Protein 7V5C (pdb70)

Secondary structure (DSSP, 8-state):
--HHHHHHTTSTTHHHHHHHHHHHHHHHHHHHHHHHHHHHHHHHHHHS-HHHHSHHHHHHHHHHHHHHHHHHHHHHHHHHHHHHHHHHHHHHHHHHHHSSS-HHHHTTS-HHHHHHIIIIIHHHHHHHHHHHHHHHHHHHHHHHHHHHHHHTT-SSTHHHHTTTHHHHHHHTTTTTTHHHHHHHHHHHHHSSSSSTTTTTTTTTTTSSSSSTTTTTTHHHHHHHHHHHHHHHHTHHHHHHHHHHHHHHHHHHHHHHHHHHHHHHTTTS-HHHHHHHHHHHHHHHHHHTTTTTTHHHHHHHHHHHTTTHHHHTTPPPSS--------S-----EEEEEEEE--TTSTTS-SEEEEEEEE-TT--EEEB-SSSSSSGGGTTTTTTSS--SS-EEEETTEEGGGS-HHHHTTSEEEE-SS----SSBSTTTTTSSSSS--HHHHHHTTTTTT-HHHHTTSTTGGG-B-HHHHTTS-TTTTTHHHHHHHHTT--SEEEESSSHHHH--SSHHHHHHHHTTTTTT---EEE-SSHHHHHS-SB-EEEETTEEEEE--HHHHHSS-SSSTTTGGGG--/--HHHHTTTTSTTHHHHHHHHHHHHHHHHHHHHHHHHHHHHHHHHHHS-SSSSHHHHHHHHHHHHHHHHHHHHHHHTTSSSHHHHHHHHHHHHHHHHHSSS-HHHHTTS-TTHHHHIIIIIHHHHHHHHHHHHHHTTTHHHHHHHHHTHHHHS-SSTHHHHTTTHHHHHHHHHHTTTHHHHHHHHHHHHHHTTSSTTTTTTTTTTTSSSSSTTTTTTHHHHHHHHHHHTTTHHHHHHHHHHHHHHHHHHHHHHHHHHHHHHHIIIIIS-TTHHHHHHHHHHHHHHHHTTTTTTHHHHHHHHHHHTTTHHHHTTPPPSS--------S-----EEEEEEE---SSSTTS-S-EEEEEE--TTS-EEEB-SSSSSSGGGTTTTTTSS--SS-EEEETTEEGGGS-HHHHTTSEEEE-SS----SSBSTTTTTSSSSS--HHHHHHTTTTTT-HHHHTTSSSGGG-B-HHHHTTS-TTHHHHHHHHHHHTT--SEEEE-TTSSTTS-SSHHHHHHHHHTSSS--B-EEE-S-TTTTTS-SB-EEESSS-EEEE--HHHHHSS-SSHHHHGGGG--

Structure (mmCIF, N/CA/C/O backbone):
data_7V5C
#
_entry.id   7V5C
#
_cell.length_a   1.00
_cell.length_b   1.00
_cell.length_c   1.00
_cell.angle_alpha   90.00
_cell.angle_beta   90.00
_cell.angle_gamma   90.00
#
_symmetry.space_group_name_H-M   'P 1'
#
loop_
_entity.id
_entity.type
_entity.pdbx_description
1 polymer 'ABC-type oligopeptide transporter ABCB9'
2 non-polymer "ADENOSINE-5'-DIPHOSPHATE"
3 non-polymer 'BERYLLIUM TRIFLUORIDE ION'
4 non-polymer 'MAGNESIUM ION'
#
loop_
_atom_site.group_PDB
_atom_site.id
_atom_site.type_symbol
_atom_site.label_atom_id
_atom_site.label_alt_id
_atom_site.label_comp_id
_atom_site.label_asym_id
_atom_site.label_entity_id
_atom_site.label_seq_id
_atom_site.pdbx_PDB_ins_code
_atom_site.Cartn_x
_atom_site.Cartn_y
_atom_site.Cartn_z
_atom_site.occupancy
_atom_site.B_iso_or_equiv
_atom_site.auth_seq_id
_atom_site.auth_comp_id
_atom_site.auth_asym_id
_atom_site.auth_atom_id
_atom_site.pdbx_PDB_model_num
ATOM 1 N N . ALA A 1 168 ? 94.554 91.109 117.302 1.00 90.14 168 ALA A N 1
ATOM 2 C CA . ALA A 1 168 ? 94.076 92.258 116.545 1.00 90.14 168 ALA A CA 1
ATOM 3 C C . ALA A 1 168 ? 94.253 92.032 115.052 1.00 90.14 168 ALA A C 1
ATOM 4 O O . ALA A 1 168 ? 95.374 91.980 114.555 1.00 90.14 168 ALA A O 1
ATOM 6 N N . THR A 1 169 ? 93.140 91.896 114.343 1.00 95.69 169 THR A N 1
ATOM 7 C CA . THR A 1 169 ? 93.159 91.696 112.904 1.00 95.69 169 THR A CA 1
ATOM 8 C C . THR A 1 169 ? 93.395 93.033 112.206 1.00 95.69 169 THR A C 1
ATOM 9 O O . THR A 1 169 ? 93.694 94.048 112.839 1.00 95.69 169 THR A O 1
ATOM 13 N N . LEU A 1 170 ? 93.269 93.044 110.882 1.00 95.08 170 LEU A N 1
ATOM 14 C CA . LEU A 1 170 ? 93.428 94.269 110.110 1.00 95.08 170 LEU A CA 1
ATOM 15 C C . LEU A 1 170 ? 92.140 95.079 110.055 1.00 95.08 170 LEU A C 1
ATOM 16 O O . LEU A 1 170 ? 92.183 96.316 110.070 1.00 95.08 170 LEU A O 1
ATOM 21 N N . GLN A 1 171 ? 90.993 94.401 109.992 1.00 100.39 171 GLN A N 1
ATOM 22 C CA . GLN A 1 171 ? 89.718 95.108 110.021 1.00 100.39 171 GLN A CA 1
ATOM 23 C C . GLN A 1 171 ? 89.595 95.964 111.272 1.00 100.39 171 GLN A C 1
ATOM 24 O O . GLN A 1 171 ? 89.125 97.105 111.209 1.00 100.39 171 GLN A O 1
ATOM 30 N N . LYS A 1 172 ? 90.012 95.432 112.421 1.00 94.58 172 LYS A N 1
ATOM 31 C CA . LYS A 1 172 ? 89.965 96.215 113.650 1.00 94.58 172 LYS A CA 1
ATOM 32 C C . LYS A 1 172 ? 90.831 97.462 113.539 1.00 94.58 172 LYS A C 1
ATOM 33 O O . LYS A 1 172 ? 90.365 98.575 113.803 1.00 94.58 172 LYS A O 1
ATOM 39 N N . LEU A 1 173 ? 92.095 97.296 113.145 1.00 90.60 173 LEU A N 1
ATOM 40 C CA . LEU A 1 173 ? 92.978 98.449 113.007 1.00 90.60 173 LEU A CA 1
ATOM 41 C C . LEU A 1 173 ? 92.367 99.504 112.098 1.00 90.60 173 LEU A C 1
ATOM 42 O O . LEU A 1 173 ? 92.431 100.702 112.396 1.00 90.60 173 LEU A O 1
ATOM 47 N N . LEU A 1 174 ? 91.772 99.083 110.982 1.00 93.33 174 LEU A N 1
ATOM 48 C CA . LEU A 1 174 ? 91.153 100.048 110.084 1.00 93.33 174 LEU A CA 1
ATOM 49 C C . LEU A 1 174 ? 89.882 100.656 110.660 1.00 93.33 174 LEU A C 1
ATOM 50 O O . LEU A 1 174 ? 89.511 101.763 110.261 1.00 93.33 174 LEU A O 1
ATOM 55 N N . SER A 1 175 ? 89.208 99.967 111.580 1.00 95.71 175 SER A N 1
ATOM 56 C CA . SER A 1 175 ? 87.979 100.512 112.143 1.00 95.71 175 SER A CA 1
ATOM 57 C C . SER A 1 175 ? 88.210 101.850 112.833 1.00 95.71 175 SER A C 1
ATOM 58 O O . SER A 1 175 ? 87.340 102.726 112.783 1.00 95.71 175 SER A O 1
ATOM 61 N N . TYR A 1 176 ? 89.361 102.033 113.477 1.00 92.86 176 TYR A N 1
ATOM 62 C CA . TYR A 1 176 ? 89.609 103.273 114.204 1.00 92.86 176 TYR A CA 1
ATOM 63 C C . TYR A 1 176 ? 89.759 104.478 113.294 1.00 92.86 176 TYR A C 1
ATOM 64 O O . TYR A 1 176 ? 89.930 105.591 113.803 1.00 92.86 176 TYR A O 1
ATOM 73 N N . THR A 1 177 ? 89.701 104.299 111.977 1.00 95.16 177 THR A N 1
ATOM 74 C CA . THR A 1 177 ? 89.719 105.412 111.039 1.00 95.16 177 THR A CA 1
ATOM 75 C C . THR A 1 177 ? 88.395 105.534 110.294 1.00 95.16 177 THR A C 1
ATOM 76 O O . THR A 1 177 ? 88.368 105.901 109.118 1.00 95.16 177 THR A O 1
ATOM 80 N N . LYS A 1 178 ? 87.294 105.223 110.967 1.00 95.88 178 LYS A N 1
ATOM 81 C CA . LYS A 1 178 ? 85.965 105.345 110.386 1.00 95.88 178 LYS A CA 1
ATOM 82 C C . LYS A 1 178 ? 85.503 106.797 110.389 1.00 95.88 178 LYS A C 1
ATOM 83 O O . LYS A 1 178 ? 84.913 107.259 109.405 1.00 95.88 178 LYS A O 1
ATOM 89 N N . PRO A 1 179 ? 85.741 107.548 111.464 1.00 94.36 179 PRO A N 1
ATOM 90 C CA . PRO A 1 179 ? 85.289 108.946 111.495 1.00 94.36 179 PRO A CA 1
ATOM 91 C C . PRO A 1 179 ? 86.081 109.856 110.569 1.00 94.36 179 PRO A C 1
ATOM 92 O O . PRO A 1 179 ? 85.928 111.081 110.614 1.00 94.36 179 PRO A O 1
ATOM 96 N N . ASP A 1 180 ? 86.933 109.273 109.726 1.00 98.54 180 ASP A N 1
ATOM 97 C CA . ASP A 1 180 ? 87.709 110.023 108.748 1.00 98.54 180 ASP A CA 1
ATOM 98 C C . ASP A 1 180 ? 87.313 109.684 107.315 1.00 98.54 180 ASP A C 1
ATOM 99 O O . ASP A 1 180 ? 88.089 109.927 106.384 1.00 98.54 180 ASP A O 1
ATOM 104 N N . VAL A 1 181 ? 86.115 109.133 107.118 1.00 99.80 181 VAL A N 1
ATOM 105 C CA . VAL A 1 181 ? 85.676 108.786 105.772 1.00 99.80 181 VAL A CA 1
ATOM 106 C C . VAL A 1 181 ? 85.491 110.039 104.929 1.00 99.80 181 VAL A C 1
ATOM 107 O O . VAL A 1 181 ? 85.796 110.046 103.732 1.00 99.80 181 VAL A O 1
ATOM 111 N N . ALA A 1 182 ? 84.981 111.115 105.528 1.00 96.73 182 ALA A N 1
ATOM 112 C CA . ALA A 1 182 ? 84.849 112.367 104.792 1.00 96.73 182 ALA A CA 1
ATOM 113 C C . ALA A 1 182 ? 86.202 112.835 104.273 1.00 96.73 182 ALA A C 1
ATOM 114 O O . ALA A 1 182 ? 86.362 113.130 103.081 1.00 96.73 182 ALA A O 1
ATOM 116 N N . PHE A 1 183 ? 87.189 112.916 105.165 1.00 95.41 183 PHE A N 1
ATOM 117 C CA . PHE A 1 183 ? 88.517 113.353 104.758 1.00 95.41 183 PHE A CA 1
ATOM 118 C C . PHE A 1 183 ? 89.093 112.432 103.693 1.00 95.41 183 PHE A C 1
ATOM 119 O O . PHE A 1 183 ? 89.717 112.896 102.732 1.00 95.41 183 PHE A O 1
ATOM 127 N N . LEU A 1 184 ? 88.881 111.123 103.836 1.00 99.31 184 LEU A N 1
ATOM 128 C CA . LEU A 1 184 ? 89.466 110.191 102.881 1.00 99.31 184 LEU A CA 1
ATOM 129 C C . LEU A 1 184 ? 88.813 110.314 101.510 1.00 99.31 184 LEU A C 1
ATOM 130 O O . LEU A 1 184 ? 89.499 110.235 100.485 1.00 99.31 184 LEU A O 1
ATOM 135 N N . VAL A 1 185 ? 87.496 110.521 101.462 1.00 99.64 185 VAL A N 1
ATOM 136 C CA . VAL A 1 185 ? 86.835 110.689 100.171 1.00 99.64 185 VAL A CA 1
ATOM 137 C C . VAL A 1 185 ? 87.278 111.988 99.514 1.00 99.64 185 VAL A C 1
ATOM 138 O O . VAL A 1 185 ? 87.498 112.039 98.298 1.00 99.64 185 VAL A O 1
ATOM 142 N N . ALA A 1 186 ? 87.419 113.059 100.299 1.00 99.80 186 ALA A N 1
ATOM 143 C CA . ALA A 1 186 ? 87.919 114.308 99.735 1.00 99.80 186 ALA A CA 1
ATOM 144 C C . ALA A 1 186 ? 89.317 114.122 99.157 1.00 99.80 186 ALA A C 1
ATOM 145 O O . ALA A 1 186 ? 89.614 114.576 98.041 1.00 99.80 186 ALA A O 1
ATOM 147 N N . ALA A 1 187 ? 90.194 113.452 99.907 1.00 101.76 187 ALA A N 1
ATOM 148 C CA . ALA A 1 187 ? 91.548 113.212 99.424 1.00 101.76 187 ALA A CA 1
ATOM 149 C C . ALA A 1 187 ? 91.537 112.377 98.152 1.00 101.76 187 ALA A C 1
ATOM 150 O O . ALA A 1 187 ? 92.280 112.664 97.208 1.00 101.76 187 ALA A O 1
ATOM 152 N N . SER A 1 188 ? 90.701 111.339 98.107 1.00 104.20 188 SER A N 1
ATOM 153 C CA . SER A 1 188 ? 90.628 110.500 96.916 1.00 104.20 188 SER A CA 1
ATOM 154 C C . SER A 1 188 ? 90.141 111.289 95.708 1.00 104.20 188 SER A C 1
ATOM 155 O O . SER A 1 188 ? 90.648 111.107 94.595 1.00 104.20 188 SER A O 1
ATOM 158 N N . PHE A 1 189 ? 89.152 112.161 95.901 1.00 104.06 189 PHE A N 1
ATOM 159 C CA . PHE A 1 189 ? 88.648 112.961 94.790 1.00 104.06 189 PHE A CA 1
ATOM 160 C C . PHE A 1 189 ? 89.727 113.895 94.256 1.00 104.06 189 PHE A C 1
ATOM 161 O O . PHE A 1 189 ? 89.944 113.990 93.039 1.00 104.06 189 PHE A O 1
ATOM 169 N N . PHE A 1 190 ? 90.414 114.600 95.155 1.00 101.95 190 PHE A N 1
ATOM 170 C CA . PHE A 1 190 ? 91.482 115.481 94.694 1.00 101.95 190 PHE A CA 1
ATOM 171 C C . PHE A 1 190 ? 92.615 114.692 94.050 1.00 101.95 190 PHE A C 1
ATOM 172 O O . PHE A 1 190 ? 93.270 115.187 93.124 1.00 101.95 190 PHE A O 1
ATOM 180 N N . LEU A 1 191 ? 92.838 113.455 94.493 1.00 103.05 191 LEU A N 1
ATOM 181 C CA . LEU A 1 191 ? 93.837 112.610 93.849 1.00 103.05 191 LEU A CA 1
ATOM 182 C C . LEU A 1 191 ? 93.419 112.251 92.430 1.00 103.05 191 LEU A C 1
ATOM 183 O O . LEU A 1 191 ? 94.241 112.277 91.506 1.00 103.05 191 LEU A O 1
ATOM 188 N N . ILE A 1 192 ? 92.150 111.886 92.247 1.00 104.31 192 ILE A N 1
ATOM 189 C CA . ILE A 1 192 ? 91.629 111.638 90.906 1.00 104.31 192 ILE A CA 1
ATOM 190 C C . ILE A 1 192 ? 91.866 112.847 90.015 1.00 104.31 192 ILE A C 1
ATOM 191 O O . ILE A 1 192 ? 92.302 112.717 88.864 1.00 104.31 192 ILE A O 1
ATOM 196 N N . VAL A 1 193 ? 91.566 114.043 90.527 1.00 102.63 193 VAL A N 1
ATOM 197 C CA . VAL A 1 193 ? 91.733 115.250 89.721 1.00 102.63 193 VAL A CA 1
ATOM 198 C C . VAL A 1 193 ? 93.196 115.449 89.345 1.00 102.63 193 VAL A C 1
ATOM 199 O O . VAL A 1 193 ? 93.524 115.753 88.188 1.00 102.63 193 VAL A O 1
ATOM 203 N N . ALA A 1 194 ? 94.097 115.302 90.318 1.00 107.18 194 ALA A N 1
ATOM 204 C CA . ALA A 1 194 ? 95.519 115.460 90.034 1.00 107.18 194 ALA A CA 1
ATOM 205 C C . ALA A 1 194 ? 95.983 114.469 88.976 1.00 107.18 194 ALA A C 1
ATOM 206 O O . ALA A 1 194 ? 96.760 114.822 88.080 1.00 107.18 194 ALA A O 1
ATOM 208 N N . ALA A 1 195 ? 95.524 113.220 89.067 1.00 112.46 195 ALA A N 1
ATOM 209 C CA . ALA A 1 195 ? 95.929 112.218 88.086 1.00 112.46 195 ALA A CA 1
ATOM 210 C C . ALA A 1 195 ? 95.412 112.569 86.698 1.00 112.46 195 ALA A C 1
ATOM 211 O O . ALA A 1 195 ? 96.146 112.461 85.709 1.00 112.46 195 ALA A O 1
ATOM 213 N N . LEU A 1 196 ? 94.143 112.972 86.603 1.00 115.71 196 LEU A N 1
ATOM 214 C CA . LEU A 1 196 ? 93.598 113.400 85.319 1.00 115.71 196 LEU A CA 1
ATOM 215 C C . LEU A 1 196 ? 94.455 114.497 84.705 1.00 115.71 196 LEU A C 1
ATOM 216 O O . LEU A 1 196 ? 94.824 114.433 83.525 1.00 115.71 196 LEU A O 1
ATOM 221 N N . GLY A 1 197 ? 94.763 115.528 85.490 1.00 119.60 197 GLY A N 1
ATOM 222 C CA . GLY A 1 197 ? 95.574 116.614 84.966 1.00 119.60 197 GLY A CA 1
ATOM 223 C C . GLY A 1 197 ? 96.937 116.143 84.500 1.00 119.60 197 GLY A C 1
ATOM 224 O O . GLY A 1 197 ? 97.381 116.467 83.392 1.00 119.60 197 GLY A O 1
ATOM 225 N N . GLU A 1 198 ? 97.628 115.376 85.347 1.00 124.57 198 GLU A N 1
ATOM 226 C CA . GLU A 1 198 ? 98.973 114.928 85.009 1.00 124.57 198 GLU A CA 1
ATOM 227 C C . GLU A 1 198 ? 98.978 114.045 83.770 1.00 124.57 198 GLU A C 1
ATOM 228 O O . GLU A 1 198 ? 99.955 114.051 83.013 1.00 124.57 198 GLU A O 1
ATOM 234 N N . THR A 1 199 ? 97.912 113.280 83.544 1.00 125.74 199 THR A N 1
ATOM 235 C CA . THR A 1 199 ? 97.866 112.405 82.382 1.00 125.74 199 THR A CA 1
ATOM 236 C C . THR A 1 199 ? 97.469 113.129 81.104 1.00 125.74 199 THR A C 1
ATOM 237 O O . THR A 1 199 ? 97.960 112.768 80.029 1.00 125.74 199 THR A O 1
ATOM 241 N N . PHE A 1 200 ? 96.602 114.136 81.188 1.00 129.84 200 PHE A N 1
ATOM 242 C CA . PHE A 1 200 ? 96.164 114.842 79.992 1.00 129.84 200 PHE A CA 1
ATOM 243 C C . PHE A 1 200 ? 97.057 116.015 79.613 1.00 129.84 200 PHE A C 1
ATOM 244 O O . PHE A 1 200 ? 96.905 116.548 78.509 1.00 129.84 200 PHE A O 1
ATOM 252 N N . LEU A 1 201 ? 97.971 116.437 80.486 1.00 136.43 201 LEU A N 1
ATOM 253 C CA . LEU A 1 201 ? 98.827 117.572 80.145 1.00 136.43 201 LEU A CA 1
ATOM 254 C C . LEU A 1 201 ? 99.561 117.402 78.821 1.00 136.43 201 LEU A C 1
ATOM 255 O O . LEU A 1 201 ? 99.496 118.317 77.982 1.00 136.43 201 LEU A O 1
ATOM 260 N N . PRO A 1 202 ? 100.269 116.298 78.564 1.00 138.25 202 PRO A N 1
ATOM 261 C CA . PRO A 1 202 ? 101.092 116.230 77.344 1.00 138.25 202 PRO A CA 1
ATOM 262 C C . PRO A 1 202 ? 100.291 116.322 76.058 1.00 138.25 202 PRO A C 1
ATOM 263 O O . PRO A 1 202 ? 100.759 116.936 75.091 1.00 138.25 202 PRO A O 1
ATOM 267 N N . TYR A 1 203 ? 99.108 115.711 76.006 1.00 146.21 203 TYR A N 1
ATOM 268 C CA . TYR A 1 203 ? 98.312 115.746 74.785 1.00 146.21 203 TYR A CA 1
ATOM 269 C C . TYR A 1 203 ? 97.933 117.176 74.423 1.00 146.21 203 TYR A C 1
ATOM 270 O O . TYR A 1 203 ? 98.124 117.616 73.282 1.00 146.21 203 TYR A O 1
ATOM 279 N N . TYR A 1 204 ? 97.403 117.925 75.390 1.00 145.42 204 TYR A N 1
ATOM 280 C CA . TYR A 1 204 ? 97.066 119.317 75.125 1.00 145.42 204 TYR A CA 1
ATOM 281 C C . TYR A 1 204 ? 98.309 120.158 74.877 1.00 145.42 204 TYR A C 1
ATOM 282 O O . TYR A 1 204 ? 98.250 121.129 74.117 1.00 145.42 204 TYR A O 1
ATOM 291 N N . THR A 1 205 ? 99.440 119.804 75.488 1.00 145.63 205 THR A N 1
ATOM 292 C CA . THR A 1 205 ? 100.680 120.516 75.196 1.00 145.63 205 THR A CA 1
ATOM 293 C C . THR A 1 205 ? 101.050 120.377 73.726 1.00 145.63 205 THR A C 1
ATOM 294 O O . THR A 1 205 ? 101.372 121.364 73.055 1.00 145.63 205 THR A O 1
ATOM 298 N N . GLY A 1 206 ? 101.020 119.148 73.214 1.00 151.34 206 GLY A N 1
ATOM 299 C CA . GLY A 1 206 ? 101.290 118.941 71.801 1.00 151.34 206 GLY A CA 1
ATOM 300 C C . GLY A 1 206 ? 100.286 119.646 70.911 1.00 151.34 206 GLY A C 1
ATOM 301 O O . GLY A 1 206 ? 100.650 120.241 69.892 1.00 151.34 206 GLY A O 1
ATOM 302 N N . ARG A 1 207 ? 99.005 119.582 71.278 1.00 154.27 207 ARG A N 1
ATOM 303 C CA . ARG A 1 207 ? 97.990 120.288 70.505 1.00 154.27 207 ARG A CA 1
ATOM 304 C C . ARG A 1 207 ? 98.298 121.778 70.427 1.00 154.27 207 ARG A C 1
ATOM 305 O O . ARG A 1 207 ? 98.227 122.381 69.349 1.00 154.27 207 ARG A O 1
ATOM 313 N N . ALA A 1 208 ? 98.646 122.387 71.561 1.00 157.21 208 ALA A N 1
ATOM 314 C CA . ALA A 1 208 ? 98.932 123.816 71.578 1.00 157.21 208 ALA A CA 1
ATOM 315 C C . ALA A 1 208 ? 100.188 124.138 70.781 1.00 157.21 208 ALA A C 1
ATOM 316 O O . ALA A 1 208 ? 100.235 125.148 70.071 1.00 157.21 208 ALA A O 1
ATOM 318 N N . ILE A 1 209 ? 101.217 123.295 70.883 1.00 159.45 209 ILE A N 1
ATOM 319 C CA . ILE A 1 209 ? 102.437 123.550 70.125 1.00 159.45 209 ILE A CA 1
ATOM 320 C C . ILE A 1 209 ? 102.153 123.501 68.630 1.00 159.45 209 ILE A C 1
ATOM 321 O O . ILE A 1 209 ? 102.635 124.344 67.865 1.00 159.45 209 ILE A O 1
ATOM 326 N N . ASP A 1 210 ? 101.354 122.527 68.188 1.00 163.19 210 ASP A N 1
ATOM 327 C CA . ASP A 1 210 ? 100.998 122.464 66.774 1.00 163.19 210 ASP A CA 1
ATOM 328 C C . ASP A 1 210 ? 100.188 123.684 66.355 1.00 163.19 210 ASP A C 1
ATOM 329 O O . ASP A 1 210 ? 100.468 124.299 65.318 1.00 163.19 210 ASP A O 1
ATOM 334 N N . SER A 1 211 ? 99.176 124.049 67.148 1.00 165.43 211 SER A N 1
ATOM 335 C CA . SER A 1 211 ? 98.334 125.184 66.789 1.00 165.43 211 SER A CA 1
ATOM 336 C C . SER A 1 211 ? 99.129 126.482 66.747 1.00 165.43 211 SER A C 1
ATOM 337 O O . SER A 1 211 ? 98.796 127.388 65.976 1.00 165.43 211 SER A O 1
ATOM 340 N N . ILE A 1 212 ? 100.177 126.595 67.568 1.00 166.20 212 ILE A N 1
ATOM 341 C CA . ILE A 1 212 ? 100.996 127.802 67.577 1.00 166.20 212 ILE A CA 1
ATOM 342 C C . ILE A 1 212 ? 102.086 127.779 66.518 1.00 166.20 212 ILE A C 1
ATOM 343 O O . ILE A 1 212 ? 102.571 128.850 66.121 1.00 166.20 212 ILE A O 1
ATOM 348 N N . VAL A 1 213 ? 102.492 126.601 66.051 1.00 169.22 213 VAL A N 1
ATOM 349 C CA . VAL A 1 213 ? 103.493 126.529 64.996 1.00 169.22 213 VAL A CA 1
ATOM 350 C C . VAL A 1 213 ? 102.867 126.673 63.612 1.00 169.22 213 VAL A C 1
ATOM 351 O O . VAL A 1 213 ? 103.521 127.171 62.690 1.00 169.22 213 VAL A O 1
ATOM 355 N N . ILE A 1 214 ? 101.616 126.240 63.443 1.00 170.48 214 ILE A N 1
ATOM 356 C CA . ILE A 1 214 ? 100.963 126.354 62.141 1.00 170.48 214 ILE A CA 1
ATOM 357 C C . ILE A 1 214 ? 101.016 127.793 61.643 1.00 170.48 214 ILE A C 1
ATOM 358 O O . ILE A 1 214 ? 101.399 128.060 60.498 1.00 170.48 214 ILE A O 1
ATOM 363 N N . GLN A 1 215 ? 100.636 128.741 62.494 1.00 171.36 215 GLN A N 1
ATOM 364 C CA . GLN A 1 215 ? 100.647 130.157 62.161 1.00 171.36 215 GLN A CA 1
ATOM 365 C C . GLN A 1 215 ? 101.490 130.920 63.175 1.00 171.36 215 GLN A C 1
ATOM 366 O O . GLN A 1 215 ? 102.175 130.335 64.018 1.00 171.36 215 GLN A O 1
ATOM 372 N N . LYS A 1 216 ? 101.438 132.246 63.078 1.00 172.97 216 LYS A N 1
ATOM 373 C CA . LYS A 1 216 ? 102.155 133.096 64.020 1.00 172.97 216 LYS A CA 1
ATOM 374 C C . LYS A 1 216 ? 101.672 132.835 65.440 1.00 172.97 216 LYS A C 1
ATOM 375 O O . LYS A 1 216 ? 100.468 132.794 65.705 1.00 172.97 216 LYS A O 1
ATOM 381 N N . SER A 1 217 ? 102.626 132.657 66.356 1.00 170.57 217 SER A N 1
ATOM 382 C CA . SER A 1 217 ? 102.275 132.286 67.723 1.00 170.57 217 SER A CA 1
ATOM 383 C C . SER A 1 217 ? 102.068 133.513 68.603 1.00 170.57 217 SER A C 1
ATOM 384 O O . SER A 1 217 ? 101.527 133.402 69.709 1.00 170.57 217 SER A O 1
ATOM 387 N N . MET A 1 218 ? 102.499 134.687 68.135 1.00 171.20 218 MET A N 1
ATOM 388 C CA . MET A 1 218 ? 102.442 135.897 68.951 1.00 171.20 218 MET A CA 1
ATOM 389 C C . MET A 1 218 ? 101.085 136.081 69.622 1.00 171.20 218 MET A C 1
ATOM 390 O O . MET A 1 218 ? 101.004 136.333 70.828 1.00 171.20 218 MET A O 1
ATOM 395 N N . ASP A 1 219 ? 100.004 135.959 68.852 1.00 171.98 219 ASP A N 1
ATOM 396 C CA . ASP A 1 219 ? 98.657 136.131 69.382 1.00 171.98 219 ASP A CA 1
ATOM 397 C C . ASP A 1 219 ? 97.840 134.850 69.414 1.00 171.98 219 ASP A C 1
ATOM 398 O O . ASP A 1 219 ? 96.903 134.753 70.209 1.00 171.98 219 ASP A O 1
ATOM 403 N N . GLN A 1 220 ? 98.166 133.870 68.573 1.00 170.63 220 GLN A N 1
ATOM 404 C CA . GLN A 1 220 ? 97.420 132.620 68.532 1.00 170.63 220 GLN A CA 1
ATOM 405 C C . GLN A 1 220 ? 97.902 131.604 69.561 1.00 170.63 220 GLN A C 1
ATOM 406 O O . GLN A 1 220 ? 97.250 130.570 69.739 1.00 170.63 220 GLN A O 1
ATOM 412 N N . PHE A 1 221 ? 99.019 131.869 70.242 1.00 162.77 221 PHE A N 1
ATOM 413 C CA . PHE A 1 221 ? 99.531 130.908 71.213 1.00 162.77 221 PHE A CA 1
ATOM 414 C C . PHE A 1 221 ? 98.639 130.833 72.447 1.00 162.77 221 PHE A C 1
ATOM 415 O O . PHE A 1 221 ? 98.374 129.742 72.964 1.00 162.77 221 PHE A O 1
ATOM 417 N N . THR A 1 222 ? 98.163 131.983 72.927 1.00 158.51 222 THR A N 1
ATOM 418 C CA . THR A 1 222 ? 97.426 132.020 74.185 1.00 158.51 222 THR A CA 1
ATOM 419 C C . THR A 1 222 ? 96.186 131.136 74.131 1.00 158.51 222 THR A C 1
ATOM 420 O O . THR A 1 222 ? 95.900 130.386 75.074 1.00 158.51 222 THR A O 1
ATOM 424 N N . THR A 1 223 ? 95.432 131.210 73.032 1.00 161.43 223 THR A N 1
ATOM 425 C CA . THR A 1 223 ? 94.185 130.461 72.931 1.00 161.43 223 THR A CA 1
ATOM 426 C C . THR A 1 223 ? 94.375 128.967 73.151 1.00 161.43 223 THR A C 1
ATOM 427 O O . THR A 1 223 ? 93.385 128.263 73.380 1.00 161.43 223 THR A O 1
ATOM 431 N N . ALA A 1 224 ? 95.608 128.469 73.088 1.00 153.61 224 ALA A N 1
ATOM 432 C CA . ALA A 1 224 ? 95.903 127.076 73.390 1.00 153.61 224 ALA A CA 1
ATOM 433 C C . ALA A 1 224 ? 96.691 126.890 74.675 1.00 153.61 224 ALA A C 1
ATOM 434 O O . ALA A 1 224 ? 96.470 125.905 75.381 1.00 153.61 224 ALA A O 1
ATOM 436 N N . VAL A 1 225 ? 97.605 127.810 74.996 1.00 147.23 225 VAL A N 1
ATOM 437 C CA . VAL A 1 225 ? 98.372 127.708 76.236 1.00 147.23 225 VAL A CA 1
ATOM 438 C C . VAL A 1 225 ? 97.518 127.934 77.470 1.00 147.23 225 VAL A C 1
ATOM 439 O O . VAL A 1 225 ? 97.936 127.570 78.579 1.00 147.23 225 VAL A O 1
ATOM 443 N N . VAL A 1 226 ? 96.337 128.534 77.314 1.00 141.45 226 VAL A N 1
ATOM 444 C CA . VAL A 1 226 ? 95.454 128.719 78.461 1.00 141.45 226 VAL A CA 1
ATOM 445 C C . VAL A 1 226 ? 95.073 127.373 79.063 1.00 141.45 226 VAL A C 1
ATOM 446 O O . VAL A 1 226 ? 95.000 127.220 80.288 1.00 141.45 226 VAL A O 1
ATOM 450 N N . VAL A 1 227 ? 94.832 126.373 78.214 1.00 135.48 227 VAL A N 1
ATOM 451 C CA . VAL A 1 227 ? 94.465 125.060 78.726 1.00 135.48 227 VAL A CA 1
ATOM 452 C C . VAL A 1 227 ? 95.624 124.431 79.484 1.00 135.48 227 VAL A C 1
ATOM 453 O O . VAL A 1 227 ? 95.423 123.818 80.540 1.00 135.48 227 VAL A O 1
ATOM 457 N N . VAL A 1 228 ? 96.847 124.565 78.973 1.00 134.90 228 VAL A N 1
ATOM 458 C CA . VAL A 1 228 ? 98.004 124.026 79.680 1.00 134.90 228 VAL A CA 1
ATOM 459 C C . VAL A 1 228 ? 98.148 124.692 81.041 1.00 134.90 228 VAL A C 1
ATOM 460 O O . VAL A 1 228 ? 98.392 124.029 82.057 1.00 134.90 228 VAL A O 1
ATOM 464 N N . CYS A 1 229 ? 98.001 126.018 81.080 1.00 130.43 229 CYS A N 1
ATOM 465 C CA . CYS A 1 229 ? 98.084 126.726 82.352 1.00 130.43 229 CYS A CA 1
ATOM 466 C C . CYS A 1 229 ? 97.026 126.228 83.328 1.00 130.43 229 CYS A C 1
ATOM 467 O O . CYS A 1 229 ? 97.319 125.984 84.507 1.00 130.43 229 CYS A O 1
ATOM 470 N N . LEU A 1 230 ? 95.786 126.079 82.859 1.00 125.96 230 LEU A N 1
ATOM 471 C CA . LEU A 1 230 ? 94.716 125.638 83.745 1.00 125.96 230 LEU A CA 1
ATOM 472 C C . LEU A 1 230 ? 94.976 124.233 84.270 1.00 125.96 230 LEU A C 1
ATOM 473 O O . LEU A 1 230 ? 94.758 123.957 85.455 1.00 125.96 230 LEU A O 1
ATOM 478 N N . LEU A 1 231 ? 95.439 123.327 83.407 1.00 123.86 231 LEU A N 1
ATOM 479 C CA . LEU A 1 231 ? 95.730 121.973 83.866 1.00 123.86 231 LEU A CA 1
ATOM 480 C C . LEU A 1 231 ? 96.850 121.967 84.896 1.00 123.86 231 LEU A C 1
ATOM 481 O O . LEU A 1 231 ? 96.778 121.244 85.896 1.00 123.86 231 LEU A O 1
ATOM 486 N N . ALA A 1 232 ? 97.896 122.764 84.673 1.00 116.93 232 ALA A N 1
ATOM 487 C CA . ALA A 1 232 ? 98.979 122.815 85.649 1.00 116.93 232 ALA A CA 1
ATOM 488 C C . ALA A 1 232 ? 98.485 123.340 86.991 1.00 116.93 232 ALA A C 1
ATOM 489 O O . ALA A 1 232 ? 98.812 122.778 88.046 1.00 116.93 232 ALA A O 1
ATOM 491 N N . ILE A 1 233 ? 97.696 124.417 86.970 1.00 112.27 233 ILE A N 1
ATOM 492 C CA . ILE A 1 233 ? 97.170 124.969 88.215 1.00 112.27 233 ILE A CA 1
ATOM 493 C C . ILE A 1 233 ? 96.303 123.943 88.931 1.00 112.27 233 ILE A C 1
ATOM 494 O O . ILE A 1 233 ? 96.391 123.777 90.155 1.00 112.27 233 ILE A O 1
ATOM 499 N N . GLY A 1 234 ? 95.445 123.246 88.185 1.00 108.63 234 GLY A N 1
ATOM 500 C CA . GLY A 1 234 ? 94.604 122.236 88.800 1.00 108.63 234 GLY A CA 1
ATOM 501 C C . GLY A 1 234 ? 95.408 121.121 89.437 1.00 108.63 234 GLY A C 1
ATOM 502 O O . GLY A 1 234 ? 95.126 120.703 90.563 1.00 108.63 234 GLY A O 1
ATOM 503 N N . SER A 1 235 ? 96.415 120.618 88.723 1.00 105.96 235 SER A N 1
ATOM 504 C CA . SER A 1 235 ? 97.255 119.566 89.281 1.00 105.96 235 SER A CA 1
ATOM 505 C C . SER A 1 235 ? 97.934 120.026 90.564 1.00 105.96 235 SER A C 1
ATOM 506 O O . SER A 1 235 ? 97.971 119.287 91.558 1.00 105.96 235 SER A O 1
ATOM 509 N N . SER A 1 236 ? 98.482 121.242 90.564 1.00 101.16 236 SER A N 1
ATOM 510 C CA . SER A 1 236 ? 99.162 121.731 91.759 1.00 101.16 236 SER A CA 1
ATOM 511 C C . SER A 1 236 ? 98.196 121.845 92.931 1.00 101.16 236 SER A C 1
ATOM 512 O O . SER A 1 236 ? 98.499 121.405 94.048 1.00 101.16 236 SER A O 1
ATOM 515 N N . LEU A 1 237 ? 97.027 122.450 92.700 1.00 98.62 237 LEU A N 1
ATOM 516 C CA . LEU A 1 237 ? 96.038 122.560 93.768 1.00 98.62 237 LEU A CA 1
ATOM 517 C C . LEU A 1 237 ? 95.675 121.191 94.322 1.00 98.62 237 LEU A C 1
ATOM 518 O O . LEU A 1 237 ? 95.612 121.001 95.544 1.00 98.62 237 LEU A O 1
ATOM 523 N N . ALA A 1 238 ? 95.424 120.225 93.438 1.00 98.07 238 ALA A N 1
ATOM 524 C CA . ALA A 1 238 ? 95.026 118.898 93.891 1.00 98.07 238 ALA A CA 1
ATOM 525 C C . ALA A 1 238 ? 96.113 118.264 94.747 1.00 98.07 238 ALA A C 1
ATOM 526 O O . ALA A 1 238 ? 95.836 117.740 95.832 1.00 98.07 238 ALA A O 1
ATOM 528 N N . ALA A 1 239 ? 97.358 118.289 94.270 1.00 94.45 239 ALA A N 1
ATOM 529 C CA . ALA A 1 239 ? 98.436 117.672 95.035 1.00 94.45 239 ALA A CA 1
ATOM 530 C C . ALA A 1 239 ? 98.590 118.331 96.399 1.00 94.45 239 ALA A C 1
ATOM 531 O O . ALA A 1 239 ? 98.743 117.645 97.421 1.00 94.45 239 ALA A O 1
ATOM 533 N N 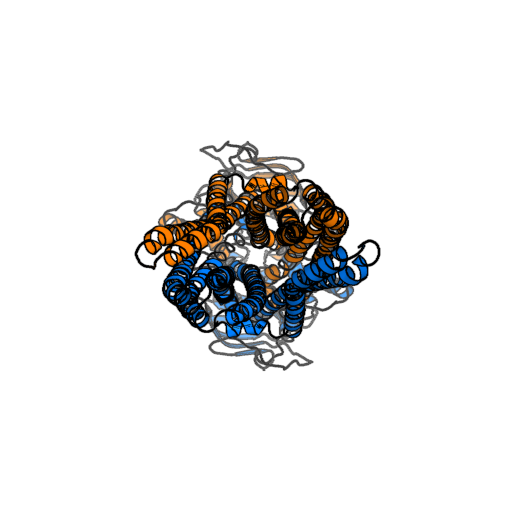. GLY A 1 240 ? 98.551 119.664 96.439 1.00 91.24 240 GLY A N 1
ATOM 534 C CA . GLY A 1 240 ? 98.688 120.349 97.712 1.00 91.24 240 GLY A CA 1
ATOM 535 C C . GLY A 1 240 ? 97.592 119.973 98.688 1.00 91.24 240 GLY A C 1
ATOM 536 O O . GLY A 1 240 ? 97.857 119.650 99.851 1.00 91.24 240 GLY A O 1
ATOM 537 N N . ILE A 1 241 ? 96.340 120.013 98.229 1.00 91.82 241 ILE A N 1
ATOM 538 C CA . ILE A 1 241 ? 95.236 119.710 99.130 1.00 91.82 241 ILE A CA 1
ATOM 539 C C . ILE A 1 241 ? 95.299 118.264 99.594 1.00 91.82 241 ILE A C 1
ATOM 540 O O . ILE A 1 241 ? 94.961 117.960 100.744 1.00 91.82 241 ILE A O 1
ATOM 545 N N . ARG A 1 242 ? 95.743 117.349 98.731 1.00 96.17 242 ARG A N 1
ATOM 546 C CA . ARG A 1 242 ? 95.851 115.955 99.143 1.00 96.17 242 ARG A CA 1
ATOM 547 C C . ARG A 1 242 ? 96.887 115.792 100.246 1.00 96.17 242 ARG A C 1
ATOM 548 O O . ARG A 1 242 ? 96.628 115.144 101.269 1.00 96.17 242 ARG A O 1
ATOM 556 N N . GLY A 1 243 ? 98.078 116.359 100.048 1.00 88.85 243 GLY A N 1
ATOM 557 C CA . GLY A 1 243 ? 99.082 116.299 101.100 1.00 88.85 243 GLY A CA 1
ATOM 558 C C . GLY A 1 243 ? 98.576 116.874 102.409 1.00 88.85 243 GLY A C 1
ATOM 559 O O . GLY A 1 243 ? 98.751 116.275 103.480 1.00 88.85 243 GLY A O 1
ATOM 560 N N . GLY A 1 244 ? 97.933 118.040 102.342 1.00 86.43 244 GLY A N 1
ATOM 561 C CA . GLY A 1 244 ? 97.408 118.649 103.552 1.00 86.43 244 GLY A CA 1
ATOM 562 C C . GLY A 1 244 ? 96.421 117.751 104.270 1.00 86.43 244 GLY A C 1
ATOM 563 O O . GLY A 1 244 ? 96.521 117.535 105.482 1.00 86.43 244 GLY A O 1
ATOM 564 N N . ILE A 1 245 ? 95.449 117.214 103.532 1.00 86.51 245 ILE A N 1
ATOM 565 C CA . ILE A 1 245 ? 94.413 116.425 104.183 1.00 86.51 245 ILE A CA 1
ATOM 566 C C . ILE A 1 245 ? 94.977 115.126 104.737 1.00 86.51 245 ILE A C 1
ATOM 567 O O . ILE A 1 245 ? 94.513 114.642 105.774 1.00 86.51 245 ILE A O 1
ATOM 572 N N . PHE A 1 246 ? 95.994 114.546 104.098 1.00 88.63 246 PHE A N 1
ATOM 573 C CA . PHE A 1 246 ? 96.569 113.336 104.680 1.00 88.63 246 PHE A CA 1
ATOM 574 C C . PHE A 1 246 ? 97.345 113.638 105.955 1.00 88.63 246 PHE A C 1
ATOM 575 O O . PHE A 1 246 ? 97.267 112.873 106.926 1.00 88.63 246 PHE A O 1
ATOM 583 N N . THR A 1 247 ? 98.096 114.740 105.990 1.00 80.88 247 THR A N 1
ATOM 584 C CA . THR A 1 247 ? 98.750 115.071 107.254 1.00 80.88 247 THR A CA 1
ATOM 585 C C . THR A 1 247 ? 97.723 115.337 108.351 1.00 80.88 247 THR A C 1
ATOM 586 O O . THR A 1 247 ? 97.914 114.917 109.503 1.00 80.88 247 THR A O 1
ATOM 590 N N . LEU A 1 248 ? 96.613 115.994 108.007 1.00 76.68 248 LEU A N 1
ATOM 591 C CA . LEU A 1 248 ? 95.575 116.246 108.999 1.00 76.68 248 LEU A CA 1
ATOM 592 C C . LEU A 1 248 ? 94.961 114.947 109.501 1.00 76.68 248 LEU A C 1
ATOM 593 O O . LEU A 1 248 ? 94.700 114.799 110.701 1.00 76.68 248 LEU A O 1
ATOM 598 N N . VAL A 1 249 ? 94.719 113.993 108.601 1.00 79.81 249 VAL A N 1
ATOM 599 C CA . VAL A 1 249 ? 94.126 112.726 109.014 1.00 79.81 249 VAL A CA 1
ATOM 600 C C . VAL A 1 249 ? 95.082 111.952 109.909 1.00 79.81 249 VAL A C 1
ATOM 601 O O . VAL A 1 249 ? 94.661 111.324 110.887 1.00 79.81 249 VAL A O 1
ATOM 605 N N . PHE A 1 250 ? 96.376 111.970 109.592 1.00 79.08 250 PHE A N 1
ATOM 606 C CA . PHE A 1 250 ? 97.341 111.308 110.464 1.00 79.08 250 PHE A CA 1
ATOM 607 C C . PHE A 1 250 ? 97.318 111.918 111.858 1.00 79.08 250 PHE A C 1
ATOM 608 O O . PHE A 1 250 ? 97.290 111.200 112.866 1.00 79.08 250 PHE A O 1
ATOM 616 N N . ALA A 1 251 ? 97.328 113.251 111.937 1.00 73.77 251 ALA A N 1
ATOM 617 C CA . ALA A 1 251 ? 97.287 113.903 113.243 1.00 73.77 251 ALA A CA 1
ATOM 618 C C . ALA A 1 251 ? 96.033 113.514 114.014 1.00 73.77 251 ALA A C 1
ATOM 619 O O . ALA A 1 251 ? 96.098 113.185 115.205 1.00 73.77 251 ALA A O 1
ATOM 621 N N . ARG A 1 252 ? 94.875 113.557 113.354 1.00 75.35 252 ARG A N 1
ATOM 622 C CA . ARG A 1 252 ? 93.628 113.250 114.046 1.00 75.35 252 ARG A CA 1
ATOM 623 C C . ARG A 1 252 ? 93.606 111.811 114.536 1.00 75.35 252 ARG A C 1
ATOM 624 O O . ARG A 1 252 ? 93.179 111.541 115.664 1.00 75.35 252 ARG A O 1
ATOM 632 N N . LEU A 1 253 ? 94.041 110.867 113.700 1.00 73.37 253 LEU A N 1
ATOM 633 C CA . LEU A 1 253 ? 94.062 109.473 114.125 1.00 73.37 253 LEU A CA 1
ATOM 634 C C . LEU A 1 253 ? 94.983 109.282 115.319 1.00 73.37 253 LEU A C 1
ATOM 635 O O . LEU A 1 253 ? 94.637 108.576 116.274 1.00 73.37 253 LEU A O 1
ATOM 640 N N . ASN A 1 254 ? 96.164 109.900 115.282 1.00 74.03 254 ASN A N 1
ATOM 641 C CA . ASN A 1 254 ? 97.085 109.780 116.406 1.00 74.03 254 ASN A CA 1
ATOM 642 C C . ASN A 1 254 ? 96.453 110.307 117.686 1.00 74.03 254 ASN A C 1
ATOM 643 O O . ASN A 1 254 ? 96.506 109.653 118.734 1.00 74.03 254 ASN A O 1
ATOM 648 N N . ILE A 1 255 ? 95.858 111.499 117.624 1.00 70.05 255 ILE A N 1
ATOM 649 C CA . ILE A 1 255 ? 95.242 112.078 118.815 1.00 70.05 255 ILE A CA 1
ATOM 650 C C . ILE A 1 255 ? 94.139 111.175 119.343 1.00 70.05 255 ILE A C 1
ATOM 651 O O . ILE A 1 255 ? 94.043 110.929 120.551 1.00 70.05 255 ILE A O 1
ATOM 656 N N . ARG A 1 256 ? 93.274 110.683 118.456 1.00 75.96 256 ARG A N 1
ATOM 657 C CA . ARG A 1 256 ? 92.165 109.854 118.913 1.00 75.96 256 ARG A CA 1
ATOM 658 C C . ARG A 1 256 ? 92.666 108.577 119.566 1.00 75.96 256 ARG A C 1
ATOM 659 O O . ARG A 1 256 ? 92.160 108.171 120.615 1.00 75.96 256 ARG A O 1
ATOM 667 N N . LEU A 1 257 ? 93.662 107.928 118.964 1.00 68.57 257 LEU A N 1
ATOM 668 C CA . LEU A 1 257 ? 94.174 106.688 119.535 1.00 68.57 257 LEU A CA 1
ATOM 669 C C . LEU A 1 257 ? 94.806 106.943 120.898 1.00 68.57 257 LEU A C 1
ATOM 670 O O . LEU A 1 257 ? 94.524 106.237 121.875 1.00 68.57 257 LEU A O 1
ATOM 675 N N . ARG A 1 258 ? 95.664 107.961 120.980 1.00 66.51 258 ARG A N 1
ATOM 676 C CA . ARG A 1 258 ? 96.252 108.345 122.256 1.00 66.51 258 ARG A CA 1
ATOM 677 C C . ARG A 1 258 ? 95.179 108.528 123.317 1.00 66.51 258 ARG A C 1
ATOM 678 O O . ARG A 1 258 ? 95.203 107.874 124.363 1.00 66.51 258 ARG A O 1
ATOM 686 N N . ASN A 1 259 ? 94.221 109.419 123.059 1.00 69.91 259 ASN A N 1
ATOM 687 C CA . ASN A 1 259 ? 93.201 109.715 124.058 1.00 69.91 259 ASN A CA 1
ATOM 688 C C . ASN A 1 259 ? 92.410 108.472 124.436 1.00 69.91 259 ASN A C 1
ATOM 689 O O . ASN A 1 259 ? 92.096 108.267 125.612 1.00 69.91 259 ASN A O 1
ATOM 694 N N . CYS A 1 260 ? 92.069 107.630 123.461 1.00 73.60 260 CYS A N 1
ATOM 695 C CA . CYS A 1 260 ? 91.249 106.469 123.769 1.00 73.60 260 CYS A CA 1
ATOM 696 C C . CYS A 1 260 ? 92.026 105.403 124.521 1.00 73.60 260 CYS A C 1
ATOM 697 O O . CYS A 1 260 ? 91.410 104.518 125.121 1.00 73.60 260 CYS A O 1
ATOM 700 N N . LEU A 1 261 ? 93.358 105.458 124.500 1.00 67.00 261 LEU A N 1
ATOM 701 C CA . LEU A 1 261 ? 94.126 104.542 125.338 1.00 67.00 261 LEU A CA 1
ATOM 702 C C . LEU A 1 261 ? 94.088 104.967 126.801 1.00 67.00 261 LEU A C 1
ATOM 703 O O . LEU A 1 261 ? 93.631 104.210 127.661 1.00 67.00 261 LEU A O 1
ATOM 708 N N . PHE A 1 262 ? 94.566 106.177 127.096 1.00 66.31 262 PHE A N 1
ATOM 709 C CA . PHE A 1 262 ? 94.574 106.673 128.469 1.00 66.31 262 PHE A CA 1
ATOM 710 C C . PHE A 1 262 ? 93.223 106.475 129.139 1.00 66.31 262 PHE A C 1
ATOM 711 O O . PHE A 1 262 ? 93.116 105.779 130.153 1.00 66.31 262 PHE A O 1
ATOM 719 N N . ARG A 1 263 ? 92.171 107.065 128.574 1.00 70.51 263 ARG A N 1
ATOM 720 C CA . ARG A 1 263 ? 90.861 107.033 129.211 1.00 70.51 263 ARG A CA 1
ATOM 721 C C . ARG A 1 263 ? 90.405 105.623 129.549 1.00 70.51 263 ARG A C 1
ATOM 722 O O . ARG A 1 263 ? 89.469 105.462 130.336 1.00 70.51 263 ARG A O 1
ATOM 730 N N . SER A 1 264 ? 91.032 104.602 128.972 1.00 68.97 264 SER A N 1
ATOM 731 C CA . SER A 1 264 ? 90.761 103.219 129.334 1.00 68.97 264 SER A CA 1
ATOM 732 C C . SER A 1 264 ? 91.922 102.568 130.061 1.00 68.97 264 SER A C 1
ATOM 733 O O . SER A 1 264 ? 91.850 101.378 130.378 1.00 68.97 264 SER A O 1
ATOM 736 N N . LEU A 1 265 ? 92.993 103.310 130.316 1.00 66.48 265 LEU A N 1
ATOM 737 C CA . LEU A 1 265 ? 94.122 102.832 131.095 1.00 66.48 265 LEU A CA 1
ATOM 738 C C . LEU A 1 265 ? 94.133 103.404 132.500 1.00 66.48 265 LEU A C 1
ATOM 739 O O . LEU A 1 265 ? 94.997 103.037 133.298 1.00 66.48 265 LEU A O 1
ATOM 744 N N . VAL A 1 266 ? 93.198 104.297 132.812 1.00 70.42 266 VAL A N 1
ATOM 745 C CA . VAL A 1 266 ? 93.089 104.910 134.126 1.00 70.42 266 VAL A CA 1
ATOM 746 C C . VAL A 1 266 ? 91.788 104.555 134.813 1.00 70.42 266 VAL A C 1
ATOM 747 O O . VAL A 1 266 ? 91.359 105.281 135.718 1.00 70.42 266 VAL A O 1
ATOM 751 N N . SER A 1 267 ? 91.131 103.475 134.401 1.00 76.18 267 SER A N 1
ATOM 752 C CA . SER A 1 267 ? 89.914 103.004 135.046 1.00 76.18 267 SER A CA 1
ATOM 753 C C . SER A 1 267 ? 90.002 101.517 135.362 1.00 76.18 267 SER A C 1
ATOM 754 O O . SER A 1 267 ? 88.983 100.847 135.526 1.00 76.18 267 SER A O 1
ATOM 757 N N . GLN A 1 268 ? 91.217 100.992 135.447 1.00 77.15 268 GLN A N 1
ATOM 758 C CA . GLN A 1 268 ? 91.434 99.597 135.781 1.00 77.15 268 GLN A CA 1
ATOM 759 C C . GLN A 1 268 ? 91.641 99.437 137.282 1.00 77.15 268 GLN A C 1
ATOM 760 O O . GLN A 1 268 ? 92.080 100.356 137.974 1.00 77.15 268 GLN A O 1
ATOM 766 N N . GLU A 1 269 ? 91.313 98.249 137.780 1.00 82.76 269 GLU A N 1
ATOM 767 C CA . GLU A 1 269 ? 91.490 97.966 139.195 1.00 82.76 269 GLU A CA 1
ATOM 768 C C . GLU A 1 269 ? 92.932 98.232 139.610 1.00 82.76 269 GLU A C 1
ATOM 769 O O . GLU A 1 269 ? 93.862 98.166 138.804 1.00 82.76 269 GLU A O 1
ATOM 775 N N . THR A 1 270 ? 93.113 98.539 140.896 1.00 80.16 270 THR A N 1
ATOM 776 C CA . THR A 1 270 ? 94.433 98.934 141.374 1.00 80.16 270 THR A CA 1
ATOM 777 C C . THR A 1 270 ? 95.447 97.814 141.197 1.00 80.16 270 THR A C 1
ATOM 778 O O . THR A 1 270 ? 96.607 98.071 140.857 1.00 80.16 270 THR A O 1
ATOM 782 N N . SER A 1 271 ? 95.033 96.566 141.420 1.00 79.62 271 SER A N 1
ATOM 783 C CA . SER A 1 271 ? 95.949 95.446 141.245 1.00 79.62 271 SER A CA 1
ATOM 784 C C . SER A 1 271 ? 96.645 95.504 139.896 1.00 79.62 271 SER A C 1
ATOM 785 O O . SER A 1 271 ? 97.819 95.136 139.784 1.00 79.62 271 SER A O 1
ATOM 788 N N . PHE A 1 272 ? 95.945 95.980 138.866 1.00 76.89 272 PHE A N 1
ATOM 789 C CA . PHE A 1 272 ? 96.544 96.083 137.541 1.00 76.89 272 PHE A CA 1
ATOM 790 C C . PHE A 1 272 ? 97.850 96.858 137.590 1.00 76.89 272 PHE A C 1
ATOM 791 O O . PHE A 1 272 ? 98.881 96.385 137.099 1.00 76.89 272 PHE A O 1
ATOM 799 N N . PHE A 1 273 ? 97.837 98.038 138.210 1.00 72.70 273 PHE A N 1
ATOM 800 C CA . PHE A 1 273 ? 99.029 98.874 138.237 1.00 72.70 273 PHE A CA 1
ATOM 801 C C . PHE A 1 273 ? 100.139 98.294 139.096 1.00 72.70 273 PHE A C 1
ATOM 802 O O . PHE A 1 273 ? 101.236 98.860 139.119 1.00 72.70 273 PHE A O 1
ATOM 810 N N . ASP A 1 274 ? 99.890 97.194 139.797 1.00 80.65 274 ASP A N 1
ATOM 811 C CA . ASP A 1 274 ? 100.938 96.507 140.536 1.00 80.65 274 ASP A CA 1
ATOM 812 C C . ASP A 1 274 ? 101.620 95.425 139.715 1.00 80.65 274 ASP A C 1
ATOM 813 O O . ASP A 1 274 ? 102.586 94.823 140.192 1.00 80.65 274 ASP A O 1
ATOM 818 N N . GLU A 1 275 ? 101.143 95.159 138.501 1.00 86.00 275 GLU A N 1
ATOM 819 C CA . GLU A 1 275 ? 101.745 94.148 137.649 1.00 86.00 275 GLU A CA 1
ATOM 820 C C . GLU A 1 275 ? 102.379 94.718 136.389 1.00 86.00 275 GLU A C 1
ATOM 821 O O . GLU A 1 275 ? 103.058 93.976 135.673 1.00 86.00 275 GLU A O 1
ATOM 827 N N . ASN A 1 276 ? 102.183 96.002 136.101 1.00 84.09 276 ASN A N 1
ATOM 828 C CA . ASN A 1 276 ? 102.769 96.642 134.930 1.00 84.09 276 ASN A CA 1
ATOM 829 C C . ASN A 1 276 ? 103.481 97.914 135.359 1.00 84.09 276 ASN A C 1
ATOM 830 O O . ASN A 1 276 ? 102.848 98.838 135.876 1.00 84.09 276 ASN A O 1
ATOM 835 N N . ARG A 1 277 ? 104.790 97.960 135.135 1.00 80.15 277 ARG A N 1
ATOM 836 C CA . ARG A 1 277 ? 105.614 99.057 135.615 1.00 80.15 277 ARG A CA 1
ATOM 837 C C . ARG A 1 277 ? 105.363 100.321 134.805 1.00 80.15 277 ARG A C 1
ATOM 838 O O . ARG A 1 277 ? 105.221 100.275 133.581 1.00 80.15 277 ARG A O 1
ATOM 846 N N . THR A 1 278 ? 105.321 101.459 135.500 1.00 75.91 278 THR A N 1
ATOM 847 C CA . THR A 1 278 ? 104.869 102.706 134.895 1.00 75.91 278 THR A CA 1
ATOM 848 C C . THR A 1 278 ? 105.756 103.192 133.761 1.00 75.91 278 THR A C 1
ATOM 849 O O . THR A 1 278 ? 105.435 104.217 133.152 1.00 75.91 278 THR A O 1
ATOM 853 N N . GLY A 1 279 ? 106.857 102.513 133.470 1.00 74.47 279 GLY A N 1
ATOM 854 C CA . GLY A 1 279 ? 107.636 102.862 132.300 1.00 74.47 279 GLY A CA 1
ATOM 855 C C . GLY A 1 279 ? 107.086 102.156 131.082 1.00 74.47 279 GLY A C 1
ATOM 856 O O . GLY A 1 279 ? 106.994 102.731 129.992 1.00 74.47 279 GLY A O 1
ATOM 857 N N . ASP A 1 280 ? 106.707 100.893 131.273 1.00 76.33 280 ASP A N 1
ATOM 858 C CA . ASP A 1 280 ? 106.107 100.120 130.194 1.00 76.33 280 ASP A CA 1
ATOM 859 C C . ASP A 1 280 ? 104.873 100.821 129.645 1.00 76.33 280 ASP A C 1
ATOM 860 O O . ASP A 1 280 ? 104.726 100.976 128.430 1.00 76.33 280 ASP A O 1
ATOM 865 N N . LEU A 1 281 ? 103.966 101.243 130.527 1.00 71.53 281 LEU A N 1
ATOM 866 C CA . LEU A 1 281 ? 102.716 101.840 130.068 1.00 71.53 281 LEU A CA 1
ATOM 867 C C . LEU A 1 281 ? 102.965 103.102 129.252 1.00 71.53 281 LEU A C 1
ATOM 868 O O . LEU A 1 281 ? 102.330 103.312 128.212 1.00 71.53 281 LEU A O 1
ATOM 873 N N . ILE A 1 282 ? 103.893 103.949 129.695 1.00 69.65 282 ILE A N 1
ATOM 874 C CA . ILE A 1 282 ? 104.117 105.213 129.003 1.00 69.65 282 ILE A CA 1
ATOM 875 C C . ILE A 1 282 ? 104.827 104.984 127.678 1.00 69.65 282 ILE A C 1
ATOM 876 O O . ILE A 1 282 ? 104.467 105.580 126.653 1.00 69.65 282 ILE A O 1
ATOM 881 N N . SER A 1 283 ? 105.865 104.145 127.675 1.00 70.75 283 SER A N 1
ATOM 882 C CA . SER A 1 283 ? 106.488 103.786 126.408 1.00 70.75 283 SER A CA 1
ATOM 883 C C . SER A 1 283 ? 105.452 103.255 125.435 1.00 70.75 283 SER A C 1
ATOM 884 O O . SER A 1 283 ? 105.400 103.679 124.275 1.00 70.75 283 SER A O 1
ATOM 887 N N . ARG A 1 284 ? 104.598 102.342 125.898 1.00 70.65 284 ARG A N 1
ATOM 888 C CA . ARG A 1 284 ? 103.548 101.805 125.048 1.00 70.65 284 ARG A CA 1
ATOM 889 C C . ARG A 1 284 ? 102.721 102.931 124.460 1.00 70.65 284 ARG A C 1
ATOM 890 O O . ARG A 1 284 ? 102.744 103.170 123.250 1.00 70.65 284 ARG A O 1
ATOM 898 N N . LEU A 1 285 ? 102.029 103.673 125.318 1.00 66.28 285 LEU A N 1
ATOM 899 C CA . LEU A 1 285 ? 101.182 104.761 124.857 1.00 66.28 285 LEU A CA 1
ATOM 900 C C . LEU A 1 285 ? 101.897 105.573 123.787 1.00 66.28 285 LEU A C 1
ATOM 901 O O . LEU A 1 285 ? 101.534 105.509 122.603 1.00 66.28 285 LEU A O 1
ATOM 906 N N . THR A 1 286 ? 102.982 106.244 124.170 1.00 72.23 286 THR A N 1
ATOM 907 C CA . THR A 1 286 ? 103.630 107.193 123.273 1.00 72.23 286 THR A CA 1
ATOM 908 C C . THR A 1 286 ? 104.128 106.546 121.984 1.00 72.23 286 THR A C 1
ATOM 909 O O . THR A 1 286 ? 103.634 106.854 120.887 1.00 72.23 286 THR A O 1
ATOM 913 N N . SER A 1 287 ? 105.099 105.639 122.110 1.00 72.22 287 SER A N 1
ATOM 914 C CA . SER A 1 287 ? 105.766 105.113 120.928 1.00 72.22 287 SER A CA 1
ATOM 915 C C . SER A 1 287 ? 104.801 104.331 120.051 1.00 72.22 287 SER A C 1
ATOM 916 O O . SER A 1 287 ? 104.785 104.503 118.827 1.00 72.22 287 SER A O 1
ATOM 919 N N . ASP A 1 288 ? 104.015 103.433 120.647 1.00 74.19 288 ASP A N 1
ATOM 920 C CA . ASP A 1 288 ? 103.135 102.605 119.841 1.00 74.19 288 ASP A CA 1
ATOM 921 C C . ASP A 1 288 ? 102.093 103.442 119.117 1.00 74.19 288 ASP A C 1
ATOM 922 O O . ASP A 1 288 ? 101.816 103.196 117.938 1.00 74.19 288 ASP A O 1
ATOM 927 N N . THR A 1 289 ? 101.495 104.436 119.784 1.00 72.21 289 THR A N 1
ATOM 928 C CA . THR A 1 289 ? 100.510 105.244 119.081 1.00 72.21 289 THR A CA 1
ATOM 929 C C . THR A 1 289 ? 101.153 106.002 117.927 1.00 72.21 289 THR A C 1
ATOM 930 O O . THR A 1 289 ? 100.614 106.023 116.808 1.00 72.21 289 THR A O 1
ATOM 934 N N . THR A 1 290 ? 102.319 106.611 118.165 1.00 77.13 290 THR A N 1
ATOM 935 C CA . THR A 1 290 ? 103.007 107.304 117.080 1.00 77.13 290 THR A CA 1
ATOM 936 C C . THR A 1 290 ? 103.248 106.371 115.899 1.00 77.13 290 THR A C 1
ATOM 937 O O . THR A 1 290 ? 102.900 106.691 114.753 1.00 77.13 290 THR A O 1
ATOM 941 N N . MET A 1 291 ? 103.852 105.212 116.162 1.00 78.92 291 MET A N 1
ATOM 942 C CA . MET A 1 291 ? 104.205 104.289 115.090 1.00 78.92 291 MET A CA 1
ATOM 943 C C . MET A 1 291 ? 102.973 103.844 114.316 1.00 78.92 291 MET A C 1
ATOM 944 O O . MET A 1 291 ? 102.972 103.837 113.079 1.00 78.92 291 MET A O 1
ATOM 949 N N . VAL A 1 292 ? 101.920 103.440 115.027 1.00 76.25 292 VAL A N 1
ATOM 950 C CA . VAL A 1 292 ? 100.734 102.918 114.356 1.00 76.25 292 VAL A CA 1
ATOM 951 C C . VAL A 1 292 ? 100.126 103.980 113.452 1.00 76.25 292 VAL A C 1
ATOM 952 O O . VAL A 1 292 ? 99.811 103.722 112.281 1.00 76.25 292 VAL A O 1
ATOM 956 N N . SER A 1 293 ? 99.935 105.189 113.984 1.00 80.96 293 SER A N 1
ATOM 957 C CA . SER A 1 293 ? 99.347 106.244 113.166 1.00 80.96 293 SER A CA 1
ATOM 958 C C . SER A 1 293 ? 100.199 106.526 111.935 1.00 80.96 293 SER A C 1
ATOM 959 O O . SER A 1 293 ? 99.676 106.630 110.815 1.00 80.96 293 SER A O 1
ATOM 962 N N . ASP A 1 294 ? 101.515 106.663 112.122 1.00 85.51 294 ASP A N 1
ATOM 963 C CA . ASP A 1 294 ? 102.401 106.926 110.992 1.00 85.51 294 ASP A CA 1
ATOM 964 C C . ASP A 1 294 ? 102.250 105.864 109.910 1.00 85.51 294 ASP A C 1
ATOM 965 O O . ASP A 1 294 ? 102.062 106.181 108.724 1.00 85.51 294 ASP A O 1
ATOM 970 N N . LEU A 1 295 ? 102.360 104.593 110.299 1.00 82.17 295 LEU A N 1
ATOM 971 C CA . LEU A 1 295 ? 102.265 103.514 109.324 1.00 82.17 295 LEU A CA 1
ATOM 972 C C . LEU A 1 295 ? 100.948 103.579 108.566 1.00 82.17 295 LEU A C 1
ATOM 973 O O . LEU A 1 295 ? 100.925 103.506 107.330 1.00 82.17 295 LEU A O 1
ATOM 978 N N . VAL A 1 296 ? 99.833 103.705 109.291 1.00 83.09 296 VAL A N 1
ATOM 979 C CA . VAL A 1 296 ? 98.537 103.662 108.623 1.00 83.09 296 VAL A CA 1
ATOM 980 C C . VAL A 1 296 ? 98.411 104.803 107.624 1.00 83.09 296 VAL A C 1
ATOM 981 O O . VAL A 1 296 ? 97.942 104.610 106.493 1.00 83.09 296 VAL A O 1
ATOM 985 N N . SER A 1 297 ? 98.838 106.007 108.011 1.00 84.94 297 SER A N 1
ATOM 986 C CA . SER A 1 297 ? 98.729 107.139 107.096 1.00 84.94 297 SER A CA 1
ATOM 987 C C . SER A 1 297 ? 99.540 106.893 105.828 1.00 84.94 297 SER A C 1
ATOM 988 O O . SER A 1 297 ? 99.016 106.977 104.705 1.00 84.94 297 SER A O 1
ATOM 991 N N . GLN A 1 298 ? 100.838 106.610 105.991 1.00 88.65 298 GLN A N 1
ATOM 992 C CA . GLN A 1 298 ? 101.693 106.410 104.824 1.00 88.65 298 GLN A CA 1
ATOM 993 C C . GLN A 1 298 ? 101.107 105.357 103.896 1.00 88.65 298 GLN A C 1
ATOM 994 O O . GLN A 1 298 ? 101.051 105.545 102.671 1.00 88.65 298 GLN A O 1
ATOM 1000 N N . ASN A 1 299 ? 100.653 104.241 104.465 1.00 90.75 299 ASN A N 1
ATOM 1001 C CA . ASN A 1 299 ? 100.227 103.125 103.633 1.00 90.75 299 ASN A CA 1
ATOM 1002 C C . ASN A 1 299 ? 98.931 103.435 102.898 1.00 90.75 299 ASN A C 1
ATOM 1003 O O . ASN A 1 299 ? 98.792 103.093 101.718 1.00 90.75 299 ASN A O 1
ATOM 1008 N N . ILE A 1 300 ? 97.967 104.077 103.562 1.00 91.94 300 ILE A N 1
ATOM 1009 C CA . ILE A 1 300 ? 96.742 104.435 102.852 1.00 91.94 300 ILE A CA 1
ATOM 1010 C C . ILE A 1 300 ? 97.055 105.379 101.699 1.00 91.94 300 ILE A C 1
ATOM 1011 O O . ILE A 1 300 ? 96.528 105.225 100.584 1.00 91.94 300 ILE A O 1
ATOM 1016 N N . ASN A 1 301 ? 97.923 106.364 101.941 1.00 94.58 301 ASN A N 1
ATOM 1017 C CA . ASN A 1 301 ? 98.284 107.294 100.874 1.00 94.58 301 ASN A CA 1
ATOM 1018 C C . ASN A 1 301 ? 98.868 106.553 99.673 1.00 94.58 301 ASN A C 1
ATOM 1019 O O . ASN A 1 301 ? 98.428 106.741 98.525 1.00 94.58 301 ASN A O 1
ATOM 1024 N N . ILE A 1 302 ? 99.871 105.708 99.923 1.00 94.43 302 ILE A N 1
ATOM 1025 C CA . ILE A 1 302 ? 100.526 105.000 98.828 1.00 94.43 302 ILE A CA 1
ATOM 1026 C C . ILE A 1 302 ? 99.535 104.117 98.086 1.00 94.43 302 ILE A C 1
ATOM 1027 O O . ILE A 1 302 ? 99.556 104.039 96.851 1.00 94.43 302 ILE A O 1
ATOM 1032 N N . PHE A 1 303 ? 98.657 103.429 98.819 1.00 99.86 303 PHE A N 1
ATOM 1033 C CA . PHE A 1 303 ? 97.710 102.540 98.158 1.00 99.86 303 PHE A CA 1
ATOM 1034 C C . PHE A 1 303 ? 96.792 103.309 97.223 1.00 99.86 303 PHE A C 1
ATOM 1035 O O . PHE A 1 303 ? 96.539 102.870 96.095 1.00 99.86 303 PHE A O 1
ATOM 1043 N N . LEU A 1 304 ? 96.265 104.448 97.674 1.00 101.95 304 LEU A N 1
ATOM 1044 C CA . LEU A 1 304 ? 95.383 105.220 96.802 1.00 101.95 304 LEU A CA 1
ATOM 1045 C C . LEU A 1 304 ? 96.116 105.671 95.541 1.00 101.95 304 LEU A C 1
ATOM 1046 O O . LEU A 1 304 ? 95.622 105.494 94.412 1.00 101.95 304 LEU A O 1
ATOM 1051 N N . ARG A 1 305 ? 97.303 106.261 95.714 1.00 103.28 305 ARG A N 1
ATOM 1052 C CA . ARG A 1 305 ? 98.056 106.720 94.549 1.00 103.28 305 ARG A CA 1
ATOM 1053 C C . ARG A 1 305 ? 98.282 105.582 93.559 1.00 103.28 305 ARG A C 1
ATOM 1054 O O . ARG A 1 305 ? 98.061 105.733 92.346 1.00 103.28 305 ARG A O 1
ATOM 1062 N N . ASN A 1 306 ? 98.718 104.426 94.063 1.00 107.04 306 ASN A N 1
ATOM 1063 C CA . ASN A 1 306 ? 99.063 103.330 93.171 1.00 107.04 306 ASN A CA 1
ATOM 1064 C C . ASN A 1 306 ? 97.835 102.737 92.502 1.00 107.04 306 ASN A C 1
ATOM 1065 O O . ASN A 1 306 ? 97.916 102.317 91.347 1.00 107.04 306 ASN A O 1
ATOM 1070 N N . THR A 1 307 ? 96.690 102.695 93.185 1.00 111.12 307 THR A N 1
ATOM 1071 C CA . THR A 1 307 ? 95.492 102.202 92.514 1.00 111.12 307 THR A CA 1
ATOM 1072 C C . THR A 1 307 ? 95.112 103.109 91.351 1.00 111.12 307 THR A C 1
ATOM 1073 O O . THR A 1 307 ? 94.762 102.624 90.265 1.00 111.12 307 THR A O 1
ATOM 1077 N N . VAL A 1 308 ? 95.199 104.428 91.544 1.00 112.74 308 VAL A N 1
ATOM 1078 C CA . VAL A 1 308 ? 94.883 105.328 90.436 1.00 112.74 308 VAL A CA 1
ATOM 1079 C C . VAL A 1 308 ? 95.830 105.091 89.260 1.00 112.74 308 VAL A C 1
ATOM 1080 O O . VAL A 1 308 ? 95.394 104.920 88.105 1.00 112.74 308 VAL A O 1
ATOM 1084 N N . LYS A 1 309 ? 97.138 105.084 89.530 1.00 113.57 309 LYS A N 1
ATOM 1085 C CA . LYS A 1 309 ? 98.099 104.905 88.444 1.00 113.57 309 LYS A CA 1
ATOM 1086 C C . LYS A 1 309 ? 97.906 103.564 87.746 1.00 113.57 309 LYS A C 1
ATOM 1087 O O . LYS A 1 309 ? 98.044 103.467 86.520 1.00 113.57 309 LYS A O 1
ATOM 1093 N N . VAL A 1 310 ? 97.589 102.516 88.509 1.00 115.14 310 VAL A N 1
ATOM 1094 C CA . VAL A 1 310 ? 97.418 101.194 87.919 1.00 115.14 310 VAL A CA 1
ATOM 1095 C C . VAL A 1 310 ? 96.197 101.166 87.018 1.00 115.14 310 VAL A C 1
ATOM 1096 O O . VAL A 1 310 ? 96.223 100.557 85.946 1.00 115.14 310 VAL A O 1
ATOM 1100 N N . THR A 1 311 ? 95.106 101.814 87.430 1.00 121.60 311 THR A N 1
ATOM 1101 C CA . THR A 1 311 ? 93.945 101.885 86.548 1.00 121.60 311 THR A CA 1
ATOM 1102 C C . THR A 1 311 ? 94.310 102.555 85.230 1.00 121.60 311 THR A C 1
ATOM 1103 O O . THR A 1 311 ? 94.006 102.038 84.143 1.00 121.60 311 THR A O 1
ATOM 1107 N N . GLY A 1 312 ? 94.968 103.713 85.307 1.00 126.34 312 GLY A N 1
ATOM 1108 C CA . GLY A 1 312 ? 95.363 104.395 84.081 1.00 126.34 312 GLY A CA 1
ATOM 1109 C C . GLY A 1 312 ? 96.205 103.519 83.169 1.00 126.34 312 GLY A C 1
ATOM 1110 O O . GLY A 1 312 ? 95.904 103.352 81.978 1.00 126.34 312 GLY A O 1
ATOM 1111 N N . VAL A 1 313 ? 97.275 102.941 83.720 1.00 129.45 313 VAL A N 1
ATOM 1112 C CA . VAL A 1 313 ? 98.193 102.166 82.895 1.00 129.45 313 VAL A CA 1
ATOM 1113 C C . VAL A 1 313 ? 97.533 100.898 82.374 1.00 129.45 313 VAL A C 1
ATOM 1114 O O . VAL A 1 313 ? 97.841 100.445 81.268 1.00 129.45 313 VAL A O 1
ATOM 1118 N N . VAL A 1 314 ? 96.617 100.304 83.138 1.00 132.30 314 VAL A N 1
ATOM 1119 C CA . VAL A 1 314 ? 95.960 99.089 82.673 1.00 132.30 314 VAL A CA 1
ATOM 1120 C C . VAL A 1 314 ? 95.037 99.400 81.508 1.00 132.30 314 VAL A C 1
ATOM 1121 O O . VAL A 1 314 ? 94.930 98.615 80.557 1.00 132.30 314 VAL A O 1
ATOM 1125 N N . VAL A 1 315 ? 94.352 100.545 81.553 1.00 136.88 315 VAL A N 1
ATOM 1126 C CA . VAL A 1 315 ? 93.561 100.946 80.391 1.00 136.88 315 VAL A CA 1
ATOM 1127 C C . VAL A 1 315 ? 94.468 101.125 79.179 1.00 136.88 315 VAL A C 1
ATOM 1128 O O . VAL A 1 315 ? 94.214 100.572 78.099 1.00 136.88 315 VAL A O 1
ATOM 1132 N N . PHE A 1 316 ? 95.552 101.889 79.346 1.00 140.10 316 PHE A N 1
ATOM 1133 C CA . PHE A 1 316 ? 96.465 102.098 78.223 1.00 140.10 316 PHE A CA 1
ATOM 1134 C C . PHE A 1 316 ? 97.028 100.785 77.689 1.00 140.10 316 PHE A C 1
ATOM 1135 O O . PHE A 1 316 ? 97.330 100.683 76.496 1.00 140.10 316 PHE A O 1
ATOM 1143 N N . MET A 1 317 ? 97.188 99.778 78.550 1.00 143.13 317 MET A N 1
ATOM 1144 C CA . MET A 1 317 ? 97.745 98.508 78.097 1.00 143.13 317 MET A CA 1
ATOM 1145 C C . MET A 1 317 ? 96.709 97.675 77.355 1.00 143.13 317 MET A C 1
ATOM 1146 O O . MET A 1 317 ? 97.009 97.113 76.296 1.00 143.13 317 MET A O 1
ATOM 1151 N N . PHE A 1 318 ? 95.490 97.574 77.890 1.00 143.96 318 PHE A N 1
ATOM 1152 C CA . PHE A 1 318 ? 94.433 96.904 77.139 1.00 143.96 318 PHE A CA 1
ATOM 1153 C C . PHE A 1 318 ? 94.223 97.546 75.777 1.00 143.96 318 PHE A C 1
ATOM 1154 O O . PHE A 1 318 ? 93.897 96.850 74.808 1.00 143.96 318 PHE A O 1
ATOM 1162 N N . SER A 1 319 ? 94.410 98.864 75.674 1.00 148.28 319 SER A N 1
ATOM 1163 C CA . SER A 1 319 ? 94.197 99.521 74.388 1.00 148.28 319 SER A CA 1
ATOM 1164 C C . SER A 1 319 ? 95.120 98.966 73.308 1.00 148.28 319 SER A C 1
ATOM 1165 O O . SER A 1 319 ? 94.793 99.041 72.118 1.00 148.28 319 SER A O 1
ATOM 1168 N N . LEU A 1 320 ? 96.266 98.406 73.694 1.00 146.37 320 LEU A N 1
ATOM 1169 C CA . LEU A 1 320 ? 97.218 97.875 72.725 1.00 146.37 320 LEU A CA 1
ATOM 1170 C C . LEU A 1 320 ? 96.990 96.395 72.441 1.00 146.37 320 LEU A C 1
ATOM 1171 O O . LEU A 1 320 ? 96.772 96.008 71.290 1.00 146.37 320 LEU A O 1
ATOM 1176 N N . SER A 1 321 ? 97.044 95.558 73.473 1.00 149.52 321 SER A N 1
ATOM 1177 C CA . SER A 1 321 ? 96.906 94.118 73.316 1.00 149.52 321 SER A CA 1
ATOM 1178 C C . SER A 1 321 ? 95.741 93.619 74.154 1.00 149.52 321 SER A C 1
ATOM 1179 O O . SER A 1 321 ? 95.572 94.040 75.302 1.00 149.52 321 SER A O 1
ATOM 1182 N N . TRP A 1 322 ? 94.939 92.727 73.574 1.00 153.80 322 TRP A N 1
ATOM 1183 C CA . TRP A 1 322 ? 93.903 92.046 74.339 1.00 153.80 322 TRP A CA 1
ATOM 1184 C C . TRP A 1 322 ? 94.391 90.707 74.874 1.00 153.80 322 TRP A C 1
ATOM 1185 O O . TRP A 1 322 ? 93.884 90.228 75.893 1.00 153.80 322 TRP A O 1
ATOM 1196 N N . GLN A 1 323 ? 95.369 90.097 74.206 1.00 151.91 323 GLN A N 1
ATOM 1197 C CA . GLN A 1 323 ? 95.893 88.797 74.604 1.00 151.91 323 GLN A CA 1
ATOM 1198 C C . GLN A 1 323 ? 96.985 88.922 75.659 1.00 151.91 323 GLN A C 1
ATOM 1199 O O . GLN A 1 323 ? 96.898 88.303 76.723 1.00 151.91 323 GLN A O 1
ATOM 1205 N N . LEU A 1 324 ? 98.016 89.722 75.376 1.00 149.39 324 LEU A N 1
ATOM 1206 C CA . LEU A 1 324 ? 99.181 89.771 76.251 1.00 149.39 324 LEU A CA 1
ATOM 1207 C C . LEU A 1 324 ? 98.827 90.251 77.653 1.00 149.39 324 LEU A C 1
ATOM 1208 O O . LEU A 1 324 ? 99.355 89.719 78.637 1.00 149.39 324 LEU A O 1
ATOM 1213 N N . SER A 1 325 ? 97.950 91.250 77.769 1.00 146.35 325 SER A N 1
ATOM 1214 C CA . SER A 1 325 ? 97.596 91.763 79.088 1.00 146.35 325 SER A CA 1
ATOM 1215 C C . SER A 1 325 ? 97.149 90.649 80.023 1.00 146.35 325 SER A C 1
ATOM 1216 O O . SER A 1 325 ? 97.510 90.649 81.204 1.00 146.35 325 SER A O 1
ATOM 1219 N N . LEU A 1 326 ? 96.379 89.686 79.515 1.00 145.25 326 LEU A N 1
ATOM 1220 C CA . LEU A 1 326 ? 95.913 88.580 80.343 1.00 145.25 326 LEU A CA 1
ATOM 1221 C C . LEU A 1 326 ? 97.045 87.695 80.845 1.00 145.25 326 LEU A C 1
ATOM 1222 O O . LEU A 1 326 ? 96.780 86.752 81.597 1.00 145.25 326 LEU A O 1
ATOM 1227 N N . VAL A 1 327 ? 98.287 87.965 80.448 1.00 143.38 327 VAL A N 1
ATOM 1228 C CA . VAL A 1 327 ? 99.436 87.233 80.966 1.00 143.38 327 VAL A CA 1
ATOM 1229 C C . VAL A 1 327 ? 100.112 88.091 82.025 1.00 143.38 327 VAL A C 1
ATOM 1230 O O . VAL A 1 327 ? 100.691 87.573 82.986 1.00 143.38 327 VAL A O 1
ATOM 1234 N N . THR A 1 328 ? 100.045 89.412 81.852 1.00 140.39 328 THR A N 1
ATOM 1235 C CA . THR A 1 328 ? 100.598 90.314 82.856 1.00 140.39 328 THR A CA 1
ATOM 1236 C C . THR A 1 328 ? 99.933 90.102 84.208 1.00 140.39 328 THR A C 1
ATOM 1237 O O . THR A 1 328 ? 100.600 90.126 85.249 1.00 140.39 328 THR A O 1
ATOM 1241 N N . PHE A 1 329 ? 98.619 89.890 84.215 1.00 138.59 329 PHE A N 1
ATOM 1242 C CA . PHE A 1 329 ? 97.887 89.707 85.460 1.00 138.59 329 PHE A CA 1
ATOM 1243 C C . PHE A 1 329 ? 98.052 88.316 86.050 1.00 138.59 329 PHE A C 1
ATOM 1244 O O . PHE A 1 329 ? 97.600 88.083 87.176 1.00 138.59 329 PHE A O 1
ATOM 1252 N N . MET A 1 330 ? 98.680 87.387 85.329 1.00 139.67 330 MET A N 1
ATOM 1253 C CA . MET A 1 330 ? 98.914 86.064 85.892 1.00 139.67 330 MET A CA 1
ATOM 1254 C C . MET A 1 330 ? 100.004 86.086 86.952 1.00 139.67 330 MET A C 1
ATOM 1255 O O . MET A 1 330 ? 100.136 85.119 87.709 1.00 139.67 330 MET A O 1
ATOM 1260 N N . GLY A 1 331 ? 100.786 87.166 87.022 1.00 130.80 331 GLY A N 1
ATOM 1261 C CA . GLY A 1 331 ? 101.793 87.294 88.059 1.00 130.80 331 GLY A CA 1
ATOM 1262 C C . GLY A 1 331 ? 101.318 88.002 89.306 1.00 130.80 331 GLY A C 1
ATOM 1263 O O . GLY A 1 331 ? 101.847 87.740 90.391 1.00 130.80 331 GLY A O 1
ATOM 1264 N N . PHE A 1 332 ? 100.334 88.893 89.178 1.00 125.40 332 PHE A N 1
ATOM 1265 C CA . PHE A 1 332 ? 99.825 89.612 90.343 1.00 125.40 332 PHE A CA 1
ATOM 1266 C C . PHE A 1 332 ? 99.500 88.680 91.499 1.00 125.40 332 PHE A C 1
ATOM 1267 O O . PHE A 1 332 ? 100.018 88.901 92.607 1.00 125.40 332 PHE A O 1
ATOM 1275 N N . PRO A 1 333 ? 98.671 87.648 91.333 1.00 124.42 333 PRO A N 1
ATOM 1276 C CA . PRO A 1 333 ? 98.458 86.704 92.440 1.00 124.42 333 PRO A CA 1
ATOM 1277 C C . PRO A 1 333 ? 99.745 86.121 92.990 1.00 124.42 333 PRO A C 1
ATOM 1278 O O . PRO A 1 333 ? 99.781 85.719 94.159 1.00 124.42 333 PRO A O 1
ATOM 1282 N N . ILE A 1 334 ? 100.806 86.059 92.187 1.00 123.87 334 ILE A N 1
ATOM 1283 C CA . ILE A 1 334 ? 102.085 85.572 92.692 1.00 123.87 334 ILE A CA 1
ATOM 1284 C C . ILE A 1 334 ? 102.741 86.624 93.575 1.00 123.87 334 ILE A C 1
ATOM 1285 O O . ILE A 1 334 ? 103.145 86.342 94.708 1.00 123.87 334 ILE A O 1
ATOM 1290 N N . ILE A 1 335 ? 102.852 87.857 93.073 1.00 117.28 335 ILE A N 1
ATOM 1291 C CA . ILE A 1 335 ? 103.434 88.936 93.862 1.00 117.28 335 ILE A CA 1
ATOM 1292 C C . ILE A 1 335 ? 102.587 89.298 95.069 1.00 117.28 335 ILE A C 1
ATOM 1293 O O . ILE A 1 335 ? 102.986 90.159 95.859 1.00 117.28 335 ILE A O 1
ATOM 1298 N N . MET A 1 336 ? 101.422 88.674 95.225 1.00 114.86 336 MET A N 1
ATOM 1299 C CA . MET A 1 336 ? 100.604 88.864 96.414 1.00 114.86 336 MET A CA 1
ATOM 1300 C C . MET A 1 336 ? 100.799 87.739 97.420 1.00 114.86 336 MET A C 1
ATOM 1301 O O . MET A 1 336 ? 100.952 87.999 98.617 1.00 114.86 336 MET A O 1
ATOM 1306 N N . MET A 1 337 ? 100.800 86.488 96.958 1.00 114.51 337 MET A N 1
ATOM 1307 C CA . MET A 1 337 ? 101.090 85.376 97.855 1.00 114.51 337 MET A CA 1
ATOM 1308 C C . MET A 1 337 ? 102.468 85.526 98.488 1.00 114.51 337 MET A C 1
ATOM 1309 O O . MET A 1 337 ? 102.736 84.953 99.549 1.00 114.51 337 MET A O 1
ATOM 1314 N N . VAL A 1 338 ? 103.360 86.282 97.845 1.00 107.17 338 VAL A N 1
ATOM 1315 C CA . VAL A 1 338 ? 104.660 86.552 98.450 1.00 107.17 338 VAL A CA 1
ATOM 1316 C C . VAL A 1 338 ? 104.576 87.750 99.382 1.00 107.17 338 VAL A C 1
ATOM 1317 O O . VAL A 1 338 ? 105.160 87.739 100.471 1.00 107.17 338 VAL A O 1
ATOM 1321 N N . SER A 1 339 ? 103.859 88.797 98.982 1.00 104.03 339 SER A N 1
ATOM 1322 C CA . SER A 1 339 ? 103.642 89.942 99.855 1.00 104.03 339 SER A CA 1
ATOM 1323 C C . SER A 1 339 ? 102.691 89.630 100.999 1.00 104.03 339 SER A C 1
ATOM 1324 O O . SER A 1 339 ? 102.342 90.537 101.759 1.00 104.03 339 SER A O 1
ATOM 1327 N N . ASN A 1 340 ? 102.259 88.377 101.128 1.00 102.25 340 ASN A N 1
ATOM 1328 C CA . ASN A 1 340 ? 101.486 87.925 102.273 1.00 102.25 340 ASN A CA 1
ATOM 1329 C C . ASN A 1 340 ? 102.303 87.062 103.224 1.00 102.25 340 ASN A C 1
ATOM 1330 O O . ASN A 1 340 ? 101.864 86.825 104.353 1.00 102.25 340 ASN A O 1
ATOM 1335 N N . ILE A 1 341 ? 103.477 86.598 102.805 1.00 100.06 341 ILE A N 1
ATOM 1336 C CA . ILE A 1 341 ? 104.337 85.847 103.709 1.00 100.06 341 ILE A CA 1
ATOM 1337 C C . ILE A 1 341 ? 105.295 86.767 104.454 1.00 100.06 341 ILE A C 1
ATOM 1338 O O . ILE A 1 341 ? 105.769 86.416 105.538 1.00 100.06 341 ILE A O 1
ATOM 1343 N N . TYR A 1 342 ? 105.593 87.942 103.900 1.00 100.07 342 TYR A N 1
ATOM 1344 C CA . TYR A 1 342 ? 106.299 88.988 104.627 1.00 100.07 342 TYR A CA 1
ATOM 1345 C C . TYR A 1 342 ? 105.334 90.005 105.219 1.00 100.07 342 TYR A C 1
ATOM 1346 O O . TYR A 1 342 ? 105.673 91.184 105.358 1.00 100.07 342 TYR A O 1
ATOM 1355 N N . GLY A 1 343 ? 104.126 89.564 105.551 1.00 96.38 343 GLY A N 1
ATOM 1356 C CA . GLY A 1 343 ? 103.161 90.377 106.258 1.00 96.38 343 GLY A CA 1
ATOM 1357 C C . GLY A 1 343 ? 102.636 89.614 107.452 1.00 96.38 343 GLY A C 1
ATOM 1358 O O . GLY A 1 343 ? 101.992 90.181 108.338 1.00 96.38 343 GLY A O 1
ATOM 1359 N N . LYS A 1 344 ? 102.908 88.310 107.475 1.00 93.70 344 LYS A N 1
ATOM 1360 C CA . LYS A 1 344 ? 102.645 87.484 108.643 1.00 93.70 344 LYS A CA 1
ATOM 1361 C C . LYS A 1 344 ? 103.902 87.186 109.439 1.00 93.70 344 LYS A C 1
ATOM 1362 O O . LYS A 1 344 ? 103.800 86.807 110.609 1.00 93.70 344 LYS A O 1
ATOM 1368 N N . TYR A 1 345 ? 105.075 87.337 108.834 1.00 87.32 345 TYR A N 1
ATOM 1369 C CA . TYR A 1 345 ? 106.320 87.290 109.584 1.00 87.32 345 TYR A CA 1
ATOM 1370 C C . TYR A 1 345 ? 106.790 88.670 109.993 1.00 87.32 345 TYR A C 1
ATOM 1371 O O . TYR A 1 345 ? 107.526 88.803 110.976 1.00 87.32 345 TYR A O 1
ATOM 1380 N N . TYR A 1 346 ? 106.378 89.699 109.266 1.00 86.56 346 TYR A N 1
ATOM 1381 C CA . TYR A 1 346 ? 106.769 91.049 109.623 1.00 86.56 346 TYR A CA 1
ATOM 1382 C C . TYR A 1 346 ? 105.877 91.634 110.706 1.00 86.56 346 TYR A C 1
ATOM 1383 O O . TYR A 1 346 ? 106.199 92.695 111.247 1.00 86.56 346 TYR A O 1
ATOM 1392 N N . LYS A 1 347 ? 104.762 90.973 111.018 1.00 84.20 347 LYS A N 1
ATOM 1393 C CA . LYS A 1 347 ? 103.949 91.341 112.170 1.00 84.20 347 LYS A CA 1
ATOM 1394 C C . LYS A 1 347 ? 104.503 90.718 113.444 1.00 84.20 347 LYS A C 1
ATOM 1395 O O . LYS A 1 347 ? 104.750 91.417 114.431 1.00 84.20 347 LYS A O 1
ATOM 1401 N N . ARG A 1 348 ? 104.712 89.401 113.435 1.00 86.02 348 ARG A N 1
ATOM 1402 C CA . ARG A 1 348 ? 105.312 88.734 114.585 1.00 86.02 348 ARG A CA 1
ATOM 1403 C C . ARG A 1 348 ? 106.616 89.391 115.006 1.00 86.02 348 ARG A C 1
ATOM 1404 O O . ARG A 1 348 ? 107.062 89.212 116.144 1.00 86.02 348 ARG A O 1
ATOM 1412 N N . LEU A 1 349 ? 107.245 90.146 114.109 1.00 80.53 349 LEU A N 1
ATOM 1413 C CA . LEU A 1 349 ? 108.495 90.822 114.430 1.00 80.53 349 LEU A CA 1
ATOM 1414 C C . LEU A 1 349 ? 108.265 92.224 114.976 1.00 80.53 349 LEU A C 1
ATOM 1415 O O . LEU A 1 349 ? 108.778 92.567 116.043 1.00 80.53 349 LEU A O 1
ATOM 1420 N N . SER A 1 350 ? 107.496 93.046 114.267 1.00 81.60 350 SER A N 1
ATOM 1421 C CA . SER A 1 350 ? 107.300 94.414 114.727 1.00 81.60 350 SER A CA 1
ATOM 1422 C C . SER A 1 350 ? 106.522 94.494 116.025 1.00 81.60 350 SER A C 1
ATOM 1423 O O . SER A 1 350 ? 106.257 95.604 116.492 1.00 81.60 350 SER A O 1
ATOM 1426 N N . LYS A 1 351 ? 106.132 93.364 116.606 1.00 79.34 351 LYS A N 1
ATOM 1427 C CA . LYS A 1 351 ? 105.592 93.360 117.957 1.00 79.34 351 LYS A CA 1
ATOM 1428 C C . LYS A 1 351 ? 106.668 93.050 118.984 1.00 79.34 351 LYS A C 1
ATOM 1429 O O . LYS A 1 351 ? 106.579 93.502 120.128 1.00 79.34 351 LYS A O 1
ATOM 1435 N N . GLU A 1 352 ? 107.684 92.285 118.598 1.00 77.58 352 GLU A N 1
ATOM 1436 C CA . GLU A 1 352 ? 108.817 92.011 119.466 1.00 77.58 352 GLU A CA 1
ATOM 1437 C C . GLU A 1 352 ? 109.884 93.090 119.392 1.00 77.58 352 GLU A C 1
ATOM 1438 O O . GLU A 1 352 ? 110.974 92.900 119.937 1.00 77.58 352 GLU A O 1
ATOM 1444 N N . VAL A 1 353 ? 109.603 94.202 118.723 1.00 73.54 353 VAL A N 1
ATOM 1445 C CA . VAL A 1 353 ? 110.455 95.382 118.768 1.00 73.54 353 VAL A CA 1
ATOM 1446 C C . VAL A 1 353 ? 109.847 96.461 119.645 1.00 73.54 353 VAL A C 1
ATOM 1447 O O . VAL A 1 353 ? 110.552 97.129 120.399 1.00 73.54 353 VAL A O 1
ATOM 1451 N N . GLN A 1 354 ? 108.530 96.647 119.559 1.00 73.42 354 GLN A N 1
ATOM 1452 C CA . GLN A 1 354 ? 107.861 97.550 120.485 1.00 73.42 354 GLN A CA 1
ATOM 1453 C C . GLN A 1 354 ? 107.824 96.969 121.889 1.00 73.42 354 GLN A C 1
ATOM 1454 O O . GLN A 1 354 ? 107.794 97.718 122.869 1.00 73.42 354 GLN A O 1
ATOM 1460 N N . SER A 1 355 ? 107.830 95.645 122.007 1.00 70.41 355 SER A N 1
ATOM 1461 C CA . SER A 1 355 ? 107.833 94.978 123.300 1.00 70.41 355 SER A CA 1
ATOM 1462 C C . SER A 1 355 ? 109.234 94.698 123.814 1.00 70.41 355 SER A C 1
ATOM 1463 O O . SER A 1 355 ? 109.377 94.127 124.898 1.00 70.41 355 SER A O 1
ATOM 1466 N N . ALA A 1 356 ? 110.262 95.070 123.061 1.00 65.42 356 ALA A N 1
ATOM 1467 C CA . ALA A 1 356 ? 111.638 95.027 123.527 1.00 65.42 356 ALA A CA 1
ATOM 1468 C C . ALA A 1 356 ? 112.277 96.401 123.513 1.00 65.42 356 ALA A C 1
ATOM 1469 O O . ALA A 1 356 ? 113.435 96.541 123.914 1.00 65.42 356 ALA A O 1
ATOM 1471 N N . LEU A 1 357 ? 111.553 97.412 123.042 1.00 65.58 357 LEU A N 1
ATOM 1472 C CA . LEU A 1 357 ? 111.968 98.800 123.142 1.00 65.58 357 LEU A CA 1
ATOM 1473 C C . LEU A 1 357 ? 111.257 99.532 124.266 1.00 65.58 357 LEU A C 1
ATOM 1474 O O . LEU A 1 357 ? 111.708 100.608 124.668 1.00 65.58 357 LEU A O 1
ATOM 1479 N N . ALA A 1 358 ? 110.156 98.974 124.770 1.00 68.23 358 ALA A N 1
ATOM 1480 C CA . ALA A 1 358 ? 109.528 99.474 125.982 1.00 68.23 358 ALA A CA 1
ATOM 1481 C C . ALA A 1 358 ? 110.046 98.771 127.224 1.00 68.23 358 ALA A C 1
ATOM 1482 O O . ALA A 1 358 ? 109.791 99.237 128.336 1.00 68.23 358 ALA A O 1
ATOM 1484 N N . ARG A 1 359 ? 110.753 97.654 127.061 1.00 69.90 359 ARG A N 1
ATOM 1485 C CA . ARG A 1 359 ? 111.465 97.051 128.176 1.00 69.90 359 ARG A CA 1
ATOM 1486 C C . ARG A 1 359 ? 112.793 97.738 128.444 1.00 69.90 359 ARG A C 1
ATOM 1487 O O . ARG A 1 359 ? 113.440 97.431 129.449 1.00 69.90 359 ARG A O 1
ATOM 1495 N N . ALA A 1 360 ? 113.214 98.643 127.567 1.00 69.75 360 ALA A N 1
ATOM 1496 C CA . ALA A 1 360 ? 114.388 99.468 127.788 1.00 69.75 360 ALA A CA 1
ATOM 1497 C C . ALA A 1 360 ? 114.024 100.918 128.042 1.00 69.75 360 ALA A C 1
ATOM 1498 O O . ALA A 1 360 ? 114.913 101.771 128.077 1.00 69.75 360 ALA A O 1
ATOM 1500 N N . SER A 1 361 ? 112.737 101.219 128.197 1.00 71.32 361 SER A N 1
ATOM 1501 C CA . SER A 1 361 ? 112.277 102.518 128.661 1.00 71.32 361 SER A CA 1
ATOM 1502 C C . SER A 1 361 ? 111.656 102.427 130.046 1.00 71.32 361 SER A C 1
ATOM 1503 O O . SER A 1 361 ? 111.011 103.376 130.497 1.00 71.32 361 SER A O 1
ATOM 1506 N N . THR A 1 362 ? 111.820 101.288 130.716 1.00 70.47 362 THR A N 1
ATOM 1507 C CA . THR A 1 362 ? 111.546 101.173 132.138 1.00 70.47 362 THR A CA 1
ATOM 1508 C C . THR A 1 362 ? 112.819 101.165 132.965 1.00 70.47 362 THR A C 1
ATOM 1509 O O . THR A 1 362 ? 112.743 101.287 134.189 1.00 70.47 362 THR A O 1
ATOM 1513 N N . THR A 1 363 ? 113.977 101.009 132.329 1.00 70.39 363 THR A N 1
ATOM 1514 C CA . THR A 1 363 ? 115.259 101.206 132.984 1.00 70.39 363 THR A CA 1
ATOM 1515 C C . THR A 1 363 ? 115.773 102.626 132.829 1.00 70.39 363 THR A C 1
ATOM 1516 O O . THR A 1 363 ? 116.742 102.996 133.497 1.00 70.39 363 THR A O 1
ATOM 1520 N N . ALA A 1 364 ? 115.145 103.426 131.973 1.00 69.39 364 ALA A N 1
ATOM 1521 C CA . ALA A 1 364 ? 115.467 104.836 131.842 1.00 69.39 364 ALA A CA 1
ATOM 1522 C C . ALA A 1 364 ? 114.509 105.726 132.610 1.00 69.39 364 ALA A C 1
ATOM 1523 O O . ALA A 1 364 ? 114.795 106.914 132.781 1.00 69.39 364 ALA A O 1
ATOM 1525 N N . GLU A 1 365 ? 113.382 105.189 133.064 1.00 75.48 365 GLU A N 1
ATOM 1526 C CA . GLU A 1 365 ? 112.465 105.932 133.915 1.00 75.48 365 GLU A CA 1
ATOM 1527 C C . GLU A 1 365 ? 112.633 105.555 135.377 1.00 75.48 365 GLU A C 1
ATOM 1528 O O . GLU A 1 365 ? 112.422 106.388 136.263 1.00 75.48 365 GLU A O 1
ATOM 1534 N N . GLU A 1 366 ? 113.004 104.305 135.643 1.00 74.85 366 GLU A N 1
ATOM 1535 C CA . GLU A 1 366 ? 113.273 103.887 137.012 1.00 74.85 366 GLU A CA 1
ATOM 1536 C C . GLU A 1 366 ? 114.580 104.475 137.520 1.00 74.85 366 GLU A C 1
ATOM 1537 O O . GLU A 1 366 ? 114.789 104.580 138.732 1.00 74.85 366 GLU A O 1
ATOM 1543 N N . THR A 1 367 ? 115.476 104.857 136.610 1.00 72.09 367 THR A N 1
ATOM 1544 C CA . THR A 1 367 ? 116.760 105.411 137.019 1.00 72.09 367 THR A CA 1
ATOM 1545 C C . THR A 1 367 ? 116.725 106.930 137.094 1.00 72.09 367 THR A C 1
ATOM 1546 O O . THR A 1 367 ? 117.553 107.536 137.780 1.00 72.09 367 THR A O 1
ATOM 1550 N N . ILE A 1 368 ? 115.792 107.566 136.388 1.00 70.03 368 ILE A N 1
ATOM 1551 C CA . ILE A 1 368 ? 115.716 109.021 136.429 1.00 70.03 368 ILE A CA 1
ATOM 1552 C C . ILE A 1 368 ? 114.830 109.482 137.577 1.00 70.03 368 ILE A C 1
ATOM 1553 O O . ILE A 1 368 ? 115.122 110.483 138.239 1.00 70.03 368 ILE A O 1
ATOM 1558 N N . SER A 1 369 ? 113.733 108.768 137.834 1.00 72.63 369 SER A N 1
ATOM 1559 C CA . SER A 1 369 ? 112.846 109.164 138.920 1.00 72.63 369 SER A CA 1
ATOM 1560 C C . SER A 1 369 ? 113.468 108.925 140.286 1.00 72.63 369 SER A C 1
ATOM 1561 O O . SER A 1 369 ? 113.009 109.508 141.272 1.00 72.63 369 SER A O 1
ATOM 1564 N N . ALA A 1 370 ? 114.497 108.087 140.365 1.00 71.60 370 ALA A N 1
ATOM 1565 C CA . ALA A 1 370 ? 115.164 107.799 141.626 1.00 71.60 370 ALA A CA 1
ATOM 1566 C C . ALA A 1 370 ? 116.633 108.177 141.542 1.00 71.60 370 ALA A C 1
ATOM 1567 O O . ALA A 1 370 ? 117.503 107.403 141.947 1.00 71.60 370 ALA A O 1
ATOM 1569 N N . MET A 1 371 ? 116.921 109.363 141.008 1.00 70.86 371 MET A N 1
ATOM 1570 C CA . MET A 1 371 ? 118.309 109.741 140.773 1.00 70.86 371 MET A CA 1
ATOM 1571 C C . MET A 1 371 ? 119.011 110.155 142.056 1.00 70.86 371 MET A C 1
ATOM 1572 O O . MET A 1 371 ? 120.244 110.203 142.092 1.00 70.86 371 MET A O 1
ATOM 1577 N N . LYS A 1 372 ? 118.262 110.466 143.111 1.00 76.08 372 LYS A N 1
ATOM 1578 C CA . LYS A 1 372 ? 118.908 110.829 144.364 1.00 76.08 372 LYS A CA 1
ATOM 1579 C C . LYS A 1 372 ? 119.265 109.613 145.204 1.00 76.08 372 LYS A C 1
ATOM 1580 O O . LYS A 1 372 ? 120.035 109.743 146.159 1.00 76.08 372 LYS A O 1
ATOM 1586 N N . THR A 1 373 ? 118.726 108.440 144.877 1.00 73.53 373 THR A N 1
ATOM 1587 C CA . THR A 1 373 ? 119.087 107.207 145.561 1.00 73.53 373 THR A CA 1
ATOM 1588 C C . THR A 1 373 ? 119.925 106.277 144.701 1.00 73.53 373 THR A C 1
ATOM 1589 O O . THR A 1 373 ? 120.502 105.324 145.232 1.00 73.53 373 THR A O 1
ATOM 1593 N N . VAL A 1 374 ? 119.989 106.516 143.388 1.00 72.67 374 VAL A N 1
ATOM 1594 C CA . VAL A 1 374 ? 120.927 105.807 142.529 1.00 72.67 374 VAL A CA 1
ATOM 1595 C C . VAL A 1 374 ? 122.265 106.512 142.459 1.00 72.67 374 VAL A C 1
ATOM 1596 O O . VAL A 1 374 ? 123.184 106.019 141.794 1.00 72.67 374 VAL A O 1
ATOM 1600 N N . ARG A 1 375 ? 122.401 107.658 143.117 1.00 76.73 375 ARG A N 1
ATOM 1601 C CA . ARG A 1 375 ? 123.664 108.372 143.194 1.00 76.73 375 ARG A CA 1
ATOM 1602 C C . ARG A 1 375 ? 124.318 108.265 144.559 1.00 76.73 375 ARG A C 1
ATOM 1603 O O . ARG A 1 375 ? 125.548 108.263 144.640 1.00 76.73 375 ARG A O 1
ATOM 1611 N N . SER A 1 376 ? 123.531 108.178 145.635 1.00 75.54 376 SER A N 1
ATOM 1612 C CA . SER A 1 376 ? 124.119 107.923 146.944 1.00 75.54 376 SER A CA 1
ATOM 1613 C C . SER A 1 376 ? 125.000 106.686 146.910 1.00 75.54 376 SER A C 1
ATOM 1614 O O . SER A 1 376 ? 125.975 106.597 147.662 1.00 75.54 376 SER A O 1
ATOM 1617 N N . PHE A 1 377 ? 124.669 105.725 146.054 1.00 76.38 377 PHE A N 1
ATOM 1618 C CA . PHE A 1 377 ? 125.600 104.698 145.619 1.00 76.38 377 PHE A CA 1
ATOM 1619 C C . PHE A 1 377 ? 126.184 105.116 144.279 1.00 76.38 377 PHE A C 1
ATOM 1620 O O . PHE A 1 377 ? 125.497 105.696 143.436 1.00 76.38 377 PHE A O 1
ATOM 1628 N N . ALA A 1 378 ? 127.462 104.828 144.090 1.00 83.61 378 ALA A N 1
ATOM 1629 C CA . ALA A 1 378 ? 128.202 105.429 142.992 1.00 83.61 378 ALA A CA 1
ATOM 1630 C C . ALA A 1 378 ? 127.867 104.839 141.630 1.00 83.61 378 ALA A C 1
ATOM 1631 O O . ALA A 1 378 ? 128.482 105.250 140.642 1.00 83.61 378 ALA A O 1
ATOM 1633 N N . ASN A 1 379 ? 126.926 103.905 141.528 1.00 81.25 379 ASN A N 1
ATOM 1634 C CA . ASN A 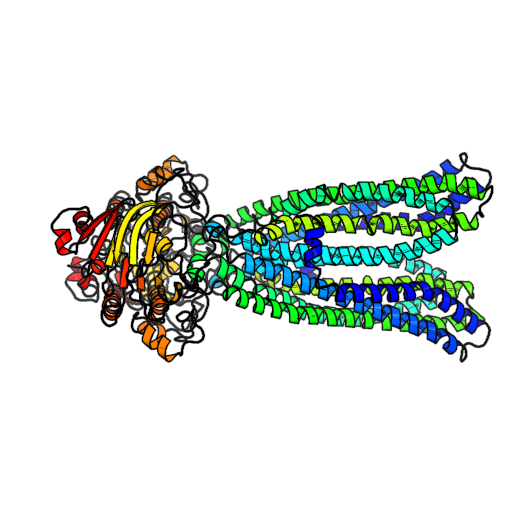1 379 ? 126.670 103.283 140.229 1.00 81.25 379 ASN A CA 1
ATOM 1635 C C . ASN A 1 379 ? 125.653 104.073 139.415 1.00 81.25 379 ASN A C 1
ATOM 1636 O O . ASN A 1 379 ? 124.661 103.533 138.931 1.00 81.25 379 ASN A O 1
ATOM 1641 N N . GLU A 1 380 ? 125.895 105.370 139.253 1.00 85.77 380 GLU A N 1
ATOM 1642 C CA . GLU A 1 380 ? 125.079 106.150 138.336 1.00 85.77 380 GLU A CA 1
ATOM 1643 C C . GLU A 1 380 ? 125.571 106.041 136.905 1.00 85.77 380 GLU A C 1
ATOM 1644 O O . GLU A 1 380 ? 124.777 106.213 135.976 1.00 85.77 380 GLU A O 1
ATOM 1650 N N . GLU A 1 381 ? 126.859 105.762 136.708 1.00 92.40 381 GLU A N 1
ATOM 1651 C CA . GLU A 1 381 ? 127.405 105.559 135.376 1.00 92.40 381 GLU A CA 1
ATOM 1652 C C . GLU A 1 381 ? 127.478 104.093 134.982 1.00 92.40 381 GLU A C 1
ATOM 1653 O O . GLU A 1 381 ? 127.824 103.794 133.836 1.00 92.40 381 GLU A O 1
ATOM 1659 N N . GLU A 1 382 ? 127.177 103.180 135.900 1.00 87.56 382 GLU A N 1
ATOM 1660 C CA . GLU A 1 382 ? 126.995 101.781 135.551 1.00 87.56 382 GLU A CA 1
ATOM 1661 C C . GLU A 1 382 ? 125.539 101.440 135.292 1.00 87.56 382 GLU A C 1
ATOM 1662 O O . GLU A 1 382 ? 125.260 100.428 134.644 1.00 87.56 382 GLU A O 1
ATOM 1668 N N . GLU A 1 383 ? 124.612 102.256 135.781 1.00 81.47 383 GLU A N 1
ATOM 1669 C CA . GLU A 1 383 ? 123.213 102.144 135.401 1.00 81.47 383 GLU A CA 1
ATOM 1670 C C . GLU A 1 383 ? 122.960 102.676 134.001 1.00 81.47 383 GLU A C 1
ATOM 1671 O O . GLU A 1 383 ? 121.834 102.571 133.507 1.00 81.47 383 GLU A O 1
ATOM 1677 N N . ALA A 1 384 ? 123.978 103.251 133.362 1.00 78.48 384 ALA A N 1
ATOM 1678 C CA . ALA A 1 384 ? 123.908 103.664 131.971 1.00 78.48 384 ALA A CA 1
ATOM 1679 C C . ALA A 1 384 ? 124.493 102.628 131.026 1.00 78.48 384 ALA A C 1
ATOM 1680 O O . ALA A 1 384 ? 124.409 102.807 129.808 1.00 78.48 384 ALA A O 1
ATOM 1682 N N . GLU A 1 385 ? 125.091 101.565 131.555 1.00 80.01 385 GLU A N 1
ATOM 1683 C CA . GLU A 1 385 ? 125.503 100.418 130.762 1.00 80.01 385 GLU A CA 1
ATOM 1684 C C . GLU A 1 385 ? 124.559 99.240 130.925 1.00 80.01 385 GLU A C 1
ATOM 1685 O O . GLU A 1 385 ? 124.773 98.200 130.299 1.00 80.01 385 GLU A O 1
ATOM 1691 N N . VAL A 1 386 ? 123.538 99.372 131.765 1.00 75.84 386 VAL A N 1
ATOM 1692 C CA . VAL A 1 386 ? 122.423 98.438 131.740 1.00 75.84 386 VAL A CA 1
ATOM 1693 C C . VAL A 1 386 ? 121.336 98.946 130.804 1.00 75.84 386 VAL A C 1
ATOM 1694 O O . VAL A 1 386 ? 120.486 98.169 130.362 1.00 75.84 386 VAL A O 1
ATOM 1698 N N . PHE A 1 387 ? 121.353 100.242 130.496 1.00 68.71 387 PHE A N 1
ATOM 1699 C CA . PHE A 1 387 ? 120.469 100.781 129.473 1.00 68.71 387 PHE A CA 1
ATOM 1700 C C . PHE A 1 387 ? 120.972 100.427 128.083 1.00 68.71 387 PHE A C 1
ATOM 1701 O O . PHE A 1 387 ? 120.201 99.962 127.238 1.00 68.71 387 PHE A O 1
ATOM 1709 N N . LEU A 1 388 ? 122.266 100.630 127.832 1.00 72.66 388 LEU A N 1
ATOM 1710 C CA . LEU A 1 388 ? 122.850 100.245 126.552 1.00 72.66 388 LEU A CA 1
ATOM 1711 C C . LEU A 1 388 ? 122.520 98.797 126.218 1.00 72.66 388 LEU A C 1
ATOM 1712 O O . LEU A 1 388 ? 121.892 98.508 125.194 1.00 72.66 388 LEU A O 1
ATOM 1717 N N . ARG A 1 389 ? 122.919 97.869 127.087 1.00 76.60 389 ARG A N 1
ATOM 1718 C CA . ARG A 1 389 ? 122.659 96.458 126.836 1.00 76.60 389 ARG A CA 1
ATOM 1719 C C . ARG A 1 389 ? 121.177 96.148 126.706 1.00 76.60 389 ARG A C 1
ATOM 1720 O O . ARG A 1 389 ? 120.829 95.019 126.347 1.00 76.60 389 ARG A O 1
ATOM 1728 N N . LYS A 1 390 ? 120.300 97.107 126.993 1.00 71.93 390 LYS A N 1
ATOM 1729 C CA . LYS A 1 390 ? 118.882 96.953 126.705 1.00 71.93 390 LYS A CA 1
ATOM 1730 C C . LYS A 1 390 ? 118.518 97.458 125.321 1.00 71.93 390 LYS A C 1
ATOM 1731 O O . LYS A 1 390 ? 117.441 97.126 124.818 1.00 71.93 390 LYS A O 1
ATOM 1737 N N . LEU A 1 391 ? 119.387 98.256 124.703 1.00 71.23 391 LEU A N 1
ATOM 1738 C CA . LEU A 1 391 ? 119.201 98.700 123.329 1.00 71.23 391 LEU A CA 1
ATOM 1739 C C . LEU A 1 391 ? 119.800 97.720 122.331 1.00 71.23 391 LEU A C 1
ATOM 1740 O O . LEU A 1 391 ? 119.198 97.456 121.286 1.00 71.23 391 LEU A O 1
ATOM 1745 N N . GLN A 1 392 ? 120.966 97.153 122.641 1.00 76.07 392 GLN A N 1
ATOM 1746 C CA . GLN A 1 392 ? 121.578 96.190 121.738 1.00 76.07 392 GLN A CA 1
ATOM 1747 C C . GLN A 1 392 ? 120.727 94.946 121.547 1.00 76.07 392 GLN A C 1
ATOM 1748 O O . GLN A 1 392 ? 121.122 94.060 120.784 1.00 76.07 392 GLN A O 1
ATOM 1754 N N . GLN A 1 393 ? 119.587 94.846 122.223 1.00 76.19 393 GLN A N 1
ATOM 1755 C CA . GLN A 1 393 ? 118.594 93.836 121.901 1.00 76.19 393 GLN A CA 1
ATOM 1756 C C . GLN A 1 393 ? 117.435 94.404 121.101 1.00 76.19 393 GLN A C 1
ATOM 1757 O O . GLN A 1 393 ? 116.617 93.634 120.592 1.00 76.19 393 GLN A O 1
ATOM 1763 N N . VAL A 1 394 ? 117.339 95.729 120.992 1.00 71.47 394 VAL A N 1
ATOM 1764 C CA . VAL A 1 394 ? 116.473 96.326 119.988 1.00 71.47 394 VAL A CA 1
ATOM 1765 C C . VAL A 1 394 ? 117.188 96.375 118.652 1.00 71.47 394 VAL A C 1
ATOM 1766 O O . VAL A 1 394 ? 116.550 96.513 117.604 1.00 71.47 394 VAL A O 1
ATOM 1770 N N . TYR A 1 395 ? 118.516 96.271 118.663 1.00 73.58 395 TYR A N 1
ATOM 1771 C CA . TYR A 1 395 ? 119.264 96.202 117.415 1.00 73.58 395 TYR A CA 1
ATOM 1772 C C . TYR A 1 395 ? 119.129 94.830 116.772 1.00 73.58 395 TYR A C 1
ATOM 1773 O O . TYR A 1 395 ? 118.731 94.722 115.607 1.00 73.58 395 TYR A O 1
ATOM 1782 N N . LYS A 1 396 ? 119.434 93.768 117.518 1.00 71.49 396 LYS A N 1
ATOM 1783 C CA . LYS A 1 396 ? 119.322 92.423 116.968 1.00 71.49 396 LYS A CA 1
ATOM 1784 C C . LYS A 1 396 ? 117.954 92.178 116.351 1.00 71.49 396 LYS A C 1
ATOM 1785 O O . LYS A 1 396 ? 117.802 91.274 115.524 1.00 71.49 396 LYS A O 1
ATOM 1791 N N . LEU A 1 397 ? 116.947 92.958 116.741 1.00 71.49 397 LEU A N 1
ATOM 1792 C CA . LEU A 1 397 ? 115.654 92.879 116.075 1.00 71.49 397 LEU A CA 1
ATOM 1793 C C . LEU A 1 397 ? 115.605 93.797 114.862 1.00 71.49 397 LEU A C 1
ATOM 1794 O O . LEU A 1 397 ? 115.135 93.394 113.795 1.00 71.49 397 LEU A O 1
ATOM 1799 N N . ASN A 1 398 ? 116.092 95.030 115.003 1.00 72.94 398 ASN A N 1
ATOM 1800 C CA . ASN A 1 398 ? 116.133 95.945 113.871 1.00 72.94 398 ASN A CA 1
ATOM 1801 C C . ASN A 1 398 ? 117.035 95.444 112.756 1.00 72.94 398 ASN A C 1
ATOM 1802 O O . ASN A 1 398 ? 117.074 96.058 111.687 1.00 72.94 398 ASN A O 1
ATOM 1807 N N . ARG A 1 399 ? 117.765 94.354 112.980 1.00 78.69 399 ARG A N 1
ATOM 1808 C CA . ARG A 1 399 ? 118.576 93.777 111.917 1.00 78.69 399 ARG A CA 1
ATOM 1809 C C . ARG A 1 399 ? 117.803 92.703 111.163 1.00 78.69 399 ARG A C 1
ATOM 1810 O O . ARG A 1 399 ? 117.757 92.714 109.930 1.00 78.69 399 ARG A O 1
ATOM 1818 N N . LYS A 1 400 ? 117.188 91.766 111.885 1.00 76.63 400 LYS A N 1
ATOM 1819 C CA . LYS A 1 400 ? 116.318 90.796 111.235 1.00 76.63 400 LYS A CA 1
ATOM 1820 C C . LYS A 1 400 ? 115.156 91.464 110.517 1.00 76.63 400 LYS A C 1
ATOM 1821 O O . LYS A 1 400 ? 114.491 90.817 109.705 1.00 76.63 400 LYS A O 1
ATOM 1827 N N . GLU A 1 401 ? 114.896 92.739 110.802 1.00 81.17 401 GLU A N 1
ATOM 1828 C CA . GLU A 1 401 ? 113.879 93.488 110.079 1.00 81.17 401 GLU A CA 1
ATOM 1829 C C . GLU A 1 401 ? 114.431 94.136 108.821 1.00 81.17 401 GLU A C 1
ATOM 1830 O O . GLU A 1 401 ? 113.652 94.612 107.991 1.00 81.17 401 GLU A O 1
ATOM 1836 N N . ALA A 1 402 ? 115.755 94.179 108.673 1.00 78.33 402 ALA A N 1
ATOM 1837 C CA . ALA A 1 402 ? 116.356 94.630 107.425 1.00 78.33 402 ALA A CA 1
ATOM 1838 C C . ALA A 1 402 ? 116.643 93.452 106.506 1.00 78.33 402 ALA A C 1
ATOM 1839 O O . ALA A 1 402 ? 116.308 93.483 105.319 1.00 78.33 402 ALA A O 1
ATOM 1841 N N . ALA A 1 403 ? 117.253 92.396 107.045 1.00 79.16 403 ALA A N 1
ATOM 1842 C CA . ALA A 1 403 ? 117.548 91.218 106.241 1.00 79.16 403 ALA A CA 1
ATOM 1843 C C . ALA A 1 403 ? 116.293 90.575 105.673 1.00 79.16 403 ALA A C 1
ATOM 1844 O O . ALA A 1 403 ? 116.399 89.659 104.853 1.00 79.16 403 ALA A O 1
ATOM 1846 N N . ALA A 1 404 ? 115.110 91.017 106.097 1.00 81.54 404 ALA A N 1
ATOM 1847 C CA . ALA A 1 404 ? 113.878 90.546 105.478 1.00 81.54 404 ALA A CA 1
ATOM 1848 C C . ALA A 1 404 ? 113.458 91.466 104.342 1.00 81.54 404 ALA A C 1
ATOM 1849 O O . ALA A 1 404 ? 113.252 91.015 103.211 1.00 81.54 404 ALA A O 1
ATOM 1851 N N . TYR A 1 405 ? 113.328 92.763 104.625 1.00 84.41 405 TYR A N 1
ATOM 1852 C CA . TYR A 1 405 ? 112.999 93.717 103.574 1.00 84.41 405 TYR A CA 1
ATOM 1853 C C . TYR A 1 405 ? 113.986 93.627 102.419 1.00 84.41 405 TYR A C 1
ATOM 1854 O O . TYR A 1 405 ? 113.612 93.813 101.257 1.00 84.41 405 TYR A O 1
ATOM 1863 N N . MET A 1 406 ? 115.255 93.345 102.717 1.00 88.93 406 MET A N 1
ATOM 1864 C CA . MET A 1 406 ? 116.228 93.141 101.651 1.00 88.93 406 MET A CA 1
ATOM 1865 C C . MET A 1 406 ? 116.020 91.803 100.959 1.00 88.93 406 MET A C 1
ATOM 1866 O O . MET A 1 406 ? 116.551 91.583 99.866 1.00 88.93 406 MET A O 1
ATOM 1871 N N . SER A 1 407 ? 115.265 90.900 101.575 1.00 86.50 407 SER A N 1
ATOM 1872 C CA . SER A 1 407 ? 114.968 89.609 100.974 1.00 86.50 407 SER A CA 1
ATOM 1873 C C . SER A 1 407 ? 113.548 89.517 100.446 1.00 86.50 407 SER A C 1
ATOM 1874 O O . SER A 1 407 ? 113.128 88.435 100.031 1.00 86.50 407 SER A O 1
ATOM 1877 N N . TYR A 1 408 ? 112.798 90.613 100.470 1.00 91.87 408 TYR A N 1
ATOM 1878 C CA . TYR A 1 408 ? 111.486 90.649 99.842 1.00 91.87 408 TYR A CA 1
ATOM 1879 C C . TYR A 1 408 ? 111.530 91.364 98.503 1.00 91.87 408 TYR A C 1
ATOM 1880 O O . TYR A 1 408 ? 110.809 90.985 97.575 1.00 91.87 408 TYR A O 1
ATOM 1889 N N . VAL A 1 409 ? 112.365 92.395 98.383 1.00 90.15 409 VAL A N 1
ATOM 1890 C CA . VAL A 1 409 ? 112.551 93.047 97.093 1.00 90.15 409 VAL A CA 1
ATOM 1891 C C . VAL A 1 409 ? 113.073 92.051 96.068 1.00 90.15 409 VAL A C 1
ATOM 1892 O O . VAL A 1 409 ? 112.720 92.113 94.885 1.00 90.15 409 VAL A O 1
ATOM 1896 N N . TRP A 1 410 ? 113.922 91.118 96.501 1.00 94.05 410 TRP A N 1
ATOM 1897 C CA . TRP A 1 410 ? 114.402 90.086 95.590 1.00 94.05 410 TRP A CA 1
ATOM 1898 C C . TRP A 1 410 ? 113.283 89.130 95.204 1.00 94.05 410 TRP A C 1
ATOM 1899 O O . TRP A 1 410 ? 113.057 88.878 94.017 1.00 94.05 410 TRP A O 1
ATOM 1910 N N . GLY A 1 411 ? 112.571 88.587 96.192 1.00 94.99 411 GLY A N 1
ATOM 1911 C CA . GLY A 1 411 ? 111.457 87.707 95.886 1.00 94.99 411 GLY A CA 1
ATOM 1912 C C . GLY A 1 411 ? 110.430 88.347 94.974 1.00 94.99 411 GLY A C 1
ATOM 1913 O O . GLY A 1 411 ? 109.711 87.649 94.257 1.00 94.99 411 GLY A O 1
ATOM 1914 N N . SER A 1 412 ? 110.343 89.676 94.991 1.00 96.88 412 SER A N 1
ATOM 1915 C CA . SER A 1 412 ? 109.444 90.376 94.081 1.00 96.88 412 SER A CA 1
ATOM 1916 C C . SER A 1 412 ? 110.121 90.659 92.749 1.00 96.88 412 SER A C 1
ATOM 1917 O O . SER A 1 412 ? 109.620 90.257 91.694 1.00 96.88 412 SER A O 1
ATOM 1920 N N . GLY A 1 413 ? 111.256 91.358 92.781 1.00 100.30 413 GLY A N 1
ATOM 1921 C CA . GLY A 1 413 ? 111.977 91.645 91.553 1.00 100.30 413 GLY A CA 1
ATOM 1922 C C . GLY A 1 413 ? 112.141 90.435 90.657 1.00 100.30 413 GLY A C 1
ATOM 1923 O O . GLY A 1 413 ? 112.024 90.545 89.435 1.00 100.30 413 GLY A O 1
ATOM 1924 N N . LEU A 1 414 ? 112.409 89.268 91.244 1.00 103.57 414 LEU A N 1
ATOM 1925 C CA . LEU A 1 414 ? 112.517 88.057 90.440 1.00 103.57 414 LEU A CA 1
ATOM 1926 C C . LEU A 1 414 ? 111.188 87.717 89.778 1.00 103.57 414 LEU A C 1
ATOM 1927 O O . LEU A 1 414 ? 111.128 87.531 88.558 1.00 103.57 414 LEU A O 1
ATOM 1932 N N . THR A 1 415 ? 110.113 87.633 90.563 1.00 108.64 415 THR A N 1
ATOM 1933 C CA . THR A 1 415 ? 108.813 87.292 89.994 1.00 108.64 415 THR A CA 1
ATOM 1934 C C . THR A 1 415 ? 108.427 88.255 88.882 1.00 108.64 415 THR A C 1
ATOM 1935 O O . THR A 1 415 ? 107.857 87.843 87.865 1.00 108.64 415 THR A O 1
ATOM 1939 N N . LEU A 1 416 ? 108.725 89.542 89.052 1.00 112.37 416 LEU A N 1
ATOM 1940 C CA . LEU A 1 416 ? 108.457 90.503 87.992 1.00 112.37 416 LEU A CA 1
ATOM 1941 C C . LEU A 1 416 ? 109.427 90.371 86.829 1.00 112.37 416 LEU A C 1
ATOM 1942 O O . LEU A 1 416 ? 109.280 91.089 85.836 1.00 112.37 416 LEU A O 1
ATOM 1947 N N . LEU A 1 417 ? 110.412 89.480 86.930 1.00 119.90 417 LEU A N 1
ATOM 1948 C CA . LEU A 1 417 ? 111.263 89.177 85.787 1.00 119.90 417 LEU A CA 1
ATOM 1949 C C . LEU A 1 417 ? 110.660 88.064 84.942 1.00 119.90 417 LEU A C 1
ATOM 1950 O O . LEU A 1 417 ? 110.477 88.222 83.731 1.00 119.90 417 LEU A O 1
ATOM 1955 N N . VAL A 1 418 ? 110.345 86.929 85.570 1.00 121.64 418 VAL A N 1
ATOM 1956 C CA . VAL A 1 418 ? 109.709 85.828 84.853 1.00 121.64 418 VAL A CA 1
ATOM 1957 C C . VAL A 1 418 ? 108.526 86.332 84.039 1.00 121.64 418 VAL A C 1
ATOM 1958 O O . VAL A 1 418 ? 108.241 85.821 82.950 1.00 121.64 418 VAL A O 1
ATOM 1962 N N . VAL A 1 419 ? 107.817 87.338 84.550 1.00 125.57 419 VAL A N 1
ATOM 1963 C CA . VAL A 1 419 ? 106.694 87.895 83.803 1.00 125.57 419 VAL A CA 1
ATOM 1964 C C . VAL A 1 419 ? 107.191 88.682 82.599 1.00 125.57 419 VAL A C 1
ATOM 1965 O O . VAL A 1 419 ? 106.506 88.775 81.575 1.00 125.57 419 VAL A O 1
ATOM 1969 N N . GLN A 1 420 ? 108.388 89.264 82.699 1.00 130.08 420 GLN A N 1
ATOM 1970 C CA . GLN A 1 420 ? 108.918 90.022 81.572 1.00 130.08 420 GLN A CA 1
ATOM 1971 C C . GLN A 1 420 ? 109.579 89.114 80.545 1.00 130.08 420 GLN A C 1
ATOM 1972 O O . GLN A 1 420 ? 109.646 89.466 79.363 1.00 130.08 420 GLN A O 1
ATOM 1978 N N . VAL A 1 421 ? 110.082 87.955 80.970 1.00 131.50 421 VAL A N 1
ATOM 1979 C CA . VAL A 1 421 ? 110.593 86.980 80.012 1.00 131.50 421 VAL A CA 1
ATOM 1980 C C . VAL A 1 421 ? 109.440 86.274 79.313 1.00 131.50 421 VAL A C 1
ATOM 1981 O O . VAL A 1 421 ? 109.365 86.243 78.080 1.00 131.50 421 VAL A O 1
ATOM 1985 N N . SER A 1 422 ? 108.521 85.699 80.090 1.00 134.47 422 SER A N 1
ATOM 1986 C CA . SER A 1 422 ? 107.359 85.043 79.505 1.00 134.47 422 SER A CA 1
ATOM 1987 C C . SER A 1 422 ? 106.535 85.987 78.641 1.00 134.47 422 SER A C 1
ATOM 1988 O O . SER A 1 422 ? 105.738 85.518 77.823 1.00 134.47 422 SER A O 1
ATOM 1991 N N . ILE A 1 423 ? 106.702 87.302 78.803 1.00 137.10 423 ILE A N 1
ATOM 1992 C CA . ILE A 1 423 ? 106.011 88.252 77.936 1.00 137.10 423 ILE A CA 1
ATOM 1993 C C . ILE A 1 423 ? 106.796 88.554 76.673 1.00 137.10 423 ILE A C 1
ATOM 1994 O O . ILE A 1 423 ? 106.362 89.387 75.869 1.00 137.10 423 ILE A O 1
ATOM 1999 N N . LEU A 1 424 ? 107.944 87.910 76.480 1.00 145.03 424 LEU A N 1
ATOM 2000 C CA . LEU A 1 424 ? 108.698 88.044 75.241 1.00 145.03 424 LEU A CA 1
ATOM 2001 C C . LEU A 1 424 ? 108.455 86.862 74.310 1.00 145.03 424 LEU A C 1
ATOM 2002 O O . LEU A 1 424 ? 108.085 87.053 73.148 1.00 145.03 424 LEU A O 1
ATOM 2007 N N . TYR A 1 425 ? 108.657 85.640 74.806 1.00 153.74 425 TYR A N 1
ATOM 2008 C CA . TYR A 1 425 ? 108.371 84.456 74.004 1.00 153.74 425 TYR A CA 1
ATOM 2009 C C . TYR A 1 425 ? 106.983 84.545 73.386 1.00 153.74 425 TYR A C 1
ATOM 2010 O O . TYR A 1 425 ? 106.830 84.552 72.160 1.00 153.74 425 TYR A O 1
ATOM 2019 N N . TYR A 1 426 ? 105.952 84.627 74.227 1.00 153.38 426 TYR A N 1
ATOM 2020 C CA . TYR A 1 426 ? 104.611 84.859 73.713 1.00 153.38 426 TYR A CA 1
ATOM 2021 C C . TYR A 1 426 ? 104.490 86.220 73.047 1.00 153.38 426 TYR A C 1
ATOM 2022 O O . TYR A 1 426 ? 103.541 86.446 72.290 1.00 153.38 426 TYR A O 1
ATOM 2031 N N . GLY A 1 427 ? 105.430 87.129 73.310 1.00 151.83 427 GLY A N 1
ATOM 2032 C CA . GLY A 1 427 ? 105.377 88.434 72.676 1.00 151.83 427 GLY A CA 1
ATOM 2033 C C . GLY A 1 427 ? 105.892 88.407 71.251 1.00 151.83 427 GLY A C 1
ATOM 2034 O O . GLY A 1 427 ? 105.365 89.101 70.378 1.00 151.83 427 GLY A O 1
ATOM 2035 N N . GLY A 1 428 ? 106.927 87.606 70.995 1.00 154.13 428 GLY A N 1
ATOM 2036 C CA . GLY A 1 428 ? 107.439 87.487 69.642 1.00 154.13 428 GLY A CA 1
ATOM 2037 C C . GLY A 1 428 ? 106.553 86.650 68.744 1.00 154.13 428 GLY A C 1
ATOM 2038 O O . GLY A 1 428 ? 106.317 87.012 67.588 1.00 154.13 428 GLY A O 1
ATOM 2039 N N . HIS A 1 429 ? 106.051 85.524 69.257 1.00 154.26 429 HIS A N 1
ATOM 2040 C CA . HIS A 1 429 ? 105.194 84.659 68.454 1.00 154.26 429 HIS A CA 1
ATOM 2041 C C . HIS A 1 429 ? 104.076 85.449 67.786 1.00 154.26 429 HIS A C 1
ATOM 2042 O O . HIS A 1 429 ? 103.639 85.108 66.681 1.00 154.26 429 HIS A O 1
ATOM 2049 N N . LEU A 1 430 ? 103.603 86.511 68.437 1.00 154.87 430 LEU A N 1
ATOM 2050 C CA . LEU A 1 430 ? 102.548 87.332 67.862 1.00 154.87 430 LEU A CA 1
ATOM 2051 C C . LEU A 1 430 ? 103.084 88.433 66.960 1.00 154.87 430 LEU A C 1
ATOM 2052 O O . LEU A 1 430 ? 102.335 88.947 66.122 1.00 154.87 430 LEU A O 1
ATOM 2057 N N . VAL A 1 431 ? 104.356 88.808 67.108 1.00 156.12 431 VAL A N 1
ATOM 2058 C CA . VAL A 1 431 ? 104.899 89.893 66.302 1.00 156.12 431 VAL A CA 1
ATOM 2059 C C . VAL A 1 431 ? 105.214 89.441 64.886 1.00 156.12 431 VAL A C 1
ATOM 2060 O O . VAL A 1 431 ? 105.223 90.265 63.965 1.00 156.12 431 VAL A O 1
ATOM 2064 N N . ILE A 1 432 ? 105.477 88.153 64.683 1.00 154.54 432 ILE A N 1
ATOM 2065 C CA . ILE A 1 432 ? 105.773 87.657 63.345 1.00 154.54 432 ILE A CA 1
ATOM 2066 C C . ILE A 1 432 ? 104.516 87.179 62.625 1.00 154.54 432 ILE A C 1
ATOM 2067 O O . ILE A 1 432 ? 104.542 86.978 61.407 1.00 154.54 432 ILE A O 1
ATOM 2072 N N . SER A 1 433 ? 103.412 86.990 63.349 1.00 155.99 433 SER A N 1
ATOM 2073 C CA . SER A 1 433 ? 102.183 86.469 62.763 1.00 155.99 433 SER A CA 1
ATOM 2074 C C . SER A 1 433 ? 101.062 87.504 62.742 1.00 155.99 433 SER A C 1
ATOM 2075 O O . SER A 1 433 ? 100.499 87.788 61.681 1.00 155.99 433 SER A O 1
ATOM 2078 N N . GLY A 1 434 ? 100.727 88.080 63.895 1.00 156.95 434 GLY A N 1
ATOM 2079 C CA . GLY A 1 434 ? 99.553 88.929 63.967 1.00 156.95 434 GLY A CA 1
ATOM 2080 C C . GLY A 1 434 ? 99.658 90.174 64.825 1.00 156.95 434 GLY A C 1
ATOM 2081 O O . GLY A 1 434 ? 98.639 90.808 65.113 1.00 156.95 434 GLY A O 1
ATOM 2082 N N . GLN A 1 435 ? 100.864 90.542 65.246 1.00 157.11 435 GLN A N 1
ATOM 2083 C CA . GLN A 1 435 ? 101.063 91.724 66.074 1.00 157.11 435 GLN A CA 1
ATOM 2084 C C . GLN A 1 435 ? 102.195 92.577 65.520 1.00 157.11 435 GLN A C 1
ATOM 2085 O O . GLN A 1 435 ? 103.309 92.090 65.306 1.00 157.11 435 GLN A O 1
ATOM 2091 N N . MET A 1 436 ? 101.900 93.855 65.298 1.00 157.80 436 MET A N 1
ATOM 2092 C CA . MET A 1 436 ? 102.906 94.790 64.819 1.00 157.80 436 MET A CA 1
ATOM 2093 C C . MET A 1 436 ? 104.097 94.831 65.766 1.00 157.80 436 MET A C 1
ATOM 2094 O O . MET A 1 436 ? 103.939 94.834 66.989 1.00 157.80 436 MET A O 1
ATOM 2099 N N . SER A 1 437 ? 105.302 94.865 65.192 1.00 155.38 437 SER A N 1
ATOM 2100 C CA . SER A 1 437 ? 106.499 94.980 66.017 1.00 155.38 437 SER A CA 1
ATOM 2101 C C . SER A 1 437 ? 106.549 96.315 66.744 1.00 155.38 437 SER A C 1
ATOM 2102 O O . SER A 1 437 ? 107.160 96.417 67.813 1.00 155.38 437 SER A O 1
ATOM 2105 N N . SER A 1 438 ? 105.922 97.349 66.181 1.00 153.43 438 SER A N 1
ATOM 2106 C CA . SER A 1 438 ? 105.890 98.644 66.853 1.00 153.43 438 SER A CA 1
ATOM 2107 C C . SER A 1 438 ? 105.115 98.565 68.162 1.00 153.43 438 SER A C 1
ATOM 2108 O O . SER A 1 438 ? 105.529 99.144 69.173 1.00 153.43 438 SER A O 1
ATOM 2111 N N . GLY A 1 439 ? 103.985 97.857 68.162 1.00 150.59 439 GLY A N 1
ATOM 2112 C CA . GLY A 1 439 ? 103.208 97.727 69.383 1.00 150.59 439 GLY A CA 1
ATOM 2113 C C . GLY A 1 439 ? 103.917 96.911 70.446 1.00 150.59 439 GLY A C 1
ATOM 2114 O O . GLY A 1 439 ? 103.987 97.315 71.608 1.00 150.59 439 GLY A O 1
ATOM 2115 N N . ASN A 1 440 ? 104.454 95.750 70.062 1.00 149.90 440 ASN A N 1
ATOM 2116 C CA . ASN A 1 440 ? 105.116 94.883 71.032 1.00 149.90 440 ASN A CA 1
ATOM 2117 C C . ASN A 1 440 ? 106.193 95.634 71.803 1.00 149.90 440 ASN A C 1
ATOM 2118 O O . ASN A 1 440 ? 106.453 95.333 72.973 1.00 149.90 440 ASN A O 1
ATOM 2123 N N . LEU A 1 441 ? 106.836 96.612 71.164 1.00 146.12 441 LEU A N 1
ATOM 2124 C CA . LEU A 1 441 ? 107.831 97.413 71.867 1.00 146.12 441 LEU A CA 1
ATOM 2125 C C . LEU A 1 441 ? 107.170 98.354 72.866 1.00 146.12 441 LEU A C 1
ATOM 2126 O O . LEU A 1 441 ? 107.716 98.612 73.944 1.00 146.12 441 LEU A O 1
ATOM 2131 N N . ILE A 1 442 ? 105.990 98.877 72.525 1.00 147.37 442 ILE A N 1
ATOM 2132 C CA . ILE A 1 442 ? 105.317 99.833 73.394 1.00 147.37 442 ILE A CA 1
ATOM 2133 C C . ILE A 1 442 ? 104.611 99.148 74.555 1.00 147.37 442 ILE A C 1
ATOM 2134 O O . ILE A 1 442 ? 104.533 99.718 75.649 1.00 147.37 442 ILE A O 1
ATOM 2139 N N . ALA A 1 443 ? 104.092 97.935 74.351 1.00 143.10 443 ALA A N 1
ATOM 2140 C CA . ALA A 1 443 ? 103.448 97.215 75.443 1.00 143.10 443 ALA A CA 1
ATOM 2141 C C . ALA A 1 443 ? 104.446 96.760 76.496 1.00 143.10 443 ALA A C 1
ATOM 2142 O O . ALA A 1 443 ? 104.065 96.040 77.424 1.00 143.10 443 ALA A O 1
ATOM 2144 N N . PHE A 1 444 ? 105.719 97.139 76.359 1.00 141.84 444 PHE A N 1
ATOM 2145 C CA . PHE A 1 444 ? 106.687 96.874 77.418 1.00 141.84 444 PHE A CA 1
ATOM 2146 C C . PHE A 1 444 ? 106.885 98.099 78.299 1.00 141.84 444 PHE A C 1
ATOM 2147 O O . PHE A 1 444 ? 106.791 98.009 79.529 1.00 141.84 444 PHE A O 1
ATOM 2155 N N . ILE A 1 445 ? 107.171 99.252 77.690 1.00 138.78 445 ILE A N 1
ATOM 2156 C CA . ILE A 1 445 ? 107.309 100.483 78.461 1.00 138.78 445 ILE A CA 1
ATOM 2157 C C . ILE A 1 445 ? 106.137 100.644 79.418 1.00 138.78 445 ILE A C 1
ATOM 2158 O O . ILE A 1 445 ? 106.321 100.866 80.620 1.00 138.78 445 ILE A O 1
ATOM 2163 N N . ILE A 1 446 ? 104.912 100.528 78.904 1.00 135.52 446 ILE A N 1
ATOM 2164 C CA . ILE A 1 446 ? 103.743 100.555 79.775 1.00 135.52 446 ILE A CA 1
ATOM 2165 C C . ILE A 1 446 ? 103.754 99.359 80.718 1.00 135.52 446 ILE A C 1
ATOM 2166 O O . ILE A 1 446 ? 103.175 99.405 81.808 1.00 135.52 446 ILE A O 1
ATOM 2171 N N . TYR A 1 447 ? 104.410 98.269 80.317 1.00 134.60 447 TYR A N 1
ATOM 2172 C CA . TYR A 1 447 ? 104.482 97.098 81.182 1.00 134.60 447 TYR A CA 1
ATOM 2173 C C . TYR A 1 447 ? 105.488 97.291 82.307 1.00 134.60 447 TYR A C 1
ATOM 2174 O O . TYR A 1 447 ? 105.306 96.742 83.399 1.00 134.60 447 TYR A O 1
ATOM 2183 N N . GLU A 1 448 ? 106.550 98.061 82.067 1.00 132.76 448 GLU A N 1
ATOM 2184 C CA . GLU A 1 448 ? 107.535 98.296 83.117 1.00 132.76 448 GLU A CA 1
ATOM 2185 C C . GLU A 1 448 ? 106.919 99.042 84.293 1.00 132.76 448 GLU A C 1
ATOM 2186 O O . GLU A 1 448 ? 107.339 98.860 85.441 1.00 132.76 448 GLU A O 1
ATOM 2192 N N . PHE A 1 449 ? 105.922 99.885 84.031 1.00 130.84 449 PHE A N 1
ATOM 2193 C CA . PHE A 1 449 ? 105.291 100.687 85.068 1.00 130.84 449 PHE A CA 1
ATOM 2194 C C . PHE A 1 449 ? 104.022 100.052 85.617 1.00 130.84 449 PHE A C 1
ATOM 2195 O O . PHE A 1 449 ? 103.139 100.768 86.101 1.00 130.84 449 PHE A O 1
ATOM 2203 N N . VAL A 1 450 ? 103.906 98.733 85.537 1.00 122.62 450 VAL A N 1
ATOM 2204 C CA . VAL A 1 450 ? 102.940 97.977 86.323 1.00 122.62 450 VAL A CA 1
ATOM 2205 C C . VAL A 1 450 ? 103.646 97.092 87.337 1.00 122.62 450 VAL A C 1
ATOM 2206 O O . VAL A 1 450 ? 103.156 96.889 88.447 1.00 122.62 450 VAL A O 1
ATOM 2210 N N . LEU A 1 451 ? 104.807 96.558 86.964 1.00 124.05 451 LEU A N 1
ATOM 2211 C CA . LEU A 1 451 ? 105.685 95.895 87.917 1.00 124.05 451 LEU A CA 1
ATOM 2212 C C . LEU A 1 451 ? 106.042 96.862 89.037 1.00 124.05 451 LEU A C 1
ATOM 2213 O O . LEU A 1 451 ? 105.977 96.508 90.218 1.00 124.05 451 LEU A O 1
ATOM 2218 N N . GLY A 1 452 ? 106.417 98.087 88.675 1.00 119.39 452 GLY A N 1
ATOM 2219 C CA . GLY A 1 452 ? 106.629 99.126 89.661 1.00 119.39 452 GLY A CA 1
ATOM 2220 C C . GLY A 1 452 ? 105.397 99.518 90.444 1.00 119.39 452 GLY A C 1
ATOM 2221 O O . GLY A 1 452 ? 105.488 100.380 91.321 1.00 119.39 452 GLY A O 1
ATOM 2222 N N . ASP A 1 453 ? 104.247 98.925 90.141 1.00 116.44 453 ASP A N 1
ATOM 2223 C CA . ASP A 1 453 ? 103.020 99.141 90.894 1.00 116.44 453 ASP A CA 1
ATOM 2224 C C . ASP A 1 453 ? 102.492 97.876 91.545 1.00 116.44 453 ASP A C 1
ATOM 2225 O O . ASP A 1 453 ? 102.146 97.901 92.727 1.00 116.44 453 ASP A O 1
ATOM 2230 N N . CYS A 1 454 ? 102.419 96.766 90.810 1.00 115.44 454 CYS A N 1
ATOM 2231 C CA . CYS A 1 454 ? 102.050 95.502 91.435 1.00 115.44 454 CYS A CA 1
ATOM 2232 C C . CYS A 1 454 ? 102.993 95.135 92.571 1.00 115.44 454 CYS A C 1
ATOM 2233 O O . CYS A 1 454 ? 102.632 94.316 93.422 1.00 115.44 454 CYS A O 1
ATOM 2236 N N . MET A 1 455 ? 104.191 95.719 92.601 1.00 112.71 455 MET A N 1
ATOM 2237 C CA . MET A 1 455 ? 105.113 95.503 93.707 1.00 112.71 455 MET A CA 1
ATOM 2238 C C . MET A 1 455 ? 104.956 96.545 94.804 1.00 112.71 455 MET A C 1
ATOM 2239 O O . MET A 1 455 ? 105.364 96.294 95.941 1.00 112.71 455 MET A O 1
ATOM 2244 N N . GLU A 1 456 ? 104.386 97.704 94.488 1.00 108.50 456 GLU A N 1
ATOM 2245 C CA . GLU A 1 456 ? 104.135 98.758 95.462 1.00 108.50 456 GLU A CA 1
ATOM 2246 C C . GLU A 1 456 ? 102.690 98.786 95.932 1.00 108.50 456 GLU A C 1
ATOM 2247 O O . GLU A 1 456 ? 102.429 98.715 97.135 1.00 108.50 456 GLU A O 1
ATOM 2253 N N . SER A 1 457 ? 101.743 98.892 94.998 1.00 110.91 457 SER A N 1
ATOM 2254 C CA . SER A 1 457 ? 100.330 98.979 95.351 1.00 110.91 457 SER A CA 1
ATOM 2255 C C . SER A 1 457 ? 99.954 97.941 96.397 1.00 110.91 457 SER A C 1
ATOM 2256 O O . SER A 1 457 ? 99.312 98.256 97.404 1.00 110.91 457 SER A O 1
ATOM 2259 N N . VAL A 1 458 ? 100.339 96.685 96.171 1.00 108.55 458 VAL A N 1
ATOM 2260 C CA . VAL A 1 458 ? 100.025 95.620 97.110 1.00 108.55 458 VAL A CA 1
ATOM 2261 C C . VAL A 1 458 ? 101.270 94.986 97.700 1.00 108.55 458 VAL A C 1
ATOM 2262 O O . VAL A 1 458 ? 101.159 94.083 98.539 1.00 108.55 458 VAL A O 1
ATOM 2266 N N . GLY A 1 459 ? 102.451 95.424 97.287 1.00 102.18 459 GLY A N 1
ATOM 2267 C CA . GLY A 1 459 ? 103.667 94.926 97.888 1.00 102.18 459 GLY A CA 1
ATOM 2268 C C . GLY A 1 459 ? 103.851 95.449 99.294 1.00 102.18 459 GLY A C 1
ATOM 2269 O O . GLY A 1 459 ? 103.810 94.687 100.262 1.00 102.18 459 GLY A O 1
ATOM 2270 N N . SER A 1 460 ? 104.048 96.761 99.415 1.00 95.38 460 SER A N 1
ATOM 2271 C CA . SER A 1 460 ? 104.239 97.368 100.725 1.00 95.38 460 SER A CA 1
ATOM 2272 C C . SER A 1 460 ? 102.909 97.667 101.402 1.00 95.38 460 SER A C 1
ATOM 2273 O O . SER A 1 460 ? 102.747 97.406 102.599 1.00 95.38 460 SER A O 1
ATOM 2276 N N . VAL A 1 461 ? 101.944 98.201 100.652 1.00 94.96 461 VAL A N 1
ATOM 2277 C CA . VAL A 1 461 ? 100.682 98.632 101.245 1.00 94.96 461 VAL A CA 1
ATOM 2278 C C . VAL A 1 461 ? 100.025 97.513 102.035 1.00 94.96 461 VAL A C 1
ATOM 2279 O O . VAL A 1 461 ? 99.157 97.769 102.877 1.00 94.96 461 VAL A O 1
ATOM 2283 N N . TYR A 1 462 ? 100.411 96.264 101.793 1.00 96.90 462 TYR A N 1
ATOM 2284 C CA . TYR A 1 462 ? 99.893 95.169 102.596 1.00 96.90 462 TYR A CA 1
ATOM 2285 C C . TYR A 1 462 ? 100.917 94.608 103.571 1.00 96.90 462 TYR A C 1
ATOM 2286 O O . TYR A 1 462 ? 100.558 93.778 104.410 1.00 96.90 462 TYR A O 1
ATOM 2295 N N . SER A 1 463 ? 102.174 95.035 103.487 1.00 95.36 463 SER A N 1
ATOM 2296 C CA . SER A 1 463 ? 103.117 94.716 104.551 1.00 95.36 463 SER A CA 1
ATOM 2297 C C . SER A 1 463 ? 102.997 95.725 105.684 1.00 95.36 463 SER A C 1
ATOM 2298 O O . SER A 1 463 ? 102.817 95.347 106.846 1.00 95.36 463 SER A O 1
ATOM 2301 N N . GLY A 1 464 ? 103.089 97.011 105.359 1.00 89.48 464 GLY A N 1
ATOM 2302 C CA . GLY A 1 464 ? 102.822 98.063 106.317 1.00 89.48 464 GLY A CA 1
ATOM 2303 C C . GLY A 1 464 ? 101.565 97.810 107.123 1.00 89.48 464 GLY A C 1
ATOM 2304 O O . GLY A 1 464 ? 101.627 97.678 108.347 1.00 89.48 464 GLY A O 1
ATOM 2305 N N . LEU A 1 465 ? 100.417 97.720 106.449 1.00 89.70 465 LEU A N 1
ATOM 2306 C CA . LEU A 1 465 ? 99.171 97.441 107.155 1.00 89.70 465 LEU A CA 1
ATOM 2307 C C . LEU A 1 465 ? 99.276 96.198 108.028 1.00 89.70 465 LEU A C 1
ATOM 2308 O O . LEU A 1 465 ? 98.445 95.996 108.918 1.00 89.70 465 LEU A O 1
ATOM 2313 N N . MET A 1 466 ? 100.281 95.357 107.800 1.00 91.19 466 MET A N 1
ATOM 2314 C CA . MET A 1 466 ? 100.525 94.232 108.690 1.00 91.19 466 MET A CA 1
ATOM 2315 C C . MET A 1 466 ? 101.656 94.495 109.671 1.00 91.19 466 MET A C 1
ATOM 2316 O O . MET A 1 466 ? 101.885 93.674 110.563 1.00 91.19 466 MET A O 1
ATOM 2321 N N . GLN A 1 467 ? 102.364 95.611 109.528 1.00 83.89 467 GLN A N 1
ATOM 2322 C CA . GLN A 1 467 ? 103.295 96.051 110.554 1.00 83.89 467 GLN A CA 1
ATOM 2323 C C . GLN A 1 467 ? 102.641 96.994 111.547 1.00 83.89 467 GLN A C 1
ATOM 2324 O O . GLN A 1 467 ? 103.021 97.006 112.722 1.00 83.89 467 GLN A O 1
ATOM 2330 N N . GLY A 1 468 ? 101.667 97.784 111.097 1.00 83.13 468 GLY A N 1
ATOM 2331 C CA . GLY A 1 468 ? 100.855 98.537 112.034 1.00 83.13 468 GLY A CA 1
ATOM 2332 C C . GLY A 1 468 ? 100.118 97.623 112.988 1.00 83.13 468 GLY A C 1
ATOM 2333 O O . GLY A 1 468 ? 100.253 97.738 114.206 1.00 83.13 468 GLY A O 1
ATOM 2334 N N . VAL A 1 469 ? 99.339 96.686 112.442 1.00 83.56 469 VAL A N 1
ATOM 2335 C CA . VAL A 1 469 ? 98.634 95.712 113.272 1.00 83.56 469 VAL A CA 1
ATOM 2336 C C . VAL A 1 469 ? 99.590 94.979 114.199 1.00 83.56 469 VAL A C 1
ATOM 2337 O O . VAL A 1 469 ? 99.168 94.380 115.195 1.00 83.56 469 VAL A O 1
ATOM 2341 N N . GLY A 1 470 ? 100.885 94.997 113.889 1.00 81.03 470 GLY A N 1
ATOM 2342 C CA . GLY A 1 470 ? 101.851 94.406 114.799 1.00 81.03 470 GLY A CA 1
ATOM 2343 C C . GLY A 1 470 ? 102.221 95.345 115.929 1.00 81.03 470 GLY A C 1
ATOM 2344 O O . GLY A 1 470 ? 102.163 94.977 117.105 1.00 81.03 470 GLY A O 1
ATOM 2345 N N . ALA A 1 471 ? 102.599 96.578 115.589 1.00 79.37 471 ALA A N 1
ATOM 2346 C CA . ALA A 1 471 ? 102.968 97.544 116.617 1.00 79.37 471 ALA A CA 1
ATOM 2347 C C . ALA A 1 471 ? 101.817 97.791 117.579 1.00 79.37 471 ALA A C 1
ATOM 2348 O O . ALA A 1 471 ? 102.030 97.943 118.786 1.00 79.37 471 ALA A O 1
ATOM 2350 N N . ALA A 1 472 ? 100.588 97.822 117.066 1.00 79.64 472 ALA A N 1
ATOM 2351 C CA . ALA A 1 472 ? 99.406 98.074 117.878 1.00 79.64 472 ALA A CA 1
ATOM 2352 C C . ALA A 1 472 ? 98.784 96.797 118.414 1.00 79.64 472 ALA A C 1
ATOM 2353 O O . ALA A 1 472 ? 97.575 96.760 118.664 1.00 79.64 472 ALA A O 1
ATOM 2355 N N . GLU A 1 473 ? 99.573 95.740 118.589 1.00 84.72 473 GLU A N 1
ATOM 2356 C CA . GLU A 1 473 ? 99.020 94.500 119.113 1.00 84.72 473 GLU A CA 1
ATOM 2357 C C . GLU A 1 473 ? 98.768 94.581 120.609 1.00 84.72 473 GLU A C 1
ATOM 2358 O O . GLU A 1 473 ? 97.890 93.882 121.122 1.00 84.72 473 GLU A O 1
ATOM 2364 N N . LYS A 1 474 ? 99.525 95.408 121.323 1.00 76.37 474 LYS A N 1
ATOM 2365 C CA . LYS A 1 474 ? 99.276 95.601 122.744 1.00 76.37 474 LYS A CA 1
ATOM 2366 C C . LYS A 1 474 ? 98.367 96.793 123.010 1.00 76.37 474 LYS A C 1
ATOM 2367 O O . LYS A 1 474 ? 97.464 96.705 123.847 1.00 76.37 474 LYS A O 1
ATOM 2373 N N . VAL A 1 475 ? 98.580 97.907 122.308 1.00 73.02 475 VAL A N 1
ATOM 2374 C CA . VAL A 1 475 ? 97.720 99.074 122.486 1.00 73.02 475 VAL A CA 1
ATOM 2375 C C . VAL A 1 475 ? 96.260 98.705 122.267 1.00 73.02 475 VAL A C 1
ATOM 2376 O O . VAL A 1 475 ? 95.357 99.328 122.835 1.00 73.02 475 VAL A O 1
ATOM 2380 N N . PHE A 1 476 ? 96.001 97.709 121.433 1.00 78.32 476 PHE A N 1
ATOM 2381 C CA . PHE A 1 476 ? 94.623 97.272 121.233 1.00 78.32 476 PHE A CA 1
ATOM 2382 C C . PHE A 1 476 ? 94.187 96.285 122.246 1.00 78.32 476 PHE A C 1
ATOM 2383 O O . PHE A 1 476 ? 93.098 95.726 122.108 1.00 78.32 476 PHE A O 1
ATOM 2391 N N . GLU A 1 477 ? 95.002 96.035 123.264 1.00 77.99 477 GLU A N 1
ATOM 2392 C CA . GLU A 1 477 ? 94.624 95.155 124.360 1.00 77.99 477 GLU A CA 1
ATOM 2393 C C . GLU A 1 477 ? 94.329 95.914 125.643 1.00 77.99 477 GLU A C 1
ATOM 2394 O O . GLU A 1 477 ? 93.473 95.492 126.423 1.00 77.99 477 GLU A O 1
ATOM 2400 N N . PHE A 1 478 ? 95.023 97.027 125.884 1.00 72.46 478 PHE A N 1
ATOM 2401 C CA . PHE A 1 478 ? 94.662 97.894 126.996 1.00 72.46 478 PHE A CA 1
ATOM 2402 C C . PHE A 1 478 ? 93.391 98.678 126.715 1.00 72.46 478 PHE A C 1
ATOM 2403 O O . PHE A 1 478 ? 92.797 99.227 127.647 1.00 72.46 478 PHE A O 1
ATOM 2411 N N . ILE A 1 479 ? 92.962 98.745 125.455 1.00 75.71 479 ILE A N 1
ATOM 2412 C CA . ILE A 1 479 ? 91.732 99.456 125.132 1.00 75.71 479 ILE A CA 1
ATOM 2413 C C . ILE A 1 479 ? 90.523 98.544 125.277 1.00 75.71 479 ILE A C 1
ATOM 2414 O O . ILE A 1 479 ? 89.399 99.024 125.459 1.00 75.71 479 ILE A O 1
ATOM 2419 N N . ASP A 1 480 ? 90.720 97.232 125.196 1.00 82.64 480 ASP A N 1
ATOM 2420 C CA . ASP A 1 480 ? 89.631 96.274 125.298 1.00 82.64 480 ASP A CA 1
ATOM 2421 C C . ASP A 1 480 ? 89.601 95.546 126.631 1.00 82.64 480 ASP A C 1
ATOM 2422 O O . ASP A 1 480 ? 88.651 94.803 126.892 1.00 82.64 480 ASP A O 1
ATOM 2427 N N . ARG A 1 481 ? 90.608 95.732 127.476 1.00 81.76 481 ARG A N 1
ATOM 2428 C CA . ARG A 1 481 ? 90.635 95.037 128.753 1.00 81.76 481 ARG A CA 1
ATOM 2429 C C . ARG A 1 481 ? 89.464 95.477 129.618 1.00 81.76 481 ARG A C 1
ATOM 2430 O O . ARG A 1 481 ? 89.123 96.661 129.679 1.00 81.76 481 ARG A O 1
ATOM 2438 N N . GLN A 1 482 ? 88.841 94.510 130.287 1.00 88.94 482 GLN A N 1
ATOM 2439 C CA . GLN A 1 482 ? 87.696 94.781 131.139 1.00 88.94 482 GLN A CA 1
ATOM 2440 C C . GLN A 1 482 ? 88.153 94.891 132.582 1.00 88.94 482 GLN A C 1
ATOM 2441 O O . GLN A 1 482 ? 88.705 93.918 133.118 1.00 88.94 482 GLN A O 1
ATOM 2447 N N . PRO A 1 483 ? 87.954 96.027 133.246 1.00 86.97 483 PRO A N 1
ATOM 2448 C CA . PRO A 1 483 ? 88.374 96.142 134.648 1.00 86.97 483 PRO A CA 1
ATOM 2449 C C . PRO A 1 483 ? 87.710 95.069 135.492 1.00 86.97 483 PRO A C 1
ATOM 2450 O O . PRO A 1 483 ? 86.485 94.939 135.510 1.00 86.97 483 PRO A O 1
ATOM 2454 N N . THR A 1 484 ? 88.529 94.295 136.196 1.00 90.18 484 THR A N 1
ATOM 2455 C CA . THR A 1 484 ? 88.036 93.174 136.984 1.00 90.18 484 THR A CA 1
ATOM 2456 C C . THR A 1 484 ? 87.389 93.605 138.291 1.00 90.18 484 THR A C 1
ATOM 2457 O O . THR A 1 484 ? 87.103 92.749 139.133 1.00 90.18 484 THR A O 1
ATOM 2461 N N . MET A 1 485 ? 87.158 94.901 138.483 1.00 94.93 485 MET A N 1
ATOM 2462 C CA . MET A 1 485 ? 86.437 95.411 139.651 1.00 94.93 485 MET A CA 1
ATOM 2463 C C . MET A 1 485 ? 85.685 96.656 139.191 1.00 94.93 485 MET A C 1
ATOM 2464 O O . MET A 1 485 ? 86.237 97.758 139.172 1.00 94.93 485 MET A O 1
ATOM 2469 N N . VAL A 1 486 ? 84.426 96.469 138.820 1.00 100.29 486 VAL A N 1
ATOM 2470 C CA . VAL A 1 486 ? 83.583 97.547 138.322 1.00 100.29 486 VAL A CA 1
ATOM 2471 C C . VAL A 1 486 ? 82.682 98.021 139.449 1.00 100.29 486 VAL A C 1
ATOM 2472 O O . VAL A 1 486 ? 82.075 97.212 140.161 1.00 100.29 486 VAL A O 1
ATOM 2476 N N . HIS A 1 487 ? 82.596 99.335 139.613 1.00 106.89 487 HIS A N 1
ATOM 2477 C CA . HIS A 1 487 ? 81.836 99.957 140.690 1.00 106.89 487 HIS A CA 1
ATOM 2478 C C . HIS A 1 487 ? 80.564 100.558 140.107 1.00 106.89 487 HIS A C 1
ATOM 2479 O O . HIS A 1 487 ? 80.610 101.588 139.426 1.00 106.89 487 HIS A O 1
ATOM 2486 N N . ASP A 1 488 ? 79.431 99.912 140.376 1.00 113.62 488 ASP A N 1
ATOM 2487 C CA . ASP A 1 488 ? 78.123 100.350 139.892 1.00 113.62 488 ASP A CA 1
ATOM 2488 C C . ASP A 1 488 ? 77.205 100.480 141.102 1.00 113.62 488 ASP A C 1
ATOM 2489 O O . ASP A 1 488 ? 76.604 99.500 141.549 1.00 113.62 488 ASP A O 1
ATOM 2494 N N . GLY A 1 489 ? 77.101 101.693 141.631 1.00 109.33 489 GLY A N 1
ATOM 2495 C CA . GLY A 1 489 ? 76.211 101.957 142.741 1.00 109.33 489 GLY A CA 1
ATOM 2496 C C . GLY A 1 489 ? 76.075 103.437 143.016 1.00 109.33 489 GLY A C 1
ATOM 2497 O O . GLY A 1 489 ? 77.078 104.145 143.140 1.00 109.33 489 GLY A O 1
ATOM 2498 N N . SER A 1 490 ? 74.840 103.921 143.113 1.00 105.54 490 SER A N 1
ATOM 2499 C CA . SER A 1 490 ? 74.567 105.328 143.394 1.00 105.54 490 SER A CA 1
ATOM 2500 C C . SER A 1 490 ? 73.654 105.385 144.612 1.00 105.54 490 SER A C 1
ATOM 2501 O O . SER A 1 490 ? 72.448 105.147 144.504 1.00 105.54 490 SER A O 1
ATOM 2504 N N . LEU A 1 491 ? 74.231 105.697 145.770 1.00 103.49 491 LEU A N 1
ATOM 2505 C CA . LEU A 1 491 ? 73.485 105.755 147.018 1.00 103.49 491 LEU A CA 1
ATOM 2506 C C . LEU A 1 491 ? 73.842 107.001 147.815 1.00 103.49 491 LEU A C 1
ATOM 2507 O O . LEU A 1 491 ? 73.678 107.030 149.036 1.00 103.49 491 LEU A O 1
ATOM 2512 N N . ALA A 1 492 ? 74.323 108.038 147.140 1.00 104.21 492 ALA A N 1
ATOM 2513 C CA . ALA A 1 492 ? 74.777 109.242 147.819 1.00 104.21 492 ALA A CA 1
ATOM 2514 C C . ALA A 1 492 ? 73.671 109.820 148.692 1.00 104.21 492 ALA A C 1
ATOM 2515 O O . ALA A 1 492 ? 72.688 110.360 148.172 1.00 104.21 492 ALA A O 1
ATOM 2517 N N . PRO A 1 493 ? 73.792 109.728 150.011 1.00 105.56 493 PRO A N 1
ATOM 2518 C CA . PRO A 1 493 ? 72.814 110.347 150.902 1.00 105.56 493 PRO A CA 1
ATOM 2519 C C . PRO A 1 493 ? 73.236 111.763 151.276 1.00 105.56 493 PRO A C 1
ATOM 2520 O O . PRO A 1 493 ? 74.334 112.219 150.958 1.00 105.56 493 PRO A O 1
ATOM 2524 N N . ASP A 1 494 ? 72.331 112.455 151.965 1.00 119.90 494 ASP A N 1
ATOM 2525 C CA . ASP A 1 494 ? 72.579 113.834 152.360 1.00 119.90 494 ASP A CA 1
ATOM 2526 C C . ASP A 1 494 ? 72.940 113.977 153.831 1.00 119.90 494 ASP A C 1
ATOM 2527 O O . ASP A 1 494 ? 73.444 115.032 154.230 1.00 119.90 494 ASP A O 1
ATOM 2532 N N . HIS A 1 495 ? 72.695 112.953 154.643 1.00 123.28 495 HIS A N 1
ATOM 2533 C CA . HIS A 1 495 ? 73.020 112.981 156.065 1.00 123.28 495 HIS A CA 1
ATOM 2534 C C . HIS A 1 495 ? 73.700 111.669 156.425 1.00 123.28 495 HIS A C 1
ATOM 2535 O O . HIS A 1 495 ? 73.026 110.665 156.674 1.00 123.28 495 HIS A O 1
ATOM 2542 N N . LEU A 1 496 ? 75.029 111.676 156.451 1.00 116.80 496 LEU A N 1
ATOM 2543 C CA . LEU A 1 496 ? 75.816 110.496 156.773 1.00 116.80 496 LEU A CA 1
ATOM 2544 C C . LEU A 1 496 ? 76.189 110.515 158.247 1.00 116.80 496 LEU A C 1
ATOM 2545 O O . LEU A 1 496 ? 76.610 111.547 158.777 1.00 116.80 496 LEU A O 1
ATOM 2550 N N . GLU A 1 497 ? 76.030 109.367 158.907 1.00 121.59 497 GLU A N 1
ATOM 2551 C CA . GLU A 1 497 ? 76.331 109.288 160.331 1.00 121.59 497 GLU A CA 1
ATOM 2552 C C . GLU A 1 497 ? 77.824 109.103 160.572 1.00 121.59 497 GLU A C 1
ATOM 2553 O O . GLU A 1 497 ? 78.429 109.843 161.354 1.00 121.59 497 GLU A O 1
ATOM 2559 N N . GLY A 1 498 ? 78.432 108.122 159.913 1.00 117.59 498 GLY A N 1
ATOM 2560 C CA . GLY A 1 498 ? 79.862 107.917 160.032 1.00 117.59 498 GLY A CA 1
ATOM 2561 C C . GLY A 1 498 ? 80.239 106.703 160.852 1.00 117.59 498 GLY A C 1
ATOM 2562 O O . GLY A 1 498 ? 81.232 106.728 161.584 1.00 117.59 498 GLY A O 1
ATOM 2563 N N . ARG A 1 499 ? 79.461 105.633 160.737 1.00 114.16 499 ARG A N 1
ATOM 2564 C CA . ARG A 1 499 ? 79.688 104.409 161.492 1.00 114.16 499 ARG A CA 1
ATOM 2565 C C . ARG A 1 499 ? 80.234 103.335 160.561 1.00 114.16 499 ARG A C 1
ATOM 2566 O O . ARG A 1 499 ? 79.524 102.864 159.668 1.00 114.16 499 ARG A O 1
ATOM 2574 N N . VAL A 1 500 ? 81.487 102.948 160.775 1.00 106.33 500 VAL A N 1
ATOM 2575 C CA . VAL A 1 500 ? 82.150 101.937 159.962 1.00 106.33 500 VAL A CA 1
ATOM 2576 C C . VAL A 1 500 ? 82.166 100.626 160.732 1.00 106.33 500 VAL A C 1
ATOM 2577 O O . VAL A 1 500 ? 82.189 100.609 161.967 1.00 106.33 500 VAL A O 1
ATOM 2581 N N . ASP A 1 501 ? 82.147 99.518 159.995 1.00 106.81 501 ASP A N 1
ATOM 2582 C CA . ASP A 1 501 ? 82.148 98.193 160.595 1.00 106.81 501 ASP A CA 1
ATOM 2583 C C . ASP A 1 501 ? 82.846 97.209 159.672 1.00 106.81 501 ASP A C 1
ATOM 2584 O O . ASP A 1 501 ? 82.671 97.261 158.452 1.00 106.81 501 ASP A O 1
ATOM 2589 N N . PHE A 1 502 ? 83.627 96.311 160.259 1.00 102.29 502 PHE A N 1
ATOM 2590 C CA . PHE A 1 502 ? 84.205 95.178 159.550 1.00 102.29 502 PHE A CA 1
ATOM 2591 C C . PHE A 1 502 ? 83.519 93.915 160.050 1.00 102.29 502 PHE A C 1
ATOM 2592 O O . PHE A 1 502 ? 83.603 93.593 161.239 1.00 102.29 502 PHE A O 1
ATOM 2600 N N . GLU A 1 503 ? 82.848 93.204 159.151 1.00 108.68 503 GLU A N 1
ATOM 2601 C CA . GLU A 1 503 ? 82.065 92.024 159.508 1.00 108.68 503 GLU A CA 1
ATOM 2602 C C . GLU A 1 503 ? 82.759 90.779 158.968 1.00 108.68 503 GLU A C 1
ATOM 2603 O O . GLU A 1 503 ? 82.515 90.370 157.829 1.00 108.68 503 GLU A O 1
ATOM 2609 N N . ASN A 1 504 ? 83.616 90.175 159.785 1.00 104.55 504 ASN A N 1
ATOM 2610 C CA . ASN A 1 504 ? 84.266 88.912 159.450 1.00 104.55 504 ASN A CA 1
ATOM 2611 C C . ASN A 1 504 ? 84.979 89.004 158.102 1.00 104.55 504 ASN A C 1
ATOM 2612 O O . ASN A 1 504 ? 84.652 88.309 157.140 1.00 104.55 504 ASN A O 1
ATOM 2617 N N . VAL A 1 505 ? 85.970 89.882 158.051 1.00 96.69 505 VAL A N 1
ATOM 2618 C CA . VAL A 1 505 ? 86.704 90.133 156.818 1.00 96.69 505 VAL A CA 1
ATOM 2619 C C . VAL A 1 505 ? 87.715 89.019 156.585 1.00 96.69 505 VAL A C 1
ATOM 2620 O O . VAL A 1 505 ? 88.091 88.281 157.501 1.00 96.69 505 VAL A O 1
ATOM 2624 N N . THR A 1 506 ? 88.152 88.895 155.336 1.00 93.94 506 THR A N 1
ATOM 2625 C CA . THR A 1 506 ? 89.181 87.942 154.946 1.00 93.94 506 THR A CA 1
ATOM 2626 C C . THR A 1 506 ? 89.726 88.398 153.605 1.00 93.94 506 THR A C 1
ATOM 2627 O O . THR A 1 506 ? 88.958 88.586 152.659 1.00 93.94 506 THR A O 1
ATOM 2631 N N . PHE A 1 507 ? 91.041 88.567 153.523 1.00 86.27 507 PHE A N 1
ATOM 2632 C CA . PHE A 1 507 ? 91.634 89.320 152.432 1.00 86.27 507 PHE A CA 1
ATOM 2633 C C . PHE A 1 507 ? 92.924 88.659 151.976 1.00 86.27 507 PHE A C 1
ATOM 2634 O O . PHE A 1 507 ? 93.605 87.989 152.753 1.00 86.27 507 PHE A O 1
ATOM 2642 N N . THR A 1 508 ? 93.248 88.852 150.699 1.00 87.32 508 THR A N 1
ATOM 2643 C CA . THR A 1 508 ? 94.447 88.269 150.109 1.00 87.32 508 THR A CA 1
ATOM 2644 C C . THR A 1 508 ? 94.760 89.000 148.815 1.00 87.32 508 THR A C 1
ATOM 2645 O O . THR A 1 508 ? 93.894 89.117 147.944 1.00 87.32 508 THR A O 1
ATOM 2649 N N . TYR A 1 509 ? 95.991 89.483 148.691 1.00 84.00 509 TYR A N 1
ATOM 2650 C CA . TYR A 1 509 ? 96.378 90.240 147.515 1.00 84.00 509 TYR A CA 1
ATOM 2651 C C . TYR A 1 509 ? 96.470 89.325 146.300 1.00 84.00 509 TYR A C 1
ATOM 2652 O O . TYR A 1 509 ? 96.626 88.108 146.414 1.00 84.00 509 TYR A O 1
ATOM 2661 N N . ARG A 1 510 ? 96.368 89.929 145.120 1.00 84.06 510 ARG A N 1
ATOM 2662 C CA . ARG A 1 510 ? 96.376 89.167 143.881 1.00 84.06 510 ARG A CA 1
ATOM 2663 C C . ARG A 1 510 ? 97.775 88.886 143.355 1.00 84.06 510 ARG A C 1
ATOM 2664 O O . ARG A 1 510 ? 97.921 88.062 142.448 1.00 84.06 510 ARG A O 1
ATOM 2672 N N . THR A 1 511 ? 98.801 89.542 143.891 1.00 88.23 511 THR A N 1
ATOM 2673 C CA . THR A 1 511 ? 100.171 89.332 143.450 1.00 88.23 511 THR A CA 1
ATOM 2674 C C . THR A 1 511 ? 100.949 88.414 144.381 1.00 88.23 511 THR A C 1
ATOM 2675 O O . THR A 1 511 ? 102.166 88.275 144.227 1.00 88.23 511 THR A O 1
ATOM 2679 N N . ARG A 1 512 ? 100.278 87.793 145.344 1.00 89.84 512 ARG A N 1
ATOM 2680 C CA . ARG A 1 512 ? 100.892 86.875 146.292 1.00 89.84 512 ARG A CA 1
ATOM 2681 C C . ARG A 1 512 ? 99.790 86.030 146.913 1.00 89.84 512 ARG A C 1
ATOM 2682 O O . ARG A 1 512 ? 99.548 86.113 148.122 1.00 89.84 512 ARG A O 1
ATOM 2690 N N . PRO A 1 513 ? 99.111 85.205 146.128 1.00 95.04 513 PRO A N 1
ATOM 2691 C CA . PRO A 1 513 ? 97.827 84.650 146.570 1.00 95.04 513 PRO A CA 1
ATOM 2692 C C . PRO A 1 513 ? 97.945 83.444 147.485 1.00 95.04 513 PRO A C 1
ATOM 2693 O O . PRO A 1 513 ? 96.958 82.734 147.697 1.00 95.04 513 PRO A O 1
ATOM 2697 N N . HIS A 1 514 ? 99.130 83.195 148.034 1.00 103.45 514 HIS A N 1
ATOM 2698 C CA . HIS A 1 514 ? 99.335 82.061 148.922 1.00 103.45 514 HIS A CA 1
ATOM 2699 C C . HIS A 1 514 ? 99.429 82.456 150.387 1.00 103.45 514 HIS A C 1
ATOM 2700 O O . HIS A 1 514 ? 99.577 81.576 151.241 1.00 103.45 514 HIS A O 1
ATOM 2707 N N . THR A 1 515 ? 99.346 83.744 150.704 1.00 100.86 515 THR A N 1
ATOM 2708 C CA . THR A 1 515 ? 99.384 84.224 152.078 1.00 100.86 515 THR A CA 1
ATOM 2709 C C . THR A 1 515 ? 98.154 85.076 152.340 1.00 100.86 515 THR A C 1
ATOM 2710 O O . THR A 1 515 ? 97.852 85.989 151.566 1.00 100.86 515 THR A O 1
ATOM 2714 N N . GLN A 1 516 ? 97.451 84.780 153.428 1.00 93.93 516 GLN A N 1
ATOM 2715 C CA . GLN A 1 516 ? 96.263 85.530 153.812 1.00 93.93 516 GLN A CA 1
ATOM 2716 C C . GLN A 1 516 ? 96.671 86.676 154.729 1.00 93.93 516 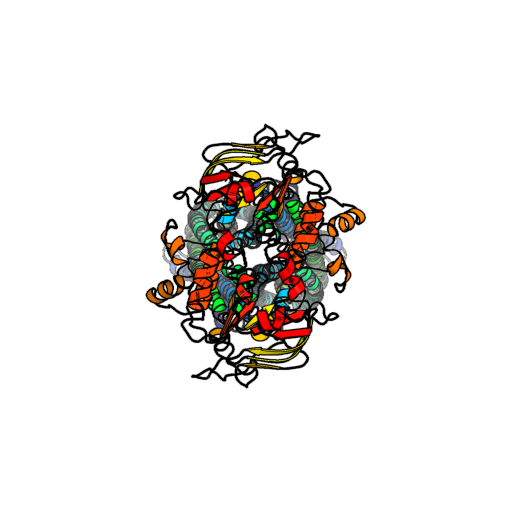GLN A C 1
ATOM 2717 O O . GLN A 1 516 ? 97.268 86.449 155.785 1.00 93.93 516 GLN A O 1
ATOM 2723 N N . VAL A 1 517 ? 96.347 87.903 154.325 1.00 88.08 517 VAL A N 1
ATOM 2724 C CA . VAL A 1 517 ? 96.755 89.075 155.093 1.00 88.08 517 VAL A CA 1
ATOM 2725 C C . VAL A 1 517 ? 95.855 89.260 156.307 1.00 88.08 517 VAL A C 1
ATOM 2726 O O . VAL A 1 517 ? 96.314 89.215 157.453 1.00 88.08 517 VAL A O 1
ATOM 2730 N N . LEU A 1 518 ? 94.564 89.468 156.076 1.00 89.74 518 LEU A N 1
ATOM 2731 C CA . LEU A 1 518 ? 93.583 89.544 157.147 1.00 89.74 518 LEU A CA 1
ATOM 2732 C C . LEU A 1 518 ? 92.867 88.208 157.284 1.00 89.74 518 LEU A C 1
ATOM 2733 O O . LEU A 1 518 ? 92.805 87.418 156.340 1.00 89.74 518 LEU A O 1
ATOM 2738 N N . GLN A 1 519 ? 92.322 87.959 158.471 1.00 101.39 519 GLN A N 1
ATOM 2739 C CA . GLN A 1 519 ? 91.635 86.699 158.734 1.00 101.39 519 GLN A CA 1
ATOM 2740 C C . GLN A 1 519 ? 90.571 86.937 159.794 1.00 101.39 519 GLN A C 1
ATOM 2741 O O . GLN A 1 519 ? 90.898 87.148 160.965 1.00 101.39 519 GLN A O 1
ATOM 2747 N N . ASN A 1 520 ? 89.306 86.902 159.384 1.00 103.74 520 ASN A N 1
ATOM 2748 C CA . ASN A 1 520 ? 88.181 87.006 160.308 1.00 103.74 520 ASN A CA 1
ATOM 2749 C C . ASN A 1 520 ? 88.256 88.266 161.164 1.00 103.74 520 ASN A C 1
ATOM 2750 O O . ASN A 1 520 ? 87.734 88.299 162.280 1.00 103.74 520 ASN A O 1
ATOM 2755 N N . VAL A 1 521 ? 88.907 89.313 160.658 1.00 100.13 521 VAL A N 1
ATOM 2756 C CA . VAL A 1 521 ? 88.935 90.580 161.375 1.00 100.13 521 VAL A CA 1
ATOM 2757 C C . VAL A 1 521 ? 87.514 91.097 161.532 1.00 100.13 521 VAL A C 1
ATOM 2758 O O . VAL A 1 521 ? 86.683 90.972 160.623 1.00 100.13 521 VAL A O 1
ATOM 2762 N N . SER A 1 522 ? 87.222 91.678 162.692 1.00 103.18 522 SER A N 1
ATOM 2763 C CA . SER A 1 522 ? 85.876 92.167 162.976 1.00 103.18 522 SER A CA 1
ATOM 2764 C C . SER A 1 522 ? 85.968 93.232 164.058 1.00 103.18 522 SER A C 1
ATOM 2765 O O . SER A 1 522 ? 86.348 92.934 165.193 1.00 103.18 522 SER A O 1
ATOM 2768 N N . PHE A 1 523 ? 85.625 94.465 163.704 1.00 102.04 523 PHE A N 1
ATOM 2769 C CA . PHE A 1 523 ? 85.555 95.561 164.659 1.00 102.04 523 PHE A CA 1
ATOM 2770 C C . PHE A 1 523 ? 84.754 96.684 164.018 1.00 102.04 523 PHE A C 1
ATOM 2771 O O . PHE A 1 523 ? 84.271 96.558 162.890 1.00 102.04 523 PHE A O 1
ATOM 2779 N N . SER A 1 524 ? 84.610 97.788 164.745 1.00 105.78 524 SER A N 1
ATOM 2780 C CA . SER A 1 524 ? 83.786 98.887 164.267 1.00 105.78 524 SER A CA 1
ATOM 2781 C C . SER A 1 524 ? 84.268 100.190 164.880 1.00 105.78 524 SER A C 1
ATOM 2782 O O . SER A 1 524 ? 84.918 100.206 165.927 1.00 105.78 524 SER A O 1
ATOM 2785 N N . LEU A 1 525 ? 83.933 101.288 164.210 1.00 105.20 525 LEU A N 1
ATOM 2786 C CA . LEU A 1 525 ? 84.287 102.630 164.649 1.00 105.20 525 LEU A CA 1
ATOM 2787 C C . LEU A 1 525 ? 83.026 103.347 165.105 1.00 105.20 525 LEU A C 1
ATOM 2788 O O . LEU A 1 525 ? 82.024 103.364 164.384 1.00 105.20 525 LEU A O 1
ATOM 2793 N N . SER A 1 526 ? 83.076 103.933 166.295 1.00 112.78 526 SER A N 1
ATOM 2794 C CA . SER A 1 526 ? 81.831 104.572 166.698 1.00 112.78 526 SER A CA 1
ATOM 2795 C C . SER A 1 526 ? 81.800 106.020 166.220 1.00 112.78 526 SER A C 1
ATOM 2796 O O . SER A 1 526 ? 82.834 106.692 166.209 1.00 112.78 526 SER A O 1
ATOM 2799 N N . PRO A 1 527 ? 80.628 106.520 165.829 1.00 113.35 527 PRO A N 1
ATOM 2800 C CA . PRO A 1 527 ? 80.549 107.868 165.248 1.00 113.35 527 PRO A CA 1
ATOM 2801 C C . PRO A 1 527 ? 80.934 108.925 166.271 1.00 113.35 527 PRO A C 1
ATOM 2802 O O . PRO A 1 527 ? 80.225 109.141 167.255 1.00 113.35 527 PRO A O 1
ATOM 2806 N N . GLY A 1 528 ? 82.060 109.588 166.030 1.00 108.42 528 GLY A N 1
ATOM 2807 C CA . GLY A 1 528 ? 82.514 110.657 166.891 1.00 108.42 528 GLY A CA 1
ATOM 2808 C C . GLY A 1 528 ? 83.591 110.286 167.883 1.00 108.42 528 GLY A C 1
ATOM 2809 O O . GLY A 1 528 ? 83.779 111.014 168.864 1.00 108.42 528 GLY A O 1
ATOM 2810 N N . LYS A 1 529 ? 84.306 109.185 167.666 1.00 106.93 529 LYS A N 1
ATOM 2811 C CA . LYS A 1 529 ? 85.341 108.740 168.584 1.00 106.93 529 LYS A CA 1
ATOM 2812 C C . LYS A 1 529 ? 86.626 108.461 167.820 1.00 106.93 529 LYS A C 1
ATOM 2813 O O . LYS A 1 529 ? 86.601 108.046 166.660 1.00 106.93 529 LYS A O 1
ATOM 2819 N N . VAL A 1 530 ? 87.753 108.688 168.487 1.00 100.81 530 VAL A N 1
ATOM 2820 C CA . VAL A 1 530 ? 89.073 108.507 167.862 1.00 100.81 530 VAL A CA 1
ATOM 2821 C C . VAL A 1 530 ? 89.479 107.063 168.125 1.00 100.81 530 VAL A C 1
ATOM 2822 O O . VAL A 1 530 ? 90.209 106.740 169.063 1.00 100.81 530 VAL A O 1
ATOM 2826 N N . THR A 1 531 ? 89.014 106.170 167.257 1.00 97.32 531 THR A N 1
ATOM 2827 C CA . THR A 1 531 ? 89.353 104.757 167.369 1.00 97.32 531 THR A CA 1
ATOM 2828 C C . THR A 1 531 ? 90.739 104.512 166.790 1.00 97.32 531 THR A C 1
ATOM 2829 O O . THR A 1 531 ? 90.936 104.623 165.577 1.00 97.32 531 THR A O 1
ATOM 2833 N N . ALA A 1 532 ? 91.694 104.172 167.648 1.00 94.28 532 ALA A N 1
ATOM 2834 C CA . ALA A 1 532 ? 93.051 103.915 167.200 1.00 94.28 532 ALA A CA 1
ATOM 2835 C C . ALA A 1 532 ? 93.163 102.502 166.634 1.00 94.28 532 ALA A C 1
ATOM 2836 O O . ALA A 1 532 ? 92.198 101.739 166.596 1.00 94.28 532 ALA A O 1
ATOM 2838 N N . LEU A 1 533 ? 94.364 102.155 166.178 1.00 89.67 533 LEU A N 1
ATOM 2839 C CA . LEU A 1 533 ? 94.634 100.830 165.626 1.00 89.67 533 LEU A CA 1
ATOM 2840 C C . LEU A 1 533 ? 96.139 100.633 165.613 1.00 89.67 533 LEU A C 1
ATOM 2841 O O . LEU A 1 533 ? 96.857 101.439 165.015 1.00 89.67 533 LEU A O 1
ATOM 2846 N N . VAL A 1 534 ? 96.622 99.575 166.265 1.00 93.47 534 VAL A N 1
ATOM 2847 C CA . VAL A 1 534 ? 98.051 99.350 166.430 1.00 93.47 534 VAL A CA 1
ATOM 2848 C C . VAL A 1 534 ? 98.371 97.894 166.120 1.00 93.47 534 VAL A C 1
ATOM 2849 O O . VAL A 1 534 ? 97.486 97.049 165.997 1.00 93.47 534 VAL A O 1
ATOM 2853 N N . GLY A 1 535 ? 99.667 97.611 166.001 1.00 96.36 535 GLY A N 1
ATOM 2854 C CA . GLY A 1 535 ? 100.140 96.284 165.688 1.00 96.36 535 GLY A CA 1
ATOM 2855 C C . GLY A 1 535 ? 101.650 96.227 165.567 1.00 96.36 535 GLY A C 1
ATOM 2856 O O . GLY A 1 535 ? 102.337 97.250 165.624 1.00 96.36 535 GLY A O 1
ATOM 2857 N N . PRO A 1 536 ? 102.201 95.018 165.403 1.00 97.72 536 PRO A N 1
ATOM 2858 C CA . PRO A 1 536 ? 103.655 94.829 165.382 1.00 97.72 536 PRO A CA 1
ATOM 2859 C C . PRO A 1 536 ? 104.297 94.961 164.000 1.00 97.72 536 PRO A C 1
ATOM 2860 O O . PRO A 1 536 ? 105.028 94.077 163.545 1.00 97.72 536 PRO A O 1
ATOM 2864 N N . SER A 1 537 ? 104.030 96.073 163.321 1.00 95.80 537 SER A N 1
ATOM 2865 C CA . SER A 1 537 ? 104.776 96.540 162.154 1.00 95.80 537 SER A CA 1
ATOM 2866 C C . SER A 1 537 ? 104.705 95.618 160.944 1.00 95.80 537 SER A C 1
ATOM 2867 O O . SER A 1 537 ? 105.191 95.999 159.876 1.00 95.80 537 SER A O 1
ATOM 2870 N N . GLY A 1 538 ? 104.134 94.426 161.063 1.00 90.58 538 GLY A N 1
ATOM 2871 C CA . GLY A 1 538 ? 104.039 93.544 159.917 1.00 90.58 538 GLY A CA 1
ATOM 2872 C C . GLY A 1 538 ? 102.653 92.970 159.732 1.00 90.58 538 GLY A C 1
ATOM 2873 O O . GLY A 1 538 ? 102.352 92.366 158.700 1.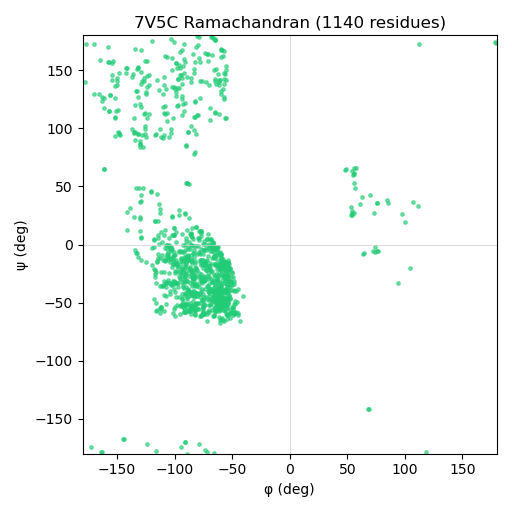00 90.58 538 GLY A O 1
ATOM 2874 N N . SER A 1 539 ? 101.798 93.157 160.732 1.00 90.74 539 SER A N 1
ATOM 2875 C CA . SER A 1 539 ? 100.419 92.716 160.639 1.00 90.74 539 SER A CA 1
ATOM 2876 C C . SER A 1 539 ? 99.691 93.528 159.575 1.00 90.74 539 SER A C 1
ATOM 2877 O O . SER A 1 539 ? 100.248 94.439 158.960 1.00 90.74 539 SER A O 1
ATOM 2880 N N . GLY A 1 540 ? 98.425 93.198 159.354 1.00 89.10 540 GLY A N 1
ATOM 2881 C CA . GLY A 1 540 ? 97.663 93.945 158.379 1.00 89.10 540 GLY A CA 1
ATOM 2882 C C . GLY A 1 540 ? 96.989 95.155 158.985 1.00 89.10 540 GLY A C 1
ATOM 2883 O O . GLY A 1 540 ? 95.907 95.044 159.566 1.00 89.10 540 GLY A O 1
ATOM 2884 N N . LYS A 1 541 ? 97.614 96.322 158.849 1.00 85.10 541 LYS A N 1
ATOM 2885 C CA . LYS A 1 541 ? 97.050 97.575 159.331 1.00 85.10 541 LYS A CA 1
ATOM 2886 C C . LYS A 1 541 ? 96.661 98.505 158.197 1.00 85.10 541 LYS A C 1
ATOM 2887 O O . LYS A 1 541 ? 95.519 98.963 158.137 1.00 85.10 541 LYS A O 1
ATOM 2893 N N . SER A 1 542 ? 97.591 98.803 157.290 1.00 83.25 542 SER A N 1
ATOM 2894 C CA . SER A 1 542 ? 97.227 99.548 156.093 1.00 83.25 542 SER A CA 1
ATOM 2895 C C . SER A 1 542 ? 96.233 98.770 155.244 1.00 83.25 542 SER A C 1
ATOM 2896 O O . SER A 1 542 ? 95.294 99.358 154.698 1.00 83.25 542 SER A O 1
ATOM 2899 N N . SER A 1 543 ? 96.408 97.453 155.137 1.00 82.93 543 SER A N 1
ATOM 2900 C CA . SER A 1 543 ? 95.446 96.631 154.418 1.00 82.93 543 SER A CA 1
ATOM 2901 C C . SER A 1 543 ? 94.040 96.747 154.985 1.00 82.93 543 SER A C 1
ATOM 2902 O O . SER A 1 543 ? 93.093 96.284 154.343 1.00 82.93 543 SER A O 1
ATOM 2905 N N . CYS A 1 544 ? 93.879 97.338 156.164 1.00 83.78 544 CYS A N 1
ATOM 2906 C CA . CYS A 1 544 ? 92.562 97.725 156.645 1.00 83.78 544 CYS A CA 1
ATOM 2907 C C . CYS A 1 544 ? 92.154 99.098 156.141 1.00 83.78 544 CYS A C 1
ATOM 2908 O O . CYS A 1 544 ? 91.057 99.561 156.465 1.00 83.78 544 CYS A O 1
ATOM 2911 N N . VAL A 1 545 ? 93.015 99.757 155.370 1.00 82.00 545 VAL A N 1
ATOM 2912 C CA . VAL A 1 545 ? 92.691 101.013 154.718 1.00 82.00 545 VAL A CA 1
ATOM 2913 C C . VAL A 1 545 ? 92.572 100.844 153.210 1.00 82.00 545 VAL A C 1
ATOM 2914 O O . VAL A 1 545 ? 91.737 101.489 152.574 1.00 82.00 545 VAL A O 1
ATOM 2918 N N . ASN A 1 546 ? 93.401 99.982 152.618 1.00 81.12 546 ASN A N 1
ATOM 2919 C CA . ASN A 1 546 ? 93.237 99.631 151.215 1.00 81.12 546 ASN A CA 1
ATOM 2920 C C . ASN A 1 546 ? 91.968 98.834 150.962 1.00 81.12 546 ASN A C 1
ATOM 2921 O O . ASN A 1 546 ? 91.679 98.514 149.807 1.00 81.12 546 ASN A O 1
ATOM 2926 N N . ILE A 1 547 ? 91.217 98.500 152.005 1.00 82.23 547 ILE A N 1
ATOM 2927 C CA . ILE A 1 547 ? 89.923 97.854 151.863 1.00 82.23 547 ILE A CA 1
ATOM 2928 C C . ILE A 1 547 ? 88.787 98.813 152.182 1.00 82.23 547 ILE A C 1
ATOM 2929 O O . ILE A 1 547 ? 87.796 98.868 151.456 1.00 82.23 547 ILE A O 1
ATOM 2934 N N . LEU A 1 548 ? 88.922 99.574 153.268 1.00 82.23 548 LEU A N 1
ATOM 2935 C CA . LEU A 1 548 ? 87.891 100.535 153.636 1.00 82.23 548 LEU A CA 1
ATOM 2936 C C . LEU A 1 548 ? 87.613 101.521 152.513 1.00 82.23 548 LEU A C 1
ATOM 2937 O O . LEU A 1 548 ? 86.511 102.073 152.434 1.00 82.23 548 LEU A O 1
ATOM 2942 N N . GLU A 1 549 ? 88.588 101.759 151.641 1.00 85.68 549 GLU A N 1
ATOM 2943 C CA . GLU A 1 549 ? 88.428 102.686 150.532 1.00 85.68 549 GLU A CA 1
ATOM 2944 C C . GLU A 1 549 ? 88.154 101.982 149.215 1.00 85.68 549 GLU A C 1
ATOM 2945 O O . GLU A 1 549 ? 88.272 102.603 148.155 1.00 85.68 549 GLU A O 1
ATOM 2951 N N . ASN A 1 550 ? 87.802 100.701 149.254 1.00 84.08 550 ASN A N 1
ATOM 2952 C CA . ASN A 1 550 ? 87.407 99.965 148.060 1.00 84.08 550 ASN A CA 1
ATOM 2953 C C . ASN A 1 550 ? 88.493 100.017 146.989 1.00 84.08 550 ASN A C 1
ATOM 2954 O O . ASN A 1 550 ? 88.234 100.314 145.823 1.00 84.08 550 ASN A O 1
ATOM 2959 N N . PHE A 1 551 ? 89.726 99.731 147.396 1.00 79.36 551 PHE A N 1
ATOM 2960 C CA . PHE A 1 551 ? 90.796 99.547 146.428 1.00 79.36 551 PHE A CA 1
ATOM 2961 C C . PHE A 1 551 ? 90.841 98.120 145.909 1.00 79.36 551 PHE A C 1
ATOM 2962 O O . PHE A 1 551 ? 91.009 97.904 144.705 1.00 79.36 551 PHE A O 1
ATOM 2970 N N . TYR A 1 552 ? 90.692 97.145 146.793 1.00 80.78 552 TYR A N 1
ATOM 2971 C CA . TYR A 1 552 ? 90.792 95.732 146.471 1.00 80.78 552 TYR A CA 1
ATOM 2972 C C . TYR A 1 552 ? 89.518 95.027 146.901 1.00 80.78 552 TYR A C 1
ATOM 2973 O O . TYR A 1 552 ? 88.789 95.518 147.768 1.00 80.78 552 TYR A O 1
ATOM 2982 N N . PRO A 1 553 ? 89.218 93.874 146.314 1.00 85.00 553 PRO A N 1
ATOM 2983 C CA . PRO A 1 553 ? 88.010 93.142 146.690 1.00 85.00 553 PRO A CA 1
ATOM 2984 C C . PRO A 1 553 ? 88.274 92.124 147.786 1.00 85.00 553 PRO A C 1
ATOM 2985 O O . PRO A 1 553 ? 89.344 91.521 147.876 1.00 85.00 553 PRO A O 1
ATOM 2989 N N . LEU A 1 554 ? 87.261 91.929 148.621 1.00 89.82 554 LEU A N 1
ATOM 2990 C CA . LEU A 1 554 ? 87.342 90.974 149.712 1.00 89.82 554 LEU A CA 1
ATOM 2991 C C . LEU A 1 554 ? 87.109 89.562 149.199 1.00 89.82 554 LEU A C 1
ATOM 2992 O O . LEU A 1 554 ? 86.734 89.352 148.044 1.00 89.82 554 LEU A O 1
ATOM 2997 N N . GLN A 1 555 ? 87.336 88.589 150.077 1.00 96.99 555 GLN A N 1
ATOM 2998 C CA . GLN A 1 555 ? 87.059 87.198 149.751 1.00 96.99 555 GLN A CA 1
ATOM 2999 C C . GLN A 1 555 ? 85.969 86.615 150.637 1.00 96.99 555 GLN A C 1
ATOM 3000 O O . GLN A 1 555 ? 85.197 85.761 150.191 1.00 96.99 555 GLN A O 1
ATOM 3006 N N . GLY A 1 556 ? 85.894 87.062 151.885 1.00 97.22 556 GLY A N 1
ATOM 3007 C CA . GLY A 1 556 ? 84.798 86.701 152.759 1.00 97.22 556 GLY A CA 1
ATOM 3008 C C . GLY A 1 556 ? 84.546 87.779 153.788 1.00 97.22 556 GLY A C 1
ATOM 3009 O O . GLY A 1 556 ? 85.463 88.177 154.511 1.00 97.22 556 GLY A O 1
ATOM 3010 N N . GLY A 1 557 ? 83.315 88.254 153.874 1.00 100.11 557 GLY A N 1
ATOM 3011 C CA . GLY A 1 557 ? 82.965 89.333 154.773 1.00 100.11 557 GLY A CA 1
ATOM 3012 C C . GLY A 1 557 ? 82.588 90.597 154.021 1.00 100.11 557 GLY A C 1
ATOM 3013 O O . GLY A 1 557 ? 82.722 90.705 152.803 1.00 100.11 557 GLY A O 1
ATOM 3014 N N . ARG A 1 558 ? 82.105 91.570 154.788 1.00 106.67 558 ARG A N 1
ATOM 3015 C CA . ARG A 1 558 ? 81.646 92.834 154.241 1.00 106.67 558 ARG A CA 1
ATOM 3016 C C . ARG A 1 558 ? 82.160 93.983 155.092 1.00 106.67 558 ARG A C 1
ATOM 3017 O O . ARG A 1 558 ? 82.312 93.856 156.309 1.00 106.67 558 ARG A O 1
ATOM 3025 N N . VAL A 1 559 ? 82.428 95.108 154.437 1.00 102.58 559 VAL A N 1
ATOM 3026 C CA . VAL A 1 559 ? 82.814 96.346 155.103 1.00 102.58 559 VAL A CA 1
ATOM 3027 C C . VAL A 1 559 ? 81.644 97.307 154.985 1.00 102.58 559 VAL A C 1
ATOM 3028 O O . VAL A 1 559 ? 81.324 97.770 153.885 1.00 102.58 559 VAL A O 1
ATOM 3032 N N . LEU A 1 560 ? 81.010 97.613 156.110 1.00 106.04 560 LEU A N 1
ATOM 3033 C CA . LEU A 1 560 ? 79.806 98.427 156.131 1.00 106.04 560 LEU A CA 1
ATOM 3034 C C . LEU A 1 560 ? 80.138 99.859 156.520 1.00 106.04 560 LEU A C 1
ATOM 3035 O O . LEU A 1 560 ? 80.901 100.097 157.461 1.00 106.04 560 LEU A O 1
ATOM 3040 N N . LEU A 1 561 ? 79.563 100.808 155.789 1.00 106.70 561 LEU A N 1
ATOM 3041 C CA . LEU A 1 561 ? 79.659 102.230 156.105 1.00 106.70 561 LEU A CA 1
ATOM 3042 C C . LEU A 1 561 ? 78.248 102.728 156.393 1.00 106.70 561 LEU A C 1
ATOM 3043 O O . LEU A 1 561 ? 77.511 103.091 155.473 1.00 106.70 561 LEU A O 1
ATOM 3048 N N . ASP A 1 562 ? 77.874 102.740 157.671 1.00 115.26 562 ASP A N 1
ATOM 3049 C CA . ASP A 1 562 ? 76.551 103.197 158.090 1.00 115.26 562 ASP A CA 1
ATOM 3050 C C . ASP A 1 562 ? 75.462 102.219 157.658 1.00 115.26 562 ASP A C 1
ATOM 3051 O O . ASP A 1 562 ? 74.395 102.618 157.188 1.00 115.26 562 ASP A O 1
ATOM 3056 N N . GLY A 1 563 ? 75.731 100.929 157.815 1.00 109.94 563 GLY A N 1
ATOM 3057 C CA . GLY A 1 563 ? 74.752 99.885 157.557 1.00 109.94 563 GLY A CA 1
ATOM 3058 C C . GLY A 1 563 ? 74.777 99.268 156.175 1.00 109.94 563 GLY A C 1
ATOM 3059 O O . GLY A 1 563 ? 74.483 98.081 156.023 1.00 109.94 563 GLY A O 1
ATOM 3060 N N . LYS A 1 564 ? 75.119 100.053 155.161 1.00 108.17 564 LYS A N 1
ATOM 3061 C CA . LYS A 1 564 ? 75.102 99.499 153.814 1.00 108.17 564 LYS A CA 1
ATOM 3062 C C . LYS A 1 564 ? 76.525 99.323 153.292 1.00 108.17 564 LYS A C 1
ATOM 3063 O O . LYS A 1 564 ? 77.363 100.211 153.469 1.00 108.17 564 LYS A O 1
ATOM 3069 N N . PRO A 1 565 ? 76.820 98.197 152.647 1.00 102.96 565 PRO A N 1
ATOM 3070 C CA . PRO A 1 565 ? 78.197 97.934 152.221 1.00 102.96 565 PRO A CA 1
ATOM 3071 C C . PRO A 1 565 ? 78.728 99.049 151.337 1.00 102.96 565 PRO A C 1
ATOM 3072 O O . PRO A 1 565 ? 77.990 99.666 150.568 1.00 102.96 565 PRO A O 1
ATOM 3076 N N . ILE A 1 566 ? 80.033 99.304 151.455 1.00 99.98 566 ILE A N 1
ATOM 3077 C CA . ILE A 1 566 ? 80.640 100.396 150.708 1.00 99.98 566 ILE A CA 1
ATOM 3078 C C . ILE A 1 566 ? 80.522 100.190 149.207 1.00 99.98 566 ILE A C 1
ATOM 3079 O O . ILE A 1 566 ? 80.509 101.167 148.451 1.00 99.98 566 ILE A O 1
ATOM 3084 N N . GLY A 1 567 ? 80.429 98.944 148.747 1.00 101.58 567 GLY A N 1
ATOM 3085 C CA . GLY A 1 567 ? 80.274 98.700 147.326 1.00 101.58 567 GLY A CA 1
ATOM 3086 C C . GLY A 1 567 ? 79.028 99.302 146.713 1.00 101.58 567 GLY A C 1
ATOM 3087 O O . GLY A 1 567 ? 78.883 99.259 145.487 1.00 101.58 567 GLY A O 1
ATOM 3088 N N . ALA A 1 568 ? 78.137 99.863 147.525 1.00 102.14 568 ALA A N 1
ATOM 3089 C CA . ALA A 1 568 ? 76.868 100.409 147.066 1.00 102.14 568 ALA A CA 1
ATOM 3090 C C . ALA A 1 568 ? 76.801 101.914 147.292 1.00 102.14 568 ALA A C 1
ATOM 3091 O O . ALA A 1 568 ? 75.786 102.449 147.738 1.00 102.14 568 ALA A O 1
ATOM 3093 N N . TYR A 1 569 ? 77.888 102.617 146.985 1.00 101.35 569 TYR A N 1
ATOM 3094 C CA . TYR A 1 569 ? 77.948 104.065 147.113 1.00 101.35 569 TYR A CA 1
ATOM 3095 C C . TYR A 1 569 ? 78.527 104.665 145.841 1.00 101.35 569 TYR A C 1
ATOM 3096 O O . TYR A 1 569 ? 79.309 104.026 145.134 1.00 101.35 569 TYR A O 1
ATOM 3105 N N . ASP A 1 570 ? 78.137 105.903 145.556 1.00 99.48 570 ASP A N 1
ATOM 3106 C CA . ASP A 1 570 ? 78.639 106.585 144.372 1.00 99.48 570 ASP A CA 1
ATOM 3107 C C . ASP A 1 570 ? 80.149 106.744 144.464 1.00 99.48 570 ASP A C 1
ATOM 3108 O O . ASP A 1 570 ? 80.650 107.498 145.303 1.00 99.48 570 ASP A O 1
ATOM 3113 N N . HIS A 1 571 ? 80.874 106.041 143.590 1.00 95.00 571 HIS A N 1
ATOM 3114 C CA . HIS A 1 571 ? 82.330 106.015 143.688 1.00 95.00 571 HIS A CA 1
ATOM 3115 C C . HIS A 1 571 ? 82.925 107.411 143.784 1.00 95.00 571 HIS A C 1
ATOM 3116 O O . HIS A 1 571 ? 84.006 107.583 144.356 1.00 95.00 571 HIS A O 1
ATOM 3123 N N . LYS A 1 572 ? 82.255 108.414 143.230 1.00 94.65 572 LYS A N 1
ATOM 3124 C CA . LYS A 1 572 ? 82.746 109.780 143.321 1.00 94.65 572 LYS A CA 1
ATOM 3125 C C . LYS A 1 572 ? 82.259 110.496 144.569 1.00 94.65 572 LYS A C 1
ATOM 3126 O O . LYS A 1 572 ? 82.742 111.594 144.862 1.00 94.65 572 LYS A O 1
ATOM 3132 N N . TYR A 1 573 ? 81.320 109.907 145.303 1.00 93.95 573 TYR A N 1
ATOM 3133 C CA . TYR A 1 573 ? 80.835 110.460 146.560 1.00 93.95 573 TYR A CA 1
ATOM 3134 C C . TYR A 1 573 ? 81.466 109.795 147.771 1.00 93.95 573 TYR A C 1
ATOM 3135 O O . TYR A 1 573 ? 81.803 110.477 148.741 1.00 93.95 573 TYR A O 1
ATOM 3144 N N . LEU A 1 574 ? 81.633 108.473 147.734 1.00 87.80 574 LEU A N 1
ATOM 3145 C CA . LEU A 1 574 ? 82.281 107.776 148.838 1.00 87.80 574 LEU A CA 1
ATOM 3146 C C . LEU A 1 574 ? 83.626 108.401 149.172 1.00 87.80 574 LEU A C 1
ATOM 3147 O O . LEU A 1 574 ? 83.946 108.609 150.346 1.00 87.80 574 LEU A O 1
ATOM 3152 N N . HIS A 1 575 ? 84.424 108.715 148.156 1.00 81.72 575 HIS A N 1
ATOM 3153 C CA . HIS A 1 575 ? 85.755 109.266 148.358 1.00 81.72 575 HIS A CA 1
ATOM 3154 C C . HIS A 1 575 ? 85.738 110.754 148.676 1.00 81.72 575 HIS A C 1
ATOM 3155 O O . HIS A 1 575 ? 86.805 111.367 148.769 1.00 81.72 575 HIS A O 1
ATOM 3162 N N . ARG A 1 576 ? 84.561 111.348 148.839 1.00 89.08 576 ARG A N 1
ATOM 3163 C CA . ARG A 1 576 ? 84.438 112.711 149.332 1.00 89.08 576 ARG A CA 1
ATOM 3164 C C . ARG A 1 576 ? 83.934 112.756 150.764 1.00 89.08 576 ARG A C 1
ATOM 3165 O O . ARG A 1 576 ? 83.847 113.839 151.348 1.00 89.08 576 ARG A O 1
ATOM 3173 N N . VAL A 1 577 ? 83.600 111.603 151.339 1.00 85.87 577 VAL A N 1
ATOM 3174 C CA . VAL A 1 577 ? 83.224 111.490 152.739 1.00 85.87 577 VAL A CA 1
ATOM 3175 C C . VAL A 1 577 ? 84.172 110.597 153.516 1.00 85.87 577 VAL A C 1
ATOM 3176 O O . VAL A 1 577 ? 83.927 110.329 154.693 1.00 85.87 577 VAL A O 1
ATOM 3180 N N . ILE A 1 578 ? 85.241 110.114 152.888 1.00 81.10 578 ILE A N 1
ATOM 3181 C CA . ILE A 1 578 ? 86.259 109.304 153.553 1.00 81.10 578 ILE A CA 1
ATOM 3182 C C . ILE A 1 578 ? 87.610 109.840 153.088 1.00 81.10 578 ILE A C 1
ATOM 3183 O O . ILE A 1 578 ? 88.113 109.461 152.027 1.00 81.10 578 ILE A O 1
ATOM 3188 N N . SER A 1 579 ? 88.214 110.710 153.883 1.00 81.26 579 SER A N 1
ATOM 3189 C CA . SER A 1 579 ? 89.535 111.213 153.549 1.00 81.26 579 SER A CA 1
ATOM 3190 C C . SER A 1 579 ? 90.602 110.240 154.029 1.00 81.26 579 SER A C 1
ATOM 3191 O O . SER A 1 579 ? 90.350 109.362 154.853 1.00 81.26 579 SER A O 1
ATOM 3194 N N . LEU A 1 580 ? 91.809 110.408 153.502 1.00 82.93 580 LEU A N 1
ATOM 3195 C CA . LEU A 1 580 ? 92.894 109.487 153.793 1.00 82.93 580 LEU A CA 1
ATOM 3196 C C . LEU A 1 580 ? 94.222 110.222 153.767 1.00 82.93 580 LEU A C 1
ATOM 3197 O O . LEU A 1 580 ? 94.399 111.179 153.009 1.00 82.93 580 LEU A O 1
ATOM 3202 N N . VAL A 1 581 ? 95.148 109.767 154.601 1.00 84.23 581 VAL A N 1
ATOM 3203 C CA . VAL A 1 581 ? 96.522 110.248 154.618 1.00 84.23 581 VAL A CA 1
ATOM 3204 C C . VAL A 1 581 ? 97.411 109.024 154.469 1.00 84.23 581 VAL A C 1
ATOM 3205 O O . VAL A 1 581 ? 97.658 108.308 155.447 1.00 84.23 581 VAL A O 1
ATOM 3209 N N . SER A 1 582 ? 97.894 108.782 153.255 1.00 90.67 582 SER A N 1
ATOM 3210 C CA . SER A 1 582 ? 98.648 107.571 152.988 1.00 90.67 582 SER A CA 1
ATOM 3211 C C . SER A 1 582 ? 99.852 107.491 153.920 1.00 90.67 582 SER A C 1
ATOM 3212 O O . SER A 1 582 ? 100.222 108.458 154.587 1.00 90.67 582 SER A O 1
ATOM 3215 N N . GLN A 1 583 ? 100.465 106.310 153.973 1.00 92.11 583 GLN A N 1
ATOM 3216 C CA . GLN A 1 583 ? 101.574 106.117 154.897 1.00 92.11 583 GLN A CA 1
ATOM 3217 C C . GLN A 1 583 ? 102.753 107.004 154.518 1.00 92.11 583 GLN A C 1
ATOM 3218 O O . GLN A 1 583 ? 103.307 107.714 155.365 1.00 92.11 583 GLN A O 1
ATOM 3224 N N . GLU A 1 584 ? 103.146 106.984 153.247 1.00 91.20 584 GLU A N 1
ATOM 3225 C CA . GLU A 1 584 ? 104.131 107.923 152.719 1.00 91.20 584 GLU A CA 1
ATOM 3226 C C . GLU A 1 584 ? 103.421 108.905 151.799 1.00 91.20 584 GLU A C 1
ATOM 3227 O O . GLU A 1 584 ? 103.240 108.615 150.607 1.00 91.20 584 GLU A O 1
ATOM 3233 N N . PRO A 1 585 ? 103.002 110.070 152.290 1.00 81.24 585 PRO A N 1
ATOM 3234 C CA . PRO A 1 585 ? 102.193 110.965 151.460 1.00 81.24 585 PRO A CA 1
ATOM 3235 C C . PRO A 1 585 ? 102.906 111.319 150.168 1.00 81.24 585 PRO A C 1
ATOM 3236 O O . PRO A 1 585 ? 104.133 111.408 150.113 1.00 81.24 585 PRO A O 1
ATOM 3240 N N . VAL A 1 586 ? 102.118 111.519 149.118 1.00 77.44 586 VAL A N 1
ATOM 3241 C CA . VAL A 1 586 ? 102.629 111.848 147.795 1.00 77.44 586 VAL A CA 1
ATOM 3242 C C . VAL A 1 586 ? 101.952 113.125 147.332 1.00 77.44 586 VAL A C 1
ATOM 3243 O O . VAL A 1 586 ? 100.740 113.137 147.090 1.00 77.44 586 VAL A O 1
ATOM 3247 N N . LEU A 1 587 ? 102.726 114.193 147.211 1.00 76.93 587 LEU A N 1
ATOM 3248 C CA . LEU A 1 587 ? 102.231 115.453 146.685 1.00 76.93 587 LEU A CA 1
ATOM 3249 C C . LEU A 1 587 ? 102.535 115.544 145.196 1.00 76.93 587 LEU A C 1
ATOM 3250 O O . LEU A 1 587 ? 103.337 114.785 144.651 1.00 76.93 587 LEU A O 1
ATOM 3255 N N . PHE A 1 588 ? 101.879 116.489 144.534 1.00 77.48 588 PHE A N 1
ATOM 3256 C CA . PHE A 1 588 ? 102.052 116.694 143.106 1.00 77.48 588 PHE A CA 1
ATOM 3257 C C . PHE A 1 588 ? 102.858 117.958 142.848 1.00 77.48 588 PHE A C 1
ATOM 3258 O O . PHE A 1 588 ? 102.982 118.831 143.709 1.00 77.48 588 PHE A O 1
ATOM 3266 N N . ALA A 1 589 ? 103.402 118.049 141.635 1.00 80.50 589 ALA A N 1
ATOM 3267 C CA . ALA A 1 589 ? 104.258 119.170 141.249 1.00 80.50 589 ALA A CA 1
ATOM 3268 C C . ALA A 1 589 ? 103.391 120.357 140.831 1.00 80.50 589 ALA A C 1
ATOM 3269 O O . ALA A 1 589 ? 103.179 120.642 139.652 1.00 80.50 589 ALA A O 1
ATOM 3271 N N . ARG A 1 590 ? 102.884 121.062 141.837 1.00 82.38 590 ARG A N 1
ATOM 3272 C CA . ARG A 1 590 ? 102.074 122.251 141.621 1.00 82.38 590 ARG A CA 1
ATOM 3273 C C . ARG A 1 590 ? 102.374 123.235 142.740 1.00 82.38 590 ARG A C 1
ATOM 3274 O O . ARG A 1 590 ? 103.339 123.077 143.492 1.00 82.38 590 ARG A O 1
ATOM 3282 N N . SER A 1 591 ? 101.538 124.258 142.857 1.00 82.76 591 SER A N 1
ATOM 3283 C CA . SER A 1 591 ? 101.645 125.166 143.982 1.00 82.76 591 SER A CA 1
ATOM 3284 C C . SER A 1 591 ? 101.135 124.471 145.240 1.00 82.76 591 SER A C 1
ATOM 3285 O O . SER A 1 591 ? 100.786 123.290 145.232 1.00 82.76 591 SER A O 1
ATOM 3288 N N . ILE A 1 592 ? 101.102 125.207 146.344 1.00 81.20 592 ILE A N 1
ATOM 3289 C CA . ILE A 1 592 ? 100.539 124.662 147.572 1.00 81.20 592 ILE A CA 1
ATOM 3290 C C . ILE A 1 592 ? 99.045 124.930 147.656 1.00 81.20 592 ILE A C 1
ATOM 3291 O O . ILE A 1 592 ? 98.265 124.028 147.966 1.00 81.20 592 ILE A O 1
ATOM 3296 N N . THR A 1 593 ? 98.617 126.163 147.382 1.00 85.89 593 THR A N 1
ATOM 3297 C CA . THR A 1 593 ? 97.190 126.455 147.357 1.00 85.89 593 THR A CA 1
ATOM 3298 C C . THR A 1 593 ? 96.458 125.654 146.295 1.00 85.89 593 THR A C 1
ATOM 3299 O O . THR A 1 593 ? 95.230 125.549 146.353 1.00 85.89 593 THR A O 1
ATOM 3303 N N . ASP A 1 594 ? 97.179 125.097 145.326 1.00 84.22 594 ASP A N 1
ATOM 3304 C CA . ASP A 1 594 ? 96.598 124.216 144.326 1.00 84.22 594 ASP A CA 1
ATOM 3305 C C . ASP A 1 594 ? 96.875 122.755 144.629 1.00 84.22 594 ASP A C 1
ATOM 3306 O O . ASP A 1 594 ? 96.588 121.889 143.798 1.00 84.22 594 ASP A O 1
ATOM 3311 N N . ASN A 1 595 ? 97.437 122.467 145.802 1.00 76.43 595 ASN A N 1
ATOM 3312 C CA . ASN A 1 595 ? 97.673 121.109 146.257 1.00 76.43 595 ASN A CA 1
ATOM 3313 C C . ASN A 1 595 ? 96.910 120.761 147.521 1.00 76.43 595 ASN A C 1
ATOM 3314 O O . ASN A 1 595 ? 96.722 119.573 147.798 1.00 76.43 595 ASN A O 1
ATOM 3319 N N . ILE A 1 596 ? 96.481 121.757 148.298 1.00 75.98 596 ILE A N 1
ATOM 3320 C CA . ILE A 1 596 ? 95.590 121.521 149.425 1.00 75.98 596 ILE A CA 1
ATOM 3321 C C . ILE A 1 596 ? 94.139 121.439 148.982 1.00 75.98 596 ILE A C 1
ATOM 3322 O O . ILE A 1 596 ? 93.264 121.127 149.796 1.00 75.98 596 ILE A O 1
ATOM 3327 N N . SER A 1 597 ? 93.859 121.726 147.714 1.00 80.28 597 SER A N 1
ATOM 3328 C CA . SER A 1 597 ? 92.509 121.649 147.176 1.00 80.28 597 SER A CA 1
ATOM 3329 C C . SER A 1 597 ? 92.511 120.780 145.930 1.00 80.28 597 SER A C 1
ATOM 3330 O O . SER A 1 597 ? 91.968 121.168 144.892 1.00 80.28 597 SER A O 1
ATOM 3333 N N . TYR A 1 598 ? 93.130 119.605 146.024 1.00 76.95 598 TYR A N 1
ATOM 3334 C CA . TYR A 1 598 ? 93.384 118.800 144.836 1.00 76.95 598 TYR A CA 1
ATOM 3335 C C . TYR A 1 598 ? 92.086 118.318 144.203 1.00 76.95 598 TYR A C 1
ATOM 3336 O O . TYR A 1 598 ? 91.776 118.655 143.056 1.00 76.95 598 TYR A O 1
ATOM 3345 N N . GLY A 1 599 ? 91.304 117.531 144.940 1.00 78.54 599 GLY A N 1
ATOM 3346 C CA . GLY A 1 599 ? 90.119 116.927 144.357 1.00 78.54 599 GLY A CA 1
ATOM 3347 C C . GLY A 1 599 ? 88.946 117.863 144.174 1.00 78.54 599 GLY A C 1
ATOM 3348 O O . GLY A 1 599 ? 87.997 117.511 143.467 1.00 78.54 599 GLY A O 1
ATOM 3349 N N . LEU A 1 600 ? 88.987 119.037 144.782 1.00 87.99 600 LEU A N 1
ATOM 3350 C CA . LEU A 1 600 ? 87.827 119.914 144.788 1.00 87.99 600 LEU A CA 1
ATOM 3351 C C . LEU A 1 600 ? 87.889 120.928 143.652 1.00 87.99 600 LEU A C 1
ATOM 3352 O O . LEU A 1 600 ? 88.970 121.392 143.279 1.00 87.99 600 LEU A O 1
ATOM 3357 N N . PRO A 1 601 ? 86.736 121.283 143.092 1.00 99.86 601 PRO A N 1
ATOM 3358 C CA . PRO A 1 601 ? 86.700 122.356 142.093 1.00 99.86 601 PRO A CA 1
ATOM 3359 C C . PRO A 1 601 ? 86.657 123.744 142.714 1.00 99.86 601 PRO A C 1
ATOM 3360 O O . PRO A 1 601 ? 85.640 124.135 143.296 1.00 99.86 601 PRO A O 1
ATOM 3364 N N . THR A 1 602 ? 87.751 124.492 142.595 1.00 107.38 602 THR A N 1
ATOM 3365 C CA . THR A 1 602 ? 87.793 125.923 142.903 1.00 107.38 602 THR A CA 1
ATOM 3366 C C . THR A 1 602 ? 87.166 126.234 144.268 1.00 107.38 602 THR A C 1
ATOM 3367 O O . THR A 1 602 ? 86.145 126.909 144.387 1.00 107.38 602 THR A O 1
ATOM 3371 N N . VAL A 1 603 ? 87.811 125.714 145.304 1.00 104.11 603 VAL A N 1
ATOM 3372 C CA . VAL A 1 603 ? 87.406 126.068 146.670 1.00 104.11 603 VAL A CA 1
ATOM 3373 C C . VAL A 1 603 ? 87.922 127.463 146.997 1.00 104.11 603 VAL A C 1
ATOM 3374 O O . VAL A 1 603 ? 89.056 127.803 146.614 1.00 104.11 603 VAL A O 1
ATOM 3378 N N . PRO A 1 604 ? 87.154 128.297 147.693 1.00 107.08 604 PRO A N 1
ATOM 3379 C CA . PRO A 1 604 ? 87.590 129.678 147.923 1.00 107.08 604 PRO A CA 1
ATOM 3380 C C . PRO A 1 604 ? 88.837 129.737 148.787 1.00 107.08 604 PRO A C 1
ATOM 3381 O O . PRO A 1 604 ? 88.986 128.995 149.759 1.00 107.08 604 PRO A O 1
ATOM 3385 N N . PHE A 1 605 ? 89.738 130.653 148.426 1.00 102.03 605 PHE A N 1
ATOM 3386 C CA . PHE A 1 605 ? 91.017 130.754 149.119 1.00 102.03 605 PHE A CA 1
ATOM 3387 C C . PHE A 1 605 ? 90.855 131.018 150.608 1.00 102.03 605 PHE A C 1
ATOM 3388 O O . PHE A 1 605 ? 91.826 130.883 151.358 1.00 102.03 605 PHE A O 1
ATOM 3396 N N . GLU A 1 606 ? 89.656 131.387 151.058 1.00 109.41 606 GLU A N 1
ATOM 3397 C CA . GLU A 1 606 ? 89.451 131.580 152.488 1.00 109.41 606 GLU A CA 1
ATOM 3398 C C . GLU A 1 606 ? 89.398 130.252 153.229 1.00 109.41 606 GLU A C 1
ATOM 3399 O O . GLU A 1 606 ? 89.787 130.182 154.399 1.00 109.41 606 GLU A O 1
ATOM 3405 N N . MET A 1 607 ? 88.928 129.193 152.571 1.00 108.95 607 MET A N 1
ATOM 3406 C CA . MET A 1 607 ? 88.819 127.899 153.231 1.00 108.95 607 MET A CA 1
ATOM 3407 C C . MET A 1 607 ? 90.114 127.105 153.157 1.00 108.95 607 MET A C 1
ATOM 3408 O O . MET A 1 607 ? 90.263 126.109 153.871 1.00 108.95 607 MET A O 1
ATOM 3413 N N . VAL A 1 608 ? 91.052 127.513 152.301 1.00 100.39 608 VAL A N 1
ATOM 3414 C CA . VAL A 1 608 ? 92.338 126.827 152.240 1.00 100.39 608 VAL A CA 1
ATOM 3415 C C . VAL A 1 608 ? 93.223 127.255 153.399 1.00 100.39 608 VAL A C 1
ATOM 3416 O O . VAL A 1 608 ? 94.086 126.497 153.854 1.00 100.39 608 VAL A O 1
ATOM 3420 N N . VAL A 1 609 ? 93.031 128.478 153.894 1.00 101.90 609 VAL A N 1
ATOM 3421 C CA . VAL A 1 609 ? 93.789 128.924 155.057 1.00 101.90 609 VAL A CA 1
ATOM 3422 C C . VAL A 1 609 ? 93.125 128.445 156.339 1.00 101.90 609 VAL A C 1
ATOM 3423 O O . VAL A 1 609 ? 93.798 127.995 157.273 1.00 101.90 609 VAL A O 1
ATOM 3427 N N . GLU A 1 610 ? 91.795 128.533 156.409 1.00 107.97 610 GLU A N 1
ATOM 3428 C CA . GLU A 1 610 ? 91.087 128.031 157.580 1.00 107.97 610 GLU A CA 1
ATOM 3429 C C . GLU A 1 610 ? 91.334 126.545 157.787 1.00 107.97 610 GLU A C 1
ATOM 3430 O O . GLU A 1 610 ? 91.150 126.035 158.897 1.00 107.97 610 GLU A O 1
ATOM 3436 N N . ALA A 1 611 ? 91.751 125.836 156.741 1.00 98.50 611 ALA A N 1
ATOM 3437 C CA . ALA A 1 611 ? 92.051 124.415 156.828 1.00 98.50 611 ALA A CA 1
ATOM 3438 C C . ALA A 1 611 ? 93.542 124.126 156.791 1.00 98.50 611 ALA A C 1
ATOM 3439 O O . ALA A 1 611 ? 93.933 122.959 156.852 1.00 98.50 611 ALA A O 1
ATOM 3441 N N . ALA A 1 612 ? 94.378 125.152 156.685 1.00 98.63 612 ALA A N 1
ATOM 3442 C CA . ALA A 1 612 ? 95.819 124.992 156.785 1.00 98.63 612 ALA A CA 1
ATOM 3443 C C . ALA A 1 612 ? 96.357 125.439 158.133 1.00 98.63 612 ALA A C 1
ATOM 3444 O O . ALA A 1 612 ? 97.551 125.272 158.395 1.00 98.63 612 ALA A O 1
ATOM 3446 N N . GLN A 1 613 ? 95.510 126.010 158.986 1.00 101.18 613 GLN A N 1
ATOM 3447 C CA . GLN A 1 613 ? 95.882 126.286 160.366 1.00 101.18 613 GLN A CA 1
ATOM 3448 C C . GLN A 1 613 ? 95.570 125.116 161.284 1.00 101.18 613 GLN A C 1
ATOM 3449 O O . GLN A 1 613 ? 96.279 124.910 162.275 1.00 101.18 613 GLN A O 1
ATOM 3455 N N . LYS A 1 614 ? 94.521 124.350 160.980 1.00 103.71 614 LYS A N 1
ATOM 3456 C CA . LYS A 1 614 ? 94.266 123.119 161.718 1.00 103.71 614 LYS A CA 1
ATOM 3457 C C . LYS A 1 614 ? 95.464 122.186 161.637 1.00 103.71 614 LYS A C 1
ATOM 3458 O O . LYS A 1 614 ? 95.975 121.721 162.661 1.00 103.71 614 LYS A O 1
ATOM 3464 N N . ALA A 1 615 ? 95.927 121.900 160.423 1.00 96.56 615 ALA A N 1
ATOM 3465 C CA . ALA A 1 615 ? 97.070 121.024 160.213 1.00 96.56 615 ALA A CA 1
ATOM 3466 C C . ALA A 1 615 ? 98.388 121.664 160.613 1.00 96.56 615 ALA A C 1
ATOM 3467 O O . ALA A 1 615 ? 99.441 121.058 160.401 1.00 96.56 615 ALA A O 1
ATOM 3469 N N . ASN A 1 616 ? 98.360 122.868 161.178 1.00 99.07 616 ASN A N 1
ATOM 3470 C CA . ASN A 1 616 ? 99.566 123.531 161.666 1.00 99.07 616 ASN A CA 1
ATOM 3471 C C . ASN A 1 616 ? 100.570 123.780 160.546 1.00 99.07 616 ASN A C 1
ATOM 3472 O O . ASN A 1 616 ? 101.782 123.705 160.756 1.00 99.07 616 ASN A O 1
ATOM 3477 N N . ALA A 1 617 ? 100.077 124.078 159.345 1.00 96.74 617 ALA A N 1
ATOM 3478 C CA . ALA A 1 617 ? 100.944 124.368 158.213 1.00 96.74 617 ALA A CA 1
ATOM 3479 C C . ALA A 1 617 ? 101.111 125.854 157.945 1.00 96.74 617 ALA A C 1
ATOM 3480 O O . ALA A 1 617 ? 102.185 126.267 157.497 1.00 96.74 617 ALA A O 1
ATOM 3482 N N . HIS A 1 618 ? 100.086 126.665 158.212 1.00 101.36 618 HIS A N 1
ATOM 3483 C CA . HIS A 1 618 ? 100.162 128.089 157.911 1.00 101.36 618 HIS A CA 1
ATOM 3484 C C . HIS A 1 618 ? 101.377 128.756 158.538 1.00 101.36 618 HIS A C 1
ATOM 3485 O O . HIS A 1 618 ? 101.747 129.858 158.122 1.00 101.36 618 HIS A O 1
ATOM 3492 N N . GLY A 1 619 ? 102.005 128.119 159.525 1.00 99.70 619 GLY A N 1
ATOM 3493 C CA . GLY A 1 619 ? 103.172 128.721 160.146 1.00 99.70 619 GLY A CA 1
ATOM 3494 C C . GLY A 1 619 ? 104.377 128.735 159.226 1.00 99.70 619 GLY A C 1
ATOM 3495 O O . GLY A 1 619 ? 105.085 129.740 159.125 1.00 99.70 619 GLY A O 1
ATOM 3496 N N . PHE A 1 620 ? 104.625 127.621 158.540 1.00 93.20 620 PHE A N 1
ATOM 3497 C CA . PHE A 1 620 ? 105.790 127.505 157.675 1.00 93.20 620 PHE A CA 1
ATOM 3498 C C . PHE A 1 620 ? 105.495 127.838 156.222 1.00 93.20 620 PHE A C 1
ATOM 3499 O O . PHE A 1 620 ? 106.436 127.985 155.436 1.00 93.20 620 PHE A O 1
ATOM 3507 N N . ILE A 1 621 ? 104.223 127.952 155.841 1.00 95.36 621 ILE A N 1
ATOM 3508 C CA . ILE A 1 621 ? 103.903 128.304 154.462 1.00 95.36 621 ILE A CA 1
ATOM 3509 C C . ILE A 1 621 ? 104.135 129.787 154.220 1.00 95.36 621 ILE A C 1
ATOM 3510 O O . ILE A 1 621 ? 104.613 130.186 153.153 1.00 95.36 621 ILE A O 1
ATOM 3515 N N . MET A 1 622 ? 103.805 130.628 155.196 1.00 101.50 622 MET A N 1
ATOM 3516 C CA . MET A 1 622 ? 103.953 132.069 155.049 1.00 101.50 622 MET A CA 1
ATOM 3517 C C . MET A 1 622 ? 105.391 132.539 155.212 1.00 101.50 622 MET A C 1
ATOM 3518 O O . MET A 1 622 ? 105.621 133.746 155.327 1.00 101.50 622 MET A O 1
ATOM 3523 N N . GLU A 1 623 ? 106.357 131.624 155.232 1.00 103.89 623 GLU A N 1
ATOM 3524 C CA . GLU A 1 623 ? 107.764 131.987 155.247 1.00 103.89 623 GLU A CA 1
ATOM 3525 C C . GLU A 1 623 ? 108.504 131.549 153.995 1.00 103.89 623 GLU A C 1
ATOM 3526 O O . GLU A 1 623 ? 109.623 132.017 153.762 1.00 103.89 623 GLU A O 1
ATOM 3532 N N . LEU A 1 624 ? 107.919 130.666 153.192 1.00 101.93 624 LEU A N 1
ATOM 3533 C CA . LEU A 1 624 ? 108.530 130.294 151.930 1.00 101.93 624 LEU A CA 1
ATOM 3534 C C . LEU A 1 624 ? 108.699 131.528 151.048 1.00 101.93 624 LEU A C 1
ATOM 3535 O O . LEU A 1 624 ? 108.064 132.567 151.250 1.00 101.93 624 LEU A O 1
ATOM 3540 N N . GLN A 1 625 ? 109.574 131.401 150.050 1.00 107.01 625 GLN A N 1
ATOM 3541 C CA . GLN A 1 625 ? 109.915 132.548 149.216 1.00 107.01 625 GLN A CA 1
ATOM 3542 C C . GLN A 1 625 ? 108.680 133.157 148.565 1.00 107.01 625 GLN A C 1
ATOM 3543 O O . GLN A 1 625 ? 108.661 134.355 148.258 1.00 107.01 625 GLN A O 1
ATOM 3549 N N . ASP A 1 626 ? 107.638 132.356 148.347 1.00 105.66 626 ASP A N 1
ATOM 3550 C CA . ASP A 1 626 ? 106.466 132.811 147.610 1.00 105.66 626 ASP A CA 1
ATOM 3551 C C . ASP A 1 626 ? 105.155 132.547 148.340 1.00 105.66 626 ASP A C 1
ATOM 3552 O O . ASP A 1 626 ? 104.085 132.772 147.764 1.00 105.66 626 ASP A O 1
ATOM 3557 N N . GLY A 1 627 ? 105.202 132.080 149.583 1.00 97.80 627 GLY A N 1
ATOM 3558 C CA . GLY A 1 627 ? 103.962 131.846 150.303 1.00 97.80 627 GLY A CA 1
ATOM 3559 C C . GLY A 1 627 ? 103.177 130.698 149.702 1.00 97.80 627 GLY A C 1
ATOM 3560 O O . GLY A 1 627 ? 103.737 129.687 149.267 1.00 97.80 627 GLY A O 1
ATOM 3561 N N . TYR A 1 628 ? 101.862 130.858 149.660 1.00 92.16 628 TYR A N 1
ATOM 3562 C CA . TYR A 1 628 ? 100.970 129.802 149.192 1.00 92.16 628 TYR A CA 1
ATOM 3563 C C . TYR A 1 628 ? 101.102 129.522 147.732 1.00 92.16 628 TYR A C 1
ATOM 3564 O O . TYR A 1 628 ? 100.329 128.706 147.226 1.00 92.16 628 TYR A O 1
ATOM 3573 N N . SER A 1 629 ? 102.027 130.152 147.013 1.00 93.84 629 SER A N 1
ATOM 3574 C CA . SER A 1 629 ? 102.171 129.930 145.582 1.00 93.84 629 SER A CA 1
ATOM 3575 C C . SER A 1 629 ? 103.491 129.264 145.226 1.00 93.84 629 SER A C 1
ATOM 3576 O O . SER A 1 629 ? 103.791 129.106 144.038 1.00 93.84 629 SER A O 1
ATOM 3579 N N . THR A 1 630 ? 104.283 128.867 146.217 1.00 92.16 630 THR A N 1
ATOM 3580 C CA . THR A 1 630 ? 105.520 128.164 145.935 1.00 92.16 630 THR A CA 1
ATOM 3581 C C . THR A 1 630 ? 105.213 126.814 145.295 1.00 92.16 630 THR A C 1
ATOM 3582 O O . THR A 1 630 ? 104.058 126.423 145.128 1.00 92.16 630 THR A O 1
ATOM 3586 N N . GLU A 1 631 ? 106.267 126.099 144.926 1.00 88.89 631 GLU A N 1
ATOM 3587 C CA . GLU A 1 631 ? 106.129 124.825 144.239 1.00 88.89 631 GLU A CA 1
ATOM 3588 C C . GLU A 1 631 ? 106.818 123.717 145.021 1.00 88.89 631 GLU A C 1
ATOM 3589 O O . GLU A 1 631 ? 107.846 123.941 145.664 1.00 88.89 631 GLU A O 1
ATOM 3595 N N . THR A 1 632 ? 106.236 122.521 144.960 1.00 81.87 632 THR A N 1
ATOM 3596 C CA . THR A 1 632 ? 106.780 121.317 145.583 1.00 81.87 632 THR A CA 1
ATOM 3597 C C . THR A 1 632 ? 106.774 120.233 144.512 1.00 81.87 632 THR A C 1
ATOM 3598 O O . THR A 1 632 ? 105.834 119.444 144.417 1.00 81.87 632 THR A O 1
ATOM 3602 N N . GLY A 1 633 ? 107.835 120.182 143.719 1.00 83.02 633 GLY A N 1
ATOM 3603 C CA . GLY A 1 633 ? 107.825 119.401 142.501 1.00 83.02 633 GLY A CA 1
ATOM 3604 C C . GLY A 1 633 ? 108.140 117.929 142.694 1.00 83.02 633 GLY A C 1
ATOM 3605 O O . GLY A 1 633 ? 108.909 117.544 143.566 1.00 83.02 633 GLY A O 1
ATOM 3606 N N . GLU A 1 634 ? 107.520 117.103 141.851 1.00 83.19 634 GLU A N 1
ATOM 3607 C CA . GLU A 1 634 ? 107.897 115.703 141.681 1.00 83.19 634 GLU A CA 1
ATOM 3608 C C . GLU A 1 634 ? 107.823 114.946 143.011 1.00 83.19 634 GLU A C 1
ATOM 3609 O O . GLU A 1 634 ? 108.825 114.502 143.572 1.00 83.19 634 GLU A O 1
ATOM 3615 N N . LYS A 1 635 ? 106.593 114.823 143.506 1.00 80.83 635 LYS A N 1
ATOM 3616 C CA . LYS A 1 635 ? 106.307 114.111 144.748 1.00 80.83 635 LYS A CA 1
ATOM 3617 C C . LYS A 1 635 ? 106.705 114.916 145.976 1.00 80.83 635 LYS A C 1
ATOM 3618 O O . LYS A 1 635 ? 107.150 114.353 146.976 1.00 80.83 635 LYS A O 1
ATOM 3624 N N . GLY A 1 636 ? 106.542 116.232 145.914 1.00 78.97 636 GLY A N 1
ATOM 3625 C CA . GLY A 1 636 ? 106.882 117.070 147.050 1.00 78.97 636 GLY A CA 1
ATOM 3626 C C . GLY A 1 636 ? 108.291 116.861 147.553 1.00 78.97 636 GLY A C 1
ATOM 3627 O O . GLY A 1 636 ? 108.545 116.993 148.756 1.00 78.97 636 GLY A O 1
ATOM 3628 N N . ALA A 1 637 ? 109.218 116.535 146.658 1.00 80.01 637 ALA A N 1
ATOM 3629 C CA . ALA A 1 637 ? 110.607 116.345 147.045 1.00 80.01 637 ALA A CA 1
ATOM 3630 C C . ALA A 1 637 ? 111.325 117.654 147.320 1.00 80.01 637 ALA A C 1
ATOM 3631 O O . ALA A 1 637 ? 112.488 117.627 147.731 1.00 80.01 637 ALA A O 1
ATOM 3633 N N . GLN A 1 638 ? 110.671 118.793 147.101 1.00 79.19 638 GLN A N 1
ATOM 3634 C CA . GLN A 1 638 ? 111.231 120.091 147.444 1.00 79.19 638 GLN A CA 1
ATOM 3635 C C . GLN A 1 638 ? 110.635 120.647 148.727 1.00 79.19 638 GLN A C 1
ATOM 3636 O O . GLN A 1 638 ? 110.613 121.866 148.921 1.00 79.19 638 GLN A O 1
ATOM 3642 N N . LEU A 1 639 ? 110.139 119.774 149.596 1.00 76.50 639 LEU A N 1
ATOM 3643 C CA . LEU A 1 639 ? 109.708 120.131 150.935 1.00 76.50 639 LEU A CA 1
ATOM 3644 C C . LEU A 1 639 ? 110.292 119.122 151.908 1.00 76.50 639 LEU A C 1
ATOM 3645 O O . LEU A 1 639 ? 110.530 117.966 151.554 1.00 76.50 639 LEU A O 1
ATOM 3650 N N . SER A 1 640 ? 110.523 119.563 153.137 1.00 78.88 640 SER A N 1
ATOM 3651 C CA . SER A 1 640 ? 111.077 118.664 154.130 1.00 78.88 640 SER A CA 1
ATOM 3652 C C . SER A 1 640 ? 110.147 117.474 154.333 1.00 78.88 640 SER A C 1
ATOM 3653 O O . SER A 1 640 ? 109.004 117.458 153.881 1.00 78.88 640 SER A O 1
ATOM 3656 N N . GLY A 1 641 ? 110.656 116.457 155.023 1.00 81.57 641 GLY A N 1
ATOM 3657 C CA . GLY A 1 641 ? 109.827 115.308 155.331 1.00 81.57 641 GLY A CA 1
ATOM 3658 C C . GLY A 1 641 ? 108.731 115.605 156.329 1.00 81.57 641 GLY A C 1
ATOM 3659 O O . GLY A 1 641 ? 107.750 114.860 156.400 1.00 81.57 641 GLY A O 1
ATOM 3660 N N . GLY A 1 642 ? 108.874 116.676 157.102 1.00 83.80 642 GLY A N 1
ATOM 3661 C CA . GLY A 1 642 ? 107.879 117.035 158.090 1.00 83.80 642 GLY A CA 1
ATOM 3662 C C . GLY A 1 642 ? 106.932 118.106 157.597 1.00 83.80 642 GLY A C 1
ATOM 3663 O O . GLY A 1 642 ? 105.865 118.314 158.177 1.00 83.80 642 GLY A O 1
ATOM 3664 N N . GLN A 1 643 ? 107.317 118.802 156.531 1.00 80.83 643 GLN A N 1
ATOM 3665 C CA . GLN A 1 643 ? 106.425 119.749 155.880 1.00 80.83 643 GLN A CA 1
ATOM 3666 C C . GLN A 1 643 ? 105.532 119.090 154.845 1.00 80.83 643 GLN A C 1
ATOM 3667 O O . GLN A 1 643 ? 104.511 119.671 154.467 1.00 80.83 643 GLN A O 1
ATOM 3673 N N . LYS A 1 644 ? 105.895 117.901 154.372 1.00 76.24 644 LYS A N 1
ATOM 3674 C CA . LYS A 1 644 ? 105.065 117.208 153.399 1.00 76.24 644 LYS A CA 1
ATOM 3675 C C . LYS A 1 644 ? 103.901 116.491 154.060 1.00 76.24 644 LYS A C 1
ATOM 3676 O O . LYS A 1 644 ? 102.902 116.200 153.396 1.00 76.24 644 LYS A O 1
ATOM 3682 N N . GLN A 1 645 ? 104.011 116.188 155.352 1.00 84.58 645 GLN A N 1
ATOM 3683 C CA . GLN A 1 645 ? 102.872 115.646 156.084 1.00 84.58 645 GLN A CA 1
ATOM 3684 C C . GLN A 1 645 ? 101.826 116.725 156.319 1.00 84.58 645 GLN A C 1
ATOM 3685 O O . GLN A 1 645 ? 100.671 116.593 155.901 1.00 84.58 645 GLN A O 1
ATOM 3691 N N . ARG A 1 646 ? 102.220 117.813 156.979 1.00 86.57 646 ARG A N 1
ATOM 3692 C CA . ARG A 1 646 ? 101.291 118.884 157.301 1.00 86.57 646 ARG A CA 1
ATOM 3693 C C . ARG A 1 646 ? 100.645 119.502 156.071 1.00 86.57 646 ARG A C 1
ATOM 3694 O O . ARG A 1 646 ? 99.675 120.251 156.218 1.00 86.57 646 ARG A O 1
ATOM 3702 N N . VAL A 1 647 ? 101.152 119.220 154.872 1.00 77.09 647 VAL A N 1
ATOM 3703 C CA . VAL A 1 647 ? 100.453 119.612 153.655 1.00 77.09 647 VAL A CA 1
ATOM 3704 C C . VAL A 1 647 ? 99.635 118.461 153.085 1.00 77.09 647 VAL A C 1
ATOM 3705 O O . VAL A 1 647 ? 98.760 118.691 152.241 1.00 77.09 647 VAL A O 1
ATOM 3709 N N . ALA A 1 648 ? 99.889 117.230 153.527 1.00 78.98 648 ALA A N 1
ATOM 3710 C CA . ALA A 1 648 ? 99.029 116.113 153.173 1.00 78.98 648 ALA A CA 1
ATOM 3711 C C . ALA A 1 648 ? 97.836 115.991 154.106 1.00 78.98 648 ALA A C 1
ATOM 3712 O O . ALA A 1 648 ? 96.834 115.377 153.730 1.00 78.98 648 ALA A O 1
ATOM 3714 N N . MET A 1 649 ? 97.924 116.553 155.312 1.00 83.90 649 MET A N 1
ATOM 3715 C CA . MET A 1 649 ? 96.763 116.624 156.190 1.00 83.90 649 MET A CA 1
ATOM 3716 C C . MET A 1 649 ? 95.801 117.707 155.729 1.00 83.90 649 MET A C 1
ATOM 3717 O O . MET A 1 649 ? 94.620 117.437 155.492 1.00 83.90 649 MET A O 1
ATOM 3722 N N . ALA A 1 650 ? 96.292 118.941 155.592 1.00 80.87 650 ALA A N 1
ATOM 3723 C CA . ALA A 1 650 ? 95.447 120.021 155.101 1.00 80.87 650 ALA A CA 1
ATOM 3724 C C . ALA A 1 650 ? 94.713 119.625 153.829 1.00 80.87 650 ALA A C 1
ATOM 3725 O O . ALA A 1 650 ? 93.624 120.138 153.557 1.00 80.87 650 ALA A O 1
ATOM 3727 N N . ARG A 1 651 ? 95.285 118.714 153.042 1.00 74.92 651 ARG A N 1
ATOM 3728 C CA . ARG A 1 651 ? 94.605 118.256 151.837 1.00 74.92 651 ARG A CA 1
ATOM 3729 C C . ARG A 1 651 ? 93.426 117.356 152.167 1.00 74.92 651 ARG A C 1
ATOM 3730 O O . ARG A 1 651 ? 92.522 117.195 151.341 1.00 74.92 651 ARG A O 1
ATOM 3738 N N . ALA A 1 652 ? 93.420 116.756 153.353 1.00 78.96 652 ALA A N 1
ATOM 3739 C CA . ALA A 1 652 ? 92.329 115.884 153.758 1.00 78.96 652 ALA A CA 1
ATOM 3740 C C . ALA A 1 652 ? 91.321 116.572 154.661 1.00 78.96 652 ALA A C 1
ATOM 3741 O O . ALA A 1 652 ? 90.216 116.051 154.837 1.00 78.96 652 ALA A O 1
ATOM 3743 N N . LEU A 1 653 ? 91.673 117.717 155.238 1.00 80.51 653 LEU A N 1
ATOM 3744 C CA . LEU A 1 653 ? 90.782 118.436 156.135 1.00 80.51 653 LEU A CA 1
ATOM 3745 C C . LEU A 1 653 ? 89.977 119.520 155.438 1.00 80.51 653 LEU A C 1
ATOM 3746 O O . LEU A 1 653 ? 88.979 119.982 155.998 1.00 80.51 653 LEU A O 1
ATOM 3751 N N . VAL A 1 654 ? 90.379 119.940 154.236 1.00 80.77 654 VAL A N 1
ATOM 3752 C CA . VAL A 1 654 ? 89.661 121.004 153.538 1.00 80.77 654 VAL A CA 1
ATOM 3753 C C . VAL A 1 654 ? 88.328 120.542 152.981 1.00 80.77 654 VAL A C 1
ATOM 3754 O O . VAL A 1 654 ? 87.620 121.341 152.358 1.00 80.77 654 VAL A O 1
ATOM 3758 N N . ARG A 1 655 ? 87.964 119.278 153.181 1.00 79.59 655 ARG A N 1
ATOM 3759 C CA . ARG A 1 655 ? 86.688 118.752 152.724 1.00 79.59 655 ARG A CA 1
ATOM 3760 C C . ARG A 1 655 ? 85.680 118.565 153.847 1.00 79.59 655 ARG A C 1
ATOM 3761 O O . ARG A 1 655 ? 84.500 118.339 153.564 1.00 79.59 655 ARG A O 1
ATOM 3769 N N . ASN A 1 656 ? 86.107 118.652 155.102 1.00 89.97 656 ASN A N 1
ATOM 3770 C CA . ASN A 1 656 ? 85.255 118.357 156.247 1.00 89.97 656 ASN A CA 1
ATOM 3771 C C . ASN A 1 656 ? 84.675 116.947 156.120 1.00 89.97 656 ASN A C 1
ATOM 3772 O O . ASN A 1 656 ? 83.454 116.774 156.058 1.00 89.97 656 ASN A O 1
ATOM 3777 N N . PRO A 1 657 ? 85.521 115.925 156.076 1.00 86.28 657 PRO A N 1
ATOM 3778 C CA . PRO A 1 657 ? 85.036 114.569 155.857 1.00 86.28 657 PRO A CA 1
ATOM 3779 C C . PRO A 1 657 ? 84.434 113.991 157.122 1.00 86.28 657 PRO A C 1
ATOM 3780 O O . PRO A 1 657 ? 85.079 113.979 158.180 1.00 86.28 657 PRO A O 1
ATOM 3784 N N . PRO A 1 658 ? 83.195 113.502 157.057 1.00 88.31 658 PRO A N 1
ATOM 3785 C CA . PRO A 1 658 ? 82.606 112.847 158.233 1.00 88.31 658 PRO A CA 1
ATOM 3786 C C . PRO A 1 658 ? 83.386 111.641 158.715 1.00 88.31 658 PRO A C 1
ATOM 3787 O O . PRO A 1 658 ? 83.156 111.191 159.843 1.00 88.31 658 PRO A O 1
ATOM 3791 N N . VAL A 1 659 ? 84.290 111.095 157.907 1.00 82.73 659 VAL A N 1
ATOM 3792 C CA . VAL A 1 659 ? 85.134 109.976 158.305 1.00 82.73 659 VAL A CA 1
ATOM 3793 C C . VAL A 1 659 ? 86.554 110.290 157.866 1.00 82.73 659 VAL A C 1
ATOM 3794 O O . VAL A 1 659 ? 86.809 110.470 156.671 1.00 82.73 659 VAL A O 1
ATOM 3798 N N . LEU A 1 660 ? 87.472 110.353 158.822 1.00 82.39 660 LEU A N 1
ATOM 3799 C CA . LEU A 1 660 ? 88.857 110.710 158.561 1.00 82.39 660 LEU A CA 1
ATOM 3800 C C . LEU A 1 660 ? 89.753 109.526 158.884 1.00 82.39 660 LEU A C 1
ATOM 3801 O O . LEU A 1 660 ? 89.510 108.800 159.851 1.00 82.39 660 LEU A O 1
ATOM 3806 N N . ILE A 1 661 ? 90.785 109.328 158.069 1.00 82.88 661 ILE A N 1
ATOM 3807 C CA . ILE A 1 661 ? 91.706 108.208 158.219 1.00 82.88 661 ILE A CA 1
ATOM 3808 C C . ILE A 1 661 ? 93.124 108.752 158.185 1.00 82.88 661 ILE A C 1
ATOM 3809 O O . ILE A 1 661 ? 93.529 109.370 157.194 1.00 82.88 661 ILE A O 1
ATOM 3814 N N . LEU A 1 662 ? 93.876 108.523 159.255 1.00 83.02 662 LEU A N 1
ATOM 3815 C CA . LEU A 1 662 ? 95.261 108.970 159.367 1.00 83.02 662 LEU A CA 1
ATOM 3816 C C . LEU A 1 662 ? 96.141 107.732 159.463 1.00 83.02 662 LEU A C 1
ATOM 3817 O O . LEU A 1 662 ? 96.340 107.194 160.555 1.00 83.02 662 LEU A O 1
ATOM 3822 N N . ASP A 1 663 ? 96.673 107.277 158.329 1.00 93.77 663 ASP A N 1
ATOM 3823 C CA . ASP A 1 663 ? 97.500 106.077 158.348 1.00 93.77 663 ASP A CA 1
ATOM 3824 C C . ASP A 1 663 ? 98.720 106.278 159.236 1.00 93.77 663 ASP A C 1
ATOM 3825 O O . ASP A 1 663 ? 98.850 105.648 160.290 1.00 93.77 663 ASP A O 1
ATOM 3830 N N . GLU A 1 664 ? 99.629 107.158 158.823 1.00 102.38 664 GLU A N 1
ATOM 3831 C CA . GLU A 1 664 ? 100.687 107.652 159.706 1.00 102.38 664 GLU A CA 1
ATOM 3832 C C . GLU A 1 664 ? 101.051 109.049 159.204 1.00 102.38 664 GLU A C 1
ATOM 3833 O O . GLU A 1 664 ? 101.895 109.201 158.319 1.00 102.38 664 GLU A O 1
ATOM 3839 N N . ALA A 1 665 ? 100.410 110.061 159.781 1.00 106.64 665 ALA A N 1
ATOM 3840 C CA . ALA A 1 665 ? 100.630 111.439 159.372 1.00 106.64 665 ALA A CA 1
ATOM 3841 C C . ALA A 1 665 ? 101.256 112.268 160.485 1.00 106.64 665 ALA A C 1
ATOM 3842 O O . ALA A 1 665 ? 102.325 112.852 160.298 1.00 106.64 665 ALA A O 1
ATOM 3844 N N . THR A 1 666 ? 100.615 112.326 161.649 1.00 117.37 666 THR A N 1
ATOM 3845 C CA . THR A 1 666 ? 101.163 113.102 162.752 1.00 117.37 666 THR A CA 1
ATOM 3846 C C . THR A 1 666 ? 102.412 112.459 163.336 1.00 117.37 666 THR A C 1
ATOM 3847 O O . THR A 1 666 ? 103.418 113.146 163.542 1.00 117.37 666 THR A O 1
ATOM 3851 N N . SER A 1 667 ? 102.375 111.152 163.594 1.00 118.01 667 SER A N 1
ATOM 3852 C CA . SER A 1 667 ? 103.487 110.505 164.277 1.00 118.01 667 SER A CA 1
ATOM 3853 C C . SER A 1 667 ? 104.673 110.286 163.351 1.00 118.01 667 SER A C 1
ATOM 3854 O O . SER A 1 667 ? 105.788 110.046 163.825 1.00 118.01 667 SER A O 1
ATOM 3857 N N . ALA A 1 668 ? 104.460 110.364 162.042 1.00 107.82 668 ALA A N 1
ATOM 3858 C CA . ALA A 1 668 ? 105.504 109.981 161.105 1.00 107.82 668 ALA A CA 1
ATOM 3859 C C . ALA A 1 668 ? 106.779 110.779 161.330 1.00 107.82 668 ALA A C 1
ATOM 3860 O O . ALA A 1 668 ? 107.794 110.221 161.757 1.00 107.82 668 ALA A O 1
ATOM 3862 N N . LEU A 1 669 ? 106.731 112.090 161.088 1.00 105.02 669 LEU A N 1
ATOM 3863 C CA . LEU A 1 669 ? 107.944 112.897 161.036 1.00 105.02 669 LEU A CA 1
ATOM 3864 C C . LEU A 1 669 ? 107.768 114.275 161.663 1.00 105.02 669 LEU A C 1
ATOM 3865 O O . LEU A 1 669 ? 108.460 115.216 161.267 1.00 105.02 669 LEU A O 1
ATOM 3870 N N . ASP A 1 670 ? 106.861 114.420 162.624 1.00 110.49 670 ASP A N 1
ATOM 3871 C CA . ASP A 1 670 ? 106.674 115.695 163.298 1.00 110.49 670 ASP A CA 1
ATOM 3872 C C . ASP A 1 670 ? 107.557 115.788 164.538 1.00 110.49 670 ASP A C 1
ATOM 3873 O O . ASP A 1 670 ? 107.962 114.776 165.117 1.00 110.49 670 ASP A O 1
ATOM 3878 N N . ALA A 1 671 ? 107.842 117.024 164.953 1.00 115.05 671 ALA A N 1
ATOM 3879 C CA . ALA A 1 671 ? 108.836 117.311 165.981 1.00 115.05 671 ALA A CA 1
ATOM 3880 C C . ALA A 1 671 ? 108.279 117.208 167.396 1.00 115.05 671 ALA A C 1
ATOM 3881 O O . ALA A 1 671 ? 108.914 117.678 168.345 1.00 115.05 671 ALA A O 1
ATOM 3883 N N . GLU A 1 672 ? 107.099 116.614 167.558 1.00 124.22 672 GLU A N 1
ATOM 3884 C CA . GLU A 1 672 ? 106.540 116.345 168.878 1.00 124.22 672 GLU A CA 1
ATOM 3885 C C . GLU A 1 672 ? 106.018 117.608 169.556 1.00 124.22 672 GLU A C 1
ATOM 3886 O O . GLU A 1 672 ? 105.404 117.534 170.624 1.00 124.22 672 GLU A O 1
ATOM 3892 N N . SER A 1 673 ? 106.245 118.768 168.946 1.00 122.37 673 SER A N 1
ATOM 3893 C CA . SER A 1 673 ? 105.660 120.017 169.414 1.00 122.37 673 SER A CA 1
ATOM 3894 C C . SER A 1 673 ? 104.456 120.424 168.582 1.00 122.37 673 SER A C 1
ATOM 3895 O O . SER A 1 673 ? 103.351 120.561 169.116 1.00 122.37 673 SER A O 1
ATOM 3898 N N . GLU A 1 674 ? 104.644 120.616 167.274 1.00 118.39 674 GLU A N 1
ATOM 3899 C CA . GLU A 1 674 ? 103.511 120.685 166.362 1.00 118.39 674 GLU A CA 1
ATOM 3900 C C . GLU A 1 674 ? 102.789 119.352 166.282 1.00 118.39 674 GLU A C 1
ATOM 3901 O O . GLU A 1 674 ? 101.705 119.270 165.697 1.00 118.39 674 GLU A O 1
ATOM 3907 N N . TYR A 1 675 ? 103.381 118.309 166.858 1.00 121.99 675 TYR A N 1
ATOM 3908 C CA . TYR A 1 675 ? 102.731 117.009 166.939 1.00 121.99 675 TYR A CA 1
ATOM 3909 C C . TYR A 1 675 ? 101.430 117.090 167.726 1.00 121.99 675 TYR A C 1
ATOM 3910 O O . TYR A 1 675 ? 100.471 116.368 167.431 1.00 121.99 675 TYR A O 1
ATOM 3919 N N . LEU A 1 676 ? 101.380 117.966 168.731 1.00 124.41 676 LEU A N 1
ATOM 3920 C CA . LEU A 1 676 ? 100.186 118.084 169.562 1.00 124.41 676 LEU A CA 1
ATOM 3921 C C . LEU A 1 676 ? 99.157 119.007 168.924 1.00 124.41 676 LEU A C 1
ATOM 3922 O O . LEU A 1 676 ? 97.973 118.664 168.831 1.00 124.41 676 LEU A O 1
ATOM 3927 N N . ILE A 1 677 ? 99.593 120.190 168.485 1.00 119.89 677 ILE A N 1
ATOM 3928 C CA . ILE A 1 677 ? 98.657 121.195 167.990 1.00 119.89 677 ILE A CA 1
ATOM 3929 C C . ILE A 1 677 ? 97.759 120.628 166.899 1.00 119.89 677 ILE A C 1
ATOM 3930 O O . ILE A 1 677 ? 96.636 121.105 166.702 1.00 119.89 677 ILE A O 1
ATOM 3935 N N . GLN A 1 678 ? 98.228 119.613 166.171 1.00 119.19 678 GLN A N 1
ATOM 3936 C CA . GLN A 1 678 ? 97.329 118.878 165.287 1.00 119.19 678 GLN A CA 1
ATOM 3937 C C . GLN A 1 678 ? 96.416 117.963 166.086 1.00 119.19 678 GLN A C 1
ATOM 3938 O O . GLN A 1 678 ? 95.207 117.905 165.839 1.00 119.19 678 GLN A O 1
ATOM 3944 N N . GLN A 1 679 ? 96.984 117.242 167.054 1.00 125.03 679 GLN A N 1
ATOM 3945 C CA . GLN A 1 679 ? 96.214 116.277 167.827 1.00 125.03 679 GLN A CA 1
ATOM 3946 C C . GLN A 1 679 ? 95.041 116.928 168.547 1.00 125.03 679 GLN A C 1
ATOM 3947 O O . GLN A 1 679 ? 94.132 116.229 169.006 1.00 125.03 679 GLN A O 1
ATOM 3953 N N . ALA A 1 680 ? 95.044 118.255 168.671 1.00 126.53 680 ALA A N 1
ATOM 3954 C CA . ALA A 1 680 ? 93.966 118.931 169.385 1.00 126.53 680 ALA A CA 1
ATOM 3955 C C . ALA A 1 680 ? 92.779 119.205 168.468 1.00 126.53 680 ALA A C 1
ATOM 3956 O O . ALA A 1 680 ? 91.666 118.725 168.709 1.00 126.53 680 ALA A O 1
ATOM 3958 N N . ILE A 1 681 ? 93.003 119.971 167.400 1.00 127.79 681 ILE A N 1
ATOM 3959 C CA . ILE A 1 681 ? 91.901 120.537 166.629 1.00 127.79 681 ILE A CA 1
ATOM 3960 C C . ILE A 1 681 ? 91.334 119.589 165.576 1.00 127.79 681 ILE A C 1
ATOM 3961 O O . ILE A 1 681 ? 90.297 119.900 164.972 1.00 127.79 681 ILE A O 1
ATOM 3966 N N . HIS A 1 682 ? 91.964 118.437 165.347 1.00 128.19 682 HIS A N 1
ATOM 3967 C CA . HIS A 1 682 ? 91.567 117.598 164.220 1.00 128.19 682 HIS A CA 1
ATOM 3968 C C . HIS A 1 682 ? 90.136 117.092 164.376 1.00 128.19 682 HIS A C 1
ATOM 3969 O O . HIS A 1 682 ? 89.300 117.289 163.487 1.00 128.19 682 HIS A O 1
ATOM 3976 N N . GLY A 1 683 ? 89.828 116.447 165.499 1.00 130.56 683 GLY A N 1
ATOM 3977 C CA . GLY A 1 683 ? 88.525 115.832 165.668 1.00 130.56 683 GLY A CA 1
ATOM 3978 C C . GLY A 1 683 ? 87.865 116.103 167.004 1.00 130.56 683 GLY A C 1
ATOM 3979 O O . GLY A 1 683 ? 86.721 115.697 167.230 1.00 130.56 683 GLY A O 1
ATOM 3980 N N . ASN A 1 684 ? 88.577 116.787 167.901 1.00 132.79 684 ASN A N 1
ATOM 3981 C CA . ASN A 1 684 ? 88.020 117.087 169.214 1.00 132.79 684 ASN A CA 1
ATOM 3982 C C . ASN A 1 684 ? 86.979 118.196 169.156 1.00 132.79 684 ASN A C 1
ATOM 3983 O O . ASN A 1 684 ? 86.040 118.199 169.959 1.00 132.79 684 ASN A O 1
ATOM 3988 N N . LEU A 1 685 ? 87.124 119.138 168.223 1.00 132.63 685 LEU A N 1
ATOM 3989 C CA . LEU A 1 685 ? 86.198 120.264 168.151 1.00 132.63 685 LEU A CA 1
ATOM 3990 C C . LEU A 1 685 ? 84.944 119.910 167.361 1.00 132.63 685 LEU A C 1
ATOM 3991 O O . LEU A 1 685 ? 83.823 120.106 167.843 1.00 132.63 685 LEU A O 1
ATOM 3996 N N . GLN A 1 686 ? 85.111 119.390 166.151 1.00 125.94 686 GLN A N 1
ATOM 3997 C CA . GLN A 1 686 ? 83.999 119.051 165.277 1.00 125.94 686 GLN A CA 1
ATOM 3998 C C . GLN A 1 686 ? 83.638 117.579 165.438 1.00 125.94 686 GLN A C 1
ATOM 3999 O O . GLN A 1 686 ? 84.177 116.867 166.289 1.00 125.94 686 GLN A O 1
ATOM 4005 N N . ARG A 1 687 ? 82.708 117.124 164.603 1.00 121.33 687 ARG A N 1
ATOM 4006 C CA . ARG A 1 687 ? 82.221 115.750 164.641 1.00 121.33 687 ARG A CA 1
ATOM 4007 C C . ARG A 1 687 ? 82.860 114.968 163.499 1.00 121.33 687 ARG A C 1
ATOM 4008 O O . ARG A 1 687 ? 82.414 115.055 162.351 1.00 121.33 687 ARG A O 1
ATOM 4016 N N . HIS A 1 688 ? 83.903 114.209 163.818 1.00 109.22 688 HIS A N 1
ATOM 4017 C CA . HIS A 1 688 ? 84.545 113.306 162.879 1.00 109.22 688 HIS A CA 1
ATOM 4018 C C . HIS A 1 688 ? 84.442 111.888 163.417 1.00 109.22 688 HIS A C 1
ATOM 4019 O O . HIS A 1 688 ? 83.953 111.652 164.523 1.00 109.22 688 HIS A O 1
ATOM 4026 N N . THR A 1 689 ? 84.905 110.937 162.614 1.00 96.22 689 THR A N 1
ATOM 4027 C CA . THR A 1 689 ? 85.132 109.564 163.056 1.00 96.22 689 THR A CA 1
ATOM 4028 C C . THR A 1 689 ? 86.560 109.221 162.664 1.00 96.22 689 THR A C 1
ATOM 4029 O O . THR A 1 689 ? 86.802 108.606 161.627 1.00 96.22 689 THR A O 1
ATOM 4033 N N . VAL A 1 690 ? 87.508 109.601 163.511 1.00 90.63 690 VAL A N 1
ATOM 4034 C CA . VAL A 1 690 ? 88.912 109.439 163.170 1.00 90.63 690 VAL A CA 1
ATOM 4035 C C . VAL A 1 690 ? 89.300 107.967 163.260 1.00 90.63 690 VAL A C 1
ATOM 4036 O O . VAL A 1 690 ? 88.580 107.136 163.816 1.00 90.63 690 VAL A O 1
ATOM 4040 N N . LEU A 1 691 ? 90.453 107.641 162.682 1.00 88.45 691 LEU A N 1
ATOM 4041 C CA . LEU A 1 691 ? 91.029 106.301 162.777 1.00 88.45 691 LEU A CA 1
ATOM 4042 C C . LEU A 1 691 ? 92.542 106.469 162.723 1.00 88.45 691 LEU A C 1
ATOM 4043 O O . LEU A 1 691 ? 93.120 106.565 161.639 1.00 88.45 691 LEU A O 1
ATOM 4048 N N . ILE A 1 692 ? 93.177 106.497 163.887 1.00 89.15 692 ILE A N 1
ATOM 4049 C CA . ILE A 1 692 ? 94.597 106.802 164.000 1.00 89.15 692 ILE A CA 1
ATOM 4050 C C . ILE A 1 692 ? 95.373 105.495 163.998 1.00 89.15 692 ILE A C 1
ATOM 4051 O O . ILE A 1 692 ? 95.302 104.717 164.953 1.00 89.15 692 ILE A O 1
ATOM 4056 N N . ILE A 1 693 ? 96.114 105.252 162.934 1.00 90.08 693 ILE A N 1
ATOM 4057 C CA . ILE A 1 693 ? 97.116 104.197 162.907 1.00 90.08 693 ILE A CA 1
ATOM 4058 C C . ILE A 1 693 ? 98.447 104.820 163.286 1.00 90.08 693 ILE A C 1
ATOM 4059 O O . ILE A 1 693 ? 98.765 105.931 162.850 1.00 90.08 693 ILE A O 1
ATOM 4064 N N . ALA A 1 694 ? 99.230 104.128 164.105 1.00 99.09 694 ALA A N 1
ATOM 4065 C CA . ALA A 1 694 ? 100.496 104.705 164.534 1.00 99.09 694 ALA A CA 1
ATOM 4066 C C . ALA A 1 694 ? 101.247 103.702 165.393 1.00 99.09 694 ALA A C 1
ATOM 4067 O O . ALA A 1 694 ? 100.728 102.643 165.753 1.00 99.09 694 ALA A O 1
ATOM 4069 N N . HIS A 1 695 ? 102.489 104.061 165.716 1.00 111.41 695 HIS A N 1
ATOM 4070 C CA . HIS A 1 695 ? 103.340 103.275 166.593 1.00 111.41 695 HIS A CA 1
ATOM 4071 C C . HIS A 1 695 ? 103.719 103.993 167.877 1.00 111.41 695 HIS A C 1
ATOM 4072 O O . HIS A 1 695 ? 104.005 103.321 168.872 1.00 111.41 695 HIS A O 1
ATOM 4079 N N . ARG A 1 696 ? 103.724 105.322 167.889 1.00 120.73 696 ARG A N 1
ATOM 4080 C CA . ARG A 1 696 ? 104.028 106.060 169.104 1.00 120.73 696 ARG A CA 1
ATOM 4081 C C . ARG A 1 696 ? 102.968 105.807 170.169 1.00 120.73 696 ARG A C 1
ATOM 4082 O O . ARG A 1 696 ? 101.804 105.530 169.871 1.00 120.73 696 ARG A O 1
ATOM 4090 N N . LEU A 1 697 ? 103.390 105.904 171.431 1.00 128.07 697 LEU A N 1
ATOM 4091 C CA . LEU A 1 697 ? 102.451 105.766 172.537 1.00 128.07 697 LEU A CA 1
ATOM 4092 C C . LEU A 1 697 ? 101.633 107.035 172.738 1.00 128.07 697 LEU A C 1
ATOM 4093 O O . LEU A 1 697 ? 100.612 107.011 173.434 1.00 128.07 697 LEU A O 1
ATOM 4098 N N . SER A 1 698 ? 102.059 108.146 172.134 1.00 128.11 698 SER A N 1
ATOM 4099 C CA . SER A 1 698 ? 101.374 109.416 172.354 1.00 128.11 698 SER A CA 1
ATOM 4100 C C . SER A 1 698 ? 99.985 109.419 171.725 1.00 128.11 698 SER A C 1
ATOM 4101 O O . SER A 1 698 ? 98.996 109.738 172.395 1.00 128.11 698 SER A O 1
ATOM 4104 N N . THR A 1 699 ? 99.889 109.074 170.439 1.00 125.18 699 THR A N 1
ATOM 4105 C CA . THR A 1 699 ? 98.599 109.100 169.755 1.00 125.18 699 THR A CA 1
ATOM 4106 C C . THR A 1 699 ? 97.562 108.267 170.495 1.00 125.18 699 THR A C 1
ATOM 4107 O O . THR A 1 699 ? 96.530 108.781 170.939 1.00 125.18 699 THR A O 1
ATOM 4111 N N . VAL A 1 700 ? 97.824 106.965 170.636 1.00 127.26 700 VAL A N 1
ATOM 4112 C CA . VAL A 1 700 ? 96.820 106.036 171.136 1.00 127.26 700 VAL A CA 1
ATOM 4113 C C . VAL A 1 700 ? 96.612 106.146 172.638 1.00 127.26 700 VAL A C 1
ATOM 4114 O O . VAL A 1 700 ? 95.785 105.409 173.193 1.00 127.26 700 VAL A O 1
ATOM 4118 N N . GLU A 1 701 ? 97.330 107.041 173.316 1.00 132.48 701 GLU A N 1
ATOM 4119 C CA . GLU A 1 701 ? 97.162 107.181 174.757 1.00 132.48 701 GLU A CA 1
ATOM 4120 C C . GLU A 1 701 ? 95.750 107.639 175.100 1.00 132.48 701 GLU A C 1
ATOM 4121 O O . GLU A 1 701 ? 95.055 107.010 175.905 1.00 132.48 701 GLU A O 1
ATOM 4127 N N . ARG A 1 702 ? 95.306 108.736 174.492 1.00 131.46 702 ARG A N 1
ATOM 4128 C CA . ARG A 1 702 ? 93.999 109.312 174.775 1.00 131.46 702 ARG A CA 1
ATOM 4129 C C . ARG A 1 702 ? 92.913 108.829 173.823 1.00 131.46 702 ARG A C 1
ATOM 4130 O O . ARG A 1 702 ? 91.801 109.366 173.850 1.00 131.46 702 ARG A O 1
ATOM 4138 N N . ALA A 1 703 ? 93.203 107.838 172.988 1.00 118.88 703 ALA A N 1
ATOM 4139 C CA . ALA A 1 703 ? 92.208 107.344 172.049 1.00 118.88 703 ALA A CA 1
ATOM 4140 C C . ALA A 1 703 ? 91.013 106.756 172.789 1.00 118.88 703 ALA A C 1
ATOM 4141 O O . ALA A 1 703 ? 91.144 106.174 173.868 1.00 118.88 703 ALA A O 1
ATOM 4143 N N . HIS A 1 704 ? 89.831 106.914 172.192 1.00 113.82 704 HIS A N 1
ATOM 4144 C CA . HIS A 1 704 ? 88.619 106.378 172.796 1.00 113.82 704 HIS A CA 1
ATOM 4145 C C . HIS A 1 704 ? 88.560 104.860 172.717 1.00 113.82 704 HIS A C 1
ATOM 4146 O O . HIS A 1 704 ? 87.735 104.245 173.400 1.00 113.82 704 HIS A O 1
ATOM 4153 N N . LEU A 1 705 ? 89.419 104.243 171.913 1.00 107.55 705 LEU A N 1
ATOM 4154 C CA . LEU A 1 705 ? 89.441 102.795 171.786 1.00 107.55 705 LEU A CA 1
ATOM 4155 C C . LEU A 1 705 ? 90.738 102.396 171.103 1.00 107.55 705 LEU A C 1
ATOM 4156 O O . LEU A 1 705 ? 91.370 103.209 170.426 1.00 107.55 705 LEU A O 1
ATOM 4161 N N . ILE A 1 706 ? 91.133 101.144 171.297 1.00 106.03 706 ILE A N 1
ATOM 4162 C CA . ILE A 1 706 ? 92.309 100.583 170.650 1.00 106.03 706 ILE A CA 1
ATOM 4163 C C . ILE A 1 706 ? 91.963 99.185 170.168 1.00 106.03 706 ILE A C 1
ATOM 4164 O O . ILE A 1 706 ? 91.197 98.468 170.819 1.00 106.03 706 ILE A O 1
ATOM 4169 N N . VAL A 1 707 ? 92.516 98.802 169.022 1.00 96.39 707 VAL A N 1
ATOM 4170 C CA . VAL A 1 707 ? 92.280 97.491 168.431 1.00 96.39 707 VAL A CA 1
ATOM 4171 C C . VAL A 1 707 ? 93.639 96.926 168.045 1.00 96.39 707 VAL A C 1
ATOM 4172 O O . VAL A 1 707 ? 94.147 97.207 166.955 1.00 96.39 707 VAL A O 1
ATOM 4176 N N . VAL A 1 708 ? 94.228 96.124 168.923 1.00 100.82 708 VAL A N 1
ATOM 4177 C CA . VAL A 1 708 ? 95.520 95.509 168.645 1.00 100.82 708 VAL A CA 1
ATOM 4178 C C . VAL A 1 708 ? 95.293 94.273 167.789 1.00 100.82 708 VAL A C 1
ATOM 4179 O O . VAL A 1 708 ? 94.558 93.362 168.183 1.00 100.82 708 VAL A O 1
ATOM 4183 N N . LEU A 1 709 ? 95.920 94.236 166.618 1.00 94.87 709 LEU A N 1
ATOM 4184 C CA . LEU A 1 709 ? 95.824 93.090 165.728 1.00 94.87 709 LEU A CA 1
ATOM 4185 C C . LEU A 1 709 ? 97.220 92.615 165.366 1.00 94.87 709 LEU A C 1
ATOM 4186 O O . LEU A 1 709 ? 98.125 93.424 165.153 1.00 94.87 709 LEU A O 1
ATOM 4191 N N . ASP A 1 710 ? 97.389 91.297 165.303 1.00 104.67 710 ASP A N 1
ATOM 4192 C CA . ASP A 1 710 ? 98.679 90.681 165.034 1.00 104.67 710 ASP A CA 1
ATOM 4193 C C . ASP A 1 710 ? 98.505 89.605 163.975 1.00 104.67 710 ASP A C 1
ATOM 4194 O O . ASP A 1 710 ? 97.598 88.773 164.074 1.00 104.67 710 ASP A O 1
ATOM 4199 N N . LYS A 1 711 ? 99.375 89.623 162.967 1.00 102.59 711 LYS A N 1
ATOM 4200 C CA . LYS A 1 711 ? 99.375 88.622 161.902 1.00 102.59 711 LYS A CA 1
ATOM 4201 C C . LYS A 1 711 ? 98.008 88.487 161.240 1.00 102.59 711 LYS A C 1
ATOM 4202 O O . LYS A 1 711 ? 97.677 87.438 160.685 1.00 102.59 711 LYS A O 1
ATOM 4208 N N . GLY A 1 712 ? 97.205 89.543 161.285 1.00 101.05 712 GLY A N 1
ATOM 4209 C CA . GLY A 1 712 ? 95.904 89.517 160.655 1.00 101.05 712 GLY A CA 1
ATOM 4210 C C . GLY A 1 712 ? 94.797 88.928 161.493 1.00 101.05 712 GLY A C 1
ATOM 4211 O O . GLY A 1 712 ? 93.912 88.259 160.949 1.00 101.05 712 GLY A O 1
ATOM 4212 N N . ARG A 1 713 ? 94.815 89.148 162.804 1.00 105.15 713 ARG A N 1
ATOM 4213 C CA . ARG A 1 713 ? 93.761 88.671 163.686 1.00 105.15 713 ARG A CA 1
ATOM 4214 C C . ARG A 1 713 ? 93.616 89.636 164.848 1.00 105.15 713 ARG A C 1
ATOM 4215 O O . ARG A 1 713 ? 94.546 89.788 165.645 1.00 105.15 713 ARG A O 1
ATOM 4223 N N . VAL A 1 714 ? 92.456 90.282 164.947 1.00 102.96 714 VAL A N 1
ATOM 4224 C CA . VAL A 1 714 ? 92.219 91.215 166.039 1.00 102.96 714 VAL A CA 1
ATOM 4225 C C . VAL A 1 714 ? 92.346 90.474 167.362 1.00 102.96 714 VAL A C 1
ATOM 4226 O O . VAL A 1 714 ? 91.746 89.410 167.556 1.00 102.96 714 VAL A O 1
ATOM 4230 N N . VAL A 1 715 ? 93.134 91.031 168.277 1.00 106.97 715 VAL A N 1
ATOM 4231 C CA . VAL A 1 715 ? 93.467 90.376 169.540 1.00 106.97 715 VAL A CA 1
ATOM 4232 C C . VAL A 1 715 ? 92.782 91.060 170.720 1.00 106.97 715 VAL A C 1
ATOM 4233 O O . VAL A 1 715 ? 92.037 90.426 171.468 1.00 106.97 715 VAL A O 1
ATOM 4237 N N . GLN A 1 716 ? 93.020 92.356 170.901 1.00 113.50 716 GLN A N 1
ATOM 4238 C CA . GLN A 1 716 ? 92.522 93.087 172.056 1.00 113.50 716 GLN A CA 1
ATOM 4239 C C . GLN A 1 716 ? 91.798 94.346 171.611 1.00 113.50 716 GLN A C 1
ATOM 4240 O O . GLN A 1 716 ? 92.261 95.053 170.713 1.00 113.50 716 GLN A O 1
ATOM 4246 N N . GLN A 1 717 ? 90.664 94.628 172.250 1.00 109.08 717 GLN A N 1
ATOM 4247 C CA . GLN A 1 717 ? 89.871 95.828 171.981 1.00 109.08 717 GLN A CA 1
ATOM 4248 C C . GLN A 1 717 ? 89.567 96.497 173.317 1.00 109.08 717 GLN A C 1
ATOM 4249 O O . GLN A 1 717 ? 88.537 96.222 173.937 1.00 109.08 717 GLN A O 1
ATOM 4255 N N . GLY A 1 718 ? 90.454 97.382 173.755 1.00 117.20 718 GLY A N 1
ATOM 4256 C CA . GLY A 1 718 ? 90.255 98.061 175.019 1.00 117.20 718 GLY A CA 1
ATOM 4257 C C . GLY A 1 718 ? 91.021 99.360 175.074 1.00 117.20 718 GLY A C 1
ATOM 4258 O O . GLY A 1 718 ? 92.021 99.546 174.374 1.00 117.20 718 GLY A O 1
ATOM 4259 N N . THR A 1 719 ? 90.548 100.256 175.937 1.00 124.93 719 THR A N 1
ATOM 4260 C CA . THR A 1 719 ? 91.147 101.576 176.085 1.00 124.93 719 THR A CA 1
ATOM 4261 C C . THR A 1 719 ? 92.562 101.433 176.631 1.00 124.93 719 THR A C 1
ATOM 4262 O O . THR A 1 719 ? 93.002 100.319 176.927 1.00 124.93 719 THR A O 1
ATOM 4266 N N . HIS A 1 720 ? 93.290 102.542 176.758 1.00 132.77 720 HIS A N 1
ATOM 4267 C CA . HIS A 1 720 ? 94.695 102.465 177.146 1.00 132.77 720 HIS A CA 1
ATOM 4268 C C . HIS A 1 720 ? 94.857 101.785 178.500 1.00 132.77 720 HIS A C 1
ATOM 4269 O O . HIS A 1 720 ? 95.466 100.714 178.603 1.00 132.77 720 HIS A O 1
ATOM 4276 N N . GLN A 1 721 ? 94.316 102.394 179.558 1.00 133.83 721 GLN A N 1
ATOM 4277 C CA . GLN A 1 721 ? 94.457 101.805 180.886 1.00 133.83 721 GLN A CA 1
ATOM 4278 C C . GLN A 1 721 ? 93.766 100.450 180.965 1.00 133.83 721 GLN A C 1
ATOM 4279 O O . GLN A 1 721 ? 94.341 99.483 181.478 1.00 133.83 721 GLN A O 1
ATOM 4285 N N . GLN A 1 722 ? 92.535 100.356 180.456 1.00 128.82 722 GLN A N 1
ATOM 4286 C CA . GLN A 1 722 ? 91.816 99.088 180.485 1.00 128.82 722 GLN A CA 1
ATOM 4287 C C . GLN A 1 722 ? 92.558 98.003 179.716 1.00 128.82 722 GLN A C 1
ATOM 4288 O O . GLN A 1 722 ? 92.262 96.815 179.878 1.00 128.82 722 GLN A O 1
ATOM 4294 N N . LEU A 1 723 ? 93.519 98.387 178.878 1.00 131.27 723 LEU A N 1
ATOM 4295 C CA . LEU A 1 723 ? 94.308 97.420 178.127 1.00 131.27 723 LEU A CA 1
ATOM 4296 C C . LEU A 1 723 ? 95.714 97.258 178.681 1.00 131.27 723 LEU A C 1
ATOM 4297 O O . LEU A 1 723 ? 96.335 96.210 178.476 1.00 131.27 723 LEU A O 1
ATOM 4302 N N . LEU A 1 724 ? 96.234 98.274 179.373 1.00 138.68 724 LEU A N 1
ATOM 4303 C CA . LEU A 1 724 ? 97.544 98.147 179.994 1.00 138.68 724 LEU A CA 1
ATOM 4304 C C . LEU A 1 724 ? 97.494 97.323 181.271 1.00 138.68 724 LEU A C 1
ATOM 4305 O O . LEU A 1 724 ? 98.546 96.918 181.777 1.00 138.68 724 LEU A O 1
ATOM 4310 N N . ALA A 1 725 ? 96.298 97.064 181.802 1.00 138.97 725 ALA A N 1
ATOM 4311 C CA . ALA A 1 725 ? 96.181 96.217 182.983 1.00 138.97 725 ALA A CA 1
ATOM 4312 C C . ALA A 1 725 ? 96.508 94.768 182.649 1.00 138.97 725 ALA A C 1
ATOM 4313 O O . ALA A 1 725 ? 97.346 94.141 183.308 1.00 138.97 725 ALA A O 1
ATOM 4315 N N . GLN A 1 726 ? 95.859 94.219 181.626 1.00 139.05 726 GLN A N 1
ATOM 4316 C CA . GLN A 1 726 ? 96.072 92.842 181.203 1.00 139.05 726 GLN A CA 1
ATOM 4317 C C . GLN A 1 726 ? 97.122 92.796 180.102 1.00 139.05 726 GLN A C 1
ATOM 4318 O O . GLN A 1 726 ? 96.990 93.482 179.083 1.00 139.05 726 GLN A O 1
ATOM 4324 N N . GLY A 1 727 ? 98.160 91.992 180.308 1.00 136.73 727 GLY A N 1
ATOM 4325 C CA . GLY A 1 727 ? 99.199 91.842 179.309 1.00 136.73 727 GLY A CA 1
ATOM 4326 C C . GLY A 1 727 ? 98.715 91.104 178.079 1.00 136.73 727 GLY A C 1
ATOM 4327 O O . GLY A 1 727 ? 98.508 89.887 178.118 1.00 136.73 727 GLY A O 1
ATOM 4328 N N . GLY A 1 728 ? 98.530 91.831 176.982 1.00 129.26 728 GLY A N 1
ATOM 4329 C CA . GLY A 1 728 ? 97.999 91.245 175.767 1.00 129.26 728 GLY A CA 1
ATOM 4330 C C . GLY A 1 728 ? 98.819 91.563 174.535 1.00 129.26 728 GLY A C 1
ATOM 4331 O O . GLY A 1 728 ? 98.264 91.781 173.454 1.00 129.26 728 GLY A O 1
ATOM 4332 N N . LEU A 1 729 ? 100.141 91.611 174.694 1.00 129.18 729 LEU A N 1
ATOM 4333 C CA . LEU A 1 729 ? 101.046 91.984 173.614 1.00 129.18 729 LEU A CA 1
ATOM 4334 C C . LEU A 1 729 ? 101.003 93.488 173.389 1.00 129.18 729 LEU A C 1
ATOM 4335 O O . LEU A 1 729 ? 101.783 94.027 172.597 1.00 129.18 729 LEU A O 1
ATOM 4340 N N . TYR A 1 730 ? 100.108 94.180 174.095 1.00 129.83 730 TYR A N 1
ATOM 4341 C CA . TYR A 1 730 ? 100.110 95.636 174.053 1.00 129.83 730 TYR A CA 1
ATOM 4342 C C . TYR A 1 730 ? 101.080 96.204 175.079 1.00 129.83 730 TYR A C 1
ATOM 4343 O O . TYR A 1 730 ? 102.008 96.939 174.728 1.00 129.83 730 TYR A O 1
ATOM 4352 N N . ALA A 1 731 ? 100.886 95.861 176.354 1.00 133.86 731 ALA A N 1
ATOM 4353 C CA . ALA A 1 731 ? 101.798 96.320 177.394 1.00 133.86 731 ALA A CA 1
ATOM 4354 C C . ALA A 1 731 ? 103.248 95.984 177.079 1.00 133.86 731 ALA A C 1
ATOM 4355 O O . ALA A 1 731 ? 104.153 96.627 177.621 1.00 133.86 731 ALA A O 1
ATOM 4357 N N . LYS A 1 732 ? 103.492 94.994 176.219 1.00 132.74 732 LYS A N 1
ATOM 4358 C CA . LYS A 1 732 ? 104.858 94.668 175.830 1.00 132.74 732 LYS A CA 1
ATOM 4359 C C . LYS A 1 732 ? 105.373 95.587 174.731 1.00 132.74 732 LYS A C 1
ATOM 4360 O O . LYS A 1 732 ? 106.587 95.793 174.621 1.00 132.74 732 LYS A O 1
ATOM 4366 N N . LEU A 1 733 ? 104.478 96.138 173.911 1.00 129.55 733 LEU A N 1
ATOM 4367 C CA . LEU A 1 733 ? 104.902 97.059 172.861 1.00 129.55 733 LEU A CA 1
ATOM 4368 C C . LEU A 1 733 ? 105.342 98.391 173.453 1.00 129.55 733 LEU A C 1
ATOM 4369 O O . LEU A 1 733 ? 106.491 98.813 173.282 1.00 129.55 733 LEU A O 1
ATOM 4374 N N . VAL A 1 734 ? 104.435 99.069 174.162 1.00 134.93 734 VAL A N 1
ATOM 4375 C CA . VAL A 1 734 ? 104.741 100.371 174.750 1.00 134.93 734 VAL A CA 1
ATOM 4376 C C . VAL A 1 734 ? 105.765 100.294 175.868 1.00 134.93 734 VAL A C 1
ATOM 4377 O O . VAL A 1 734 ? 106.189 101.340 176.376 1.00 134.93 734 VAL A O 1
ATOM 4381 N N . GLN A 1 735 ? 106.177 99.090 176.271 1.00 139.27 735 GLN A N 1
ATOM 4382 C CA . GLN A 1 735 ? 107.107 98.960 177.387 1.00 139.27 735 GLN A CA 1
ATOM 4383 C C . GLN A 1 735 ? 108.386 99.746 177.136 1.00 139.27 735 GLN A C 1
ATOM 4384 O O . GLN A 1 735 ? 108.759 100.619 177.928 1.00 139.27 735 GLN A O 1
ATOM 4390 N N . ARG A 1 736 ? 109.074 99.452 176.032 1.00 136.03 736 ARG A N 1
ATOM 4391 C CA . ARG A 1 736 ? 110.362 100.080 175.768 1.00 136.03 736 ARG A CA 1
ATOM 4392 C C . ARG A 1 736 ? 110.267 101.596 175.657 1.00 136.03 736 ARG A C 1
ATOM 4393 O O . ARG A 1 736 ? 111.286 102.277 175.807 1.00 136.03 736 ARG A O 1
ATOM 4401 N N . GLN A 1 737 ? 109.078 102.138 175.398 1.00 133.56 737 GLN A N 1
ATOM 4402 C CA . GLN A 1 737 ? 108.912 103.573 175.218 1.00 133.56 737 GLN A CA 1
ATOM 4403 C C . GLN A 1 737 ? 108.365 104.282 176.449 1.00 133.56 737 GLN A C 1
ATOM 4404 O O . GLN A 1 737 ? 108.335 105.516 176.467 1.00 133.56 737 GLN A O 1
ATOM 4410 N N . MET A 1 738 ? 107.928 103.544 177.466 1.00 138.30 738 MET A N 1
ATOM 4411 C CA . MET A 1 738 ? 107.425 104.151 178.697 1.00 138.30 738 MET A CA 1
ATOM 4412 C C . MET A 1 738 ? 108.617 104.527 179.567 1.00 138.30 738 MET A C 1
ATOM 4413 O O . MET A 1 738 ? 109.152 103.711 180.319 1.00 138.30 738 MET A O 1
ATOM 4418 N N . LEU A 1 739 ? 109.039 105.783 179.460 1.00 139.12 739 LEU A N 1
ATOM 4419 C CA . LEU A 1 739 ? 110.156 106.286 180.252 1.00 139.12 739 LEU A CA 1
ATOM 4420 C C . LEU A 1 739 ? 109.922 107.736 180.657 1.00 139.12 739 LEU A C 1
ATOM 4421 O O . LEU A 1 739 ? 110.275 108.147 181.762 1.00 139.12 739 LEU A O 1
ATOM 4426 N N . ALA B 1 168 ? 121.257 124.463 117.524 1.00 94.02 168 ALA B N 1
ATOM 4427 C CA . ALA B 1 168 ? 121.714 123.393 116.647 1.00 94.02 168 ALA B CA 1
ATOM 4428 C C . ALA B 1 168 ? 121.502 123.765 115.189 1.00 94.02 168 ALA B C 1
ATOM 4429 O O . ALA B 1 168 ? 120.383 124.047 114.769 1.00 94.02 168 ALA B O 1
ATOM 4431 N N . THR B 1 169 ? 122.584 123.761 114.420 1.00 98.81 169 THR B N 1
ATOM 4432 C CA . THR B 1 169 ? 122.528 124.089 113.005 1.00 98.81 169 THR B CA 1
ATOM 4433 C C . THR B 1 169 ? 122.298 122.815 112.196 1.00 98.81 169 THR B C 1
ATOM 4434 O O . THR B 1 169 ? 122.003 121.749 112.741 1.00 98.81 169 THR B O 1
ATOM 4438 N N . LEU B 1 170 ? 122.432 122.914 110.875 1.00 99.50 170 LEU B N 1
ATOM 4439 C CA . LEU B 1 170 ? 122.251 121.745 110.026 1.00 99.50 170 LEU B CA 1
ATOM 4440 C C . LEU B 1 170 ? 123.525 120.923 109.910 1.00 99.50 170 LEU B C 1
ATOM 4441 O O . LEU B 1 170 ? 123.457 119.709 109.693 1.00 99.50 170 LEU B O 1
ATOM 4446 N N . GLN B 1 171 ? 124.689 121.559 110.048 1.00 103.58 171 GLN B N 1
ATOM 4447 C CA . GLN B 1 171 ? 125.941 120.812 110.012 1.00 103.58 171 GLN B CA 1
ATOM 4448 C C . GLN B 1 171 ? 126.060 119.880 111.210 1.00 103.58 171 GLN B C 1
ATOM 4449 O O . GLN B 1 171 ? 126.463 118.721 111.064 1.00 103.58 171 GLN B O 1
ATOM 4455 N N . LYS B 1 172 ? 125.716 120.369 112.402 1.00 97.61 172 LYS B N 1
ATOM 4456 C CA . LYS B 1 172 ? 125.816 119.542 113.600 1.00 97.61 172 LYS B CA 1
ATOM 4457 C C . LYS B 1 172 ? 124.962 118.287 113.482 1.00 97.61 172 LYS B C 1
ATOM 4458 O O . LYS B 1 172 ? 125.442 117.179 113.742 1.00 97.61 172 LYS B O 1
ATOM 4464 N N . LEU B 1 173 ? 123.696 118.439 113.089 1.00 94.43 173 LEU B N 1
ATOM 4465 C CA . LEU B 1 173 ? 122.819 117.280 112.969 1.00 94.43 173 LEU B CA 1
ATOM 4466 C C . LEU B 1 173 ? 123.432 116.212 112.076 1.00 94.43 173 LEU B C 1
ATOM 4467 O O . LEU B 1 173 ? 123.275 115.014 112.332 1.00 94.43 173 LEU B O 1
ATOM 4472 N N . LEU B 1 174 ? 124.131 116.625 111.023 1.00 98.38 174 LEU B N 1
ATOM 4473 C CA . LEU B 1 174 ? 124.772 115.677 110.122 1.00 98.38 174 LEU B CA 1
ATOM 4474 C C . LEU B 1 174 ? 126.108 115.175 110.648 1.00 98.38 174 LEU B C 1
ATOM 4475 O O . LEU B 1 174 ? 126.742 114.349 109.987 1.00 98.38 174 LEU B O 1
ATOM 4480 N N . SER B 1 175 ? 126.551 115.647 111.813 1.00 99.74 175 SER B N 1
ATOM 4481 C CA . SER B 1 175 ? 127.802 115.154 112.372 1.00 99.74 175 SER B CA 1
ATOM 4482 C C . SER B 1 175 ? 127.623 113.814 113.071 1.00 99.74 175 SER B C 1
ATOM 4483 O O . SER B 1 175 ? 128.519 112.967 113.011 1.00 99.74 175 SER B O 1
ATOM 4486 N N . TYR B 1 176 ? 126.486 113.601 113.732 1.00 95.65 176 TYR B N 1
ATOM 4487 C CA . TYR B 1 176 ? 126.230 112.323 114.386 1.00 95.65 176 TYR B CA 1
ATOM 4488 C C . TYR B 1 176 ? 126.043 111.187 113.399 1.00 95.65 176 TYR B C 1
ATOM 4489 O O . TYR B 1 176 ? 125.838 110.047 113.827 1.00 95.65 176 TYR B O 1
ATOM 4498 N N . THR B 1 177 ? 126.106 111.465 112.099 1.00 98.27 177 THR B N 1
ATOM 4499 C CA . THR B 1 177 ? 126.051 110.436 111.071 1.00 98.27 177 THR B CA 1
ATOM 4500 C C . THR B 1 177 ? 127.374 110.307 110.330 1.00 98.27 177 THR B C 1
ATOM 4501 O O . THR B 1 177 ? 127.391 109.907 109.163 1.00 98.27 177 THR B O 1
ATOM 4505 N N . LYS B 1 178 ? 128.480 110.643 110.983 1.00 98.46 178 LYS B N 1
ATOM 4506 C CA . LYS B 1 178 ? 129.804 110.526 110.389 1.00 98.46 178 LYS B CA 1
ATOM 4507 C C . LYS B 1 178 ? 130.282 109.080 110.416 1.00 98.46 178 LYS B C 1
ATOM 4508 O O . LYS B 1 178 ? 130.850 108.600 109.428 1.00 98.46 178 LYS B O 1
ATOM 4514 N N . PRO B 1 179 ? 130.081 108.354 111.515 1.00 96.76 179 PRO B N 1
ATOM 4515 C CA . PRO B 1 179 ? 130.514 106.951 111.554 1.00 96.76 179 PRO B CA 1
ATOM 4516 C C . PRO B 1 179 ? 129.707 106.058 110.624 1.00 96.76 179 PRO B C 1
ATOM 4517 O O . PRO B 1 179 ? 129.892 104.837 110.610 1.00 96.76 179 PRO B O 1
ATOM 4521 N N . ASP B 1 180 ? 128.808 106.656 109.843 1.00 100.24 180 ASP B N 1
ATOM 4522 C CA . ASP B 1 180 ? 127.997 105.928 108.878 1.00 100.24 180 ASP B CA 1
ATOM 4523 C C . ASP B 1 180 ? 128.338 106.296 107.440 1.00 100.24 180 ASP B C 1
ATOM 4524 O O . ASP B 1 180 ? 127.465 106.256 106.568 1.00 100.24 180 ASP B O 1
ATOM 4529 N N . VAL B 1 181 ? 129.592 106.664 107.174 1.00 100.69 181 VAL B N 1
ATOM 4530 C CA . VAL B 1 181 ? 130.019 106.879 105.796 1.00 100.69 181 VAL B CA 1
ATOM 4531 C C . VAL B 1 181 ? 130.354 105.550 105.136 1.00 100.69 181 VAL B C 1
ATOM 4532 O O . VAL B 1 181 ? 130.004 105.310 103.975 1.00 100.69 181 VAL B O 1
ATOM 4536 N N . ALA B 1 182 ? 131.030 104.660 105.865 1.00 99.33 182 ALA B N 1
ATOM 4537 C CA . ALA B 1 182 ? 131.287 103.324 105.343 1.00 99.33 182 ALA B CA 1
ATOM 4538 C C . ALA B 1 182 ? 130.004 102.647 104.888 1.00 99.33 182 ALA B C 1
ATOM 4539 O O . ALA B 1 182 ? 130.049 101.704 104.092 1.00 99.33 182 ALA B O 1
ATOM 4541 N N . PHE B 1 183 ? 128.856 103.107 105.380 1.00 98.27 183 PHE B N 1
ATOM 4542 C CA . PHE B 1 183 ? 127.573 102.550 104.977 1.00 98.27 183 PHE B CA 1
ATOM 4543 C C . PHE B 1 183 ? 126.898 103.361 103.885 1.00 98.27 183 PHE B C 1
ATOM 4544 O O . PHE B 1 183 ? 126.197 102.787 103.045 1.00 98.27 183 PHE B O 1
ATOM 4552 N N . LEU B 1 184 ? 127.088 104.679 103.875 1.00 103.82 184 LEU B N 1
ATOM 4553 C CA . LEU B 1 184 ? 126.409 105.509 102.888 1.00 103.82 184 LEU B CA 1
ATOM 4554 C C . LEU B 1 184 ? 127.057 105.393 101.514 1.00 103.82 184 LEU B C 1
ATOM 4555 O O . LEU B 1 184 ? 126.365 105.471 100.493 1.00 103.82 184 LEU B O 1
ATOM 4560 N N . VAL B 1 185 ? 128.377 105.205 101.461 1.00 105.36 185 VAL B N 1
ATOM 4561 C CA . VAL B 1 185 ? 129.019 104.992 100.169 1.00 105.36 185 VAL B CA 1
ATOM 4562 C C . VAL B 1 185 ? 128.582 103.662 99.574 1.00 105.36 185 VAL B C 1
ATOM 4563 O O . VAL B 1 185 ? 128.184 103.598 98.405 1.00 105.36 185 VAL B O 1
ATOM 4567 N N . ALA B 1 186 ? 128.629 102.585 100.360 1.00 104.99 186 ALA B N 1
ATOM 4568 C CA . ALA B 1 186 ? 128.152 101.298 99.870 1.00 104.99 186 ALA B CA 1
ATOM 4569 C C . ALA B 1 186 ? 126.654 101.334 99.602 1.00 104.99 186 ALA B C 1
ATOM 4570 O O . ALA B 1 186 ? 126.121 100.463 98.906 1.00 104.99 186 ALA B O 1
ATOM 4572 N N . ALA B 1 187 ? 125.955 102.328 100.152 1.00 106.30 187 ALA B N 1
ATOM 4573 C CA . ALA B 1 187 ? 124.536 102.481 99.856 1.00 106.30 187 ALA B CA 1
ATOM 4574 C C . ALA B 1 187 ? 124.313 103.375 98.646 1.00 106.30 187 ALA B C 1
ATOM 4575 O O . ALA B 1 187 ? 123.277 103.269 97.983 1.00 106.30 187 ALA B O 1
ATOM 4577 N N . SER B 1 188 ? 125.261 104.264 98.351 1.00 110.09 188 SER B N 1
ATOM 4578 C CA . SER B 1 188 ? 125.162 105.085 97.151 1.00 110.09 188 SER B CA 1
ATOM 4579 C C . SER B 1 188 ? 125.636 104.326 95.921 1.00 110.09 188 SER B C 1
ATOM 4580 O O . SER B 1 188 ? 124.991 104.378 94.868 1.00 110.09 188 SER B O 1
ATOM 4583 N N . PHE B 1 189 ? 126.763 103.620 96.035 1.00 110.87 189 PHE B N 1
ATOM 4584 C CA . PHE B 1 189 ? 127.250 102.815 94.920 1.00 110.87 189 PHE B CA 1
ATOM 4585 C C . PHE B 1 189 ? 126.179 101.846 94.441 1.00 110.87 189 PHE B C 1
ATOM 4586 O O . PHE B 1 189 ? 125.836 101.818 93.254 1.00 110.87 189 PHE B O 1
ATOM 4594 N N . PHE B 1 190 ? 125.627 101.046 95.354 1.00 107.13 190 PHE B N 1
ATOM 4595 C CA . PHE B 1 190 ? 124.531 100.159 94.989 1.00 107.13 190 PHE B CA 1
ATOM 4596 C C . PHE B 1 190 ? 123.291 100.918 94.548 1.00 107.13 190 PHE B C 1
ATOM 4597 O O . PHE B 1 190 ? 122.302 100.284 94.167 1.00 107.13 190 PHE B O 1
ATOM 4605 N N . LEU B 1 191 ? 123.313 102.249 94.596 1.00 108.48 191 LEU B N 1
ATOM 4606 C CA . LEU B 1 191 ? 122.216 103.054 94.077 1.00 108.48 191 LEU B CA 1
ATOM 4607 C C . LEU B 1 191 ? 122.438 103.439 92.622 1.00 108.48 191 LEU B C 1
ATOM 4608 O O . LEU B 1 191 ? 121.483 103.476 91.840 1.00 108.48 191 LEU B O 1
ATOM 4613 N N . ILE B 1 192 ? 123.683 103.734 92.246 1.00 110.18 192 ILE B N 1
ATOM 4614 C CA . ILE B 1 192 ? 123.997 103.982 90.843 1.00 110.18 192 ILE B CA 1
ATOM 4615 C C . ILE B 1 192 ? 123.631 102.768 90.001 1.00 110.18 192 ILE B C 1
ATOM 4616 O O . ILE B 1 192 ? 122.895 102.871 89.013 1.00 110.18 192 ILE B O 1
ATOM 4621 N N . VAL B 1 193 ? 124.141 101.595 90.385 1.00 107.95 193 VAL B N 1
ATOM 4622 C CA . VAL B 1 193 ? 123.861 100.370 89.643 1.00 107.95 193 VAL B CA 1
ATOM 4623 C C . VAL B 1 193 ? 122.364 100.153 89.492 1.00 107.95 193 VAL B C 1
ATOM 4624 O O . VAL B 1 193 ? 121.917 99.498 88.544 1.00 107.95 193 VAL B O 1
ATOM 4628 N N . ALA B 1 194 ? 121.565 100.686 90.416 1.00 111.66 194 ALA B N 1
ATOM 4629 C CA . ALA B 1 194 ? 120.119 100.555 90.301 1.00 111.66 194 ALA B CA 1
ATOM 4630 C C . ALA B 1 194 ? 119.533 101.519 89.281 1.00 111.66 194 ALA B C 1
ATOM 4631 O O . ALA B 1 194 ? 118.368 101.365 88.901 1.00 111.66 194 ALA B O 1
ATOM 4633 N N . ALA B 1 195 ? 120.306 102.507 88.835 1.00 116.78 195 ALA B N 1
ATOM 4634 C CA . ALA B 1 195 ? 119.829 103.456 87.838 1.00 116.78 195 ALA B CA 1
ATOM 4635 C C . ALA B 1 195 ? 120.188 103.030 86.421 1.00 116.78 195 ALA B C 1
ATOM 4636 O O . ALA B 1 195 ? 119.338 103.083 85.526 1.00 116.78 195 ALA B O 1
ATOM 4638 N N . LEU B 1 196 ? 121.438 102.617 86.198 1.00 119.67 196 LEU B N 1
ATOM 4639 C CA . LEU B 1 196 ? 121.824 102.101 84.889 1.00 119.67 196 LEU B CA 1
ATOM 4640 C C . LEU B 1 196 ? 120.820 101.070 84.394 1.00 119.67 196 LEU B C 1
ATOM 4641 O O . LEU B 1 196 ? 120.203 101.243 83.338 1.00 119.67 196 LEU B O 1
ATOM 4646 N N . GLY B 1 197 ? 120.633 99.993 85.157 1.00 123.77 197 GLY B N 1
ATOM 4647 C CA . GLY B 1 197 ? 119.672 98.971 84.783 1.00 123.77 197 GLY B CA 1
ATOM 4648 C C . GLY B 1 197 ? 118.268 99.492 84.561 1.00 123.77 197 GLY B C 1
ATOM 4649 O O . GLY B 1 197 ? 117.438 98.782 83.984 1.00 123.77 197 GLY B O 1
ATOM 4650 N N . GLU B 1 198 ? 117.978 100.713 85.009 1.00 126.51 198 GLU B N 1
ATOM 4651 C CA . GLU B 1 198 ? 116.654 101.287 84.813 1.00 126.51 198 GLU B CA 1
ATOM 4652 C C . GLU B 1 198 ? 116.568 102.149 83.562 1.00 126.51 198 GLU B C 1
ATOM 4653 O O . GLU B 1 198 ? 115.460 102.514 83.153 1.00 126.51 198 GLU B O 1
ATOM 4655 N N . THR B 1 199 ? 117.701 102.484 82.950 1.00 129.33 199 THR B N 1
ATOM 4656 C CA . THR B 1 199 ? 117.723 103.273 81.725 1.00 129.33 199 THR B CA 1
ATOM 4657 C C . THR B 1 199 ? 118.100 102.453 80.500 1.00 129.33 199 THR B C 1
ATOM 4658 O O . THR B 1 199 ? 117.387 102.488 79.494 1.00 129.33 199 THR B O 1
ATOM 4662 N N . PHE B 1 200 ? 119.206 101.713 80.564 1.00 137.11 200 PHE B N 1
ATOM 4663 C CA . PHE B 1 200 ? 119.657 100.913 79.434 1.00 137.11 200 PHE B CA 1
ATOM 4664 C C . PHE B 1 200 ? 118.728 99.750 79.117 1.00 137.11 200 PHE B C 1
ATOM 4665 O O . PHE B 1 200 ? 118.882 99.130 78.060 1.00 137.11 200 PHE B O 1
ATOM 4673 N N . LEU B 1 201 ? 117.778 99.439 79.996 1.00 140.68 201 LEU B N 1
ATOM 4674 C CA . LEU B 1 201 ? 116.904 98.293 79.758 1.00 140.68 201 LEU B CA 1
ATOM 4675 C C . LEU B 1 201 ? 116.137 98.416 78.451 1.00 140.68 201 LEU B C 1
ATOM 4676 O O . LEU B 1 201 ? 116.207 97.486 77.628 1.00 140.68 201 LEU B O 1
ATOM 4681 N N . PRO B 1 202 ? 115.401 99.497 78.189 1.00 141.70 202 PRO B N 1
ATOM 4682 C CA . PRO B 1 202 ? 114.726 99.608 76.886 1.00 141.70 202 PRO B CA 1
ATOM 4683 C C . PRO B 1 202 ? 115.686 99.524 75.715 1.00 141.70 202 PRO B C 1
ATOM 4684 O O . PRO B 1 202 ? 115.471 98.721 74.799 1.00 141.70 202 PRO B O 1
ATOM 4688 N N . TYR B 1 203 ? 116.748 100.333 75.723 1.00 147.89 203 TYR B N 1
ATOM 4689 C CA . TYR B 1 203 ? 117.701 100.314 74.619 1.00 147.89 203 TYR B CA 1
ATOM 4690 C C . TYR B 1 203 ? 118.188 98.901 74.332 1.00 147.89 203 TYR B C 1
ATOM 4691 O O . TYR B 1 203 ? 118.449 98.549 73.176 1.00 147.89 203 TYR B O 1
ATOM 4700 N N . TYR B 1 204 ? 118.319 98.076 75.370 1.00 146.39 204 TYR B N 1
ATOM 4701 C CA . TYR B 1 204 ? 118.697 96.686 75.165 1.00 146.39 204 TYR B CA 1
ATOM 4702 C C . TYR B 1 204 ? 117.494 95.783 74.943 1.00 146.39 204 TYR B C 1
ATOM 4703 O O . TYR B 1 204 ? 117.670 94.630 74.539 1.00 146.39 204 TYR B O 1
ATOM 4712 N N . THR B 1 205 ? 116.283 96.276 75.201 1.00 147.36 205 THR B N 1
ATOM 4713 C CA . THR B 1 205 ? 115.091 95.493 74.895 1.00 147.36 205 THR B CA 1
ATOM 4714 C C . THR B 1 205 ? 114.813 95.494 73.398 1.00 147.36 205 THR B C 1
ATOM 4715 O O . THR B 1 205 ? 114.751 94.433 72.766 1.00 147.36 205 THR B O 1
ATOM 4719 N N . GLY B 1 206 ? 114.638 96.680 72.813 1.00 152.44 206 GLY B N 1
ATOM 4720 C CA . GLY B 1 206 ? 114.473 96.762 71.372 1.00 152.44 206 GLY B CA 1
ATOM 4721 C C . GLY B 1 206 ? 115.569 96.029 70.624 1.00 152.44 206 GLY B C 1
ATOM 4722 O O . GLY B 1 206 ? 115.298 95.272 69.690 1.00 152.44 206 GLY B O 1
ATOM 4723 N N . ARG B 1 207 ? 116.822 96.238 71.031 1.00 154.64 207 ARG B N 1
ATOM 4724 C CA . ARG B 1 207 ? 117.923 95.494 70.431 1.00 154.64 207 ARG B CA 1
ATOM 4725 C C . ARG B 1 207 ? 117.713 93.992 70.554 1.00 154.64 207 ARG B C 1
ATOM 4726 O O . ARG B 1 207 ? 118.300 93.219 69.789 1.00 154.64 207 ARG B O 1
ATOM 4734 N N . ALA B 1 208 ? 116.885 93.560 71.505 1.00 156.47 208 ALA B N 1
ATOM 4735 C CA . ALA B 1 208 ? 116.596 92.138 71.649 1.00 156.47 208 ALA B CA 1
ATOM 4736 C C . ALA B 1 208 ? 115.346 91.742 70.875 1.00 156.47 208 ALA B C 1
ATOM 4737 O O . ALA B 1 208 ? 115.251 90.613 70.381 1.00 156.47 208 ALA B O 1
ATOM 4739 N N . ILE B 1 209 ? 114.376 92.652 70.762 1.00 159.56 209 ILE B N 1
ATOM 4740 C CA . ILE B 1 209 ? 113.164 92.335 70.015 1.00 159.56 209 ILE B CA 1
ATOM 4741 C C . ILE B 1 209 ? 113.453 92.268 68.523 1.00 159.56 209 ILE B C 1
ATOM 4742 O O . ILE B 1 209 ? 112.865 91.449 67.806 1.00 159.56 209 ILE B O 1
ATOM 4747 N N . ASP B 1 210 ? 114.354 93.118 68.025 1.00 163.02 210 ASP B N 1
ATOM 4748 C CA . ASP B 1 210 ? 114.715 93.056 66.614 1.00 163.02 210 ASP B CA 1
ATOM 4749 C C . ASP B 1 210 ? 115.359 91.723 66.263 1.00 163.02 210 ASP B C 1
ATOM 4750 O O . ASP B 1 210 ? 115.111 91.184 65.179 1.00 163.02 210 ASP B O 1
ATOM 4755 N N . SER B 1 211 ? 116.178 91.178 67.163 1.00 164.58 211 SER B N 1
ATOM 4756 C CA . SER B 1 211 ? 116.830 89.900 66.899 1.00 164.58 211 SER B CA 1
ATOM 4757 C C . SER B 1 211 ? 115.808 88.825 66.551 1.00 164.58 211 SER B C 1
ATOM 4758 O O . SER B 1 211 ? 115.903 88.177 65.502 1.00 164.58 211 SER B O 1
ATOM 4761 N N . ILE B 1 212 ? 114.820 88.621 67.424 1.00 166.65 212 ILE B N 1
ATOM 4762 C CA . ILE B 1 212 ? 113.765 87.659 67.126 1.00 166.65 212 ILE B CA 1
ATOM 4763 C C . ILE B 1 212 ? 112.979 88.088 65.896 1.00 166.65 212 ILE B C 1
ATOM 4764 O O . ILE B 1 212 ? 112.472 87.243 65.148 1.00 166.65 212 ILE B O 1
ATOM 4769 N N . VAL B 1 213 ? 112.863 89.397 65.662 1.00 168.71 213 VAL B N 1
ATOM 4770 C CA . VAL B 1 213 ? 112.102 89.876 64.514 1.00 168.71 213 VAL B CA 1
ATOM 4771 C C . VAL B 1 213 ? 112.866 89.647 63.218 1.00 168.71 213 VAL B C 1
ATOM 4772 O O . VAL B 1 213 ? 112.259 89.498 62.151 1.00 168.71 213 VAL B O 1
ATOM 4776 N N . ILE B 1 214 ? 114.197 89.618 63.278 1.00 169.68 214 ILE B N 1
ATOM 4777 C CA . ILE B 1 214 ? 115.006 89.438 62.078 1.00 169.68 214 ILE B CA 1
ATOM 4778 C C . ILE B 1 214 ? 114.628 88.129 61.400 1.00 169.68 214 ILE B C 1
ATOM 4779 O O . ILE B 1 214 ? 114.105 88.129 60.280 1.00 169.68 214 ILE B O 1
ATOM 4784 N N . GLN B 1 215 ? 114.885 87.005 62.069 1.00 169.95 215 GLN B N 1
ATOM 4785 C CA . GLN B 1 215 ? 114.562 85.699 61.505 1.00 169.95 215 GLN B CA 1
ATOM 4786 C C . GLN B 1 215 ? 113.513 84.957 62.323 1.00 169.95 215 GLN B C 1
ATOM 4787 O O . GLN B 1 215 ? 112.466 84.590 61.781 1.00 169.95 215 GLN B O 1
ATOM 4793 N N . LYS B 1 216 ? 113.755 84.726 63.606 1.00 172.36 216 LYS B N 1
ATOM 4794 C CA . LYS B 1 216 ? 112.861 83.933 64.445 1.00 172.36 216 LYS B CA 1
ATOM 4795 C C . LYS B 1 216 ? 113.354 84.039 65.884 1.00 172.36 216 LYS B C 1
ATOM 4796 O O . LYS B 1 216 ? 114.278 84.804 66.187 1.00 172.36 216 LYS B O 1
ATOM 4802 N N . SER B 1 217 ? 112.730 83.275 66.773 1.00 173.43 217 SER B N 1
ATOM 4803 C CA . SER B 1 217 ? 113.170 83.171 68.153 1.00 173.43 217 SER B CA 1
ATOM 4804 C C . SER B 1 217 ? 113.960 81.881 68.364 1.00 173.43 217 SER B C 1
ATOM 4805 O O . SER B 1 217 ? 114.077 81.037 67.473 1.00 173.43 217 SER B O 1
ATOM 4808 N N . MET B 1 218 ? 114.510 81.738 69.568 1.00 174.95 218 MET B N 1
ATOM 4809 C CA . MET B 1 218 ? 115.233 80.555 70.025 1.00 174.95 218 MET B CA 1
ATOM 4810 C C . MET B 1 218 ? 116.620 80.425 69.406 1.00 174.95 218 MET B C 1
ATOM 4811 O O . MET B 1 218 ? 117.351 79.491 69.757 1.00 174.95 218 MET B O 1
ATOM 4816 N N . ASP B 1 219 ? 117.017 81.327 68.510 1.00 172.33 219 ASP B N 1
ATOM 4817 C CA . ASP B 1 219 ? 118.332 81.265 67.885 1.00 172.33 219 ASP B CA 1
ATOM 4818 C C . ASP B 1 219 ? 119.223 82.420 68.324 1.00 172.33 219 ASP B C 1
ATOM 4819 O O . ASP B 1 219 ? 120.326 82.196 68.831 1.00 172.33 219 ASP B O 1
ATOM 4824 N N . GLN B 1 220 ? 118.767 83.659 68.148 1.00 168.72 220 GLN B N 1
ATOM 4825 C CA . GLN B 1 220 ? 119.457 84.823 68.677 1.00 168.72 220 GLN B CA 1
ATOM 4826 C C . GLN B 1 220 ? 118.704 85.485 69.819 1.00 168.72 220 GLN B C 1
ATOM 4827 O O . GLN B 1 220 ? 119.285 86.325 70.516 1.00 168.72 220 GLN B O 1
ATOM 4833 N N . PHE B 1 221 ? 117.434 85.135 70.026 1.00 162.25 221 PHE B N 1
ATOM 4834 C CA . PHE B 1 221 ? 116.694 85.647 71.172 1.00 162.25 221 PHE B CA 1
ATOM 4835 C C . PHE B 1 221 ? 117.454 85.383 72.465 1.00 162.25 221 PHE B C 1
ATOM 4836 O O . PHE B 1 221 ? 117.810 86.317 73.194 1.00 162.25 221 PHE B O 1
ATOM 4844 N N . THR B 1 222 ? 117.721 84.109 72.761 1.00 160.03 222 THR B N 1
ATOM 4845 C CA . THR B 1 222 ? 118.491 83.775 73.953 1.00 160.03 222 THR B CA 1
ATOM 4846 C C . THR B 1 222 ? 119.844 84.470 73.958 1.00 160.03 222 THR B C 1
ATOM 4847 O O . THR B 1 222 ? 120.369 84.798 75.027 1.00 160.03 222 THR B O 1
ATOM 4851 N N . THR B 1 223 ? 120.425 84.705 72.780 1.00 162.31 223 THR B N 1
ATOM 4852 C CA . THR B 1 223 ? 121.702 85.407 72.725 1.00 162.31 223 THR B CA 1
ATOM 4853 C C . THR B 1 223 ? 121.555 86.852 73.182 1.00 162.31 223 THR B C 1
ATOM 4854 O O . THR B 1 223 ? 122.486 87.424 73.759 1.00 162.31 223 THR B O 1
ATOM 4858 N N . ALA B 1 224 ? 120.397 87.459 72.930 1.00 154.78 224 ALA B N 1
ATOM 4859 C CA . ALA B 1 224 ? 120.158 88.837 73.337 1.00 154.78 224 ALA B CA 1
ATOM 4860 C C . ALA B 1 224 ? 119.270 88.940 74.567 1.00 154.78 224 ALA B C 1
ATOM 4861 O O . ALA B 1 224 ? 119.446 89.862 75.372 1.00 154.78 224 ALA B O 1
ATOM 4863 N N . VAL B 1 225 ? 118.320 88.017 74.733 1.00 149.46 225 VAL B N 1
ATOM 4864 C CA . VAL B 1 225 ? 117.449 88.057 75.899 1.00 149.46 225 VAL B CA 1
ATOM 4865 C C . VAL B 1 225 ? 118.236 87.905 77.190 1.00 149.46 225 VAL B C 1
ATOM 4866 O O . VAL B 1 225 ? 117.739 88.268 78.261 1.00 149.46 225 VAL B O 1
ATOM 4870 N N . VAL B 1 226 ? 119.456 87.371 77.121 1.00 143.13 226 VAL B N 1
ATOM 4871 C CA . VAL B 1 226 ? 120.272 87.242 78.323 1.00 143.13 226 VAL B CA 1
ATOM 4872 C C . VAL B 1 226 ? 120.586 88.613 78.902 1.00 143.13 226 VAL B C 1
ATOM 4873 O O . VAL B 1 226 ? 120.408 88.853 80.102 1.00 143.13 226 VAL B O 1
ATOM 4877 N N . VAL B 1 227 ? 121.054 89.538 78.061 1.00 138.13 227 VAL B N 1
ATOM 4878 C CA . VAL B 1 227 ? 121.370 90.875 78.545 1.00 138.13 227 VAL B CA 1
ATOM 4879 C C . VAL B 1 227 ? 120.138 91.579 79.093 1.00 138.13 227 VAL B C 1
ATOM 4880 O O . VAL B 1 227 ? 120.267 92.568 79.822 1.00 138.13 227 VAL B O 1
ATOM 4884 N N . VAL B 1 228 ? 118.940 91.096 78.764 1.00 138.15 228 VAL B N 1
ATOM 4885 C CA . VAL B 1 228 ? 117.740 91.659 79.368 1.00 138.15 228 VAL B CA 1
ATOM 4886 C C . VAL B 1 228 ? 117.494 91.053 80.741 1.00 138.15 228 VAL B C 1
ATOM 4887 O O . VAL B 1 228 ? 116.908 91.702 81.613 1.00 138.15 228 VAL B O 1
ATOM 4891 N N . CYS B 1 229 ? 117.927 89.812 80.958 1.00 132.81 229 CYS B N 1
ATOM 4892 C CA . CYS B 1 229 ? 117.780 89.196 82.271 1.00 132.81 229 CYS B CA 1
ATOM 4893 C C . CYS B 1 229 ? 118.799 89.755 83.255 1.00 132.81 229 CYS B C 1
ATOM 4894 O O . CYS B 1 229 ? 118.441 90.194 84.353 1.00 132.81 229 CYS B O 1
ATOM 4897 N N . LEU B 1 230 ? 120.079 89.749 82.875 1.00 128.90 230 LEU B N 1
ATOM 4898 C CA . LEU B 1 230 ? 121.122 90.201 83.789 1.00 128.90 230 LEU B CA 1
ATOM 4899 C C . LEU B 1 230 ? 120.833 91.600 84.316 1.00 128.90 230 LEU B C 1
ATOM 4900 O O . LEU B 1 230 ? 121.068 91.887 85.495 1.00 128.90 230 LEU B O 1
ATOM 4905 N N . LEU B 1 231 ? 120.320 92.486 83.461 1.00 127.13 231 LEU B N 1
ATOM 4906 C CA . LEU B 1 231 ? 119.979 93.826 83.925 1.00 127.13 231 LEU B CA 1
ATOM 4907 C C . LEU B 1 231 ? 118.834 93.787 84.927 1.00 127.13 231 LEU B C 1
ATOM 4908 O O . LEU B 1 231 ? 118.860 94.502 85.934 1.00 127.13 231 LEU B O 1
ATOM 4913 N N . ALA B 1 232 ? 117.822 92.958 84.673 1.00 120.27 232 ALA B N 1
ATOM 4914 C CA . ALA B 1 232 ? 116.734 92.827 85.635 1.00 120.27 232 ALA B CA 1
ATOM 4915 C C . ALA B 1 232 ? 117.237 92.261 86.955 1.00 120.27 232 ALA B C 1
ATOM 4916 O O . ALA B 1 232 ? 116.972 92.828 88.021 1.00 120.27 232 ALA B O 1
ATOM 4918 N N . ILE B 1 233 ? 117.968 91.146 86.907 1.00 115.63 233 ILE B N 1
ATOM 4919 C CA . ILE B 1 233 ? 118.568 90.603 88.122 1.00 115.63 233 ILE B CA 1
ATOM 4920 C C . ILE B 1 233 ? 119.566 91.592 88.707 1.00 115.63 233 ILE B C 1
ATOM 4921 O O . ILE B 1 233 ? 119.471 91.977 89.877 1.00 115.63 233 ILE B O 1
ATOM 4926 N N . GLY B 1 234 ? 120.538 92.019 87.901 1.00 115.39 234 GLY B N 1
ATOM 4927 C CA . GLY B 1 234 ? 121.523 92.971 88.383 1.00 115.39 234 GLY B CA 1
ATOM 4928 C C . GLY B 1 234 ? 120.910 94.241 88.937 1.00 115.39 234 GLY B C 1
ATOM 4929 O O . GLY B 1 234 ? 121.554 94.959 89.705 1.00 115.39 234 GLY B O 1
ATOM 4930 N N . SER B 1 235 ? 119.669 94.541 88.557 1.00 110.83 235 SER B N 1
ATOM 4931 C CA . SER B 1 235 ? 119.009 95.732 89.076 1.00 110.83 235 SER B CA 1
ATOM 4932 C C . SER B 1 235 ? 118.393 95.475 90.444 1.00 110.83 235 SER B C 1
ATOM 4933 O O . SER B 1 235 ? 118.714 96.167 91.415 1.00 110.83 235 SER B O 1
ATOM 4936 N N . SER B 1 236 ? 117.505 94.483 90.540 1.00 104.48 236 SER B N 1
ATOM 4937 C CA . SER B 1 236 ? 116.805 94.238 91.797 1.00 104.48 236 SER B CA 1
ATOM 4938 C C . SER B 1 236 ? 117.777 94.052 92.955 1.00 104.48 236 SER B C 1
ATOM 4939 O O . SER B 1 236 ? 117.524 94.539 94.062 1.00 104.48 236 SER B O 1
ATOM 4942 N N . LEU B 1 237 ? 118.890 93.353 92.726 1.00 102.90 237 LEU B N 1
ATOM 4943 C CA . LEU B 1 237 ? 119.890 93.205 93.779 1.00 102.90 237 LEU B CA 1
ATOM 4944 C C . LEU B 1 237 ? 120.272 94.560 94.357 1.00 102.90 237 LEU B C 1
ATOM 4945 O O . LEU B 1 237 ? 120.319 94.737 95.578 1.00 102.90 237 LEU B O 1
ATOM 4950 N N . ALA B 1 238 ? 120.542 95.534 93.489 1.00 101.54 238 ALA B N 1
ATOM 4951 C CA . ALA B 1 238 ? 120.867 96.871 93.969 1.00 101.54 238 ALA B CA 1
ATOM 4952 C C . ALA B 1 238 ? 119.677 97.504 94.675 1.00 101.54 238 ALA B C 1
ATOM 4953 O O . ALA B 1 238 ? 119.777 97.901 95.841 1.00 101.54 238 ALA B O 1
ATOM 4955 N N . ALA B 1 239 ? 118.537 97.601 93.990 1.00 99.09 239 ALA B N 1
ATOM 4956 C CA . ALA B 1 239 ? 117.364 98.219 94.598 1.00 99.09 239 ALA B CA 1
ATOM 4957 C C . ALA B 1 239 ? 116.962 97.522 95.890 1.00 99.09 239 ALA B C 1
ATOM 4958 O O . ALA B 1 239 ? 116.182 98.075 96.673 1.00 99.09 239 ALA B O 1
ATOM 4960 N N . GLY B 1 240 ? 117.468 96.313 96.129 1.00 94.75 240 GLY B N 1
ATOM 4961 C CA . GLY B 1 240 ? 117.198 95.652 97.393 1.00 94.75 240 GLY B CA 1
ATOM 4962 C C . GLY B 1 240 ? 118.261 95.939 98.435 1.00 94.75 240 GLY B C 1
ATOM 4963 O O . GLY B 1 240 ? 117.949 96.360 99.551 1.00 94.75 240 GLY B O 1
ATOM 4964 N N . ILE B 1 241 ? 119.530 95.727 98.084 1.00 95.25 241 ILE B N 1
ATOM 4965 C CA . ILE B 1 241 ? 120.604 95.967 99.041 1.00 95.25 241 ILE B CA 1
ATOM 4966 C C . ILE B 1 241 ? 120.639 97.424 99.475 1.00 95.25 241 ILE B C 1
ATOM 4967 O O . ILE B 1 241 ? 121.226 97.752 100.510 1.00 95.25 241 ILE B O 1
ATOM 4972 N N . ARG B 1 242 ? 120.025 98.323 98.707 1.00 99.22 242 ARG B N 1
ATOM 4973 C CA . ARG B 1 242 ? 119.964 99.717 99.130 1.00 99.22 242 ARG B CA 1
ATOM 4974 C C . ARG B 1 242 ? 118.908 99.908 100.209 1.00 99.22 242 ARG B C 1
ATOM 4975 O O . ARG B 1 242 ? 119.216 100.318 101.333 1.00 99.22 242 ARG B O 1
ATOM 4983 N N . GLY B 1 243 ? 117.650 99.607 99.886 1.00 93.48 243 GLY B N 1
ATOM 4984 C CA . GLY B 1 243 ? 116.600 99.656 100.886 1.00 93.48 243 GLY B CA 1
ATOM 4985 C C . GLY B 1 243 ? 116.903 98.836 102.120 1.00 93.48 243 GLY B C 1
ATOM 4986 O O . GLY B 1 243 ? 116.292 99.060 103.169 1.00 93.48 243 GLY B O 1
ATOM 4987 N N . GLY B 1 244 ? 117.830 97.883 102.018 1.00 90.23 244 GLY B N 1
ATOM 4988 C CA . GLY B 1 244 ? 118.208 97.100 103.178 1.00 90.23 244 GLY B CA 1
ATOM 4989 C C . GLY B 1 244 ? 119.351 97.698 103.963 1.00 90.23 244 GLY B C 1
ATOM 4990 O O . GLY B 1 244 ? 119.822 97.092 104.928 1.00 90.23 244 GLY B O 1
ATOM 4991 N N . ILE B 1 245 ? 119.826 98.872 103.561 1.00 88.32 245 ILE B N 1
ATOM 4992 C CA . ILE B 1 245 ? 120.858 99.564 104.322 1.00 88.32 245 ILE B CA 1
ATOM 4993 C C . ILE B 1 245 ? 120.356 100.897 104.855 1.00 88.32 245 ILE B C 1
ATOM 4994 O O . ILE B 1 245 ? 120.833 101.376 105.884 1.00 88.32 245 ILE B O 1
ATOM 4999 N N . PHE B 1 246 ? 119.392 101.522 104.179 1.00 92.08 246 PHE B N 1
ATOM 5000 C CA . PHE B 1 246 ? 118.776 102.716 104.742 1.00 92.08 246 PHE B CA 1
ATOM 5001 C C . PHE B 1 246 ? 117.743 102.388 105.808 1.00 92.08 246 PHE B C 1
ATOM 5002 O O . PHE B 1 246 ? 117.077 103.302 106.305 1.00 92.08 246 PHE B O 1
ATOM 5010 N N . THR B 1 247 ? 117.584 101.114 106.154 1.00 83.55 247 THR B N 1
ATOM 5011 C CA . THR B 1 247 ? 116.889 100.716 107.367 1.00 83.55 247 THR B CA 1
ATOM 5012 C C . THR B 1 247 ? 117.849 100.189 108.420 1.00 83.55 247 THR B C 1
ATOM 5013 O O . THR B 1 247 ? 117.444 99.995 109.569 1.00 83.55 247 THR B O 1
ATOM 5017 N N . LEU B 1 248 ? 119.102 99.945 108.044 1.00 77.03 248 LEU B N 1
ATOM 5018 C CA . LEU B 1 248 ? 120.154 99.615 108.989 1.00 77.03 248 LEU B CA 1
ATOM 5019 C C . LEU B 1 248 ? 121.009 100.817 109.342 1.00 77.03 248 LEU B C 1
ATOM 5020 O O . LEU B 1 248 ? 121.981 100.673 110.090 1.00 77.03 248 LEU B O 1
ATOM 5025 N N . VAL B 1 249 ? 120.683 101.989 108.804 1.00 80.40 249 VAL B N 1
ATOM 5026 C CA . VAL B 1 249 ? 121.339 103.222 109.215 1.00 80.40 249 VAL B CA 1
ATOM 5027 C C . VAL B 1 249 ? 120.367 104.138 109.952 1.00 80.40 249 VAL B C 1
ATOM 5028 O O . VAL B 1 249 ? 120.788 105.123 110.564 1.00 80.40 249 VAL B O 1
ATOM 5032 N N . PHE B 1 250 ? 119.071 103.830 109.914 1.00 83.38 250 PHE B N 1
ATOM 5033 C CA . PHE B 1 250 ? 118.129 104.513 110.788 1.00 83.38 250 PHE B CA 1
ATOM 5034 C C . PHE B 1 250 ? 118.125 103.908 112.182 1.00 83.38 250 PHE B C 1
ATOM 5035 O O . PHE B 1 250 ? 117.699 104.568 113.133 1.00 83.38 250 PHE B O 1
ATOM 5043 N N . ALA B 1 251 ? 118.592 102.668 112.327 1.00 75.03 251 ALA B N 1
ATOM 5044 C CA . ALA B 1 251 ? 118.767 102.092 113.654 1.00 75.03 251 ALA B CA 1
ATOM 5045 C C . ALA B 1 251 ? 120.081 102.546 114.274 1.00 75.03 251 ALA B C 1
ATOM 5046 O O . ALA B 1 251 ? 120.094 103.187 115.328 1.00 75.03 251 ALA B O 1
ATOM 5048 N N . ARG B 1 252 ? 121.201 102.231 113.620 1.00 76.66 252 ARG B N 1
ATOM 5049 C CA . ARG B 1 252 ? 122.501 102.617 114.155 1.00 76.66 252 ARG B CA 1
ATOM 5050 C C . ARG B 1 252 ? 122.553 104.094 114.511 1.00 76.66 252 ARG B C 1
ATOM 5051 O O . ARG B 1 252 ? 123.253 104.476 115.453 1.00 76.66 252 ARG B O 1
ATOM 5059 N N . LEU B 1 253 ? 121.832 104.940 113.775 1.00 75.14 253 LEU B N 1
ATOM 5060 C CA . LEU B 1 253 ? 121.795 106.355 114.126 1.00 75.14 253 LEU B CA 1
ATOM 5061 C C . LEU B 1 253 ? 120.894 106.596 115.326 1.00 75.14 253 LEU B C 1
ATOM 5062 O O . LEU B 1 253 ? 121.128 107.520 116.110 1.00 75.14 253 LEU B O 1
ATOM 5067 N N . ASN B 1 254 ? 119.853 105.780 115.480 1.00 75.61 254 ASN B N 1
ATOM 5068 C CA . ASN B 1 254 ? 118.986 105.895 116.646 1.00 75.61 254 ASN B CA 1
ATOM 5069 C C . ASN B 1 254 ? 119.711 105.443 117.906 1.00 75.61 254 ASN B C 1
ATOM 5070 O O . ASN B 1 254 ? 119.853 106.211 118.863 1.00 75.61 254 ASN B O 1
ATOM 5075 N N . ILE B 1 255 ? 120.189 104.198 117.915 1.00 71.64 255 ILE B N 1
ATOM 5076 C CA . ILE B 1 255 ? 120.871 103.656 119.086 1.00 71.64 255 ILE B CA 1
ATOM 5077 C C . ILE B 1 255 ? 121.983 104.585 119.549 1.00 71.64 255 ILE B C 1
ATOM 5078 O O . ILE B 1 255 ? 122.291 104.655 120.743 1.00 71.64 255 ILE B O 1
ATOM 5083 N N . ARG B 1 256 ? 122.614 105.304 118.622 1.00 78.27 256 ARG B N 1
ATOM 5084 C CA . ARG B 1 256 ? 123.713 106.177 119.017 1.00 78.27 256 ARG B CA 1
ATOM 5085 C C . ARG B 1 256 ? 123.205 107.522 119.511 1.00 78.27 256 ARG B C 1
ATOM 5086 O O . ARG B 1 256 ? 123.858 108.173 120.333 1.00 78.27 256 ARG B O 1
ATOM 5094 N N . LEU B 1 257 ? 122.051 107.965 119.014 1.00 71.78 257 LEU B N 1
ATOM 5095 C CA . LEU B 1 257 ? 121.481 109.214 119.502 1.00 71.78 257 LEU B CA 1
ATOM 5096 C C . LEU B 1 257 ? 120.779 109.013 120.835 1.00 71.78 257 LEU B C 1
ATOM 5097 O O . LEU B 1 257 ? 120.679 109.950 121.632 1.00 71.78 257 LEU B O 1
ATOM 5102 N N . ARG B 1 258 ? 120.283 107.804 121.088 1.00 67.85 258 ARG B N 1
ATOM 5103 C CA . ARG B 1 258 ? 119.674 107.494 122.374 1.00 67.85 258 ARG B CA 1
ATOM 5104 C C . ARG B 1 258 ? 120.740 107.331 123.447 1.00 67.85 258 ARG B C 1
ATOM 5105 O O . ARG B 1 258 ? 120.760 108.063 124.441 1.00 67.85 258 ARG B O 1
ATOM 5113 N N . ASN B 1 259 ? 121.645 106.372 123.252 1.00 72.11 259 ASN B N 1
ATOM 5114 C CA . ASN B 1 259 ? 122.695 106.120 124.231 1.00 72.11 259 ASN B CA 1
ATOM 5115 C C . ASN B 1 259 ? 123.490 107.380 124.534 1.00 72.11 259 ASN B C 1
ATOM 5116 O O . ASN B 1 259 ? 123.841 107.637 125.690 1.00 72.11 259 ASN B O 1
ATOM 5121 N N . CYS B 1 260 ? 123.790 108.180 123.514 1.00 76.29 260 CYS B N 1
ATOM 5122 C CA . CYS B 1 260 ? 124.623 109.353 123.736 1.00 76.29 260 CYS B CA 1
ATOM 5123 C C . CYS B 1 260 ? 123.909 110.439 124.522 1.00 76.29 260 CYS B C 1
ATOM 5124 O O . CYS B 1 260 ? 124.557 111.404 124.937 1.00 76.29 260 CYS B O 1
ATOM 5127 N N . LEU B 1 261 ? 122.601 110.311 124.735 1.00 67.81 261 LEU B N 1
ATOM 5128 C CA . LEU B 1 261 ? 121.854 111.267 125.547 1.00 67.81 261 LEU B CA 1
ATOM 5129 C C . LEU B 1 261 ? 121.818 110.831 127.007 1.00 67.81 261 LEU B C 1
ATOM 5130 O O . LEU B 1 261 ? 122.261 111.567 127.892 1.00 67.81 261 LEU B O 1
ATOM 5135 N N . PHE B 1 262 ? 121.293 109.632 127.267 1.00 66.60 262 PHE B N 1
ATOM 5136 C CA . PHE B 1 262 ? 121.289 109.094 128.622 1.00 66.60 262 PHE B CA 1
ATOM 5137 C C . PHE B 1 262 ? 122.651 109.257 129.281 1.00 66.60 262 PHE B C 1
ATOM 5138 O O . PHE B 1 262 ? 122.775 109.894 130.330 1.00 66.60 262 PHE B O 1
ATOM 5146 N N . ARG B 1 263 ? 123.691 108.702 128.662 1.00 70.90 263 ARG B N 1
ATOM 5147 C CA . ARG B 1 263 ? 125.024 108.761 129.248 1.00 70.90 263 ARG B CA 1
ATOM 5148 C C . ARG B 1 263 ? 125.457 110.182 129.571 1.00 70.90 263 ARG B C 1
ATOM 5149 O O . ARG B 1 263 ? 126.418 110.365 130.323 1.00 70.90 263 ARG B O 1
ATOM 5157 N N . SER B 1 264 ? 124.785 111.187 129.019 1.00 69.65 264 SER B N 1
ATOM 5158 C CA . SER B 1 264 ? 125.043 112.578 129.359 1.00 69.65 264 SER B CA 1
ATOM 5159 C C . SER B 1 264 ? 123.878 113.228 130.084 1.00 69.65 264 SER B C 1
ATOM 5160 O O . SER B 1 264 ? 123.952 114.416 130.409 1.00 69.65 264 SER B O 1
ATOM 5163 N N . LEU B 1 265 ? 122.803 112.488 130.326 1.00 67.43 265 LEU B N 1
ATOM 5164 C CA . LEU B 1 265 ? 121.673 112.963 131.105 1.00 67.43 265 LEU B CA 1
ATOM 5165 C C . LEU B 1 265 ? 121.662 112.387 132.508 1.00 67.43 265 LEU B C 1
ATOM 5166 O O . LEU B 1 265 ? 120.797 112.750 133.307 1.00 67.43 265 LEU B O 1
ATOM 5171 N N . VAL B 1 266 ? 122.599 111.495 132.818 1.00 71.19 266 VAL B N 1
ATOM 5172 C CA . VAL B 1 266 ? 122.710 110.881 134.131 1.00 71.19 266 VAL B CA 1
ATOM 5173 C C . VAL B 1 266 ? 124.012 111.238 134.816 1.00 71.19 266 VAL B C 1
ATOM 5174 O O . VAL B 1 266 ? 124.442 110.516 135.724 1.00 71.19 266 VAL B O 1
ATOM 5178 N N . SER B 1 267 ? 124.668 112.318 134.401 1.00 77.46 267 SER B N 1
ATOM 5179 C CA . SER B 1 267 ? 125.885 112.791 135.046 1.00 77.46 267 SER B CA 1
ATOM 5180 C C . SER B 1 267 ? 125.795 114.280 135.355 1.00 77.46 267 SER B C 1
ATOM 5181 O O . SER B 1 267 ? 126.814 114.958 135.487 1.00 77.46 267 SER B O 1
ATOM 5184 N N . GLN B 1 268 ? 124.579 114.796 135.469 1.00 77.35 268 GLN B N 1
ATOM 5185 C CA . GLN B 1 268 ? 124.359 116.193 135.798 1.00 77.35 268 GLN B CA 1
ATOM 5186 C C . GLN B 1 268 ? 124.145 116.356 137.297 1.00 77.35 268 GLN B C 1
ATOM 5187 O O . GLN B 1 268 ? 123.679 115.448 137.986 1.00 77.35 268 GLN B O 1
ATOM 5193 N N . GLU B 1 269 ? 124.499 117.536 137.798 1.00 81.84 269 GLU B N 1
ATOM 5194 C CA . GLU B 1 269 ? 124.332 117.820 139.213 1.00 81.84 269 GLU B CA 1
ATOM 5195 C C . GLU B 1 269 ? 122.885 117.588 139.633 1.00 81.84 269 GLU B C 1
ATOM 5196 O O . GLU B 1 269 ? 121.949 117.743 138.848 1.00 81.84 269 GLU B O 1
ATOM 5202 N N . THR B 1 270 ? 122.710 117.209 140.901 1.00 79.57 270 THR B N 1
ATOM 5203 C CA . THR B 1 270 ? 121.378 116.864 141.384 1.00 79.57 270 THR B CA 1
ATOM 5204 C C . THR B 1 270 ? 120.422 118.043 141.298 1.00 79.57 270 THR B C 1
ATOM 5205 O O . THR B 1 270 ? 119.209 117.845 141.182 1.00 79.57 270 THR B O 1
ATOM 5209 N N . SER B 1 271 ? 120.938 119.270 141.351 1.00 80.03 271 SER B N 1
ATOM 5210 C CA . SER B 1 271 ? 120.073 120.434 141.233 1.00 80.03 271 SER B CA 1
ATOM 5211 C C . SER B 1 271 ? 119.394 120.509 139.875 1.00 80.03 271 SER B C 1
ATOM 5212 O O . SER B 1 271 ? 118.512 121.350 139.680 1.00 80.03 271 SER B O 1
ATOM 5215 N N . PHE B 1 272 ? 119.785 119.652 138.930 1.00 76.83 272 PHE B N 1
ATOM 5216 C CA . PHE B 1 272 ? 119.195 119.700 137.598 1.00 76.83 272 PHE B CA 1
ATOM 5217 C C . PHE B 1 272 ? 117.920 118.875 137.532 1.00 76.83 272 PHE B C 1
ATOM 5218 O O . PHE B 1 272 ? 116.984 119.229 136.809 1.00 76.83 272 PHE B O 1
ATOM 5226 N N . PHE B 1 273 ? 117.859 117.776 138.280 1.00 74.90 273 PHE B N 1
ATOM 5227 C CA . PHE B 1 273 ? 116.673 116.933 138.269 1.00 74.90 273 PHE B CA 1
ATOM 5228 C C . PHE B 1 273 ? 115.539 117.492 139.113 1.00 74.90 273 PHE B C 1
ATOM 5229 O O . PHE B 1 273 ? 114.439 116.932 139.090 1.00 74.90 273 PHE B O 1
ATOM 5237 N N . ASP B 1 274 ? 115.774 118.572 139.852 1.00 82.24 274 ASP B N 1
ATOM 5238 C CA . ASP B 1 274 ? 114.711 119.253 140.574 1.00 82.24 274 ASP B CA 1
ATOM 5239 C C . ASP B 1 274 ? 114.021 120.318 139.736 1.00 82.24 274 ASP B C 1
ATOM 5240 O O . ASP B 1 274 ? 112.994 120.852 140.165 1.00 82.24 274 ASP B O 1
ATOM 5245 N N . GLU B 1 275 ? 114.556 120.638 138.560 1.00 85.27 275 GLU B N 1
ATOM 5246 C CA . GLU B 1 275 ? 113.967 121.634 137.682 1.00 85.27 275 GLU B CA 1
ATOM 5247 C C . GLU B 1 275 ? 113.382 121.046 136.409 1.00 85.27 275 GLU B C 1
ATOM 5248 O O . GLU B 1 275 ? 112.712 121.770 135.667 1.00 85.27 275 GLU B O 1
ATOM 5254 N N . ASN B 1 276 ? 113.614 119.764 136.134 1.00 81.32 276 ASN B N 1
ATOM 5255 C CA . ASN B 1 276 ? 113.101 119.108 134.936 1.00 81.32 276 ASN B CA 1
ATOM 5256 C C . ASN B 1 276 ? 112.336 117.865 135.361 1.00 81.32 276 ASN B C 1
ATOM 5257 O O . ASN B 1 276 ? 112.933 116.901 135.848 1.00 81.32 276 ASN B O 1
ATOM 5262 N N . ARG B 1 277 ? 111.021 117.885 135.173 1.00 81.59 277 ARG B N 1
ATOM 5263 C CA . ARG B 1 277 ? 110.182 116.794 135.641 1.00 81.59 277 ARG B CA 1
ATOM 5264 C C . ARG B 1 277 ? 110.421 115.537 134.818 1.00 81.59 277 ARG B C 1
ATOM 5265 O O . ARG B 1 277 ? 110.512 115.587 133.590 1.00 81.59 277 ARG B O 1
ATOM 5273 N N . THR B 1 278 ? 110.506 114.397 135.505 1.00 76.09 278 THR B N 1
ATOM 5274 C CA . THR B 1 278 ? 110.914 113.153 134.865 1.00 76.09 278 THR B CA 1
ATOM 5275 C C . THR B 1 278 ? 109.961 112.692 133.777 1.00 76.09 278 THR B C 1
ATOM 5276 O O . THR B 1 278 ? 110.230 111.668 133.144 1.00 76.09 278 THR B O 1
ATOM 5280 N N . GLY B 1 279 ? 108.859 113.395 133.552 1.00 75.44 279 GLY B N 1
ATOM 5281 C CA . GLY B 1 279 ? 108.015 113.083 132.419 1.00 75.44 279 GLY B CA 1
ATOM 5282 C C . GLY B 1 279 ? 108.576 113.711 131.164 1.00 75.44 279 GLY B C 1
ATOM 5283 O O . GLY B 1 279 ? 108.592 113.095 130.097 1.00 75.44 279 GLY B O 1
ATOM 5284 N N . ASP B 1 280 ? 109.046 114.951 131.292 1.00 77.40 280 ASP B N 1
ATOM 5285 C CA . ASP B 1 280 ? 109.701 115.619 130.175 1.00 77.40 280 ASP B CA 1
ATOM 5286 C C . ASP B 1 280 ? 110.945 114.858 129.739 1.00 77.40 280 ASP B C 1
ATOM 5287 O O . ASP B 1 280 ? 111.057 114.446 128.580 1.00 77.40 280 ASP B O 1
ATOM 5292 N N . LEU B 1 281 ? 111.888 114.652 130.659 1.00 71.89 281 LEU B N 1
ATOM 5293 C CA . LEU B 1 281 ? 113.166 114.040 130.312 1.00 71.89 281 LEU B CA 1
ATOM 5294 C C . LEU B 1 281 ? 113.011 112.724 129.565 1.00 71.89 281 LEU B C 1
ATOM 5295 O O . LEU B 1 281 ? 113.961 112.288 128.910 1.00 71.89 281 LEU B O 1
ATOM 5300 N N . ILE B 1 282 ? 111.855 112.074 129.652 1.00 70.60 282 ILE B N 1
ATOM 5301 C CA . ILE B 1 282 ? 111.658 110.811 128.951 1.00 70.60 282 ILE B CA 1
ATOM 5302 C C . ILE B 1 282 ? 110.959 111.017 127.616 1.00 70.60 282 ILE B C 1
ATOM 5303 O O . ILE B 1 282 ? 111.136 110.226 126.689 1.00 70.60 282 ILE B O 1
ATOM 5308 N N . SER B 1 283 ? 110.153 112.071 127.485 1.00 71.54 283 SER B N 1
ATOM 5309 C CA . SER B 1 283 ? 109.574 112.369 126.183 1.00 71.54 283 SER B CA 1
ATOM 5310 C C . SER B 1 283 ? 110.640 112.812 125.195 1.00 71.54 283 SER B C 1
ATOM 5311 O O . SER B 1 283 ? 110.438 112.715 123.981 1.00 71.54 283 SER B O 1
ATOM 5314 N N . ARG B 1 284 ? 111.775 113.305 125.691 1.00 71.24 284 ARG B N 1
ATOM 5315 C CA . ARG B 1 284 ? 112.880 113.660 124.811 1.00 71.24 284 ARG B CA 1
ATOM 5316 C C . ARG B 1 284 ? 113.738 112.449 124.487 1.00 71.24 284 ARG B C 1
ATOM 5317 O O . ARG B 1 284 ? 114.358 112.390 123.422 1.00 71.24 284 ARG B O 1
ATOM 5325 N N . LEU B 1 285 ? 113.797 111.482 125.397 1.00 68.29 285 LEU B N 1
ATOM 5326 C CA . LEU B 1 285 ? 114.626 110.305 125.169 1.00 68.29 285 LEU B CA 1
ATOM 5327 C C . LEU B 1 285 ? 113.880 109.262 124.350 1.00 68.29 285 LEU B C 1
ATOM 5328 O O . LEU B 1 285 ? 114.489 108.511 123.582 1.00 68.29 285 LEU B O 1
ATOM 5333 N N . THR B 1 286 ? 112.557 109.201 124.497 1.00 73.08 286 THR B N 1
ATOM 5334 C CA . THR B 1 286 ? 111.778 108.176 123.810 1.00 73.08 286 THR B CA 1
ATOM 5335 C C . THR B 1 286 ? 111.233 108.676 122.477 1.00 73.08 286 THR B C 1
ATOM 5336 O O . THR B 1 286 ? 111.426 108.038 121.438 1.00 73.08 286 THR B O 1
ATOM 5340 N N . SER B 1 287 ? 110.536 109.810 122.489 1.00 73.60 287 SER B N 1
ATOM 5341 C CA . SER B 1 287 ? 109.874 110.285 121.279 1.00 73.60 287 SER B CA 1
ATOM 5342 C C . SER B 1 287 ? 110.834 111.040 120.366 1.00 73.60 287 SER B C 1
ATOM 5343 O O . SER B 1 287 ? 111.056 110.642 119.219 1.00 73.60 287 SER B O 1
ATOM 5346 N N . ASP B 1 288 ? 111.408 112.139 120.860 1.00 76.97 288 ASP B N 1
ATOM 5347 C CA . ASP B 1 288 ? 112.253 112.984 120.020 1.00 76.97 288 ASP B CA 1
ATOM 5348 C C . ASP B 1 288 ? 113.281 112.165 119.255 1.00 76.97 288 ASP B C 1
ATOM 5349 O O . ASP B 1 288 ? 113.319 112.195 118.021 1.00 76.97 288 ASP B O 1
ATOM 5354 N N . THR B 1 289 ? 114.126 111.420 119.966 1.00 73.84 289 THR B N 1
ATOM 5355 C CA . THR B 1 289 ? 115.165 110.657 119.289 1.00 73.84 289 THR B CA 1
ATOM 5356 C C . THR B 1 289 ? 114.606 109.614 118.333 1.00 73.84 289 THR B C 1
ATOM 5357 O O . THR B 1 289 ? 115.382 109.002 117.595 1.00 73.84 289 THR B O 1
ATOM 5361 N N . THR B 1 290 ? 113.291 109.396 118.325 1.00 78.69 290 THR B N 1
ATOM 5362 C CA . THR B 1 290 ? 112.685 108.573 117.285 1.00 78.69 290 THR B CA 1
ATOM 5363 C C . THR B 1 290 ? 112.343 109.404 116.057 1.00 78.69 290 THR B C 1
ATOM 5364 O O . THR B 1 290 ? 112.549 108.958 114.924 1.00 78.69 290 THR B O 1
ATOM 5368 N N . MET B 1 291 ? 111.817 110.611 116.261 1.00 82.68 291 MET B N 1
ATOM 5369 C CA . MET B 1 291 ? 111.574 111.514 115.143 1.00 82.68 291 MET B CA 1
ATOM 5370 C C . MET B 1 291 ? 112.875 111.862 114.435 1.00 82.68 291 MET B C 1
ATOM 5371 O O . MET B 1 291 ? 113.060 111.550 113.254 1.00 82.68 291 MET B O 1
ATOM 5376 N N . VAL B 1 292 ? 113.798 112.504 115.152 1.00 78.81 292 VAL B N 1
ATOM 5377 C CA . VAL B 1 292 ? 115.041 112.965 114.538 1.00 78.81 292 VAL B CA 1
ATOM 5378 C C . VAL B 1 292 ? 115.717 111.839 113.772 1.00 78.81 292 VAL B C 1
ATOM 5379 O O . VAL B 1 292 ? 116.280 112.055 112.693 1.00 78.81 292 VAL B O 1
ATOM 5383 N N . SER B 1 293 ? 115.682 110.622 114.313 1.00 82.75 293 SER B N 1
ATOM 5384 C CA . SER B 1 293 ? 116.267 109.495 113.596 1.00 82.75 293 SER B CA 1
ATOM 5385 C C . SER B 1 293 ? 115.496 109.202 112.320 1.00 82.75 293 SER B C 1
ATOM 5386 O O . SER B 1 293 ? 116.086 108.839 111.298 1.00 82.75 293 SER B O 1
ATOM 5389 N N . ASP B 1 294 ? 114.173 109.353 112.359 1.00 89.28 294 ASP B N 1
ATOM 5390 C CA . ASP B 1 294 ? 113.356 109.065 111.185 1.00 89.28 294 ASP B CA 1
ATOM 5391 C C . ASP B 1 294 ? 113.645 110.042 110.052 1.00 89.28 294 ASP B C 1
ATOM 5392 O O . ASP B 1 294 ? 114.064 109.636 108.963 1.00 89.28 294 ASP B O 1
ATOM 5397 N N . LEU B 1 295 ? 113.422 111.336 110.291 1.00 86.07 295 LEU B N 1
ATOM 5398 C CA . LEU B 1 295 ? 113.614 112.337 109.245 1.00 86.07 295 LEU B CA 1
ATOM 5399 C C . LEU B 1 295 ? 114.959 112.170 108.552 1.00 86.07 295 LEU B C 1
ATOM 5400 O O . LEU B 1 295 ? 115.025 112.041 107.326 1.00 86.07 295 LEU B O 1
ATOM 5405 N N . VAL B 1 296 ? 116.048 112.166 109.320 1.00 85.68 296 VAL B N 1
ATOM 5406 C CA . VAL B 1 296 ? 117.377 112.124 108.730 1.00 85.68 296 VAL B CA 1
ATOM 5407 C C . VAL B 1 296 ? 117.650 110.825 107.988 1.00 85.68 296 VAL B C 1
ATOM 5408 O O . VAL B 1 296 ? 118.714 110.679 107.385 1.00 85.68 296 VAL B O 1
ATOM 5412 N N . SER B 1 297 ? 116.718 109.872 108.013 1.00 89.54 297 SER B N 1
ATOM 5413 C CA . SER B 1 297 ? 116.876 108.679 107.189 1.00 89.54 297 SER B CA 1
ATOM 5414 C C . SER B 1 297 ? 116.214 108.868 105.829 1.00 89.54 297 SER B C 1
ATOM 5415 O O . SER B 1 297 ? 116.868 108.753 104.787 1.00 89.54 297 SER B O 1
ATOM 5418 N N . GLN B 1 298 ? 114.912 109.158 105.822 1.00 93.79 298 GLN B N 1
ATOM 5419 C CA . GLN B 1 298 ? 114.214 109.402 104.564 1.00 93.79 298 GLN B CA 1
ATOM 5420 C C . GLN B 1 298 ? 114.932 110.460 103.739 1.00 93.79 298 GLN B C 1
ATOM 5421 O O . GLN B 1 298 ? 115.382 110.196 102.619 1.00 93.79 298 GLN B O 1
ATOM 5427 N N . ASN B 1 299 ? 115.069 111.665 104.292 1.00 95.28 299 ASN B N 1
ATOM 5428 C CA . ASN B 1 299 ? 115.556 112.798 103.515 1.00 95.28 299 ASN B CA 1
ATOM 5429 C C . ASN B 1 299 ? 116.993 112.608 103.044 1.00 95.28 299 ASN B C 1
ATOM 5430 O O . ASN B 1 299 ? 117.481 113.398 102.231 1.00 95.28 299 ASN B O 1
ATOM 5435 N N . ILE B 1 300 ? 117.692 111.588 103.543 1.00 96.32 300 ILE B N 1
ATOM 5436 C CA . ILE B 1 300 ? 118.957 111.219 102.919 1.00 96.32 300 ILE B CA 1
ATOM 5437 C C . ILE B 1 300 ? 118.747 110.033 101.995 1.00 96.32 300 ILE B C 1
ATOM 5438 O O . ILE B 1 300 ? 119.594 109.736 101.145 1.00 96.32 300 ILE B O 1
ATOM 5443 N N . ASN B 1 301 ? 117.617 109.340 102.140 1.00 98.86 301 ASN B N 1
ATOM 5444 C CA . ASN B 1 301 ? 117.248 108.309 101.180 1.00 98.86 301 ASN B CA 1
ATOM 5445 C C . ASN B 1 301 ? 116.764 108.920 99.872 1.00 98.86 301 ASN B C 1
ATOM 5446 O O . ASN B 1 301 ? 116.888 108.294 98.813 1.00 98.86 301 ASN B O 1
ATOM 5451 N N . ILE B 1 302 ? 116.220 110.135 99.922 1.00 100.10 302 ILE B N 1
ATOM 5452 C CA . ILE B 1 302 ? 115.691 110.773 98.723 1.00 100.10 302 ILE B CA 1
ATOM 5453 C C . ILE B 1 302 ? 116.780 111.545 97.992 1.00 100.10 302 ILE B C 1
ATOM 5454 O O . ILE B 1 302 ? 117.048 111.297 96.812 1.00 100.10 302 ILE B O 1
ATOM 5459 N N . PHE B 1 303 ? 117.429 112.489 98.678 1.00 105.68 303 PHE B N 1
ATOM 5460 C CA . PHE B 1 303 ? 118.419 113.331 98.013 1.00 105.68 303 PHE B CA 1
ATOM 5461 C C . PHE B 1 303 ? 119.490 112.507 97.314 1.00 105.68 303 PHE B C 1
ATOM 5462 O O . PHE B 1 303 ? 120.200 113.026 96.447 1.00 105.68 303 PHE B O 1
ATOM 5470 N N . LEU B 1 304 ? 119.632 111.232 97.673 1.00 106.66 304 LEU B N 1
ATOM 5471 C CA . LEU B 1 304 ? 120.568 110.378 96.956 1.00 106.66 304 LEU B CA 1
ATOM 5472 C C . LEU B 1 304 ? 119.921 109.727 95.742 1.00 106.66 304 LEU B C 1
ATOM 5473 O O . LEU B 1 304 ? 120.629 109.292 94.828 1.00 106.66 304 LEU B O 1
ATOM 5478 N N . ARG B 1 305 ? 118.591 109.651 95.712 1.00 107.98 305 ARG B N 1
ATOM 5479 C CA . ARG B 1 305 ? 117.907 109.142 94.528 1.00 107.98 305 ARG B CA 1
ATOM 5480 C C . ARG B 1 305 ? 117.727 110.238 93.487 1.00 107.98 305 ARG B C 1
ATOM 5481 O O . ARG B 1 305 ? 117.878 109.998 92.284 1.00 107.98 305 ARG B O 1
ATOM 5489 N N . ASN B 1 306 ? 117.403 111.453 93.931 1.00 110.41 306 ASN B N 1
ATOM 5490 C CA . ASN B 1 306 ? 117.134 112.541 93.002 1.00 110.41 306 ASN B CA 1
ATOM 5491 C C . ASN B 1 306 ? 118.407 113.231 92.531 1.00 110.41 306 ASN B C 1
ATOM 5492 O O . ASN B 1 306 ? 118.334 114.171 91.736 1.00 110.41 306 ASN B O 1
ATOM 5497 N N . THR B 1 307 ? 119.571 112.803 93.016 1.00 114.65 307 THR B N 1
ATOM 5498 C CA . THR B 1 307 ? 120.821 113.317 92.472 1.00 114.65 307 THR B CA 1
ATOM 5499 C C . THR B 1 307 ? 121.355 112.454 91.340 1.00 114.65 307 THR B C 1
ATOM 5500 O O . THR B 1 307 ? 122.350 112.832 90.714 1.00 114.65 307 THR B O 1
ATOM 5504 N N . VAL B 1 308 ? 120.730 111.312 91.072 1.00 116.38 308 VAL B N 1
ATOM 5505 C CA . VAL B 1 308 ? 121.107 110.483 89.933 1.00 116.38 308 VAL B CA 1
ATOM 5506 C C . VAL B 1 308 ? 120.103 110.619 88.797 1.00 116.38 308 VAL B C 1
ATOM 5507 O O . VAL B 1 308 ? 120.488 110.721 87.630 1.00 116.38 308 VAL B O 1
ATOM 5511 N N . LYS B 1 309 ? 118.806 110.624 89.114 1.00 119.36 309 LYS B N 1
ATOM 5512 C CA . LYS B 1 309 ? 117.798 110.817 88.079 1.00 119.36 309 LYS B CA 1
ATOM 5513 C C . LYS B 1 309 ? 117.948 112.176 87.411 1.00 119.36 309 LYS B C 1
ATOM 5514 O O . LYS B 1 309 ? 117.703 112.315 86.208 1.00 119.36 309 LYS B O 1
ATOM 5520 N N . VAL B 1 310 ? 118.348 113.194 88.174 1.00 120.04 310 VAL B N 1
ATOM 5521 C CA . VAL B 1 310 ? 118.518 114.524 87.597 1.00 120.04 310 VAL B CA 1
ATOM 5522 C C . VAL B 1 310 ? 119.701 114.544 86.641 1.00 120.04 310 VAL B C 1
ATOM 5523 O O . VAL B 1 310 ? 119.724 115.316 85.675 1.00 120.04 310 VAL B O 1
ATOM 5527 N N . THR B 1 311 ? 120.706 113.702 86.890 1.00 123.73 311 THR B N 1
ATOM 5528 C CA . THR B 1 311 ? 121.844 113.640 85.980 1.00 123.73 311 THR B CA 1
ATOM 5529 C C . THR B 1 311 ? 121.477 112.926 84.685 1.00 123.73 311 THR B C 1
ATOM 5530 O O . THR B 1 311 ? 121.702 113.456 83.592 1.00 123.73 311 THR B O 1
ATOM 5534 N N . GLY B 1 312 ? 120.907 111.724 84.786 1.00 128.41 312 GLY B N 1
ATOM 5535 C CA . GLY B 1 312 ? 120.498 111.010 83.590 1.00 128.41 312 GLY B CA 1
ATOM 5536 C C . GLY B 1 312 ? 119.465 111.758 82.772 1.00 128.41 312 GLY B C 1
ATOM 5537 O O . GLY B 1 312 ? 119.303 111.494 81.578 1.00 128.41 312 GLY B O 1
ATOM 5538 N N . VAL B 1 313 ? 118.754 112.697 83.395 1.00 128.83 313 VAL B N 1
ATOM 5539 C CA . VAL B 1 313 ? 117.741 113.458 82.675 1.00 128.83 313 VAL B CA 1
ATOM 5540 C C . VAL B 1 313 ? 118.264 114.833 82.285 1.00 128.83 313 VAL B C 1
ATOM 5541 O O . VAL B 1 313 ? 117.659 115.516 81.453 1.00 128.83 313 VAL B O 1
ATOM 5545 N N . VAL B 1 314 ? 119.381 115.267 82.869 1.00 132.65 314 VAL B N 1
ATOM 5546 C CA . VAL B 1 314 ? 119.931 116.567 82.503 1.00 132.65 314 VAL B CA 1
ATOM 5547 C C . VAL B 1 314 ? 120.763 116.465 81.234 1.00 132.65 314 VAL B C 1
ATOM 5548 O O . VAL B 1 314 ? 120.780 117.396 80.419 1.00 132.65 314 VAL B O 1
ATOM 5552 N N . VAL B 1 315 ? 121.465 115.348 81.038 1.00 138.21 315 VAL B N 1
ATOM 5553 C CA . VAL B 1 315 ? 122.307 115.214 79.854 1.00 138.21 315 VAL B CA 1
ATOM 5554 C C . VAL B 1 315 ? 121.460 115.198 78.588 1.00 138.21 315 VAL B C 1
ATOM 5555 O O . VAL B 1 315 ? 121.889 115.699 77.542 1.00 138.21 315 VAL B O 1
ATOM 5559 N N . PHE B 1 316 ? 120.253 114.635 78.654 1.00 140.76 316 PHE B N 1
ATOM 5560 C CA . PHE B 1 316 ? 119.389 114.622 77.479 1.00 140.76 316 PHE B CA 1
ATOM 5561 C C . PHE B 1 316 ? 118.883 116.019 77.149 1.00 140.76 316 PHE B C 1
ATOM 5562 O O . PHE B 1 316 ? 118.788 116.387 75.973 1.00 140.76 316 PHE B O 1
ATOM 5570 N N . MET B 1 317 ? 118.557 116.814 78.169 1.00 146.77 317 MET B N 1
ATOM 5571 C CA . MET B 1 317 ? 118.071 118.164 77.916 1.00 146.77 317 MET B CA 1
ATOM 5572 C C . MET B 1 317 ? 119.138 119.052 77.289 1.00 146.77 317 MET B C 1
ATOM 5573 O O . MET B 1 317 ? 118.836 120.189 76.914 1.00 146.77 317 MET B O 1
ATOM 5578 N N . PHE B 1 318 ? 120.375 118.566 77.176 1.00 146.29 318 PHE B N 1
ATOM 5579 C CA . PHE B 1 318 ? 121.386 119.283 76.409 1.00 146.29 318 PHE B CA 1
ATOM 5580 C C . PHE B 1 318 ? 121.483 118.749 74.986 1.00 146.29 318 PHE B C 1
ATOM 5581 O O . PHE B 1 318 ? 121.542 119.529 74.030 1.00 146.29 318 PHE B O 1
ATOM 5589 N N . SER B 1 319 ? 121.501 117.423 74.830 1.00 150.34 319 SER B N 1
ATOM 5590 C CA . SER B 1 319 ? 121.537 116.837 73.495 1.00 150.34 319 SER B CA 1
ATOM 5591 C C . SER B 1 319 ? 120.392 117.355 72.636 1.00 150.34 319 SER B C 1
ATOM 5592 O O . SER B 1 319 ? 120.543 117.520 71.420 1.00 150.34 319 SER B O 1
ATOM 5595 N N . LEU B 1 320 ? 119.237 117.618 73.249 1.00 148.59 320 LEU B N 1
ATOM 5596 C CA . LEU B 1 320 ? 118.112 118.164 72.501 1.00 148.59 320 LEU B CA 1
ATOM 5597 C C . LEU B 1 320 ? 118.210 119.674 72.343 1.00 148.59 320 LEU B C 1
ATOM 5598 O O . LEU B 1 320 ? 117.768 120.214 71.323 1.00 148.59 320 LEU B O 1
ATOM 5603 N N . SER B 1 321 ? 118.779 120.367 73.324 1.00 150.33 321 SER B N 1
ATOM 5604 C CA . SER B 1 321 ? 118.882 121.817 73.264 1.00 150.33 321 SER B CA 1
ATOM 5605 C C . SER B 1 321 ? 120.116 122.274 74.022 1.00 150.33 321 SER B C 1
ATOM 5606 O O . SER B 1 321 ? 120.407 121.761 75.106 1.00 150.33 321 SER B O 1
ATOM 5609 N N . TRP B 1 322 ? 120.838 123.232 73.443 1.00 153.93 322 TRP B N 1
ATOM 5610 C CA . TRP B 1 322 ? 121.915 123.895 74.165 1.00 153.93 322 TRP B CA 1
ATOM 5611 C C . TRP B 1 322 ? 121.445 125.208 74.777 1.00 153.93 322 TRP B C 1
ATOM 5612 O O . TRP B 1 322 ? 122.033 125.678 75.757 1.00 153.93 322 TRP B O 1
ATOM 5623 N N . GLN B 1 323 ? 120.391 125.803 74.219 1.00 152.17 323 GLN B N 1
ATOM 5624 C CA . GLN B 1 323 ? 119.849 127.062 74.712 1.00 152.17 323 GLN B CA 1
ATOM 5625 C C . GLN B 1 323 ? 118.743 126.844 75.736 1.00 152.17 323 GLN B C 1
ATOM 5626 O O . GLN B 1 323 ? 118.812 127.369 76.851 1.00 152.17 323 GLN B O 1
ATOM 5632 N N . LEU B 1 324 ? 117.718 126.071 75.369 1.00 149.77 324 LEU B N 1
ATOM 5633 C CA . LEU B 1 324 ? 116.542 125.936 76.221 1.00 149.77 324 LEU B CA 1
ATOM 5634 C C . LEU B 1 324 ? 116.900 125.437 77.615 1.00 149.77 324 LEU B C 1
ATOM 5635 O O . LEU B 1 324 ? 116.344 125.923 78.607 1.00 149.77 324 LEU B O 1
ATOM 5640 N N . SER B 1 325 ? 117.815 124.471 77.715 1.00 146.41 325 SER B N 1
ATOM 5641 C CA . SER B 1 325 ? 118.205 123.966 79.026 1.00 146.41 325 SER B CA 1
ATOM 5642 C C . SER B 1 325 ? 118.631 125.093 79.955 1.00 146.41 325 SER B C 1
ATOM 5643 O O . SER B 1 325 ? 118.239 125.113 81.126 1.00 146.41 325 SER B O 1
ATOM 5646 N N . LEU B 1 326 ? 119.420 126.045 79.452 1.00 143.86 326 LEU B N 1
ATOM 5647 C CA . LEU B 1 326 ? 119.891 127.145 80.284 1.00 143.86 326 LEU B CA 1
ATOM 5648 C C . LEU B 1 326 ? 118.751 127.966 80.871 1.00 143.86 326 LEU B C 1
ATOM 5649 O O . LEU B 1 326 ? 118.994 128.792 81.756 1.00 143.86 326 LEU B O 1
ATOM 5654 N N . VAL B 1 327 ? 117.521 127.769 80.397 1.00 142.46 327 VAL B N 1
ATOM 5655 C CA . VAL B 1 327 ? 116.386 128.447 81.010 1.00 142.46 327 VAL B CA 1
ATOM 5656 C C . VAL B 1 327 ? 115.757 127.576 82.090 1.00 142.46 327 VAL B C 1
ATOM 5657 O O . VAL B 1 327 ? 115.276 128.091 83.105 1.00 142.46 327 VAL B O 1
ATOM 5661 N N . THR B 1 328 ? 115.746 126.256 81.895 1.00 138.20 328 THR B N 1
ATOM 5662 C CA . THR B 1 328 ? 115.226 125.364 82.925 1.00 138.20 328 THR B CA 1
ATOM 5663 C C . THR B 1 328 ? 115.953 125.568 84.246 1.00 138.20 328 THR B C 1
ATOM 5664 O O . THR B 1 328 ? 115.338 125.521 85.317 1.00 138.20 328 THR B O 1
ATOM 5668 N N . PHE B 1 329 ? 117.260 125.800 84.192 1.00 137.47 329 PHE B N 1
ATOM 5669 C CA . PHE B 1 329 ? 118.063 125.973 85.394 1.00 137.47 329 PHE B CA 1
ATOM 5670 C C . PHE B 1 329 ? 117.933 127.360 86.002 1.00 137.47 329 PHE B C 1
ATOM 5671 O O . PHE B 1 329 ? 118.651 127.668 86.958 1.00 137.47 329 PHE B O 1
ATOM 5679 N N . MET B 1 330 ? 117.048 128.203 85.477 1.00 138.00 330 MET B N 1
ATOM 5680 C CA . MET B 1 330 ? 116.787 129.493 86.098 1.00 138.00 330 MET B CA 1
ATOM 5681 C C . MET B 1 330 ? 115.692 129.421 87.149 1.00 138.00 330 MET B C 1
ATOM 5682 O O . MET B 1 330 ? 115.537 130.366 87.929 1.00 138.00 330 MET B O 1
ATOM 5687 N N . GLY B 1 331 ? 114.933 128.324 87.187 1.00 129.67 331 GLY B N 1
ATOM 5688 C CA . GLY B 1 331 ? 113.945 128.150 88.234 1.00 129.67 331 GLY B CA 1
ATOM 5689 C C . GLY B 1 331 ? 114.518 127.576 89.510 1.00 129.67 331 GLY B C 1
ATOM 5690 O O . GLY B 1 331 ? 114.058 127.919 90.603 1.00 129.67 331 GLY B O 1
ATOM 5691 N N . PHE B 1 332 ? 115.518 126.702 89.396 1.00 125.25 332 PHE B N 1
ATOM 5692 C CA . PHE B 1 332 ? 116.141 126.123 90.584 1.00 125.25 332 PHE B CA 1
ATOM 5693 C C . PHE B 1 332 ? 116.487 127.175 91.624 1.00 125.25 332 PHE B C 1
ATOM 5694 O O . PHE B 1 332 ? 115.993 127.076 92.760 1.00 125.25 332 PHE B O 1
ATOM 5702 N N . PRO B 1 333 ? 117.303 128.187 91.327 1.00 126.27 333 PRO B N 1
ATOM 5703 C CA . PRO B 1 333 ? 117.569 129.224 92.335 1.00 126.27 333 PRO B CA 1
ATOM 5704 C C . PRO B 1 333 ? 116.314 129.892 92.863 1.00 126.27 333 PRO B C 1
ATOM 5705 O O . PRO B 1 333 ? 116.373 130.574 93.893 1.00 126.27 333 PRO B O 1
ATOM 5709 N N . ILE B 1 334 ? 115.177 129.725 92.188 1.00 125.20 334 ILE B N 1
ATOM 5710 C CA . ILE B 1 334 ? 113.927 130.278 92.698 1.00 125.20 334 ILE B CA 1
ATOM 5711 C C . ILE B 1 334 ? 113.217 129.259 93.577 1.00 125.20 334 ILE B C 1
ATOM 5712 O O . ILE B 1 334 ? 112.706 129.591 94.652 1.00 125.20 334 ILE B O 1
ATOM 5717 N N . ILE B 1 335 ? 113.177 127.999 93.137 1.00 118.42 335 ILE B N 1
ATOM 5718 C CA . ILE B 1 335 ? 112.535 126.952 93.922 1.00 118.42 335 ILE B CA 1
ATOM 5719 C C . ILE B 1 335 ? 113.309 126.607 95.182 1.00 118.42 335 ILE B C 1
ATOM 5720 O O . ILE B 1 335 ? 112.871 125.744 95.949 1.00 118.42 335 ILE B O 1
ATOM 5725 N N . MET B 1 336 ? 114.455 127.245 95.410 1.00 115.48 336 MET B N 1
ATOM 5726 C CA . MET B 1 336 ? 115.173 127.082 96.666 1.00 115.48 336 MET B CA 1
ATOM 5727 C C . MET B 1 336 ? 114.984 128.268 97.598 1.00 115.48 336 MET B C 1
ATOM 5728 O O . MET B 1 336 ? 114.934 128.083 98.818 1.00 115.48 336 MET B O 1
ATOM 5733 N N . MET B 1 337 ? 114.873 129.482 97.056 1.00 114.75 337 MET B N 1
ATOM 5734 C CA . MET B 1 337 ? 114.508 130.620 97.892 1.00 114.75 337 MET B CA 1
ATOM 5735 C C . MET B 1 337 ? 113.169 130.384 98.576 1.00 114.75 337 MET B C 1
ATOM 5736 O O . MET B 1 337 ? 112.897 130.954 99.638 1.00 114.75 337 MET B O 1
ATOM 5741 N N . VAL B 1 338 ? 112.315 129.555 97.976 1.00 106.29 338 VAL B N 1
ATOM 5742 C CA . VAL B 1 338 ? 111.060 129.199 98.625 1.00 106.29 338 VAL B CA 1
ATOM 5743 C C . VAL B 1 338 ? 111.237 127.974 99.511 1.00 106.29 338 VAL B C 1
ATOM 5744 O O . VAL B 1 338 ? 110.761 127.956 100.651 1.00 106.29 338 VAL B O 1
ATOM 5748 N N . SER B 1 339 ? 111.921 126.939 99.022 1.00 102.92 339 SER B N 1
ATOM 5749 C CA . SER B 1 339 ? 112.201 125.777 99.854 1.00 102.92 339 SER B CA 1
ATOM 5750 C C . SER B 1 339 ? 113.098 126.110 101.034 1.00 102.92 339 SER B C 1
ATOM 5751 O O . SER B 1 339 ? 113.362 125.228 101.856 1.00 102.92 339 SER B O 1
ATOM 5754 N N . ASN B 1 340 ? 113.580 127.348 101.131 1.00 101.05 340 ASN B N 1
ATOM 5755 C CA . ASN B 1 340 ? 114.336 127.768 102.303 1.00 101.05 340 ASN B CA 1
ATOM 5756 C C . ASN B 1 340 ? 113.467 128.570 103.262 1.00 101.05 340 ASN B C 1
ATOM 5757 O O . ASN B 1 340 ? 113.643 128.485 104.481 1.00 101.05 340 ASN B O 1
ATOM 5762 N N . ILE B 1 341 ? 112.525 129.352 102.735 1.00 97.27 341 ILE B N 1
ATOM 5763 C CA . ILE B 1 341 ? 111.675 130.159 103.603 1.00 97.27 341 ILE B CA 1
ATOM 5764 C C . ILE B 1 341 ? 110.791 129.270 104.464 1.00 97.27 341 ILE B C 1
ATOM 5765 O O . ILE B 1 341 ? 110.362 129.671 105.551 1.00 97.27 341 ILE B O 1
ATOM 5770 N N . TYR B 1 342 ? 110.497 128.056 103.998 1.00 94.93 342 TYR B N 1
ATOM 5771 C CA . TYR B 1 342 ? 109.727 127.134 104.822 1.00 94.93 342 TYR B CA 1
ATOM 5772 C C . TYR B 1 342 ? 110.627 126.279 105.700 1.00 94.93 342 TYR B C 1
ATOM 5773 O O . TYR B 1 342 ? 110.267 125.980 106.843 1.00 94.93 342 TYR B O 1
ATOM 5782 N N . GLY B 1 343 ? 111.795 125.886 105.197 1.00 93.88 343 GLY B N 1
ATOM 5783 C CA . GLY B 1 343 ? 112.750 125.200 106.047 1.00 93.88 343 GLY B CA 1
ATOM 5784 C C . GLY B 1 343 ? 113.089 125.998 107.290 1.00 93.88 343 GLY B C 1
ATOM 5785 O O . GLY B 1 343 ? 113.327 125.433 108.358 1.00 93.88 343 GLY B O 1
ATOM 5786 N N . LYS B 1 344 ? 113.117 127.324 107.167 1.00 91.62 344 LYS B N 1
ATOM 5787 C CA . LYS B 1 344 ? 113.412 128.189 108.300 1.00 91.62 344 LYS B CA 1
ATOM 5788 C C . LYS B 1 344 ? 112.183 128.499 109.141 1.00 91.62 344 LYS B C 1
ATOM 5789 O O . LYS B 1 344 ? 112.331 128.967 110.273 1.00 91.62 344 LYS B O 1
ATOM 5795 N N . TYR B 1 345 ? 110.982 128.260 108.618 1.00 84.16 345 TYR B N 1
ATOM 5796 C CA . TYR B 1 345 ? 109.763 128.351 109.404 1.00 84.16 345 TYR B CA 1
ATOM 5797 C C . TYR B 1 345 ? 109.260 126.998 109.870 1.00 84.16 345 TYR B C 1
ATOM 5798 O O . TYR B 1 345 ? 108.546 126.934 110.875 1.00 84.16 345 TYR B O 1
ATOM 5807 N N . TYR B 1 346 ? 109.605 125.923 109.174 1.00 84.91 346 TYR B N 1
ATOM 5808 C CA . TYR B 1 346 ? 109.237 124.585 109.603 1.00 84.91 346 TYR B CA 1
ATOM 5809 C C . TYR B 1 346 ? 110.079 124.101 110.770 1.00 84.91 346 TYR B C 1
ATOM 5810 O O . TYR B 1 346 ? 109.726 123.098 111.396 1.00 84.91 346 TYR B O 1
ATOM 5819 N N . LYS B 1 347 ? 111.183 124.783 111.069 1.00 83.25 347 LYS B N 1
ATOM 5820 C CA . LYS B 1 347 ? 111.967 124.450 112.251 1.00 83.25 347 LYS B CA 1
ATOM 5821 C C . LYS B 1 347 ? 111.346 125.062 113.497 1.00 83.25 347 LYS B C 1
ATOM 5822 O O . LYS B 1 347 ? 111.045 124.356 114.465 1.00 83.25 347 LYS B O 1
ATOM 5828 N N . ARG B 1 348 ? 111.135 126.378 113.486 1.00 84.24 348 ARG B N 1
ATOM 5829 C CA . ARG B 1 348 ? 110.484 127.045 114.604 1.00 84.24 348 ARG B CA 1
ATOM 5830 C C . ARG B 1 348 ? 109.184 126.371 115.008 1.00 84.24 348 ARG B C 1
ATOM 5831 O O . ARG B 1 348 ? 108.750 126.521 116.154 1.00 84.24 348 ARG B O 1
ATOM 5839 N N . LEU B 1 349 ? 108.546 125.637 114.099 1.00 79.22 349 LEU B N 1
ATOM 5840 C CA . LEU B 1 349 ? 107.296 124.962 114.420 1.00 79.22 349 LEU B CA 1
ATOM 5841 C C . LEU B 1 349 ? 107.524 123.559 114.964 1.00 79.22 349 LEU B C 1
ATOM 5842 O O . LEU B 1 349 ? 106.996 123.210 116.023 1.00 79.22 349 LEU B O 1
ATOM 5847 N N . SER B 1 350 ? 108.306 122.743 114.263 1.00 82.14 350 SER B N 1
ATOM 5848 C CA . SER B 1 350 ? 108.507 121.377 114.726 1.00 82.14 350 SER B CA 1
ATOM 5849 C C . SER B 1 350 ? 109.278 121.302 116.028 1.00 82.14 350 SER B C 1
ATOM 5850 O O . SER B 1 350 ? 109.545 120.194 116.498 1.00 82.14 350 SER B O 1
ATOM 5853 N N . LYS B 1 351 ? 109.660 122.435 116.609 1.00 79.38 351 LYS B N 1
ATOM 5854 C CA . LYS B 1 351 ? 110.198 122.443 117.960 1.00 79.38 351 LYS B CA 1
ATOM 5855 C C . LYS B 1 351 ? 109.121 122.750 118.987 1.00 79.38 351 LYS B C 1
ATOM 5856 O O . LYS B 1 351 ? 109.209 122.296 120.131 1.00 79.38 351 LYS B O 1
ATOM 5862 N N . GLU B 1 352 ? 108.106 123.515 118.600 1.00 78.52 352 GLU B N 1
ATOM 5863 C CA . GLU B 1 352 ? 106.966 123.780 119.461 1.00 78.52 352 GLU B CA 1
ATOM 5864 C C . GLU B 1 352 ? 105.903 122.699 119.372 1.00 78.52 352 GLU B C 1
ATOM 5865 O O . GLU B 1 352 ? 104.802 122.889 119.896 1.00 78.52 352 GLU B O 1
ATOM 5871 N N . VAL B 1 353 ? 106.198 121.587 118.711 1.00 73.77 353 VAL B N 1
ATOM 5872 C CA . VAL B 1 353 ? 105.336 120.413 118.723 1.00 73.77 353 VAL B CA 1
ATOM 5873 C C . VAL B 1 353 ? 105.943 119.295 119.551 1.00 73.77 353 VAL B C 1
ATOM 5874 O O . VAL B 1 353 ? 105.230 118.555 120.225 1.00 73.77 353 VAL B O 1
ATOM 5878 N N . GLN B 1 354 ? 107.268 119.151 119.506 1.00 73.57 354 GLN B N 1
ATOM 5879 C CA . GLN B 1 354 ? 107.926 118.209 120.402 1.00 73.57 354 GLN B CA 1
ATOM 5880 C C . GLN B 1 354 ? 107.896 118.718 121.835 1.00 73.57 354 GLN B C 1
ATOM 5881 O O . GLN B 1 354 ? 107.926 117.928 122.783 1.00 73.57 354 GLN B O 1
ATOM 5887 N N . SER B 1 355 ? 107.834 120.037 122.011 1.00 69.32 355 SER B N 1
ATOM 5888 C CA . SER B 1 355 ? 107.687 120.595 123.349 1.00 69.32 355 SER B CA 1
ATOM 5889 C C . SER B 1 355 ? 106.262 120.430 123.856 1.00 69.32 355 SER B C 1
ATOM 5890 O O . SER B 1 355 ? 106.034 119.804 124.896 1.00 69.32 355 SER B O 1
ATOM 5893 N N . ALA B 1 356 ? 105.286 120.972 123.129 1.00 67.01 356 ALA B N 1
ATOM 5894 C CA . ALA B 1 356 ? 103.898 120.858 123.564 1.00 67.01 356 ALA B CA 1
ATOM 5895 C C . ALA B 1 356 ? 103.434 119.410 123.571 1.00 67.01 356 ALA B C 1
ATOM 5896 O O . ALA B 1 356 ? 102.294 119.121 123.948 1.00 67.01 356 ALA B O 1
ATOM 5898 N N . LEU B 1 357 ? 104.294 118.487 123.142 1.00 64.94 357 LEU B N 1
ATOM 5899 C CA . LEU B 1 357 ? 103.951 117.073 123.216 1.00 64.94 357 LEU B CA 1
ATOM 5900 C C . LEU B 1 357 ? 104.563 116.428 124.451 1.00 64.94 357 LEU B C 1
ATOM 5901 O O . LEU B 1 357 ? 104.085 115.390 124.920 1.00 64.94 357 LEU B O 1
ATOM 5906 N N . ALA B 1 358 ? 105.627 117.026 124.989 1.00 68.12 358 ALA B N 1
ATOM 5907 C CA . ALA B 1 358 ? 106.172 116.555 126.257 1.00 68.12 358 ALA B CA 1
ATOM 5908 C C . ALA B 1 358 ? 105.291 116.988 127.418 1.00 68.12 358 ALA B C 1
ATOM 5909 O O . ALA B 1 358 ? 104.936 116.173 128.275 1.00 68.12 358 ALA B O 1
ATOM 5911 N N . ARG B 1 359 ? 104.915 118.267 127.457 1.00 71.12 359 ARG B N 1
ATOM 5912 C CA . ARG B 1 359 ? 104.017 118.743 128.504 1.00 71.12 359 ARG B CA 1
ATOM 5913 C C . ARG B 1 359 ? 102.753 117.897 128.576 1.00 71.12 359 ARG B C 1
ATOM 5914 O O . ARG B 1 359 ? 102.060 117.890 129.598 1.00 71.12 359 ARG B O 1
ATOM 5922 N N . ALA B 1 360 ? 102.428 117.188 127.496 1.00 69.58 360 ALA B N 1
ATOM 5923 C CA . ALA B 1 360 ? 101.281 116.289 127.526 1.00 69.58 360 ALA B CA 1
ATOM 5924 C C . ALA B 1 360 ? 101.685 114.905 128.003 1.00 69.58 360 ALA B C 1
ATOM 5925 O O . ALA B 1 360 ? 100.828 114.060 128.275 1.00 69.58 360 ALA B O 1
ATOM 5927 N N . SER B 1 361 ? 102.986 114.648 128.097 1.00 71.86 361 SER B N 1
ATOM 5928 C CA . SER B 1 361 ? 103.471 113.376 128.610 1.00 71.86 361 SER B CA 1
ATOM 5929 C C . SER B 1 361 ? 104.103 113.494 129.987 1.00 71.86 361 SER B C 1
ATOM 5930 O O . SER B 1 361 ? 104.768 112.551 130.423 1.00 71.86 361 SER B O 1
ATOM 5933 N N . THR B 1 362 ? 103.934 114.624 130.667 1.00 70.83 362 THR B N 1
ATOM 5934 C CA . THR B 1 362 ? 104.232 114.727 132.086 1.00 70.83 362 THR B CA 1
ATOM 5935 C C . THR B 1 362 ? 102.974 114.679 132.930 1.00 70.83 362 THR B C 1
ATOM 5936 O O . THR B 1 362 ? 103.067 114.540 134.151 1.00 70.83 362 THR B O 1
ATOM 5940 N N . THR B 1 363 ? 101.804 114.801 132.311 1.00 71.98 363 THR B N 1
ATOM 5941 C CA . THR B 1 363 ? 100.539 114.575 132.988 1.00 71.98 363 THR B CA 1
ATOM 5942 C C . THR B 1 363 ? 100.062 113.139 132.853 1.00 71.98 363 THR B C 1
ATOM 5943 O O . THR B 1 363 ? 99.160 112.729 133.588 1.00 71.98 363 THR B O 1
ATOM 5947 N N . ALA B 1 364 ? 100.648 112.370 131.944 1.00 70.73 364 ALA B N 1
ATOM 5948 C CA . ALA B 1 364 ? 100.353 110.952 131.822 1.00 70.73 364 ALA B CA 1
ATOM 5949 C C . ALA B 1 364 ? 101.317 110.087 132.612 1.00 70.73 364 ALA B C 1
ATOM 5950 O O . ALA B 1 364 ? 101.047 108.898 132.798 1.00 70.73 364 ALA B O 1
ATOM 5952 N N . GLU B 1 365 ? 102.432 110.647 133.067 1.00 76.15 365 GLU B N 1
ATOM 5953 C CA . GLU B 1 365 ? 103.366 109.946 133.935 1.00 76.15 365 GLU B CA 1
ATOM 5954 C C . GLU B 1 365 ? 103.171 110.301 135.398 1.00 76.15 365 GLU B C 1
ATOM 5955 O O . GLU B 1 365 ? 103.376 109.456 136.271 1.00 76.15 365 GLU B O 1
ATOM 5961 N N . GLU B 1 366 ? 102.783 111.542 135.682 1.00 77.33 366 GLU B N 1
ATOM 5962 C CA . GLU B 1 366 ? 102.493 111.932 137.054 1.00 77.33 366 GLU B CA 1
ATOM 5963 C C . GLU B 1 366 ? 101.172 111.353 137.533 1.00 77.33 366 GLU B C 1
ATOM 5964 O O . GLU B 1 366 ? 100.924 111.299 138.741 1.00 77.33 366 GLU B O 1
ATOM 5970 N N . THR B 1 367 ? 100.312 110.923 136.611 1.00 74.26 367 THR B N 1
ATOM 5971 C CA . THR B 1 367 ? 99.014 110.387 137.000 1.00 74.26 367 THR B CA 1
ATOM 5972 C C . THR B 1 367 ? 99.025 108.867 137.046 1.00 74.26 367 THR B C 1
ATOM 5973 O O . THR B 1 367 ? 98.153 108.258 137.672 1.00 74.26 367 THR B O 1
ATOM 5977 N N . ILE B 1 368 ? 99.998 108.234 136.392 1.00 70.45 368 ILE B N 1
ATOM 5978 C CA . ILE B 1 368 ? 100.070 106.778 136.423 1.00 70.45 368 ILE B CA 1
ATOM 5979 C C . ILE B 1 368 ? 100.973 106.310 137.554 1.00 70.45 368 ILE B C 1
ATOM 5980 O O . ILE B 1 368 ? 100.704 105.291 138.198 1.00 70.45 368 ILE B O 1
ATOM 5985 N N . SER B 1 369 ? 102.058 107.039 137.816 1.00 73.10 369 SER B N 1
ATOM 5986 C CA . SER B 1 369 ? 102.956 106.650 138.894 1.00 73.10 369 SER B CA 1
ATOM 5987 C C . SER B 1 369 ? 102.340 106.878 140.264 1.00 73.10 369 SER B C 1
ATOM 5988 O O . SER B 1 369 ? 102.804 106.288 141.244 1.00 73.10 369 SER B O 1
ATOM 5991 N N . ALA B 1 370 ? 101.310 107.715 140.354 1.00 70.82 370 ALA B N 1
ATOM 5992 C CA . ALA B 1 370 ? 100.650 107.997 141.621 1.00 70.82 370 ALA B CA 1
ATOM 5993 C C . ALA B 1 370 ? 99.179 107.621 141.544 1.00 70.82 370 ALA B C 1
ATOM 5994 O O . ALA B 1 370 ? 98.314 108.391 141.967 1.00 70.82 370 ALA B O 1
ATOM 5996 N N . MET B 1 371 ? 98.885 106.442 140.998 1.00 69.87 371 MET B N 1
ATOM 5997 C CA . MET B 1 371 ? 97.495 106.067 140.773 1.00 69.87 371 MET B CA 1
ATOM 5998 C C . MET B 1 371 ? 96.793 105.678 142.065 1.00 69.87 371 MET B C 1
ATOM 5999 O O . MET B 1 371 ? 95.560 105.694 142.122 1.00 69.87 371 MET B O 1
ATOM 6004 N N . LYS B 1 372 ? 97.543 105.317 143.104 1.00 75.24 372 LYS B N 1
ATOM 6005 C CA . LYS B 1 372 ? 96.897 104.955 144.358 1.00 75.24 372 LYS B CA 1
ATOM 6006 C C . LYS B 1 372 ? 96.541 106.172 145.198 1.00 75.24 372 LYS B C 1
ATOM 6007 O O . LYS B 1 372 ? 95.768 106.043 146.150 1.00 75.24 372 LYS B O 1
ATOM 6013 N N . THR B 1 373 ? 97.083 107.344 144.874 1.00 72.48 373 THR B N 1
ATOM 6014 C CA . THR B 1 373 ? 96.722 108.577 145.559 1.00 72.48 373 THR B CA 1
ATOM 6015 C C . THR B 1 373 ? 95.891 109.512 144.699 1.00 72.48 373 THR B C 1
ATOM 6016 O O . THR B 1 373 ? 95.331 110.476 145.227 1.00 72.48 373 THR B O 1
ATOM 6020 N N . VAL B 1 374 ? 95.815 109.265 143.389 1.00 72.68 374 VAL B N 1
ATOM 6021 C CA . VAL B 1 374 ? 94.877 109.982 142.534 1.00 72.68 374 VAL B CA 1
ATOM 6022 C C . VAL B 1 374 ? 93.533 109.286 142.474 1.00 72.68 374 VAL B C 1
ATOM 6023 O O . VAL B 1 374 ? 92.604 109.804 141.839 1.00 72.68 374 VAL B O 1
ATOM 6027 N N . ARG B 1 375 ? 93.401 108.125 143.105 1.00 76.13 375 ARG B N 1
ATOM 6028 C CA . ARG B 1 375 ? 92.133 107.420 143.191 1.00 76.13 375 ARG B CA 1
ATOM 6029 C C . ARG B 1 375 ? 91.488 107.534 144.560 1.00 76.13 375 ARG B C 1
ATOM 6030 O O . ARG B 1 375 ? 90.259 107.554 144.647 1.00 76.13 375 ARG B O 1
ATOM 6038 N N . SER B 1 376 ? 92.282 107.604 145.632 1.00 75.16 376 SER B N 1
ATOM 6039 C CA . SER B 1 376 ? 91.707 107.867 146.945 1.00 75.16 376 SER B CA 1
ATOM 6040 C C . SER B 1 376 ? 90.826 109.104 146.913 1.00 75.16 376 SER B C 1
ATOM 6041 O O . SER B 1 376 ? 89.846 109.188 147.660 1.00 75.16 376 SER B O 1
ATOM 6044 N N . PHE B 1 377 ? 91.163 110.071 146.067 1.00 75.77 377 PHE B N 1
ATOM 6045 C CA . PHE B 1 377 ? 90.237 111.107 145.640 1.00 75.77 377 PHE B CA 1
ATOM 6046 C C . PHE B 1 377 ? 89.649 110.690 144.302 1.00 75.77 377 PHE B C 1
ATOM 6047 O O . PHE B 1 377 ? 90.342 110.105 143.465 1.00 75.77 377 PHE B O 1
ATOM 6055 N N . ALA B 1 378 ? 88.373 110.979 144.105 1.00 83.00 378 ALA B N 1
ATOM 6056 C CA . ALA B 1 378 ? 87.639 110.373 143.008 1.00 83.00 378 ALA B CA 1
ATOM 6057 C C . ALA B 1 378 ? 87.939 110.992 141.651 1.00 83.00 378 ALA B C 1
ATOM 6058 O O . ALA B 1 378 ? 87.272 110.632 140.677 1.00 83.00 378 ALA B O 1
ATOM 6060 N N . ASN B 1 379 ? 88.906 111.898 141.537 1.00 81.18 379 ASN B N 1
ATOM 6061 C CA . ASN B 1 379 ? 89.145 112.533 140.241 1.00 81.18 379 ASN B CA 1
ATOM 6062 C C . ASN B 1 379 ? 90.154 111.752 139.409 1.00 81.18 379 ASN B C 1
ATOM 6063 O O . ASN B 1 379 ? 91.140 112.297 138.921 1.00 81.18 379 ASN B O 1
ATOM 6068 N N . GLU B 1 380 ? 89.910 110.457 139.234 1.00 85.69 380 GLU B N 1
ATOM 6069 C CA . GLU B 1 380 ? 90.722 109.687 138.306 1.00 85.69 380 GLU B CA 1
ATOM 6070 C C . GLU B 1 380 ? 90.204 109.783 136.883 1.00 85.69 380 GLU B C 1
ATOM 6071 O O . GLU B 1 380 ? 90.980 109.601 135.941 1.00 85.69 380 GLU B O 1
ATOM 6077 N N . GLU B 1 381 ? 88.913 110.062 136.707 1.00 92.24 381 GLU B N 1
ATOM 6078 C CA . GLU B 1 381 ? 88.347 110.278 135.385 1.00 92.24 381 GLU B CA 1
ATOM 6079 C C . GLU B 1 381 ? 88.299 111.746 134.995 1.00 92.24 381 GLU B C 1
ATOM 6080 O O . GLU B 1 381 ? 87.916 112.056 133.863 1.00 92.24 381 GLU B O 1
ATOM 6086 N N . GLU B 1 382 ? 88.659 112.649 135.901 1.00 88.01 382 GLU B N 1
ATOM 6087 C CA . GLU B 1 382 ? 88.836 114.049 135.555 1.00 88.01 382 GLU B CA 1
ATOM 6088 C C . GLU B 1 382 ? 90.289 114.398 135.283 1.00 88.01 382 GLU B C 1
ATOM 6089 O O . GLU B 1 382 ? 90.556 115.416 134.640 1.00 88.01 382 GLU B O 1
ATOM 6095 N N . GLU B 1 383 ? 91.229 113.584 135.753 1.00 82.07 383 GLU B N 1
ATOM 6096 C CA . GLU B 1 383 ? 92.617 113.711 135.337 1.00 82.07 383 GLU B CA 1
ATOM 6097 C C . GLU B 1 383 ? 92.854 113.129 133.955 1.00 82.07 383 GLU B C 1
ATOM 6098 O O . GLU B 1 383 ? 93.975 113.216 133.446 1.00 82.07 383 GLU B O 1
ATOM 6104 N N . ALA B 1 384 ? 91.832 112.526 133.350 1.00 77.65 384 ALA B N 1
ATOM 6105 C CA . ALA B 1 384 ? 91.878 112.108 131.960 1.00 77.65 384 ALA B CA 1
ATOM 6106 C C . ALA B 1 384 ? 91.302 113.153 131.020 1.00 77.65 384 ALA B C 1
ATOM 6107 O O . ALA B 1 384 ? 91.379 112.976 129.801 1.00 77.65 384 ALA B O 1
ATOM 6109 N N . GLU B 1 385 ? 90.722 114.223 131.555 1.00 80.22 385 GLU B N 1
ATOM 6110 C CA . GLU B 1 385 ? 90.308 115.372 130.766 1.00 80.22 385 GLU B CA 1
ATOM 6111 C C . GLU B 1 385 ? 91.251 116.551 130.928 1.00 80.22 385 GLU B C 1
ATOM 6112 O O . GLU B 1 385 ? 91.038 117.589 130.298 1.00 80.22 385 GLU B O 1
ATOM 6118 N N . VAL B 1 386 ? 92.271 116.423 131.770 1.00 75.34 386 VAL B N 1
ATOM 6119 C CA . VAL B 1 386 ? 93.382 117.363 131.747 1.00 75.34 386 VAL B CA 1
ATOM 6120 C C . VAL B 1 386 ? 94.474 116.859 130.816 1.00 75.34 386 VAL B C 1
ATOM 6121 O O . VAL B 1 386 ? 95.330 117.636 130.385 1.00 75.34 386 VAL B O 1
ATOM 6125 N N . PHE B 1 387 ? 94.456 115.565 130.499 1.00 69.00 387 PHE B N 1
ATOM 6126 C CA . PHE B 1 387 ? 95.340 115.029 129.475 1.00 69.00 387 PHE B CA 1
ATOM 6127 C C . PHE B 1 387 ? 94.836 115.388 128.086 1.00 69.00 387 PHE B C 1
ATOM 6128 O O . PHE B 1 387 ? 95.604 115.866 127.245 1.00 69.00 387 PHE B O 1
ATOM 6136 N N . LEU B 1 388 ? 93.545 115.175 127.832 1.00 72.32 388 LEU B N 1
ATOM 6137 C CA . LEU B 1 388 ? 92.957 115.558 126.554 1.00 72.32 388 LEU B CA 1
ATOM 6138 C C . LEU B 1 388 ? 93.275 117.010 126.220 1.00 72.32 388 LEU B C 1
ATOM 6139 O O . LEU B 1 388 ? 93.867 117.308 125.178 1.00 72.32 388 LEU B O 1
ATOM 6144 N N . ARG B 1 389 ? 92.910 117.929 127.110 1.00 76.20 389 ARG B N 1
ATOM 6145 C CA . ARG B 1 389 ? 93.113 119.350 126.858 1.00 76.20 389 ARG B CA 1
ATOM 6146 C C . ARG B 1 389 ? 94.593 119.686 126.743 1.00 76.20 389 ARG B C 1
ATOM 6147 O O . ARG B 1 389 ? 94.951 120.836 126.474 1.00 76.20 389 ARG B O 1
ATOM 6155 N N . LYS B 1 390 ? 95.460 118.699 126.951 1.00 72.36 390 LYS B N 1
ATOM 6156 C CA . LYS B 1 390 ? 96.881 118.852 126.674 1.00 72.36 390 LYS B CA 1
ATOM 6157 C C . LYS B 1 390 ? 97.257 118.368 125.286 1.00 72.36 390 LYS B C 1
ATOM 6158 O O . LYS B 1 390 ? 98.305 118.763 124.767 1.00 72.36 390 LYS B O 1
ATOM 6164 N N . LEU B 1 391 ? 96.431 117.512 124.682 1.00 71.35 391 LEU B N 1
ATOM 6165 C CA . LEU B 1 391 ? 96.653 117.115 123.298 1.00 71.35 391 LEU B CA 1
ATOM 6166 C C . LEU B 1 391 ? 96.080 118.144 122.334 1.00 71.35 391 LEU B C 1
ATOM 6167 O O . LEU B 1 391 ? 96.741 118.531 121.364 1.00 71.35 391 LEU B O 1
ATOM 6172 N N . GLN B 1 392 ? 94.860 118.615 122.593 1.00 77.08 392 GLN B N 1
ATOM 6173 C CA . GLN B 1 392 ? 94.245 119.593 121.704 1.00 77.08 392 GLN B CA 1
ATOM 6174 C C . GLN B 1 392 ? 95.146 120.801 121.494 1.00 77.08 392 GLN B C 1
ATOM 6175 O O . GLN B 1 392 ? 94.924 121.596 120.575 1.00 77.08 392 GLN B O 1
ATOM 6181 N N . GLN B 1 393 ? 96.163 120.968 122.340 1.00 77.03 393 GLN B N 1
ATOM 6182 C CA . GLN B 1 393 ? 97.156 122.000 122.084 1.00 77.03 393 GLN B CA 1
ATOM 6183 C C . GLN B 1 393 ? 98.311 121.485 121.241 1.00 77.03 393 GLN B C 1
ATOM 6184 O O . GLN B 1 393 ? 99.081 122.293 120.713 1.00 77.03 393 GLN B O 1
ATOM 6190 N N . VAL B 1 394 ? 98.462 120.163 121.113 1.00 72.48 394 VAL B N 1
ATOM 6191 C CA . VAL B 1 394 ? 99.360 119.605 120.110 1.00 72.48 394 VAL B CA 1
ATOM 6192 C C . VAL B 1 394 ? 98.640 119.351 118.803 1.00 72.48 394 VAL B C 1
ATOM 6193 O O . VAL B 1 394 ? 99.223 118.760 117.885 1.00 72.48 394 VAL B O 1
ATOM 6197 N N . TYR B 1 395 ? 97.379 119.760 118.697 1.00 74.81 395 TYR B N 1
ATOM 6198 C CA . TYR B 1 395 ? 96.635 119.709 117.445 1.00 74.81 395 TYR B CA 1
ATOM 6199 C C . TYR B 1 395 ? 96.717 121.049 116.724 1.00 74.81 395 TYR B C 1
ATOM 6200 O O . TYR B 1 395 ? 97.104 121.110 115.554 1.00 74.81 395 TYR B O 1
ATOM 6209 N N . LYS B 1 396 ? 96.380 122.133 117.420 1.00 73.93 396 LYS B N 1
ATOM 6210 C CA . LYS B 1 396 ? 96.503 123.469 116.855 1.00 73.93 396 LYS B CA 1
ATOM 6211 C C . LYS B 1 396 ? 97.890 123.679 116.265 1.00 73.93 396 LYS B C 1
ATOM 6212 O O . LYS B 1 396 ? 98.068 124.514 115.374 1.00 73.93 396 LYS B O 1
ATOM 6218 N N . LEU B 1 397 ? 98.877 122.938 116.756 1.00 73.35 397 LEU B N 1
ATOM 6219 C CA . LEU B 1 397 ? 100.212 122.948 116.177 1.00 73.35 397 LEU B CA 1
ATOM 6220 C C . LEU B 1 397 ? 100.358 121.957 115.034 1.00 73.35 397 LEU B C 1
ATOM 6221 O O . LEU B 1 397 ? 101.420 121.908 114.410 1.00 73.35 397 LEU B O 1
ATOM 6226 N N . ASN B 1 398 ? 99.324 121.164 114.751 1.00 74.04 398 ASN B N 1
ATOM 6227 C CA . ASN B 1 398 ? 99.341 120.247 113.622 1.00 74.04 398 ASN B CA 1
ATOM 6228 C C . ASN B 1 398 ? 98.473 120.703 112.463 1.00 74.04 398 ASN B C 1
ATOM 6229 O O . ASN B 1 398 ? 98.801 120.398 111.315 1.00 74.04 398 ASN B O 1
ATOM 6234 N N . ARG B 1 399 ? 97.382 121.419 112.729 1.00 78.98 399 ARG B N 1
ATOM 6235 C CA . ARG B 1 399 ? 96.652 122.060 111.645 1.00 78.98 399 ARG B CA 1
ATOM 6236 C C . ARG B 1 399 ? 97.333 123.348 111.214 1.00 78.98 399 ARG B C 1
ATOM 6237 O O . ARG B 1 399 ? 96.850 124.027 110.304 1.00 78.98 399 ARG B O 1
ATOM 6245 N N . LYS B 1 400 ? 98.432 123.708 111.874 1.00 76.23 400 LYS B N 1
ATOM 6246 C CA . LYS B 1 400 ? 99.275 124.791 111.385 1.00 76.23 400 LYS B CA 1
ATOM 6247 C C . LYS B 1 400 ? 100.472 124.238 110.629 1.00 76.23 400 LYS B C 1
ATOM 6248 O O . LYS B 1 400 ? 101.142 124.966 109.891 1.00 76.23 400 LYS B O 1
ATOM 6254 N N . GLU B 1 401 ? 100.759 122.949 110.813 1.00 80.58 401 GLU B N 1
ATOM 6255 C CA . GLU B 1 401 ? 101.843 122.313 110.076 1.00 80.58 401 GLU B CA 1
ATOM 6256 C C . GLU B 1 401 ? 101.334 121.717 108.773 1.00 80.58 401 GLU B C 1
ATOM 6257 O O . GLU B 1 401 ? 102.125 121.300 107.920 1.00 80.58 401 GLU B O 1
ATOM 6263 N N . ALA B 1 402 ? 100.012 121.650 108.612 1.00 78.21 402 ALA B N 1
ATOM 6264 C CA . ALA B 1 402 ? 99.442 121.253 107.331 1.00 78.21 402 ALA B CA 1
ATOM 6265 C C . ALA B 1 402 ? 99.300 122.452 106.407 1.00 78.21 402 ALA B C 1
ATOM 6266 O O . ALA B 1 402 ? 99.788 122.434 105.272 1.00 78.21 402 ALA B O 1
ATOM 6268 N N . ALA B 1 403 ? 98.644 123.511 106.881 1.00 79.11 403 ALA B N 1
ATOM 6269 C CA . ALA B 1 403 ? 98.479 124.707 106.064 1.00 79.11 403 ALA B CA 1
ATOM 6270 C C . ALA B 1 403 ? 99.822 125.253 105.599 1.00 79.11 403 ALA B C 1
ATOM 6271 O O . ALA B 1 403 ? 99.890 125.985 104.607 1.00 79.11 403 ALA B O 1
ATOM 6273 N N . ALA B 1 404 ? 100.898 124.921 106.303 1.00 81.28 404 ALA B N 1
ATOM 6274 C CA . ALA B 1 404 ? 102.226 125.355 105.893 1.00 81.28 404 ALA B CA 1
ATOM 6275 C C . ALA B 1 404 ? 102.933 124.335 105.015 1.00 81.28 404 ALA B C 1
ATOM 6276 O O . ALA B 1 404 ? 104.071 124.580 104.605 1.00 81.28 404 ALA B O 1
ATOM 6278 N N . TYR B 1 405 ? 102.299 123.200 104.732 1.00 83.62 405 TYR B N 1
ATOM 6279 C CA . TYR B 1 405 ? 102.803 122.259 103.744 1.00 83.62 405 TYR B CA 1
ATOM 6280 C C . TYR B 1 405 ? 101.954 122.232 102.486 1.00 83.62 405 TYR B C 1
ATOM 6281 O O . TYR B 1 405 ? 102.486 121.977 101.402 1.00 83.62 405 TYR B O 1
ATOM 6290 N N . MET B 1 406 ? 100.653 122.479 102.612 1.00 89.58 406 MET B N 1
ATOM 6291 C CA . MET B 1 406 ? 99.820 122.749 101.449 1.00 89.58 406 MET B CA 1
ATOM 6292 C C . MET B 1 406 ? 100.276 124.025 100.753 1.00 89.58 406 MET B C 1
ATOM 6293 O O . MET B 1 406 ? 100.533 124.032 99.546 1.00 89.58 406 MET B O 1
ATOM 6298 N N . SER B 1 407 ? 100.393 125.114 101.508 1.00 87.26 407 SER B N 1
ATOM 6299 C CA . SER B 1 407 ? 100.806 126.399 100.960 1.00 87.26 407 SER B CA 1
ATOM 6300 C C . SER B 1 407 ? 102.170 126.329 100.289 1.00 87.26 407 SER B C 1
ATOM 6301 O O . SER B 1 407 ? 102.522 127.214 99.506 1.00 87.26 407 SER B O 1
ATOM 6304 N N . TYR B 1 408 ? 102.956 125.298 100.596 1.00 90.14 408 TYR B N 1
ATOM 6305 C CA . TYR B 1 408 ? 104.255 125.162 99.947 1.00 90.14 408 TYR B CA 1
ATOM 6306 C C . TYR B 1 408 ? 104.117 124.539 98.567 1.00 90.14 408 TYR B C 1
ATOM 6307 O O . TYR B 1 408 ? 104.652 125.065 97.585 1.00 90.14 408 TYR B O 1
ATOM 6316 N N . VAL B 1 409 ? 103.406 123.415 98.471 1.00 88.06 409 VAL B N 1
ATOM 6317 C CA . VAL B 1 409 ? 103.227 122.757 97.181 1.00 88.06 409 VAL B CA 1
ATOM 6318 C C . VAL B 1 409 ? 102.708 123.742 96.144 1.00 88.06 409 VAL B C 1
ATOM 6319 O O . VAL B 1 409 ? 103.086 123.685 94.968 1.00 88.06 409 VAL B O 1
ATOM 6323 N N . TRP B 1 410 ? 101.833 124.661 96.556 1.00 91.93 410 TRP B N 1
ATOM 6324 C CA . TRP B 1 410 ? 101.372 125.695 95.638 1.00 91.93 410 TRP B CA 1
ATOM 6325 C C . TRP B 1 410 ? 102.498 126.658 95.287 1.00 91.93 410 TRP B C 1
ATOM 6326 O O . TRP B 1 410 ? 102.604 127.111 94.143 1.00 91.93 410 TRP B O 1
ATOM 6337 N N . GLY B 1 411 ? 103.345 126.988 96.261 1.00 92.23 411 GLY B N 1
ATOM 6338 C CA . GLY B 1 411 ? 104.430 127.916 95.995 1.00 92.23 411 GLY B CA 1
ATOM 6339 C C . GLY B 1 411 ? 105.388 127.410 94.935 1.00 92.23 411 GLY B C 1
ATOM 6340 O O . GLY B 1 411 ? 105.908 128.188 94.132 1.00 92.23 411 GLY B O 1
ATOM 6341 N N . SER B 1 412 ? 105.640 126.101 94.917 1.00 97.38 412 SER B N 1
ATOM 6342 C CA . SER B 1 412 ? 106.516 125.536 93.898 1.00 97.38 412 SER B CA 1
ATOM 6343 C C . SER B 1 412 ? 105.758 125.306 92.600 1.00 97.38 412 SER B C 1
ATOM 6344 O O . SER B 1 412 ? 106.153 125.809 91.542 1.00 97.38 412 SER B O 1
ATOM 6347 N N . GLY B 1 413 ? 104.672 124.539 92.661 1.00 100.75 413 GLY B N 1
ATOM 6348 C CA . GLY B 1 413 ? 103.855 124.258 91.497 1.00 100.75 413 GLY B CA 1
ATOM 6349 C C . GLY B 1 413 ? 103.652 125.461 90.603 1.00 100.75 413 GLY B C 1
ATOM 6350 O O . GLY B 1 413 ? 103.762 125.357 89.379 1.00 100.75 413 GLY B O 1
ATOM 6351 N N . LEU B 1 414 ? 103.358 126.616 91.203 1.00 103.60 414 LEU B N 1
ATOM 6352 C CA . LEU B 1 414 ? 103.253 127.838 90.416 1.00 103.60 414 LEU B CA 1
ATOM 6353 C C . LEU B 1 414 ? 104.576 128.169 89.740 1.00 103.60 414 LEU B C 1
ATOM 6354 O O . LEU B 1 414 ? 104.612 128.469 88.542 1.00 103.60 414 LEU B O 1
ATOM 6359 N N . THR B 1 415 ? 105.678 128.117 90.490 1.00 109.89 415 THR B N 1
ATOM 6360 C CA . THR B 1 415 ? 106.977 128.429 89.905 1.00 109.89 415 THR B CA 1
ATOM 6361 C C . THR B 1 415 ? 107.335 127.447 88.798 1.00 109.89 415 THR B C 1
ATOM 6362 O O . THR B 1 415 ? 107.802 127.854 87.729 1.00 109.89 415 THR B O 1
ATOM 6366 N N . LEU B 1 416 ? 107.122 126.152 89.031 1.00 113.97 416 LEU B N 1
ATOM 6367 C CA . LEU B 1 416 ? 107.397 125.169 87.990 1.00 113.97 416 LEU B CA 1
ATOM 6368 C C . LEU B 1 416 ? 106.460 125.349 86.803 1.00 113.97 416 LEU B C 1
ATOM 6369 O O . LEU B 1 416 ? 106.666 124.748 85.743 1.00 113.97 416 LEU B O 1
ATOM 6374 N N . LEU B 1 417 ? 105.420 126.167 86.964 1.00 119.71 417 LEU B N 1
ATOM 6375 C CA . LEU B 1 417 ? 104.562 126.493 85.831 1.00 119.71 417 LEU B CA 1
ATOM 6376 C C . LEU B 1 417 ? 105.190 127.572 84.962 1.00 119.71 417 LEU B C 1
ATOM 6377 O O . LEU B 1 417 ? 105.363 127.383 83.753 1.00 119.71 417 LEU B O 1
ATOM 6382 N N . VAL B 1 418 ? 105.534 128.715 85.560 1.00 122.14 418 VAL B N 1
ATOM 6383 C CA . VAL B 1 418 ? 106.174 129.788 84.806 1.00 122.14 418 VAL B CA 1
ATOM 6384 C C . VAL B 1 418 ? 107.319 129.241 83.967 1.00 122.14 418 VAL B C 1
ATOM 6385 O O . VAL B 1 418 ? 107.396 129.489 82.758 1.00 122.14 418 VAL B O 1
ATOM 6389 N N . VAL B 1 419 ? 108.220 128.480 84.587 1.00 126.94 419 VAL B N 1
ATOM 6390 C CA . VAL B 1 419 ? 109.307 127.867 83.831 1.00 126.94 419 VAL B CA 1
ATOM 6391 C C . VAL B 1 419 ? 108.754 126.916 82.780 1.00 126.94 419 VAL B C 1
ATOM 6392 O O . VAL B 1 419 ? 109.411 126.626 81.774 1.00 126.94 419 VAL B O 1
ATOM 6396 N N . GLN B 1 420 ? 107.538 126.411 82.996 1.00 130.62 420 GLN B N 1
ATOM 6397 C CA . GLN B 1 420 ? 106.937 125.509 82.022 1.00 130.62 420 GLN B CA 1
ATOM 6398 C C . GLN B 1 420 ? 106.283 126.276 80.882 1.00 130.62 420 GLN B C 1
ATOM 6399 O O . GLN B 1 420 ? 106.109 125.729 79.788 1.00 130.62 420 GLN B O 1
ATOM 6405 N N . VAL B 1 421 ? 105.914 127.533 81.115 1.00 131.35 421 VAL B N 1
ATOM 6406 C CA . VAL B 1 421 ? 105.352 128.360 80.051 1.00 131.35 421 VAL B CA 1
ATOM 6407 C C . VAL B 1 421 ? 106.458 129.074 79.288 1.00 131.35 421 VAL B C 1
ATOM 6408 O O . VAL B 1 421 ? 106.571 128.951 78.063 1.00 131.35 421 VAL B O 1
ATOM 6412 N N . SER B 1 422 ? 107.287 129.839 80.003 1.00 134.62 422 SER B N 1
ATOM 6413 C CA . SER B 1 422 ? 108.389 130.548 79.362 1.00 134.62 422 SER B CA 1
ATOM 6414 C C . SER B 1 422 ? 109.193 129.638 78.445 1.00 134.62 422 SER B C 1
ATOM 6415 O O . SER B 1 422 ? 109.734 130.096 77.434 1.00 134.62 422 SER B O 1
ATOM 6418 N N . ILE B 1 423 ? 109.284 128.348 78.775 1.00 137.43 423 ILE B N 1
ATOM 6419 C CA . ILE B 1 423 ? 109.981 127.423 77.891 1.00 137.43 423 ILE B CA 1
ATOM 6420 C C . ILE B 1 423 ? 109.192 127.211 76.609 1.00 137.43 423 ILE B C 1
ATOM 6421 O O . ILE B 1 423 ? 109.756 126.813 75.584 1.00 137.43 423 ILE B O 1
ATOM 6426 N N . LEU B 1 424 ? 107.884 127.466 76.637 1.00 141.93 424 LEU B N 1
ATOM 6427 C CA . LEU B 1 424 ? 107.080 127.306 75.431 1.00 141.93 424 LEU B CA 1
ATOM 6428 C C . LEU B 1 424 ? 107.331 128.443 74.450 1.00 141.93 424 LEU B C 1
ATOM 6429 O O . LEU B 1 424 ? 107.764 128.213 73.315 1.00 141.93 424 LEU B O 1
ATOM 6434 N N . TYR B 1 425 ? 107.070 129.682 74.872 1.00 149.29 425 TYR B N 1
ATOM 6435 C CA . TYR B 1 425 ? 107.232 130.820 73.973 1.00 149.29 425 TYR B CA 1
ATOM 6436 C C . TYR B 1 425 ? 108.637 130.862 73.389 1.00 149.29 425 TYR B C 1
ATOM 6437 O O . TYR B 1 425 ? 108.814 130.801 72.167 1.00 149.29 425 TYR B O 1
ATOM 6446 N N . TYR B 1 426 ? 109.654 130.962 74.246 1.00 151.23 426 TYR B N 1
ATOM 6447 C CA . TYR B 1 426 ? 111.020 130.869 73.746 1.00 151.23 426 TYR B CA 1
ATOM 6448 C C . TYR B 1 426 ? 111.239 129.569 72.989 1.00 151.23 426 TYR B C 1
ATOM 6449 O O . TYR B 1 426 ? 112.125 129.491 72.131 1.00 151.23 426 TYR B O 1
ATOM 6458 N N . GLY B 1 427 ? 110.446 128.540 73.290 1.00 150.05 427 GLY B N 1
ATOM 6459 C CA . GLY B 1 427 ? 110.484 127.319 72.508 1.00 150.05 427 GLY B CA 1
ATOM 6460 C C . GLY B 1 427 ? 109.807 127.443 71.163 1.00 150.05 427 GLY B C 1
ATOM 6461 O O . GLY B 1 427 ? 109.900 126.521 70.346 1.00 150.05 427 GLY B O 1
ATOM 6462 N N . GLY B 1 428 ? 109.121 128.559 70.916 1.00 153.21 428 GLY B N 1
ATOM 6463 C CA . GLY B 1 428 ? 108.506 128.763 69.615 1.00 153.21 428 GLY B CA 1
ATOM 6464 C C . GLY B 1 428 ? 109.472 129.361 68.611 1.00 153.21 428 GLY B C 1
ATOM 6465 O O . GLY B 1 428 ? 109.644 128.835 67.508 1.00 153.21 428 GLY B O 1
ATOM 6466 N N . HIS B 1 429 ? 110.109 130.476 68.977 1.00 155.51 429 HIS B N 1
ATOM 6467 C CA . HIS B 1 429 ? 111.099 131.089 68.099 1.00 155.51 429 HIS B CA 1
ATOM 6468 C C . HIS B 1 429 ? 112.041 130.047 67.511 1.00 155.51 429 HIS B C 1
ATOM 6469 O O . HIS B 1 429 ? 112.389 130.109 66.327 1.00 155.51 429 HIS B O 1
ATOM 6476 N N . LEU B 1 430 ? 112.407 129.075 68.312 1.00 156.24 430 LEU B N 1
ATOM 6477 C CA . LEU B 1 430 ? 113.380 128.131 67.747 1.00 156.24 430 LEU B CA 1
ATOM 6478 C C . LEU B 1 430 ? 112.656 127.185 66.809 1.00 156.24 430 LEU B C 1
ATOM 6479 O O . LEU B 1 430 ? 113.135 126.994 65.708 1.00 156.24 430 LEU B O 1
ATOM 6484 N N . VAL B 1 431 ? 111.466 126.752 67.182 1.00 156.27 431 VAL B N 1
ATOM 6485 C CA . VAL B 1 431 ? 110.831 125.671 66.436 1.00 156.27 431 VAL B CA 1
ATOM 6486 C C . VAL B 1 431 ? 110.549 126.090 65.001 1.00 156.27 431 VAL B C 1
ATOM 6487 O O . VAL B 1 431 ? 110.534 125.248 64.096 1.00 156.27 431 VAL B O 1
ATOM 6491 N N . ILE B 1 432 ? 110.319 127.380 64.762 1.00 155.21 432 ILE B N 1
ATOM 6492 C CA . ILE B 1 432 ? 110.029 127.827 63.404 1.00 155.21 432 ILE B CA 1
ATOM 6493 C C . ILE B 1 432 ? 111.315 128.085 62.630 1.00 155.21 432 ILE B C 1
ATOM 6494 O O . ILE B 1 432 ? 111.437 127.697 61.464 1.00 155.21 432 ILE B O 1
ATOM 6499 N N . SER B 1 433 ? 112.293 128.739 63.257 1.00 156.06 433 SER B N 1
ATOM 6500 C CA . SER B 1 433 ? 113.528 129.113 62.579 1.00 156.06 433 SER B CA 1
ATOM 6501 C C . SER B 1 433 ? 114.643 128.092 62.785 1.00 156.06 433 SER B C 1
ATOM 6502 O O . SER B 1 433 ? 115.146 127.514 61.817 1.00 156.06 433 SER B O 1
ATOM 6505 N N . GLY B 1 434 ? 115.033 127.851 64.034 1.00 157.88 434 GLY B N 1
ATOM 6506 C CA . GLY B 1 434 ? 116.204 127.039 64.306 1.00 157.88 434 GLY B CA 1
ATOM 6507 C C . GLY B 1 434 ? 115.950 125.594 64.680 1.00 157.88 434 GLY B C 1
ATOM 6508 O O . GLY B 1 434 ? 116.523 124.682 64.077 1.00 157.88 434 GLY B O 1
ATOM 6509 N N . GLN B 1 435 ? 115.248 125.378 65.775 1.00 158.35 435 GLN B N 1
ATOM 6510 C CA . GLN B 1 435 ? 115.074 123.985 66.238 1.00 158.35 435 GLN B CA 1
ATOM 6511 C C . GLN B 1 435 ? 113.937 123.338 65.465 1.00 158.35 435 GLN B C 1
ATOM 6512 O O . GLN B 1 435 ? 112.987 124.049 65.138 1.00 158.35 435 GLN B O 1
ATOM 6518 N N . MET B 1 436 ? 113.942 122.002 65.398 1.00 159.68 436 MET B N 1
ATOM 6519 C CA . MET B 1 436 ? 112.890 121.165 64.844 1.00 159.68 436 MET B CA 1
ATOM 6520 C C . MET B 1 436 ? 111.633 121.244 65.702 1.00 159.68 436 MET B C 1
ATOM 6521 O O . MET B 1 436 ? 111.666 121.679 66.855 1.00 159.68 436 MET B O 1
ATOM 6526 N N . SER B 1 437 ? 110.510 120.820 65.122 1.00 156.70 437 SER B N 1
ATOM 6527 C CA . SER B 1 437 ? 109.270 120.763 65.887 1.00 156.70 437 SER B CA 1
ATOM 6528 C C . SER B 1 437 ? 109.166 119.472 66.686 1.00 156.70 437 SER B C 1
ATOM 6529 O O . SER B 1 437 ? 108.461 119.427 67.700 1.00 156.70 437 SER B O 1
ATOM 6532 N N . SER B 1 438 ? 109.850 118.415 66.246 1.00 155.65 438 SER B N 1
ATOM 6533 C CA . SER B 1 438 ? 109.833 117.162 66.993 1.00 155.65 438 SER B CA 1
ATOM 6534 C C . SER B 1 438 ? 110.682 117.248 68.254 1.00 155.65 438 SER B C 1
ATOM 6535 O O . SER B 1 438 ? 110.379 116.583 69.250 1.00 155.65 438 SER B O 1
ATOM 6538 N N . GLY B 1 439 ? 111.745 118.053 68.230 1.00 152.68 439 GLY B N 1
ATOM 6539 C CA . GLY B 1 439 ? 112.563 118.212 69.420 1.00 152.68 439 GLY B CA 1
ATOM 6540 C C . GLY B 1 439 ? 111.897 119.078 70.472 1.00 152.68 439 GLY B C 1
ATOM 6541 O O . GLY B 1 439 ? 111.860 118.719 71.651 1.00 152.68 439 GLY B O 1
ATOM 6542 N N . ASN B 1 440 ? 111.352 120.224 70.060 1.00 151.86 440 ASN B N 1
ATOM 6543 C CA . ASN B 1 440 ? 110.707 121.133 71.000 1.00 151.86 440 ASN B CA 1
ATOM 6544 C C . ASN B 1 440 ? 109.533 120.494 71.726 1.00 151.86 440 ASN B C 1
ATOM 6545 O O . ASN B 1 440 ? 109.010 121.095 72.670 1.00 151.86 440 ASN B O 1
ATOM 6550 N N . LEU B 1 441 ? 109.105 119.304 71.313 1.00 148.73 441 LEU B N 1
ATOM 6551 C CA . LEU B 1 441 ? 108.037 118.596 72.005 1.00 148.73 441 LEU B CA 1
ATOM 6552 C C . LEU B 1 441 ? 108.591 117.565 72.981 1.00 148.73 441 LEU B C 1
ATOM 6553 O O . LEU B 1 441 ? 108.023 117.356 74.057 1.00 148.73 441 LEU B O 1
ATOM 6558 N N . ILE B 1 442 ? 109.697 116.913 72.619 1.00 149.75 442 ILE B N 1
ATOM 6559 C CA . ILE B 1 442 ? 110.288 115.920 73.508 1.00 149.75 442 ILE B CA 1
ATOM 6560 C C . ILE B 1 442 ? 111.063 116.593 74.632 1.00 149.75 442 ILE B C 1
ATOM 6561 O O . ILE B 1 442 ? 111.161 116.049 75.738 1.00 149.75 442 ILE B O 1
ATOM 6566 N N . ALA B 1 443 ? 111.624 117.778 74.380 1.00 145.34 443 ALA B N 1
ATOM 6567 C CA . ALA B 1 443 ? 112.308 118.506 75.444 1.00 145.34 443 ALA B CA 1
ATOM 6568 C C . ALA B 1 443 ? 111.336 118.962 76.522 1.00 145.34 443 ALA B C 1
ATOM 6569 O O . ALA B 1 443 ? 111.745 119.616 77.486 1.00 145.34 443 ALA B O 1
ATOM 6571 N N . PHE B 1 444 ? 110.047 118.653 76.364 1.00 144.46 444 PHE B N 1
ATOM 6572 C CA . PHE B 1 444 ? 109.088 118.892 77.437 1.00 144.46 444 PHE B CA 1
ATOM 6573 C C . PHE B 1 444 ? 108.892 117.646 78.288 1.00 144.46 444 PHE B C 1
ATOM 6574 O O . PHE B 1 444 ? 108.994 117.706 79.519 1.00 144.46 444 PHE B O 1
ATOM 6582 N N . ILE B 1 445 ? 108.598 116.510 77.654 1.00 142.39 445 ILE B N 1
ATOM 6583 C CA . ILE B 1 445 ? 108.436 115.263 78.397 1.00 142.39 445 ILE B CA 1
ATOM 6584 C C . ILE B 1 445 ? 109.622 115.048 79.328 1.00 142.39 445 ILE B C 1
ATOM 6585 O O . ILE B 1 445 ? 109.458 114.847 80.537 1.00 142.39 445 ILE B O 1
ATOM 6590 N N . ILE B 1 446 ? 110.838 115.096 78.780 1.00 139.10 446 ILE B N 1
ATOM 6591 C CA . ILE B 1 446 ? 112.030 115.031 79.619 1.00 139.10 446 ILE B CA 1
ATOM 6592 C C . ILE B 1 446 ? 112.125 116.258 80.513 1.00 139.10 446 ILE B C 1
ATOM 6593 O O . ILE B 1 446 ? 112.947 116.303 81.434 1.00 139.10 446 ILE B O 1
ATOM 6598 N N . TYR B 1 447 ? 111.295 117.270 80.261 1.00 137.13 447 TYR B N 1
ATOM 6599 C CA . TYR B 1 447 ? 111.331 118.469 81.090 1.00 137.13 447 TYR B CA 1
ATOM 6600 C C . TYR B 1 447 ? 110.374 118.366 82.269 1.00 137.13 447 TYR B C 1
ATOM 6601 O O . TYR B 1 447 ? 110.609 118.988 83.310 1.00 137.13 447 TYR B O 1
ATOM 6610 N N . GLU B 1 448 ? 109.292 117.599 82.128 1.00 133.35 448 GLU B N 1
ATOM 6611 C CA . GLU B 1 448 ? 108.367 117.418 83.241 1.00 133.35 448 GLU B CA 1
ATOM 6612 C C . GLU B 1 448 ? 109.027 116.734 84.429 1.00 133.35 448 GLU B C 1
ATOM 6613 O O . GLU B 1 448 ? 108.519 116.835 85.550 1.00 133.35 448 GLU B O 1
ATOM 6619 N N . PHE B 1 449 ? 110.148 116.043 84.212 1.00 130.64 449 PHE B N 1
ATOM 6620 C CA . PHE B 1 449 ? 110.820 115.347 85.302 1.00 130.64 449 PHE B CA 1
ATOM 6621 C C . PHE B 1 449 ? 111.627 116.304 86.169 1.00 130.64 449 PHE B C 1
ATOM 6622 O O . PHE B 1 449 ? 111.496 116.288 87.397 1.00 130.64 449 PHE B O 1
ATOM 6630 N N . VAL B 1 450 ? 112.465 117.143 85.555 1.00 123.34 450 VAL B N 1
ATOM 6631 C CA . VAL B 1 450 ? 113.255 118.094 86.332 1.00 123.34 450 VAL B CA 1
ATOM 6632 C C . VAL B 1 450 ? 112.360 118.938 87.230 1.00 123.34 450 VAL B C 1
ATOM 6633 O O . VAL B 1 450 ? 112.823 119.499 88.230 1.00 123.34 450 VAL B O 1
ATOM 6637 N N . LEU B 1 451 ? 111.069 119.033 86.907 1.00 126.55 451 LEU B N 1
ATOM 6638 C CA . LEU B 1 451 ? 110.135 119.690 87.816 1.00 126.55 451 LEU B CA 1
ATOM 6639 C C . LEU B 1 451 ? 109.712 118.753 88.938 1.00 126.55 451 LEU B C 1
ATOM 6640 O O . LEU B 1 451 ? 109.668 119.155 90.106 1.00 126.55 451 LEU B O 1
ATOM 6645 N N . GLY B 1 452 ? 109.396 117.501 88.607 1.00 121.95 452 GLY B N 1
ATOM 6646 C CA . GLY B 1 452 ? 109.144 116.514 89.639 1.00 121.95 452 GLY B CA 1
ATOM 6647 C C . GLY B 1 452 ? 110.366 116.184 90.467 1.00 121.95 452 GLY B C 1
ATOM 6648 O O . GLY B 1 452 ? 110.275 115.382 91.401 1.00 121.95 452 GLY B O 1
ATOM 6649 N N . ASP B 1 453 ? 111.513 116.779 90.141 1.00 118.85 453 ASP B N 1
ATOM 6650 C CA . ASP B 1 453 ? 112.748 116.601 90.893 1.00 118.85 453 ASP B CA 1
ATOM 6651 C C . ASP B 1 453 ? 113.230 117.896 91.530 1.00 118.85 453 ASP B C 1
ATOM 6652 O O . ASP B 1 453 ? 113.531 117.921 92.725 1.00 118.85 453 ASP B O 1
ATOM 6657 N N . CYS B 1 454 ? 113.315 118.979 90.754 1.00 117.61 454 CYS B N 1
ATOM 6658 C CA . CYS B 1 454 ? 113.705 120.262 91.325 1.00 117.61 454 CYS B CA 1
ATOM 6659 C C . CYS B 1 454 ? 112.830 120.647 92.508 1.00 117.61 454 CYS B C 1
ATOM 6660 O O . CYS B 1 454 ? 113.254 121.448 93.347 1.00 117.61 454 CYS B O 1
ATOM 6663 N N . MET B 1 455 ? 111.620 120.096 92.594 1.00 114.91 455 MET B N 1
ATOM 6664 C CA . MET B 1 455 ? 110.746 120.331 93.735 1.00 114.91 455 MET B CA 1
ATOM 6665 C C . MET B 1 455 ? 110.938 119.304 94.840 1.00 114.91 455 MET B C 1
ATOM 6666 O O . MET B 1 455 ? 110.713 119.619 96.012 1.00 114.91 455 MET B O 1
ATOM 6671 N N . GLU B 1 456 ? 111.334 118.082 94.494 1.00 111.16 456 GLU B N 1
ATOM 6672 C CA . GLU B 1 456 ? 111.588 117.044 95.485 1.00 111.16 456 GLU B CA 1
ATOM 6673 C C . GLU B 1 456 ? 113.038 117.045 95.952 1.00 111.16 456 GLU B C 1
ATOM 6674 O O . GLU B 1 456 ? 113.309 117.197 97.145 1.00 111.16 456 GLU B O 1
ATOM 6680 N N . SER B 1 457 ? 113.973 116.885 95.014 1.00 113.54 457 SER B 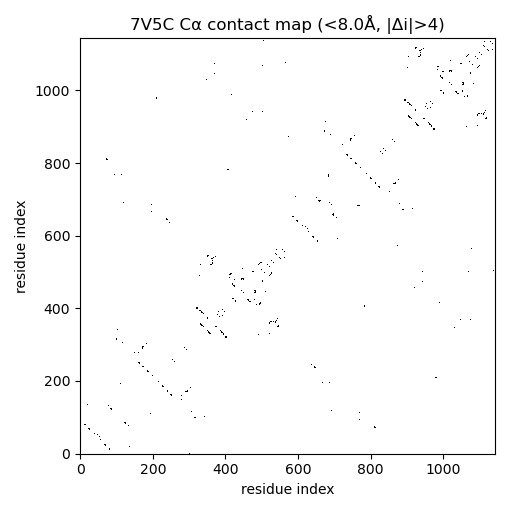N 1
ATOM 6681 C CA . SER B 1 457 ? 115.384 116.750 95.364 1.00 113.54 457 SER B CA 1
ATOM 6682 C C . SER B 1 457 ? 115.828 117.832 96.338 1.00 113.54 457 SER B C 1
ATOM 6683 O O . SER B 1 457 ? 116.610 117.571 97.258 1.00 113.54 457 SER B O 1
ATOM 6686 N N . VAL B 1 458 ? 115.350 119.058 96.148 1.00 111.21 458 VAL B N 1
ATOM 6687 C CA . VAL B 1 458 ? 115.769 120.169 96.987 1.00 111.21 458 VAL B CA 1
ATOM 6688 C C . VAL B 1 458 ? 114.586 120.960 97.522 1.00 111.21 458 VAL B C 1
ATOM 6689 O O . VAL B 1 458 ? 114.768 122.050 98.062 1.00 111.21 458 VAL B O 1
ATOM 6693 N N . GLY B 1 459 ? 113.376 120.435 97.381 1.00 103.70 459 GLY B N 1
ATOM 6694 C CA . GLY B 1 459 ? 112.223 121.078 97.970 1.00 103.70 459 GLY B CA 1
ATOM 6695 C C . GLY B 1 459 ? 111.933 120.514 99.341 1.00 103.70 459 GLY B C 1
ATOM 6696 O O . GLY B 1 459 ? 111.794 121.258 100.314 1.00 103.70 459 GLY B O 1
ATOM 6697 N N . SER B 1 460 ? 111.844 119.190 99.424 1.00 97.19 460 SER B N 1
ATOM 6698 C CA . SER B 1 460 ? 111.630 118.514 100.694 1.00 97.19 460 SER B CA 1
ATOM 6699 C C . SER B 1 460 ? 112.932 118.164 101.394 1.00 97.19 460 SER B C 1
ATOM 6700 O O . SER B 1 460 ? 113.047 118.360 102.608 1.00 97.19 460 SER B O 1
ATOM 6703 N N . VAL B 1 461 ? 113.921 117.662 100.654 1.00 96.71 461 VAL B N 1
ATOM 6704 C CA . VAL B 1 461 ? 115.166 117.217 101.272 1.00 96.71 461 VAL B CA 1
ATOM 6705 C C . VAL B 1 461 ? 115.813 118.343 102.067 1.00 96.71 461 VAL B C 1
ATOM 6706 O O . VAL B 1 461 ? 116.678 118.101 102.915 1.00 96.71 461 VAL B O 1
ATOM 6710 N N . TYR B 1 462 ? 115.416 119.586 101.812 1.00 97.44 462 TYR B N 1
ATOM 6711 C CA . TYR B 1 462 ? 115.931 120.686 102.613 1.00 97.44 462 TYR B CA 1
ATOM 6712 C C . TYR B 1 462 ? 114.908 121.236 103.594 1.00 97.44 462 TYR B C 1
ATOM 6713 O O . TYR B 1 462 ? 115.268 122.057 104.443 1.00 97.44 462 TYR B O 1
ATOM 6722 N N . SER B 1 463 ? 113.652 120.811 103.508 1.00 96.27 463 SER B N 1
ATOM 6723 C CA . SER B 1 463 ? 112.695 121.125 104.558 1.00 96.27 463 SER B CA 1
ATOM 6724 C C . SER B 1 463 ? 112.773 120.097 105.679 1.00 96.27 463 SER B C 1
ATOM 6725 O O . SER B 1 463 ? 112.959 120.457 106.845 1.00 96.27 463 SER B O 1
ATOM 6728 N N . GLY B 1 464 ? 112.633 118.816 105.338 1.00 90.68 464 GLY B N 1
ATOM 6729 C CA . GLY B 1 464 ? 112.867 117.769 106.319 1.00 90.68 464 GLY B CA 1
ATOM 6730 C C . GLY B 1 464 ? 114.126 117.998 107.129 1.00 90.68 464 GLY B C 1
ATOM 6731 O O . GLY B 1 464 ? 114.080 118.105 108.356 1.00 90.68 464 GLY B O 1
ATOM 6732 N N . LEU B 1 465 ? 115.274 118.089 106.452 1.00 90.97 465 LEU B N 1
ATOM 6733 C CA . LEU B 1 465 ? 116.528 118.348 107.154 1.00 90.97 465 LEU B CA 1
ATOM 6734 C C . LEU B 1 465 ? 116.452 119.593 108.023 1.00 90.97 465 LEU B C 1
ATOM 6735 O O . LEU B 1 465 ? 117.301 119.788 108.899 1.00 90.97 465 LEU B O 1
ATOM 6740 N N . MET B 1 466 ? 115.463 120.451 107.796 1.00 91.74 466 MET B N 1
ATOM 6741 C CA . MET B 1 466 ? 115.233 121.584 108.677 1.00 91.74 466 MET B CA 1
ATOM 6742 C C . MET B 1 466 ? 114.086 121.347 109.645 1.00 91.74 466 MET B C 1
ATOM 6743 O O . MET B 1 466 ? 113.894 122.148 110.564 1.00 91.74 466 MET B O 1
ATOM 6748 N N . GLN B 1 467 ? 113.316 120.279 109.457 1.00 84.54 467 GLN B N 1
ATOM 6749 C CA . GLN B 1 467 ? 112.370 119.847 110.473 1.00 84.54 467 GLN B CA 1
ATOM 6750 C C . GLN B 1 467 ? 113.004 118.883 111.459 1.00 84.54 467 GLN B C 1
ATOM 6751 O O . GLN B 1 467 ? 112.612 118.856 112.630 1.00 84.54 467 GLN B O 1
ATOM 6757 N N . GLY B 1 468 ? 113.972 118.086 111.010 1.00 84.57 468 GLY B N 1
ATOM 6758 C CA . GLY B 1 468 ? 114.760 117.303 111.946 1.00 84.57 468 GLY B CA 1
ATOM 6759 C C . GLY B 1 468 ? 115.511 118.182 112.925 1.00 84.57 468 GLY B C 1
ATOM 6760 O O . GLY B 1 468 ? 115.361 118.050 114.140 1.00 84.57 468 GLY B O 1
ATOM 6761 N N . VAL B 1 469 ? 116.321 119.107 112.404 1.00 85.23 469 VAL B N 1
ATOM 6762 C CA . VAL B 1 469 ? 117.066 120.022 113.265 1.00 85.23 469 VAL B CA 1
ATOM 6763 C C . VAL B 1 469 ? 116.138 120.756 114.220 1.00 85.23 469 VAL B C 1
ATOM 6764 O O . VAL B 1 469 ? 116.583 121.300 115.236 1.00 85.23 469 VAL B O 1
ATOM 6768 N N . GLY B 1 470 ? 114.842 120.795 113.916 1.00 81.94 470 GLY B N 1
ATOM 6769 C CA . GLY B 1 470 ? 113.900 121.384 114.852 1.00 81.94 470 GLY B CA 1
ATOM 6770 C C . GLY B 1 470 ? 113.542 120.430 115.974 1.00 81.94 470 GLY B C 1
ATOM 6771 O O . GLY B 1 470 ? 113.604 120.785 117.153 1.00 81.94 470 GLY B O 1
ATOM 6772 N N . ALA B 1 471 ? 113.164 119.201 115.621 1.00 80.06 471 ALA B N 1
ATOM 6773 C CA . ALA B 1 471 ? 112.824 118.216 116.639 1.00 80.06 471 ALA B CA 1
ATOM 6774 C C . ALA B 1 471 ? 113.989 117.979 117.588 1.00 80.06 471 ALA B C 1
ATOM 6775 O O . ALA B 1 471 ? 113.790 117.840 118.799 1.00 80.06 471 ALA B O 1
ATOM 6777 N N . ALA B 1 472 ? 115.212 117.944 117.061 1.00 79.03 472 ALA B N 1
ATOM 6778 C CA . ALA B 1 472 ? 116.404 117.694 117.861 1.00 79.03 472 ALA B CA 1
ATOM 6779 C C . ALA B 1 472 ? 117.035 118.971 118.384 1.00 79.03 472 ALA B C 1
ATOM 6780 O O . ALA B 1 472 ? 118.247 119.004 118.623 1.00 79.03 472 ALA B O 1
ATOM 6782 N N . GLU B 1 473 ? 116.253 120.032 118.561 1.00 83.11 473 GLU B N 1
ATOM 6783 C CA . GLU B 1 473 ? 116.826 121.270 119.071 1.00 83.11 473 GLU B CA 1
ATOM 6784 C C . GLU B 1 473 ? 117.091 121.181 120.566 1.00 83.11 473 GLU B C 1
ATOM 6785 O O . GLU B 1 473 ? 118.023 121.815 121.071 1.00 83.11 473 GLU B O 1
ATOM 6791 N N . LYS B 1 474 ? 116.290 120.404 121.288 1.00 75.55 474 LYS B N 1
ATOM 6792 C CA . LYS B 1 474 ? 116.530 120.208 122.711 1.00 75.55 474 LYS B CA 1
ATOM 6793 C C . LYS B 1 474 ? 117.427 119.008 122.983 1.00 75.55 474 LYS B C 1
ATOM 6794 O O . LYS B 1 474 ? 118.319 119.086 123.832 1.00 75.55 474 LYS B O 1
ATOM 6800 N N . VAL B 1 475 ? 117.216 117.899 122.272 1.00 70.62 475 VAL B N 1
ATOM 6801 C CA . VAL B 1 475 ? 118.056 116.721 122.467 1.00 70.62 475 VAL B CA 1
ATOM 6802 C C . VAL B 1 475 ? 119.524 117.064 122.259 1.00 70.62 475 VAL B C 1
ATOM 6803 O O . VAL B 1 475 ? 120.411 116.425 122.834 1.00 70.62 475 VAL B O 1
ATOM 6807 N N . PHE B 1 476 ? 119.807 118.059 121.426 1.00 77.90 476 PHE B N 1
ATOM 6808 C CA . PHE B 1 476 ? 121.176 118.510 121.217 1.00 77.90 476 PHE B CA 1
ATOM 6809 C C . PHE B 1 476 ? 121.620 119.519 122.257 1.00 77.90 476 PHE B C 1
ATOM 6810 O O . PHE B 1 476 ? 122.709 120.084 122.126 1.00 77.90 476 PHE B O 1
ATOM 6818 N N . GLU B 1 477 ? 120.805 119.765 123.278 1.00 77.11 477 GLU B N 1
ATOM 6819 C CA . GLU B 1 477 ? 121.180 120.645 124.375 1.00 77.11 477 GLU B CA 1
ATOM 6820 C C . GLU B 1 477 ? 121.477 119.885 125.657 1.00 77.11 477 GLU B C 1
ATOM 6821 O O . GLU B 1 477 ? 122.331 120.310 126.438 1.00 77.11 477 GLU B O 1
ATOM 6827 N N . PHE B 1 478 ? 120.789 118.767 125.894 1.00 70.91 478 PHE B N 1
ATOM 6828 C CA . PHE B 1 478 ? 121.153 117.898 127.003 1.00 70.91 478 PHE B CA 1
ATOM 6829 C C . PHE B 1 478 ? 122.423 117.113 126.715 1.00 70.91 478 PHE B C 1
ATOM 6830 O O . PHE B 1 478 ? 123.028 116.574 127.646 1.00 70.91 478 PHE B O 1
ATOM 6838 N N . ILE B 1 479 ? 122.836 117.032 125.452 1.00 74.79 479 ILE B N 1
ATOM 6839 C CA . ILE B 1 479 ? 124.067 116.326 125.122 1.00 74.79 479 ILE B CA 1
ATOM 6840 C C . ILE B 1 479 ? 125.273 117.243 125.259 1.00 74.79 479 ILE B C 1
ATOM 6841 O O . ILE B 1 479 ? 126.403 116.768 125.412 1.00 74.79 479 ILE B O 1
ATOM 6846 N N . ASP B 1 480 ? 125.065 118.555 125.204 1.00 82.57 480 ASP B N 1
ATOM 6847 C CA . ASP B 1 480 ? 126.149 119.521 125.295 1.00 82.57 480 ASP B CA 1
ATOM 6848 C C . ASP B 1 480 ? 126.199 120.232 126.636 1.00 82.57 480 ASP B C 1
ATOM 6849 O O . ASP B 1 480 ? 127.178 120.930 126.914 1.00 82.57 480 ASP B O 1
ATOM 6854 N N . ARG B 1 481 ? 125.176 120.081 127.469 1.00 81.43 481 ARG B N 1
ATOM 6855 C CA . ARG B 1 481 ? 125.160 120.766 128.752 1.00 81.43 481 ARG B CA 1
ATOM 6856 C C . ARG B 1 481 ? 126.331 120.311 129.610 1.00 81.43 481 ARG B C 1
ATOM 6857 O O . ARG B 1 481 ? 126.648 119.121 129.678 1.00 81.43 481 ARG B O 1
ATOM 6865 N N . GLN B 1 482 ? 126.980 121.271 130.264 1.00 88.86 482 GLN B N 1
ATOM 6866 C CA . GLN B 1 482 ? 128.123 120.984 131.113 1.00 88.86 482 GLN B CA 1
ATOM 6867 C C . GLN B 1 482 ? 127.667 120.889 132.557 1.00 88.86 482 GLN B C 1
ATOM 6868 O O . GLN B 1 482 ? 127.126 121.871 133.087 1.00 88.86 482 GLN B O 1
ATOM 6874 N N . PRO B 1 483 ? 127.855 119.756 133.229 1.00 86.43 483 PRO B N 1
ATOM 6875 C CA . PRO B 1 483 ? 127.430 119.656 134.628 1.00 86.43 483 PRO B CA 1
ATOM 6876 C C . PRO B 1 483 ? 128.093 120.735 135.467 1.00 86.43 483 PRO B C 1
ATOM 6877 O O . PRO B 1 483 ? 129.316 120.881 135.464 1.00 86.43 483 PRO B O 1
ATOM 6881 N N . THR B 1 484 ? 127.275 121.495 136.188 1.00 88.73 484 THR B N 1
ATOM 6882 C CA . THR B 1 484 ? 127.768 122.617 136.974 1.00 88.73 484 THR B CA 1
ATOM 6883 C C . THR B 1 484 ? 128.403 122.189 138.287 1.00 88.73 484 THR B C 1
ATOM 6884 O O . THR B 1 484 ? 128.664 123.044 139.138 1.00 88.73 484 THR B O 1
ATOM 6888 N N . MET B 1 485 ? 128.652 120.895 138.474 1.00 94.93 485 MET B N 1
ATOM 6889 C CA . MET B 1 485 ? 129.368 120.390 139.648 1.00 94.93 485 MET B CA 1
ATOM 6890 C C . MET B 1 485 ? 130.135 119.152 139.194 1.00 94.93 485 MET B C 1
ATOM 6891 O O . MET B 1 485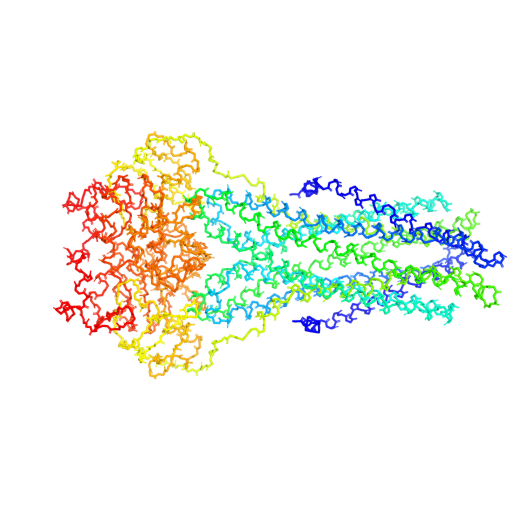 ? 129.586 118.048 139.150 1.00 94.93 485 MET B O 1
ATOM 6896 N N . VAL B 1 486 ? 131.403 119.344 138.858 1.00 99.10 486 VAL B N 1
ATOM 6897 C CA . VAL B 1 486 ? 132.260 118.274 138.368 1.00 99.10 486 VAL B CA 1
ATOM 6898 C C . VAL B 1 486 ? 133.089 117.746 139.526 1.00 99.10 486 VAL B C 1
ATOM 6899 O O . VAL B 1 486 ? 133.647 118.521 140.313 1.00 99.10 486 VAL B O 1
ATOM 6903 N N . HIS B 1 487 ? 133.172 116.425 139.631 1.00 103.05 487 HIS B N 1
ATOM 6904 C CA . HIS B 1 487 ? 133.883 115.758 140.713 1.00 103.05 487 HIS B CA 1
ATOM 6905 C C . HIS B 1 487 ? 135.148 115.124 140.157 1.00 103.05 487 HIS B C 1
ATOM 6906 O O . HIS B 1 487 ? 135.077 114.180 139.364 1.00 103.05 487 HIS B O 1
ATOM 6913 N N . ASP B 1 488 ? 136.300 115.642 140.577 1.00 109.14 488 ASP B N 1
ATOM 6914 C CA . ASP B 1 488 ? 137.594 115.146 140.120 1.00 109.14 488 ASP B CA 1
ATOM 6915 C C . ASP B 1 488 ? 138.507 115.020 141.330 1.00 109.14 488 ASP B C 1
ATOM 6916 O O . ASP B 1 488 ? 138.940 116.028 141.894 1.00 109.14 488 ASP B O 1
ATOM 6921 N N . GLY B 1 489 ? 138.793 113.785 141.724 1.00 106.94 489 GLY B N 1
ATOM 6922 C CA . GLY B 1 489 ? 139.677 113.516 142.839 1.00 106.94 489 GLY B CA 1
ATOM 6923 C C . GLY B 1 489 ? 139.871 112.028 143.025 1.00 106.94 489 GLY B C 1
ATOM 6924 O O . GLY B 1 489 ? 138.918 111.256 142.890 1.00 106.94 489 GLY B O 1
ATOM 6925 N N . SER B 1 490 ? 141.093 111.607 143.332 1.00 105.65 490 SER B N 1
ATOM 6926 C CA . SER B 1 490 ? 141.423 110.193 143.457 1.00 105.65 490 SER B CA 1
ATOM 6927 C C . SER B 1 490 ? 142.232 109.947 144.718 1.00 105.65 490 SER B C 1
ATOM 6928 O O . SER B 1 490 ? 143.274 109.290 144.703 1.00 105.65 490 SER B O 1
ATOM 6931 N N . LEU B 1 491 ? 141.755 110.482 145.841 1.00 104.10 491 LEU B N 1
ATOM 6932 C CA . LEU B 1 491 ? 142.436 110.345 147.121 1.00 104.10 491 LEU B CA 1
ATOM 6933 C C . LEU B 1 491 ? 142.037 109.079 147.866 1.00 104.10 491 LEU B C 1
ATOM 6934 O O . LEU B 1 491 ? 142.180 109.017 149.093 1.00 104.10 491 LEU B O 1
ATOM 6939 N N . ALA B 1 492 ? 141.545 108.065 147.159 1.00 103.35 492 ALA B N 1
ATOM 6940 C CA . ALA B 1 492 ? 141.059 106.850 147.798 1.00 103.35 492 ALA B CA 1
ATOM 6941 C C . ALA B 1 492 ? 142.132 106.230 148.682 1.00 103.35 492 ALA B C 1
ATOM 6942 O O . ALA B 1 492 ? 143.116 105.681 148.173 1.00 103.35 492 ALA B O 1
ATOM 6944 N N . PRO B 1 493 ? 141.979 106.292 150.005 1.00 105.95 493 PRO B N 1
ATOM 6945 C CA . PRO B 1 493 ? 142.950 105.651 150.895 1.00 105.95 493 PRO B CA 1
ATOM 6946 C C . PRO B 1 493 ? 142.574 104.212 151.200 1.00 105.95 493 PRO B C 1
ATOM 6947 O O . PRO B 1 493 ? 141.553 103.717 150.715 1.00 105.95 493 PRO B O 1
ATOM 6951 N N . ASP B 1 494 ? 143.389 103.531 152.004 1.00 117.25 494 ASP B N 1
ATOM 6952 C CA . ASP B 1 494 ? 143.137 102.144 152.360 1.00 117.25 494 ASP B CA 1
ATOM 6953 C C . ASP B 1 494 ? 142.838 101.944 153.838 1.00 117.25 494 ASP B C 1
ATOM 6954 O O . ASP B 1 494 ? 142.404 100.853 154.222 1.00 117.25 494 ASP B O 1
ATOM 6959 N N . HIS B 1 495 ? 143.057 102.956 154.675 1.00 122.52 495 HIS B N 1
ATOM 6960 C CA . HIS B 1 495 ? 142.746 102.870 156.099 1.00 122.52 495 HIS B CA 1
ATOM 6961 C C . HIS B 1 495 ? 142.079 104.174 156.511 1.00 122.52 495 HIS B C 1
ATOM 6962 O O . HIS B 1 495 ? 142.762 105.176 156.742 1.00 122.52 495 HIS B O 1
ATOM 6969 N N . LEU B 1 496 ? 140.753 104.161 156.605 1.00 117.11 496 LEU B N 1
ATOM 6970 C CA . LEU B 1 496 ? 139.974 105.346 156.933 1.00 117.11 496 LEU B CA 1
ATOM 6971 C C . LEU B 1 496 ? 139.545 105.284 158.391 1.00 117.11 496 LEU B C 1
ATOM 6972 O O . LEU B 1 496 ? 139.101 104.235 158.868 1.00 117.11 496 LEU B O 1
ATOM 6977 N N . GLU B 1 497 ? 139.681 106.409 159.095 1.00 122.99 497 GLU B N 1
ATOM 6978 C CA . GLU B 1 497 ? 139.265 106.463 160.491 1.00 122.99 497 GLU B CA 1
ATOM 6979 C C . GLU B 1 497 ? 137.756 106.632 160.612 1.00 122.99 497 GLU B C 1
ATOM 6980 O O . GLU B 1 497 ? 137.084 105.832 161.272 1.00 122.99 497 GLU B O 1
ATOM 6986 N N . GLY B 1 498 ? 137.207 107.666 159.983 1.00 117.94 498 GLY B N 1
ATOM 6987 C CA . GLY B 1 498 ? 135.779 107.903 160.038 1.00 117.94 498 GLY B CA 1
ATOM 6988 C C . GLY B 1 498 ? 135.417 109.142 160.825 1.00 117.94 498 GLY B C 1
ATOM 6989 O O . GLY B 1 498 ? 134.367 109.191 161.470 1.00 117.94 498 GLY B O 1
ATOM 6990 N N . ARG B 1 499 ? 136.280 110.151 160.777 1.00 114.32 499 ARG B N 1
ATOM 6991 C CA . ARG B 1 499 ? 136.076 111.386 161.521 1.00 114.32 499 ARG B CA 1
ATOM 6992 C C . ARG B 1 499 ? 135.550 112.466 160.585 1.00 114.32 499 ARG B C 1
ATOM 6993 O O . ARG B 1 499 ? 136.289 112.968 159.733 1.00 114.32 499 ARG B O 1
ATOM 7001 N N . VAL B 1 500 ? 134.281 112.825 160.748 1.00 106.01 500 VAL B N 1
ATOM 7002 C CA . VAL B 1 500 ? 133.627 113.837 159.929 1.00 106.01 500 VAL B CA 1
ATOM 7003 C C . VAL B 1 500 ? 133.644 115.155 160.688 1.00 106.01 500 VAL B C 1
ATOM 7004 O O . VAL B 1 500 ? 133.665 115.168 161.924 1.00 106.01 500 VAL B O 1
ATOM 7008 N N . ASP B 1 501 ? 133.638 116.262 159.951 1.00 106.99 501 ASP B N 1
ATOM 7009 C CA . ASP B 1 501 ? 133.676 117.587 160.550 1.00 106.99 501 ASP B CA 1
ATOM 7010 C C . ASP B 1 501 ? 132.981 118.587 159.643 1.00 106.99 501 ASP B C 1
ATOM 7011 O O . ASP B 1 501 ? 133.180 118.573 158.426 1.00 106.99 501 ASP B O 1
ATOM 7016 N N . PHE B 1 502 ? 132.175 119.455 160.240 1.00 101.34 502 PHE B N 1
ATOM 7017 C CA . PHE B 1 502 ? 131.591 120.597 159.550 1.00 101.34 502 PHE B CA 1
ATOM 7018 C C . PHE B 1 502 ? 132.279 121.853 160.061 1.00 101.34 502 PHE B C 1
ATOM 7019 O O . PHE B 1 502 ? 132.209 122.157 161.256 1.00 101.34 502 PHE B O 1
ATOM 7027 N N . GLU B 1 503 ? 132.938 122.580 159.165 1.00 108.55 503 GLU B N 1
ATOM 7028 C CA . GLU B 1 503 ? 133.722 123.757 159.532 1.00 108.55 503 GLU B CA 1
ATOM 7029 C C . GLU B 1 503 ? 133.038 125.004 158.983 1.00 108.55 503 GLU B C 1
ATOM 7030 O O . GLU B 1 503 ? 133.284 125.404 157.842 1.00 108.55 503 GLU B O 1
ATOM 7036 N N . ASN B 1 504 ? 132.185 125.622 159.799 1.00 105.06 504 ASN B N 1
ATOM 7037 C CA . ASN B 1 504 ? 131.550 126.890 159.448 1.00 105.06 504 ASN B CA 1
ATOM 7038 C C . ASN B 1 504 ? 130.817 126.787 158.112 1.00 105.06 504 ASN B C 1
ATOM 7039 O O . ASN B 1 504 ? 131.115 127.504 157.155 1.00 105.06 504 ASN B O 1
ATOM 7044 N N . VAL B 1 505 ? 129.849 125.884 158.054 1.00 97.60 505 VAL B N 1
ATOM 7045 C CA . VAL B 1 505 ? 129.110 125.635 156.824 1.00 97.60 505 VAL B CA 1
ATOM 7046 C C . VAL B 1 505 ? 128.084 126.737 156.607 1.00 97.60 505 VAL B C 1
ATOM 7047 O O . VAL B 1 505 ? 127.658 127.421 157.543 1.00 97.60 505 VAL B O 1
ATOM 7051 N N . THR B 1 506 ? 127.690 126.916 155.350 1.00 93.74 506 THR B N 1
ATOM 7052 C CA . THR B 1 506 ? 126.637 127.844 154.968 1.00 93.74 506 THR B CA 1
ATOM 7053 C C . THR B 1 506 ? 126.067 127.367 153.646 1.00 93.74 506 THR B C 1
ATOM 7054 O O . THR B 1 506 ? 126.820 127.126 152.700 1.00 93.74 506 THR B O 1
ATOM 7058 N N . PHE B 1 507 ? 124.747 127.233 153.578 1.00 86.42 507 PHE B N 1
ATOM 7059 C CA . PHE B 1 507 ? 124.122 126.511 152.484 1.00 86.42 507 PHE B CA 1
ATOM 7060 C C . PHE B 1 507 ? 122.831 127.196 152.069 1.00 86.42 507 PHE B C 1
ATOM 7061 O O . PHE B 1 507 ? 122.177 127.864 152.872 1.00 86.42 507 PHE B O 1
ATOM 7069 N N . THR B 1 508 ? 122.476 127.024 150.799 1.00 86.37 508 THR B N 1
ATOM 7070 C CA . THR B 1 508 ? 121.234 127.554 150.260 1.00 86.37 508 THR B CA 1
ATOM 7071 C C . THR B 1 508 ? 120.974 126.895 148.915 1.00 86.37 508 THR B C 1
ATOM 7072 O O . THR B 1 508 ? 121.858 126.859 148.057 1.00 86.37 508 THR B O 1
ATOM 7076 N N . TYR B 1 509 ? 119.763 126.378 148.739 1.00 82.73 509 TYR B N 1
ATOM 7077 C CA . TYR B 1 509 ? 119.451 125.609 147.549 1.00 82.73 509 TYR B CA 1
ATOM 7078 C C . TYR B 1 509 ? 119.384 126.521 146.328 1.00 82.73 509 TYR B C 1
ATOM 7079 O O . TYR B 1 509 ? 119.297 127.745 146.434 1.00 82.73 509 TYR B O 1
ATOM 7088 N N . ARG B 1 510 ? 119.429 125.905 145.150 1.00 83.98 510 ARG B N 1
ATOM 7089 C CA . ARG B 1 510 ? 119.434 126.655 143.904 1.00 83.98 510 ARG B CA 1
ATOM 7090 C C . ARG B 1 510 ? 118.040 126.924 143.359 1.00 83.98 510 ARG B C 1
ATOM 7091 O O . ARG B 1 510 ? 117.902 127.736 142.440 1.00 83.98 510 ARG B O 1
ATOM 7099 N N . THR B 1 511 ? 117.011 126.270 143.890 1.00 87.65 511 THR B N 1
ATOM 7100 C CA . THR B 1 511 ? 115.643 126.479 143.441 1.00 87.65 511 THR B CA 1
ATOM 7101 C C . THR B 1 511 ? 114.859 127.397 144.368 1.00 87.65 511 THR B C 1
ATOM 7102 O O . THR B 1 511 ? 113.645 127.539 144.204 1.00 87.65 511 THR B O 1
ATOM 7106 N N . ARG B 1 512 ? 115.525 128.013 145.337 1.00 89.54 512 ARG B N 1
ATOM 7107 C CA . ARG B 1 512 ? 114.907 128.933 146.281 1.00 89.54 512 ARG B CA 1
ATOM 7108 C C . ARG B 1 512 ? 116.009 129.774 146.910 1.00 89.54 512 ARG B C 1
ATOM 7109 O O . ARG B 1 512 ? 116.244 129.688 148.121 1.00 89.54 512 ARG B O 1
ATOM 7117 N N . PRO B 1 513 ? 116.695 130.599 146.130 1.00 94.70 513 PRO B N 1
ATOM 7118 C CA . PRO B 1 513 ? 117.978 131.147 146.581 1.00 94.70 513 PRO B CA 1
ATOM 7119 C C . PRO B 1 513 ? 117.858 132.350 147.500 1.00 94.70 513 PRO B C 1
ATOM 7120 O O . PRO B 1 513 ? 118.846 133.055 147.725 1.00 94.70 513 PRO B O 1
ATOM 7124 N N . HIS B 1 514 ? 116.669 132.600 148.041 1.00 102.42 514 HIS B N 1
ATOM 7125 C CA . HIS B 1 514 ? 116.460 133.730 148.933 1.00 102.42 514 HIS B CA 1
ATOM 7126 C C . HIS B 1 514 ? 116.356 133.329 150.396 1.00 102.42 514 HIS B C 1
ATOM 7127 O O . HIS B 1 514 ? 116.196 134.204 151.252 1.00 102.42 514 HIS B O 1
ATOM 7134 N N . THR B 1 515 ? 116.445 132.040 150.708 1.00 100.20 515 THR B N 1
ATOM 7135 C CA . THR B 1 515 ? 116.411 131.555 152.080 1.00 100.20 515 THR B CA 1
ATOM 7136 C C . THR B 1 515 ? 117.652 130.717 152.339 1.00 100.20 515 THR B C 1
ATOM 7137 O O . THR B 1 515 ? 117.980 129.830 151.546 1.00 100.20 515 THR B O 1
ATOM 7141 N N . GLN B 1 516 ? 118.334 130.996 153.445 1.00 93.34 516 GLN B N 1
ATOM 7142 C CA . GLN B 1 516 ? 119.529 130.256 153.826 1.00 93.34 516 GLN B CA 1
ATOM 7143 C C . GLN B 1 516 ? 119.133 129.108 154.745 1.00 93.34 516 GLN B C 1
ATOM 7144 O O . GLN B 1 516 ? 118.558 129.334 155.815 1.00 93.34 516 GLN B O 1
ATOM 7150 N N . VAL B 1 517 ? 119.443 127.882 154.331 1.00 87.08 517 VAL B N 1
ATOM 7151 C CA . VAL B 1 517 ? 119.041 126.709 155.099 1.00 87.08 517 VAL B CA 1
ATOM 7152 C C . VAL B 1 517 ? 119.943 126.527 156.311 1.00 87.08 517 VAL B C 1
ATOM 7153 O O . VAL B 1 517 ? 119.487 126.573 157.458 1.00 87.08 517 VAL B O 1
ATOM 7157 N N . LEU B 1 518 ? 121.234 126.320 156.078 1.00 88.11 518 LEU B N 1
ATOM 7158 C CA . LEU B 1 518 ? 122.217 126.246 157.147 1.00 88.11 518 LEU B CA 1
ATOM 7159 C C . LEU B 1 518 ? 122.932 127.583 157.283 1.00 88.11 518 LEU B C 1
ATOM 7160 O O . LEU B 1 518 ? 122.990 128.373 156.339 1.00 88.11 518 LEU B O 1
ATOM 7165 N N . GLN B 1 519 ? 123.480 127.831 158.469 1.00 101.18 519 GLN B N 1
ATOM 7166 C CA . GLN B 1 519 ? 124.172 129.090 158.730 1.00 101.18 519 GLN B CA 1
ATOM 7167 C C . GLN B 1 519 ? 125.235 128.849 159.789 1.00 101.18 519 GLN B C 1
ATOM 7168 O O . GLN B 1 519 ? 124.909 128.616 160.955 1.00 101.18 519 GLN B O 1
ATOM 7174 N N . ASN B 1 520 ? 126.501 128.908 159.383 1.00 104.17 520 ASN B N 1
ATOM 7175 C CA . ASN B 1 520 ? 127.627 128.796 160.306 1.00 104.17 520 ASN B CA 1
ATOM 7176 C C . ASN B 1 520 ? 127.546 127.535 161.159 1.00 104.17 520 ASN B C 1
ATOM 7177 O O . ASN B 1 520 ? 128.062 127.500 162.278 1.00 104.17 520 ASN B O 1
ATOM 7182 N N . VAL B 1 521 ? 126.896 126.488 160.648 1.00 100.36 521 VAL B N 1
ATOM 7183 C CA . VAL B 1 521 ? 126.865 125.225 161.370 1.00 100.36 521 VAL B CA 1
ATOM 7184 C C . VAL B 1 521 ? 128.285 124.709 161.533 1.00 100.36 521 VAL B C 1
ATOM 7185 O O . VAL B 1 521 ? 129.121 124.834 160.630 1.00 100.36 521 VAL B O 1
ATOM 7189 N N . SER B 1 522 ? 128.569 124.129 162.696 1.00 103.23 522 SER B N 1
ATOM 7190 C CA . SER B 1 522 ? 129.910 123.637 162.989 1.00 103.23 522 SER B CA 1
ATOM 7191 C C . SER B 1 522 ? 129.821 122.571 164.067 1.00 103.23 522 SER B C 1
ATOM 7192 O O . SER B 1 522 ? 129.441 122.867 165.202 1.00 103.23 522 SER B O 1
ATOM 7195 N N . PHE B 1 523 ? 130.167 121.340 163.709 1.00 101.92 523 PHE B N 1
ATOM 7196 C CA . PHE B 1 523 ? 130.238 120.242 164.661 1.00 101.92 523 PHE B CA 1
ATOM 7197 C C . PHE B 1 523 ? 131.041 119.121 164.017 1.00 101.92 523 PHE B C 1
ATOM 7198 O O . PHE B 1 523 ? 131.522 119.250 162.888 1.00 101.92 523 PHE B O 1
ATOM 7206 N N . SER B 1 524 ? 131.189 118.016 164.742 1.00 103.97 524 SER B N 1
ATOM 7207 C CA . SER B 1 524 ? 132.014 116.920 164.262 1.00 103.97 524 SER B CA 1
ATOM 7208 C C . SER B 1 524 ? 131.544 115.615 164.879 1.00 103.97 524 SER B C 1
ATOM 7209 O O . SER B 1 524 ? 130.926 115.602 165.946 1.00 103.97 524 SER B O 1
ATOM 7212 N N . LEU B 1 525 ? 131.848 114.517 164.195 1.00 103.66 525 LEU B N 1
ATOM 7213 C CA . LEU B 1 525 ? 131.502 113.176 164.642 1.00 103.66 525 LEU B CA 1
ATOM 7214 C C . LEU B 1 525 ? 132.767 112.468 165.101 1.00 103.66 525 LEU B C 1
ATOM 7215 O O . LEU B 1 525 ? 133.791 112.513 164.412 1.00 103.66 525 LEU B O 1
ATOM 7220 N N . SER B 1 526 ? 132.696 111.818 166.256 1.00 110.34 526 SER B N 1
ATOM 7221 C CA . SER B 1 526 ? 133.939 111.187 166.677 1.00 110.34 526 SER B CA 1
ATOM 7222 C C . SER B 1 526 ? 133.982 109.735 166.210 1.00 110.34 526 SER B C 1
ATOM 7223 O O . SER B 1 526 ? 132.954 109.054 166.208 1.00 110.34 526 SER B O 1
ATOM 7226 N N . PRO B 1 527 ? 135.157 109.245 165.817 1.00 110.59 527 PRO B N 1
ATOM 7227 C CA . PRO B 1 527 ? 135.247 107.900 165.231 1.00 110.59 527 PRO B CA 1
ATOM 7228 C C . PRO B 1 527 ? 134.862 106.835 166.246 1.00 110.59 527 PRO B C 1
ATOM 7229 O O . PRO B 1 527 ? 135.556 106.630 167.243 1.00 110.59 527 PRO B O 1
ATOM 7233 N N . GLY B 1 528 ? 133.752 106.155 165.985 1.00 106.75 528 GLY B N 1
ATOM 7234 C CA . GLY B 1 528 ? 133.298 105.076 166.832 1.00 106.75 528 GLY B CA 1
ATOM 7235 C C . GLY B 1 528 ? 132.234 105.434 167.844 1.00 106.75 528 GLY B C 1
ATOM 7236 O O . GLY B 1 528 ? 132.149 104.766 168.879 1.00 106.75 528 GLY B O 1
ATOM 7237 N N . LYS B 1 529 ? 131.424 106.457 167.585 1.00 105.65 529 LYS B N 1
ATOM 7238 C CA . LYS B 1 529 ? 130.422 106.899 168.542 1.00 105.65 529 LYS B CA 1
ATOM 7239 C C . LYS B 1 529 ? 129.160 107.324 167.808 1.00 105.65 529 LYS B C 1
ATOM 7240 O O . LYS B 1 529 ? 129.215 107.838 166.689 1.00 105.65 529 LYS B O 1
ATOM 7246 N N . VAL B 1 530 ? 128.021 107.109 168.456 1.00 98.92 530 VAL B N 1
ATOM 7247 C CA . VAL B 1 530 ? 126.710 107.320 167.847 1.00 98.92 530 VAL B CA 1
ATOM 7248 C C . VAL B 1 530 ? 126.308 108.765 168.120 1.00 98.92 530 VAL B C 1
ATOM 7249 O O . VAL B 1 530 ? 125.595 109.063 169.076 1.00 98.92 530 VAL B O 1
ATOM 7253 N N . THR B 1 531 ? 126.751 109.673 167.257 1.00 95.37 531 THR B N 1
ATOM 7254 C CA . THR B 1 531 ? 126.393 111.080 167.384 1.00 95.37 531 THR B CA 1
ATOM 7255 C C . THR B 1 531 ? 125.006 111.316 166.803 1.00 95.37 531 THR B C 1
ATOM 7256 O O . THR B 1 531 ? 124.816 111.222 165.587 1.00 95.37 531 THR B O 1
ATOM 7260 N N . ALA B 1 532 ? 124.042 111.630 167.661 1.00 94.09 532 ALA B N 1
ATOM 7261 C CA . ALA B 1 532 ? 122.691 111.901 167.204 1.00 94.09 532 ALA B CA 1
ATOM 7262 C C . ALA B 1 532 ? 122.596 113.317 166.642 1.00 94.09 532 ALA B C 1
ATOM 7263 O O . ALA B 1 532 ? 123.566 114.078 166.630 1.00 94.09 532 ALA B O 1
ATOM 7265 N N . LEU B 1 533 ? 121.408 113.669 166.158 1.00 91.01 533 LEU B N 1
ATOM 7266 C CA . LEU B 1 533 ? 121.158 114.995 165.597 1.00 91.01 533 LEU B CA 1
ATOM 7267 C C . LEU B 1 533 ? 119.657 115.217 165.572 1.00 91.01 533 LEU B C 1
ATOM 7268 O O . LEU B 1 533 ? 118.940 114.475 164.895 1.00 91.01 533 LEU B O 1
ATOM 7273 N N . VAL B 1 534 ? 119.176 116.223 166.302 1.00 94.54 534 VAL B N 1
ATOM 7274 C CA . VAL B 1 534 ? 117.747 116.451 166.459 1.00 94.54 534 VAL B CA 1
ATOM 7275 C C . VAL B 1 534 ? 117.421 117.904 166.148 1.00 94.54 534 VAL B C 1
ATOM 7276 O O . VAL B 1 534 ? 118.304 118.758 166.049 1.00 94.54 534 VAL B O 1
ATOM 7280 N N . GLY B 1 535 ? 116.127 118.177 165.999 1.00 98.07 535 GLY B N 1
ATOM 7281 C CA . GLY B 1 535 ? 115.650 119.501 165.677 1.00 98.07 535 GLY B CA 1
ATOM 7282 C C . GLY B 1 535 ? 114.142 119.552 165.537 1.00 98.07 535 GLY B C 1
ATOM 7283 O O . GLY B 1 535 ? 113.459 118.526 165.571 1.00 98.07 535 GLY B O 1
ATOM 7284 N N . PRO B 1 536 ? 113.588 120.761 165.380 1.00 99.87 536 PRO B N 1
ATOM 7285 C CA . PRO B 1 536 ? 112.133 120.945 165.347 1.00 99.87 536 PRO B CA 1
ATOM 7286 C C . PRO B 1 536 ? 111.504 120.824 163.958 1.00 99.87 536 PRO B C 1
ATOM 7287 O O . PRO B 1 536 ? 110.775 121.711 163.504 1.00 99.87 536 PRO B O 1
ATOM 7291 N N . SER B 1 537 ? 111.780 119.719 163.271 1.00 98.75 537 SER B N 1
ATOM 7292 C CA . SER B 1 537 ? 111.041 119.256 162.098 1.00 98.75 537 SER B CA 1
ATOM 7293 C C . SER B 1 537 ? 111.118 120.183 160.892 1.00 98.75 537 SER B C 1
ATOM 7294 O O . SER B 1 537 ? 110.635 119.806 159.821 1.00 98.75 537 SER B O 1
ATOM 7297 N N . GLY B 1 538 ? 111.692 121.373 161.016 1.00 91.39 538 GLY B N 1
ATOM 7298 C CA . GLY B 1 538 ? 111.800 122.250 159.867 1.00 91.39 538 GLY B CA 1
ATOM 7299 C C . GLY B 1 538 ? 113.178 122.853 159.717 1.00 91.39 538 GLY B C 1
ATOM 7300 O O . GLY B 1 538 ? 113.472 123.514 158.718 1.00 91.39 538 GLY B O 1
ATOM 7301 N N . SER B 1 539 ? 114.033 122.627 160.708 1.00 91.66 539 SER B N 1
ATOM 7302 C CA . SER B 1 539 ? 115.413 123.069 160.630 1.00 91.66 539 SER B CA 1
ATOM 7303 C C . SER B 1 539 ? 116.146 122.272 159.560 1.00 91.66 539 SER B C 1
ATOM 7304 O O . SER B 1 539 ? 115.588 121.379 158.919 1.00 91.66 539 SER B O 1
ATOM 7307 N N . GLY B 1 540 ? 117.418 122.592 159.361 1.00 89.79 540 GLY B N 1
ATOM 7308 C CA . GLY B 1 540 ? 118.186 121.844 158.391 1.00 89.79 540 GLY B CA 1
ATOM 7309 C C . GLY B 1 540 ? 118.839 120.624 159.000 1.00 89.79 540 GLY B C 1
ATOM 7310 O O . GLY B 1 540 ? 119.914 120.721 159.596 1.00 89.79 540 GLY B O 1
ATOM 7311 N N . LYS B 1 541 ? 118.203 119.465 158.851 1.00 84.99 541 LYS B N 1
ATOM 7312 C CA . LYS B 1 541 ? 118.746 118.204 159.336 1.00 84.99 541 LYS B CA 1
ATOM 7313 C C . LYS B 1 541 ? 119.131 117.269 158.204 1.00 84.99 541 LYS B C 1
ATOM 7314 O O . LYS B 1 541 ? 120.264 116.789 158.156 1.00 84.99 541 LYS B O 1
ATOM 7320 N N . SER B 1 542 ? 118.206 116.992 157.285 1.00 84.84 542 SER B N 1
ATOM 7321 C CA . SER B 1 542 ? 118.570 116.244 156.090 1.00 84.84 542 SER B CA 1
ATOM 7322 C C . SER B 1 542 ? 119.559 117.025 155.238 1.00 84.84 542 SER B C 1
ATOM 7323 O O . SER B 1 542 ? 120.500 116.440 154.691 1.00 84.84 542 SER B O 1
ATOM 7326 N N . SER B 1 543 ? 119.377 118.341 155.126 1.00 83.93 543 SER B N 1
ATOM 7327 C CA . SER B 1 543 ? 120.339 119.170 154.415 1.00 83.93 543 SER B CA 1
ATOM 7328 C C . SER B 1 543 ? 121.748 119.037 154.970 1.00 83.93 543 SER B C 1
ATOM 7329 O O . SER B 1 543 ? 122.698 119.459 154.305 1.00 83.93 543 SER B O 1
ATOM 7332 N N . CYS B 1 544 ? 121.909 118.477 156.164 1.00 84.21 544 CYS B N 1
ATOM 7333 C CA . CYS B 1 544 ? 123.226 118.091 156.645 1.00 84.21 544 CYS B CA 1
ATOM 7334 C C . CYS B 1 544 ? 123.632 116.713 156.148 1.00 84.21 544 CYS B C 1
ATOM 7335 O O . CYS B 1 544 ? 124.727 116.250 156.477 1.00 84.21 544 CYS B O 1
ATOM 7338 N N . VAL B 1 545 ? 122.772 116.053 155.378 1.00 82.88 545 VAL B N 1
ATOM 7339 C CA . VAL B 1 545 ? 123.096 114.795 154.729 1.00 82.88 545 VAL B CA 1
ATOM 7340 C C . VAL B 1 545 ? 123.214 114.961 153.220 1.00 82.88 545 VAL B C 1
ATOM 7341 O O . VAL B 1 545 ? 124.041 114.305 152.585 1.00 82.88 545 VAL B O 1
ATOM 7345 N N . ASN B 1 546 ? 122.395 115.832 152.629 1.00 82.33 546 ASN B N 1
ATOM 7346 C CA . ASN B 1 546 ? 122.558 116.177 151.224 1.00 82.33 546 ASN B CA 1
ATOM 7347 C C . ASN B 1 546 ? 123.822 116.980 150.967 1.00 82.33 546 ASN B C 1
ATOM 7348 O O . ASN B 1 546 ? 124.091 117.325 149.814 1.00 82.33 546 ASN B O 1
ATOM 7353 N N . ILE B 1 547 ? 124.589 117.293 152.005 1.00 83.58 547 ILE B N 1
ATOM 7354 C CA . ILE B 1 547 ? 125.882 117.940 151.856 1.00 83.58 547 ILE B CA 1
ATOM 7355 C C . ILE B 1 547 ? 127.020 116.987 152.184 1.00 83.58 547 ILE B C 1
ATOM 7356 O O . ILE B 1 547 ? 128.018 116.938 151.467 1.00 83.58 547 ILE B O 1
ATOM 7361 N N . LEU B 1 548 ? 126.878 116.224 153.268 1.00 84.37 548 LEU B N 1
ATOM 7362 C CA . LEU B 1 548 ? 127.907 115.263 153.640 1.00 84.37 548 LEU B CA 1
ATOM 7363 C C . LEU B 1 548 ? 128.188 114.278 152.518 1.00 84.37 548 LEU B C 1
ATOM 7364 O O . LEU B 1 548 ? 129.296 113.740 152.430 1.00 84.37 548 LEU B O 1
ATOM 7369 N N . GLU B 1 549 ? 127.209 114.027 151.654 1.00 85.83 549 GLU B N 1
ATOM 7370 C CA . GLU B 1 549 ? 127.371 113.099 150.546 1.00 85.83 549 GLU B CA 1
ATOM 7371 C C . GLU B 1 549 ? 127.645 113.802 149.228 1.00 85.83 549 GLU B C 1
ATOM 7372 O O . GLU B 1 549 ? 127.529 113.180 148.169 1.00 85.83 549 GLU B O 1
ATOM 7378 N N . ASN B 1 550 ? 127.994 115.083 149.267 1.00 83.44 550 ASN B N 1
ATOM 7379 C CA . ASN B 1 550 ? 128.385 115.821 148.072 1.00 83.44 550 ASN B CA 1
ATOM 7380 C C . ASN B 1 550 ? 127.297 115.763 147.003 1.00 83.44 550 ASN B C 1
ATOM 7381 O O . ASN B 1 550 ? 127.543 115.397 145.854 1.00 83.44 550 ASN B O 1
ATOM 7386 N N . PHE B 1 551 ? 126.079 116.122 147.394 1.00 78.80 551 PHE B N 1
ATOM 7387 C CA . PHE B 1 551 ? 125.014 116.309 146.419 1.00 78.80 551 PHE B CA 1
ATOM 7388 C C . PHE B 1 551 ? 124.972 117.737 145.902 1.00 78.80 551 PHE B C 1
ATOM 7389 O O . PHE B 1 551 ? 124.775 117.955 144.703 1.00 78.80 551 PHE B O 1
ATOM 7397 N N . TYR B 1 552 ? 125.154 118.710 146.782 1.00 80.12 552 TYR B N 1
ATOM 7398 C CA . TYR B 1 552 ? 125.039 120.123 146.468 1.00 80.12 552 TYR B CA 1
ATOM 7399 C C . TYR B 1 552 ? 126.308 120.842 146.889 1.00 80.12 552 TYR B C 1
ATOM 7400 O O . TYR B 1 552 ? 127.054 120.353 147.742 1.00 80.12 552 TYR B O 1
ATOM 7409 N N . PRO B 1 553 ? 126.584 122.005 146.310 1.00 85.38 553 PRO B N 1
ATOM 7410 C CA . PRO B 1 553 ? 127.766 122.771 146.699 1.00 85.38 553 PRO B CA 1
ATOM 7411 C C . PRO B 1 553 ? 127.453 123.776 147.799 1.00 85.38 553 PRO B C 1
ATOM 7412 O O . PRO B 1 553 ? 126.308 124.175 148.014 1.00 85.38 553 PRO B O 1
ATOM 7416 N N . LEU B 1 554 ? 128.509 124.193 148.486 1.00 88.60 554 LEU B N 1
ATOM 7417 C CA . LEU B 1 554 ? 128.397 125.115 149.605 1.00 88.60 554 LEU B CA 1
ATOM 7418 C C . LEU B 1 554 ? 128.656 126.545 149.152 1.00 88.60 554 LEU B C 1
ATOM 7419 O O . LEU B 1 554 ? 129.350 126.787 148.163 1.00 88.60 554 LEU B O 1
ATOM 7424 N N . GLN B 1 555 ? 128.087 127.495 149.894 1.00 94.17 555 GLN B N 1
ATOM 7425 C CA . GLN B 1 555 ? 128.380 128.903 149.649 1.00 94.17 555 GLN B CA 1
ATOM 7426 C C . GLN B 1 555 ? 129.614 129.344 150.425 1.00 94.17 555 GLN B C 1
ATOM 7427 O O . GLN B 1 555 ? 130.444 130.100 149.910 1.00 94.17 555 GLN B O 1
ATOM 7433 N N . GLY B 1 556 ? 129.750 128.878 151.661 1.00 96.63 556 GLY B N 1
ATOM 7434 C CA . GLY B 1 556 ? 130.916 129.183 152.462 1.00 96.63 556 GLY B CA 1
ATOM 7435 C C . GLY B 1 556 ? 131.147 128.145 153.538 1.00 96.63 556 GLY B C 1
ATOM 7436 O O . GLY B 1 556 ? 130.234 127.822 154.303 1.00 96.63 556 GLY B O 1
ATOM 7437 N N . GLY B 1 557 ? 132.359 127.618 153.610 1.00 101.23 557 GLY B N 1
ATOM 7438 C CA . GLY B 1 557 ? 132.696 126.552 154.527 1.00 101.23 557 GLY B CA 1
ATOM 7439 C C . GLY B 1 557 ? 133.150 125.309 153.789 1.00 101.23 557 GLY B C 1
ATOM 7440 O O . GLY B 1 557 ? 133.229 125.271 152.562 1.00 101.23 557 GLY B O 1
ATOM 7441 N N . ARG B 1 558 ? 133.448 124.276 154.571 1.00 106.10 558 ARG B N 1
ATOM 7442 C CA . ARG B 1 558 ? 133.931 123.025 154.009 1.00 106.10 558 ARG B CA 1
ATOM 7443 C C . ARG B 1 558 ? 133.593 121.878 154.947 1.00 106.10 558 ARG B C 1
ATOM 7444 O O . ARG B 1 558 ? 133.671 122.023 156.169 1.00 106.10 558 ARG B O 1
ATOM 7452 N N . VAL B 1 559 ? 133.216 120.744 154.364 1.00 101.96 559 VAL B N 1
ATOM 7453 C CA . VAL B 1 559 ? 132.970 119.510 155.098 1.00 101.96 559 VAL B CA 1
ATOM 7454 C C . VAL B 1 559 ? 134.213 118.647 154.967 1.00 101.96 559 VAL B C 1
ATOM 7455 O O . VAL B 1 559 ? 134.692 118.406 153.854 1.00 101.96 559 VAL B O 1
ATOM 7459 N N . LEU B 1 560 ? 134.736 118.182 156.095 1.00 106.12 560 LEU B N 1
ATOM 7460 C CA . LEU B 1 560 ? 135.945 117.375 156.113 1.00 106.12 560 LEU B CA 1
ATOM 7461 C C . LEU B 1 560 ? 135.618 115.934 156.474 1.00 106.12 560 LEU B C 1
ATOM 7462 O O . LEU B 1 560 ? 134.732 115.665 157.289 1.00 106.12 560 LEU B O 1
ATOM 7467 N N . LEU B 1 561 ? 136.345 115.008 155.856 1.00 107.38 561 LEU B N 1
ATOM 7468 C CA . LEU B 1 561 ? 136.240 113.582 156.158 1.00 107.38 561 LEU B CA 1
ATOM 7469 C C . LEU B 1 561 ? 137.649 113.064 156.415 1.00 107.38 561 LEU B C 1
ATOM 7470 O O . LEU B 1 561 ? 138.364 112.701 155.477 1.00 107.38 561 LEU B O 1
ATOM 7475 N N . ASP B 1 562 ? 138.047 113.037 157.685 1.00 116.63 562 ASP B N 1
ATOM 7476 C CA . ASP B 1 562 ? 139.365 112.554 158.087 1.00 116.63 562 ASP B CA 1
ATOM 7477 C C . ASP B 1 562 ? 140.468 113.543 157.725 1.00 116.63 562 ASP B C 1
ATOM 7478 O O . ASP B 1 562 ? 141.618 113.154 157.512 1.00 116.63 562 ASP B O 1
ATOM 7483 N N . GLY B 1 563 ? 140.131 114.829 157.650 1.00 109.81 563 GLY B N 1
ATOM 7484 C CA . GLY B 1 563 ? 141.108 115.871 157.428 1.00 109.81 563 GLY B CA 1
ATOM 7485 C C . GLY B 1 563 ? 141.134 116.449 156.030 1.00 109.81 563 GLY B C 1
ATOM 7486 O O . GLY B 1 563 ? 141.647 117.560 155.849 1.00 109.81 563 GLY B O 1
ATOM 7487 N N . LYS B 1 564 ? 140.602 115.738 155.039 1.00 109.43 564 LYS B N 1
ATOM 7488 C CA . LYS B 1 564 ? 140.592 116.219 153.671 1.00 109.43 564 LYS B CA 1
ATOM 7489 C C . LYS B 1 564 ? 139.165 116.483 153.211 1.00 109.43 564 LYS B C 1
ATOM 7490 O O . LYS B 1 564 ? 138.285 115.643 153.421 1.00 109.43 564 LYS B O 1
ATOM 7496 N N . PRO B 1 565 ? 138.903 117.628 152.587 1.00 104.24 565 PRO B N 1
ATOM 7497 C CA . PRO B 1 565 ? 137.539 117.922 152.139 1.00 104.24 565 PRO B CA 1
ATOM 7498 C C . PRO B 1 565 ? 137.008 116.813 151.247 1.00 104.24 565 PRO B C 1
ATOM 7499 O O . PRO B 1 565 ? 137.733 116.245 150.429 1.00 104.24 565 PRO B O 1
ATOM 7503 N N . ILE B 1 566 ? 135.720 116.506 151.415 1.00 100.50 566 ILE B N 1
ATOM 7504 C CA . ILE B 1 566 ? 135.120 115.402 150.679 1.00 100.50 566 ILE B CA 1
ATOM 7505 C C . ILE B 1 566 ? 135.257 115.587 149.177 1.00 100.50 566 ILE B C 1
ATOM 7506 O O . ILE B 1 566 ? 135.282 114.601 148.434 1.00 100.50 566 ILE B O 1
ATOM 7511 N N . GLY B 1 567 ? 135.351 116.829 148.705 1.00 102.40 567 GLY B N 1
ATOM 7512 C CA . GLY B 1 567 ? 135.519 117.058 147.283 1.00 102.40 567 GLY B CA 1
ATOM 7513 C C . GLY B 1 567 ? 136.752 116.405 146.696 1.00 102.40 567 GLY B C 1
ATOM 7514 O O . GLY B 1 567 ? 136.844 116.262 145.473 1.00 102.40 567 GLY B O 1
ATOM 7515 N N . ALA B 1 568 ? 137.701 115.999 147.537 1.00 102.82 568 ALA B N 1
ATOM 7516 C CA . ALA B 1 568 ? 138.968 115.455 147.071 1.00 102.82 568 ALA B CA 1
ATOM 7517 C C . ALA B 1 568 ? 139.023 113.933 147.089 1.00 102.82 568 ALA B C 1
ATOM 7518 O O . ALA B 1 568 ? 140.107 113.371 146.910 1.00 102.82 568 ALA B O 1
ATOM 7520 N N . TYR B 1 569 ? 137.901 113.256 147.300 1.00 101.45 569 TYR B N 1
ATOM 7521 C CA . TYR B 1 569 ? 137.884 111.801 147.303 1.00 101.45 569 TYR B CA 1
ATOM 7522 C C . TYR B 1 569 ? 137.330 111.263 145.988 1.00 101.45 569 TYR B C 1
ATOM 7523 O O . TYR B 1 569 ? 136.650 111.963 145.236 1.00 101.45 569 TYR B O 1
ATOM 7532 N N . ASP B 1 570 ? 137.631 109.997 145.720 1.00 98.17 570 ASP B N 1
ATOM 7533 C CA . ASP B 1 570 ? 137.168 109.365 144.493 1.00 98.17 570 ASP B CA 1
ATOM 7534 C C . ASP B 1 570 ? 135.660 109.166 144.544 1.00 98.17 570 ASP B C 1
ATOM 7535 O O . ASP B 1 570 ? 135.151 108.427 145.391 1.00 98.17 570 ASP B O 1
ATOM 7540 N N . HIS B 1 571 ? 134.944 109.816 143.622 1.00 93.42 571 HIS B N 1
ATOM 7541 C CA . HIS B 1 571 ? 133.487 109.828 143.694 1.00 93.42 571 HIS B CA 1
ATOM 7542 C C . HIS B 1 571 ? 132.901 108.428 143.790 1.00 93.42 571 HIS B C 1
ATOM 7543 O O . HIS B 1 571 ? 131.803 108.254 144.327 1.00 93.42 571 HIS B O 1
ATOM 7550 N N . LYS B 1 572 ? 133.597 107.422 143.272 1.00 93.31 572 LYS B N 1
ATOM 7551 C CA . LYS B 1 572 ? 133.104 106.057 143.359 1.00 93.31 572 LYS B CA 1
ATOM 7552 C C . LYS B 1 572 ? 133.580 105.339 144.609 1.00 93.31 572 LYS B C 1
ATOM 7553 O O . LYS B 1 572 ? 133.095 104.241 144.897 1.00 93.31 572 LYS B O 1
ATOM 7559 N N . TYR B 1 573 ? 134.512 105.928 145.352 1.00 92.73 573 TYR B N 1
ATOM 7560 C CA . TYR B 1 573 ? 134.985 105.376 146.614 1.00 92.73 573 TYR B CA 1
ATOM 7561 C C . TYR B 1 573 ? 134.355 106.054 147.818 1.00 92.73 573 TYR B C 1
ATOM 7562 O O . TYR B 1 573 ? 134.040 105.386 148.805 1.00 92.73 573 TYR B O 1
ATOM 7571 N N . LEU B 1 574 ? 134.164 107.371 147.757 1.00 86.73 574 LEU B N 1
ATOM 7572 C CA . LEU B 1 574 ? 133.525 108.078 148.859 1.00 86.73 574 LEU B CA 1
ATOM 7573 C C . LEU B 1 574 ? 132.162 107.485 149.179 1.00 86.73 574 LEU B C 1
ATOM 7574 O O . LEU B 1 574 ? 131.782 107.382 150.349 1.00 86.73 574 LEU B O 1
ATOM 7579 N N . HIS B 1 575 ? 131.413 107.086 148.156 1.00 81.40 575 HIS B N 1
ATOM 7580 C CA . HIS B 1 575 ? 130.073 106.549 148.340 1.00 81.40 575 HIS B CA 1
ATOM 7581 C C . HIS B 1 575 ? 130.070 105.063 148.663 1.00 81.40 575 HIS B C 1
ATOM 7582 O O . HIS B 1 575 ? 128.995 104.462 148.747 1.00 81.40 575 HIS B O 1
ATOM 7589 N N . ARG B 1 576 ? 131.238 104.457 148.842 1.00 87.59 576 ARG B N 1
ATOM 7590 C CA . ARG B 1 576 ? 131.340 103.095 149.343 1.00 87.59 576 ARG B CA 1
ATOM 7591 C C . ARG B 1 576 ? 131.863 103.052 150.769 1.00 87.59 576 ARG B C 1
ATOM 7592 O O . ARG B 1 576 ? 131.951 101.970 151.355 1.00 87.59 576 ARG B O 1
ATOM 7600 N N . VAL B 1 577 ? 132.210 104.205 151.336 1.00 83.77 577 VAL B N 1
ATOM 7601 C CA . VAL B 1 577 ? 132.594 104.321 152.733 1.00 83.77 577 VAL B CA 1
ATOM 7602 C C . VAL B 1 577 ? 131.652 105.220 153.512 1.00 83.77 577 VAL B C 1
ATOM 7603 O O . VAL B 1 577 ? 131.902 105.487 154.688 1.00 83.77 577 VAL B O 1
ATOM 7607 N N . ILE B 1 578 ? 130.585 105.707 152.886 1.00 78.88 578 ILE B N 1
ATOM 7608 C CA . ILE B 1 578 ? 129.565 106.511 153.556 1.00 78.88 578 ILE B CA 1
ATOM 7609 C C . ILE B 1 578 ? 128.216 105.974 153.087 1.00 78.88 578 ILE B C 1
ATOM 7610 O O . ILE B 1 578 ? 127.709 106.364 152.032 1.00 78.88 578 ILE B O 1
ATOM 7615 N N . SER B 1 579 ? 127.619 105.090 153.872 1.00 78.94 579 SER B N 1
ATOM 7616 C CA . SER B 1 579 ? 126.296 104.591 153.540 1.00 78.94 579 SER B CA 1
ATOM 7617 C C . SER B 1 579 ? 125.236 105.584 153.988 1.00 78.94 579 SER B C 1
ATOM 7618 O O . SER B 1 579 ? 125.513 106.542 154.709 1.00 78.94 579 SER B O 1
ATOM 7621 N N . LEU B 1 580 ? 124.005 105.345 153.550 1.00 79.68 580 LEU B N 1
ATOM 7622 C CA . LEU B 1 580 ? 122.915 106.262 153.835 1.00 79.68 580 LEU B CA 1
ATOM 7623 C C . LEU B 1 580 ? 121.591 105.520 153.814 1.00 79.68 580 LEU B C 1
ATOM 7624 O O . LEU B 1 580 ? 121.407 104.579 153.040 1.00 79.68 580 LEU B O 1
ATOM 7629 N N . VAL B 1 581 ? 120.677 105.953 154.668 1.00 80.80 581 VAL B N 1
ATOM 7630 C CA . VAL B 1 581 ? 119.303 105.462 154.685 1.00 80.80 581 VAL B CA 1
ATOM 7631 C C . VAL B 1 581 ? 118.422 106.698 154.563 1.00 80.80 581 VAL B C 1
ATOM 7632 O O . VAL B 1 581 ? 118.073 107.335 155.559 1.00 80.80 581 VAL B O 1
ATOM 7636 N N . SER B 1 582 ? 118.052 107.045 153.334 1.00 88.25 582 SER B N 1
ATOM 7637 C CA . SER B 1 582 ? 117.334 108.284 153.099 1.00 88.25 582 SER B CA 1
ATOM 7638 C C . SER B 1 582 ? 116.036 108.299 153.900 1.00 88.25 582 SER B C 1
ATOM 7639 O O . SER B 1 582 ? 115.595 107.286 154.443 1.00 88.25 582 SER B O 1
ATOM 7642 N N . GLN B 1 583 ? 115.427 109.481 153.981 1.00 91.84 583 GLN B N 1
ATOM 7643 C CA . GLN B 1 583 ? 114.286 109.653 154.873 1.00 91.84 583 GLN B CA 1
ATOM 7644 C C . GLN B 1 583 ? 113.127 108.758 154.455 1.00 91.84 583 GLN B C 1
ATOM 7645 O O . GLN B 1 583 ? 112.589 107.999 155.268 1.00 91.84 583 GLN B O 1
ATOM 7651 N N . GLU B 1 584 ? 112.729 108.830 153.187 1.00 91.04 584 GLU B N 1
ATOM 7652 C CA . GLU B 1 584 ? 111.734 107.918 152.629 1.00 91.04 584 GLU B CA 1
ATOM 7653 C C . GLU B 1 584 ? 112.440 106.899 151.746 1.00 91.04 584 GLU B C 1
ATOM 7654 O O . GLU B 1 584 ? 112.642 107.155 150.549 1.00 91.04 584 GLU B O 1
ATOM 7660 N N . PRO B 1 585 ? 112.830 105.740 152.272 1.00 81.64 585 PRO B N 1
ATOM 7661 C CA . PRO B 1 585 ? 113.626 104.805 151.472 1.00 81.64 585 PRO B CA 1
ATOM 7662 C C . PRO B 1 585 ? 112.911 104.435 150.185 1.00 81.64 585 PRO B C 1
ATOM 7663 O O . PRO B 1 585 ? 111.691 104.271 150.154 1.00 81.64 585 PRO B O 1
ATOM 7667 N N . VAL B 1 586 ? 113.687 104.305 149.114 1.00 78.03 586 VAL B N 1
ATOM 7668 C CA . VAL B 1 586 ? 113.169 103.971 147.795 1.00 78.03 586 VAL B CA 1
ATOM 7669 C C . VAL B 1 586 ? 113.849 102.696 147.329 1.00 78.03 586 VAL B C 1
ATOM 7670 O O . VAL B 1 586 ? 115.058 102.692 147.070 1.00 78.03 586 VAL B O 1
ATOM 7674 N N . LEU B 1 587 ? 113.082 101.622 147.225 1.00 75.74 587 LEU B N 1
ATOM 7675 C CA . LEU B 1 587 ? 113.579 100.363 146.699 1.00 75.74 587 LEU B CA 1
ATOM 7676 C C . LEU B 1 587 ? 113.284 100.275 145.208 1.00 75.74 587 LEU B C 1
ATOM 7677 O O . LEU B 1 587 ? 112.508 101.055 144.654 1.00 75.74 587 LEU B O 1
ATOM 7682 N N . PHE B 1 588 ? 113.915 99.307 144.555 1.00 75.36 588 PHE B N 1
ATOM 7683 C CA . PHE B 1 588 ? 113.748 99.103 143.126 1.00 75.36 588 PHE B CA 1
ATOM 7684 C C . PHE B 1 588 ? 112.940 97.841 142.866 1.00 75.36 588 PHE B C 1
ATOM 7685 O O . PHE B 1 588 ? 112.803 96.972 143.730 1.00 75.36 588 PHE B O 1
ATOM 7693 N N . ALA B 1 589 ? 112.409 97.745 141.647 1.00 80.19 589 ALA B N 1
ATOM 7694 C CA . ALA B 1 589 ? 111.543 96.632 141.263 1.00 80.19 589 ALA B CA 1
ATOM 7695 C C . ALA B 1 589 ? 112.398 95.439 140.835 1.00 80.19 589 ALA B C 1
ATOM 7696 O O . ALA B 1 589 ? 112.574 95.139 139.653 1.00 80.19 589 ALA B O 1
ATOM 7698 N N . ARG B 1 590 ? 112.937 94.749 141.834 1.00 81.35 590 ARG B N 1
ATOM 7699 C CA . ARG B 1 590 ? 113.733 93.552 141.608 1.00 81.35 590 ARG B CA 1
ATOM 7700 C C . ARG B 1 590 ? 113.444 92.573 142.733 1.00 81.35 590 ARG B C 1
ATOM 7701 O O . ARG B 1 590 ? 112.499 92.745 143.507 1.00 81.35 590 ARG B O 1
ATOM 7709 N N . SER B 1 591 ? 114.267 91.537 142.831 1.00 84.06 591 SER B N 1
ATOM 7710 C CA . SER B 1 591 ? 114.172 90.628 143.956 1.00 84.06 591 SER B CA 1
ATOM 7711 C C . SER B 1 591 ? 114.679 91.326 145.213 1.00 84.06 591 SER B C 1
ATOM 7712 O O . SER B 1 591 ? 115.048 92.502 145.198 1.00 84.06 591 SER B O 1
ATOM 7715 N N . ILE B 1 592 ? 114.688 90.600 146.326 1.00 81.75 592 ILE B N 1
ATOM 7716 C CA . ILE B 1 592 ? 115.248 91.155 147.550 1.00 81.75 592 ILE B CA 1
ATOM 7717 C C . ILE B 1 592 ? 116.747 90.901 147.613 1.00 81.75 592 ILE B C 1
ATOM 7718 O O . ILE B 1 592 ? 117.537 91.820 147.852 1.00 81.75 592 ILE B O 1
ATOM 7723 N N . THR B 1 593 ? 117.165 89.654 147.394 1.00 85.84 593 THR B N 1
ATOM 7724 C CA . THR B 1 593 ? 118.590 89.351 147.361 1.00 85.84 593 THR B CA 1
ATOM 7725 C C . THR B 1 593 ? 119.326 90.156 146.304 1.00 85.84 593 THR B C 1
ATOM 7726 O O . THR B 1 593 ? 120.556 90.245 146.357 1.00 85.84 593 THR B O 1
ATOM 7730 N N . ASP B 1 594 ? 118.609 90.732 145.344 1.00 84.36 594 ASP B N 1
ATOM 7731 C CA . ASP B 1 594 ? 119.196 91.616 144.350 1.00 84.36 594 ASP B CA 1
ATOM 7732 C C . ASP B 1 594 ? 118.916 93.076 144.659 1.00 84.36 594 ASP B C 1
ATOM 7733 O O . ASP B 1 594 ? 119.202 93.945 143.831 1.00 84.36 594 ASP B O 1
ATOM 7738 N N . ASN B 1 595 ? 118.354 93.359 145.832 1.00 76.11 595 ASN B N 1
ATOM 7739 C CA . ASN B 1 595 ? 118.116 94.716 146.291 1.00 76.11 595 ASN B CA 1
ATOM 7740 C C . ASN B 1 595 ? 118.886 95.066 147.551 1.00 76.11 595 ASN B C 1
ATOM 7741 O O . ASN B 1 595 ? 119.085 96.253 147.819 1.00 76.11 595 ASN B O 1
ATOM 7746 N N . ILE B 1 596 ? 119.311 94.069 148.333 1.00 75.90 596 ILE B N 1
ATOM 7747 C CA . ILE B 1 596 ? 120.213 94.295 149.458 1.00 75.90 596 ILE B CA 1
ATOM 7748 C C . ILE B 1 596 ? 121.665 94.359 149.026 1.00 75.90 596 ILE B C 1
ATOM 7749 O O . ILE B 1 596 ? 122.541 94.615 149.860 1.00 75.90 596 ILE B O 1
ATOM 7754 N N . SER B 1 597 ? 121.946 94.122 147.750 1.00 79.39 597 SER B N 1
ATOM 7755 C CA . SER B 1 597 ? 123.288 94.167 147.184 1.00 79.39 597 SER B CA 1
ATOM 7756 C C . SER B 1 597 ? 123.284 95.014 145.925 1.00 79.39 597 SER B C 1
ATOM 7757 O O . SER B 1 597 ? 123.792 94.623 144.874 1.00 79.39 597 SER B O 1
ATOM 7760 N N . TYR B 1 598 ? 122.691 96.201 146.024 1.00 76.51 598 TYR B N 1
ATOM 7761 C CA . TYR B 1 598 ? 122.421 96.999 144.835 1.00 76.51 598 TYR B CA 1
ATOM 7762 C C . TYR B 1 598 ? 123.711 97.473 144.179 1.00 76.51 598 TYR B C 1
ATOM 7763 O O . TYR B 1 598 ? 124.002 97.127 143.030 1.00 76.51 598 TYR B O 1
ATOM 7772 N N . GLY B 1 599 ? 124.504 98.261 144.896 1.00 79.58 599 GLY B N 1
ATOM 7773 C CA . GLY B 1 599 ? 125.683 98.849 144.290 1.00 79.58 599 GLY B CA 1
ATOM 7774 C C . GLY B 1 599 ? 126.878 97.935 144.157 1.00 79.58 599 GLY B C 1
ATOM 7775 O O . GLY B 1 599 ? 127.862 98.321 143.521 1.00 79.58 599 GLY B O 1
ATOM 7776 N N . LEU B 1 600 ? 126.820 96.742 144.730 1.00 88.58 600 LEU B N 1
ATOM 7777 C CA . LEU B 1 600 ? 127.983 95.871 144.761 1.00 88.58 600 LEU B CA 1
ATOM 7778 C C . LEU B 1 600 ? 127.958 94.870 143.612 1.00 88.58 600 LEU B C 1
ATOM 7779 O O . LEU B 1 600 ? 126.890 94.410 143.199 1.00 88.58 600 LEU B O 1
ATOM 7784 N N . PRO B 1 601 ? 129.128 94.522 143.086 1.00 99.88 601 PRO B N 1
ATOM 7785 C CA . PRO B 1 601 ? 129.220 93.460 142.077 1.00 99.88 601 PRO B CA 1
ATOM 7786 C C . PRO B 1 601 ? 129.248 92.084 142.725 1.00 99.88 601 PRO B C 1
ATOM 7787 O O . PRO B 1 601 ? 130.228 91.706 143.374 1.00 99.88 601 PRO B O 1
ATOM 7791 N N . THR B 1 602 ? 128.161 91.332 142.554 1.00 106.47 602 THR B N 1
ATOM 7792 C CA . THR B 1 602 ? 128.115 89.911 142.890 1.00 106.47 602 THR B CA 1
ATOM 7793 C C . THR B 1 602 ? 128.666 89.592 144.277 1.00 106.47 602 THR B C 1
ATOM 7794 O O . THR B 1 602 ? 129.681 88.901 144.406 1.00 106.47 602 THR B O 1
ATOM 7798 N N . VAL B 1 603 ? 128.013 90.088 145.320 1.00 103.41 603 VAL B N 1
ATOM 7799 C CA . VAL B 1 603 ? 128.407 89.709 146.682 1.00 103.41 603 VAL B CA 1
ATOM 7800 C C . VAL B 1 603 ? 127.871 88.315 146.986 1.00 103.41 603 VAL B C 1
ATOM 7801 O O . VAL B 1 603 ? 126.739 87.993 146.584 1.00 103.41 603 VAL B O 1
ATOM 7805 N N . PRO B 1 604 ? 128.622 87.463 147.682 1.00 105.37 604 PRO B N 1
ATOM 7806 C CA . PRO B 1 604 ? 128.163 86.086 147.893 1.00 105.37 604 PRO B CA 1
ATOM 7807 C C . PRO B 1 604 ? 126.901 86.042 148.738 1.00 105.37 604 PRO B C 1
ATOM 7808 O O . PRO B 1 604 ? 126.738 86.804 149.692 1.00 105.37 604 PRO B O 1
ATOM 7812 N N . PHE B 1 605 ? 126.003 85.121 148.381 1.00 100.42 605 PHE B N 1
ATOM 7813 C CA . PHE B 1 605 ? 124.714 85.039 149.056 1.00 100.42 605 PHE B CA 1
ATOM 7814 C C . PHE B 1 605 ? 124.851 84.806 150.552 1.00 100.42 605 PHE B C 1
ATOM 7815 O O . PHE B 1 605 ? 123.871 84.969 151.285 1.00 100.42 605 PHE B O 1
ATOM 7823 N N . GLU B 1 606 ? 126.037 84.430 151.027 1.00 106.01 606 GLU B N 1
ATOM 7824 C CA . GLU B 1 606 ? 126.219 84.265 152.464 1.00 106.01 606 GLU B CA 1
ATOM 7825 C C . GLU B 1 606 ? 126.208 85.610 153.176 1.00 106.01 606 GLU B C 1
ATOM 7826 O O . GLU B 1 606 ? 125.525 85.774 154.193 1.00 106.01 606 GLU B O 1
ATOM 7832 N N . MET B 1 607 ? 126.956 86.584 152.658 1.00 106.99 607 MET B N 1
ATOM 7833 C CA . MET B 1 607 ? 127.039 87.885 153.307 1.00 106.99 607 MET B CA 1
ATOM 7834 C C . MET B 1 607 ? 125.736 88.666 153.218 1.00 106.99 607 MET B C 1
ATOM 7835 O O . MET B 1 607 ? 125.568 89.644 153.952 1.00 106.99 607 MET B O 1
ATOM 7840 N N . VAL B 1 608 ? 124.817 88.269 152.338 1.00 98.38 608 VAL B N 1
ATOM 7841 C CA . VAL B 1 608 ? 123.532 88.956 152.264 1.00 98.38 608 VAL B CA 1
ATOM 7842 C C . VAL B 1 608 ? 122.637 88.542 153.423 1.00 98.38 608 VAL B C 1
ATOM 7843 O O . VAL B 1 608 ? 121.800 89.324 153.886 1.00 98.38 608 VAL B O 1
ATOM 7847 N N . VAL B 1 609 ? 122.789 87.309 153.905 1.00 100.40 609 VAL B N 1
ATOM 7848 C CA . VAL B 1 609 ? 122.021 86.881 155.069 1.00 100.40 609 VAL B CA 1
ATOM 7849 C C . VAL B 1 609 ? 122.699 87.342 156.350 1.00 100.40 609 VAL B C 1
ATOM 7850 O O . VAL B 1 609 ? 122.036 87.776 157.299 1.00 100.40 609 VAL B O 1
ATOM 7854 N N . GLU B 1 610 ? 124.029 87.257 156.402 1.00 106.34 610 GLU B N 1
ATOM 7855 C CA . GLU B 1 610 ? 124.752 87.759 157.564 1.00 106.34 610 GLU B CA 1
ATOM 7856 C C . GLU B 1 610 ? 124.505 89.245 157.776 1.00 106.34 610 GLU B C 1
ATOM 7857 O O . GLU B 1 610 ? 124.702 89.754 158.883 1.00 106.34 610 GLU B O 1
ATOM 7863 N N . ALA B 1 611 ? 124.076 89.954 156.734 1.00 97.10 611 ALA B N 1
ATOM 7864 C CA . ALA B 1 611 ? 123.781 91.376 156.821 1.00 97.10 611 ALA B CA 1
ATOM 7865 C C . ALA B 1 611 ? 122.292 91.672 156.783 1.00 97.10 611 ALA B C 1
ATOM 7866 O O . ALA B 1 611 ? 121.905 92.841 156.854 1.00 97.10 611 ALA B O 1
ATOM 7868 N N . ALA B 1 612 ? 121.451 90.651 156.664 1.00 97.91 612 ALA B N 1
ATOM 7869 C CA . ALA B 1 612 ? 120.011 90.818 156.755 1.00 97.91 612 ALA B CA 1
ATOM 7870 C C . ALA B 1 612 ? 119.462 90.378 158.100 1.00 97.91 612 ALA B C 1
ATOM 7871 O O . ALA B 1 612 ? 118.260 90.518 158.341 1.00 97.91 612 ALA B O 1
ATOM 7873 N N . GLN B 1 613 ? 120.3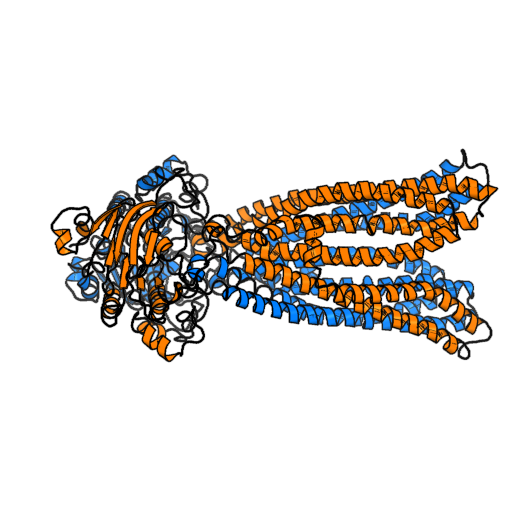09 89.839 158.975 1.00 101.16 613 GLN B N 1
ATOM 7874 C CA . GLN B 1 613 ? 119.922 89.572 160.352 1.00 101.16 613 GLN B CA 1
ATOM 7875 C C . GLN B 1 613 ? 120.232 90.744 161.268 1.00 101.16 613 GLN B C 1
ATOM 7876 O O . GLN B 1 613 ? 119.509 90.963 162.246 1.00 101.16 613 GLN B O 1
ATOM 7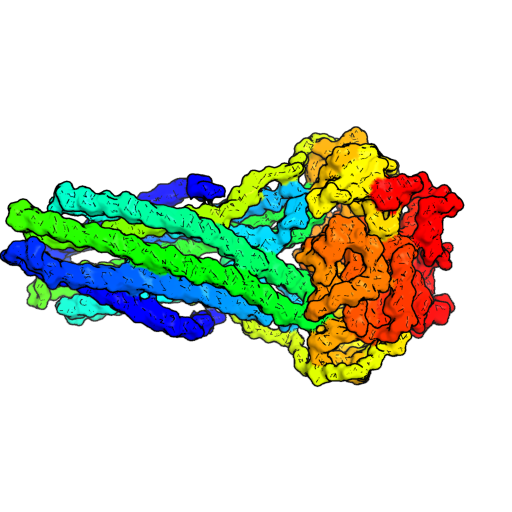882 N N . LYS B 1 614 ? 121.295 91.495 160.978 1.00 103.81 614 LYS B N 1
ATOM 7883 C CA . LYS B 1 614 ? 121.549 92.729 161.711 1.00 103.81 614 LYS B CA 1
ATOM 7884 C C . LYS B 1 614 ? 120.349 93.660 161.631 1.00 103.81 614 LYS B C 1
ATOM 7885 O O . LYS B 1 614 ? 119.801 94.077 162.656 1.00 103.81 614 LYS B O 1
ATOM 7891 N N . ALA B 1 615 ? 119.922 93.994 160.416 1.00 97.16 615 ALA B N 1
ATOM 7892 C CA . ALA B 1 615 ? 118.760 94.847 160.211 1.00 97.16 615 ALA B CA 1
ATOM 7893 C C . ALA B 1 615 ? 117.455 94.158 160.570 1.00 97.16 615 ALA B C 1
ATOM 7894 O O . ALA B 1 615 ? 116.392 94.768 160.435 1.00 97.16 615 ALA B O 1
ATOM 7896 N N . ASN B 1 616 ? 117.509 92.907 161.017 1.00 101.22 616 ASN B N 1
ATOM 7897 C CA . ASN B 1 616 ? 116.323 92.188 161.475 1.00 101.22 616 ASN B CA 1
ATOM 7898 C C . ASN B 1 616 ? 115.311 91.996 160.349 1.00 101.22 616 ASN B C 1
ATOM 7899 O O . ASN B 1 616 ? 114.103 92.128 160.546 1.00 101.22 616 ASN B O 1
ATOM 7904 N N . ALA B 1 617 ? 115.806 91.678 159.156 1.00 96.85 617 ALA B N 1
ATOM 7905 C CA . ALA B 1 617 ? 114.927 91.387 158.033 1.00 96.85 617 ALA B CA 1
ATOM 7906 C C . ALA B 1 617 ? 114.721 89.897 157.823 1.00 96.85 617 ALA B C 1
ATOM 7907 O O . ALA B 1 617 ? 113.637 89.483 157.400 1.00 96.85 617 ALA B O 1
ATOM 7909 N N . HIS B 1 618 ? 115.733 89.080 158.117 1.00 101.27 618 HIS B N 1
ATOM 7910 C CA . HIS B 1 618 ? 115.634 87.645 157.877 1.00 101.27 618 HIS B CA 1
ATOM 7911 C C . HIS B 1 618 ? 114.416 87.025 158.543 1.00 101.27 618 HIS B C 1
ATOM 7912 O O . HIS B 1 618 ? 114.023 85.914 158.176 1.00 101.27 618 HIS B O 1
ATOM 7919 N N . GLY B 1 619 ? 113.810 87.710 159.512 1.00 97.88 619 GLY B N 1
ATOM 7920 C CA . GLY B 1 619 ? 112.635 87.156 160.161 1.00 97.88 619 GLY B CA 1
ATOM 7921 C C . GLY B 1 619 ? 111.435 87.101 159.236 1.00 97.88 619 GLY B C 1
ATOM 7922 O O . GLY B 1 619 ? 110.753 86.077 159.144 1.00 97.88 619 GLY B O 1
ATOM 7923 N N . PHE B 1 620 ? 111.160 88.201 158.539 1.00 92.07 620 PHE B N 1
ATOM 7924 C CA . PHE B 1 620 ? 109.995 88.281 157.670 1.00 92.07 620 PHE B CA 1
ATOM 7925 C C . PHE B 1 620 ? 110.295 87.928 156.223 1.00 92.07 620 PHE B C 1
ATOM 7926 O O . PHE B 1 620 ? 109.357 87.715 155.449 1.00 92.07 620 PHE B O 1
ATOM 7934 N N . ILE B 1 621 ? 111.569 87.864 155.832 1.00 94.23 621 ILE B N 1
ATOM 7935 C CA . ILE B 1 621 ? 111.890 87.507 154.455 1.00 94.23 621 ILE B CA 1
ATOM 7936 C C . ILE B 1 621 ? 111.662 86.022 154.218 1.00 94.23 621 ILE B C 1
ATOM 7937 O O . ILE B 1 621 ? 111.184 85.619 153.152 1.00 94.23 621 ILE B O 1
ATOM 7942 N N . MET B 1 622 ? 111.996 85.185 155.196 1.00 101.57 622 MET B N 1
ATOM 7943 C CA . MET B 1 622 ? 111.849 83.743 155.049 1.00 101.57 622 MET B CA 1
ATOM 7944 C C . MET B 1 622 ? 110.411 83.273 155.205 1.00 101.57 622 MET B C 1
ATOM 7945 O O . MET B 1 622 ? 110.181 82.065 155.320 1.00 101.57 622 MET B O 1
ATOM 7950 N N . GLU B 1 623 ? 109.444 84.187 155.216 1.00 101.96 623 GLU B N 1
ATOM 7951 C CA . GLU B 1 623 ? 108.037 83.823 155.221 1.00 101.96 623 GLU B CA 1
ATOM 7952 C C . GLU B 1 623 ? 107.305 84.266 153.966 1.00 101.96 623 GLU B C 1
ATOM 7953 O O . GLU B 1 623 ? 106.191 83.793 153.721 1.00 101.96 623 GLU B O 1
ATOM 7959 N N . LEU B 1 624 ? 107.890 85.160 153.175 1.00 101.27 624 LEU B N 1
ATOM 7960 C CA . LEU B 1 624 ? 107.288 85.536 151.910 1.00 101.27 624 LEU B CA 1
ATOM 7961 C C . LEU B 1 624 ? 107.112 84.304 151.027 1.00 101.27 624 LEU B C 1
ATOM 7962 O O . LEU B 1 624 ? 107.729 83.257 151.237 1.00 101.27 624 LEU B O 1
ATOM 7967 N N . GLN B 1 625 ? 106.249 84.443 150.020 1.00 107.19 625 GLN B N 1
ATOM 7968 C CA . GLN B 1 625 ? 105.911 83.305 149.172 1.00 107.19 625 GLN B CA 1
ATOM 7969 C C . GLN B 1 625 ? 107.153 82.671 148.560 1.00 107.19 625 GLN B C 1
ATOM 7970 O O . GLN B 1 625 ? 107.171 81.465 148.289 1.00 107.19 625 GLN B O 1
ATOM 7976 N N . ASP B 1 626 ? 108.203 83.460 148.334 1.00 104.15 626 ASP B N 1
ATOM 7977 C CA . ASP B 1 626 ? 109.389 82.973 147.639 1.00 104.15 626 ASP B CA 1
ATOM 7978 C C . ASP B 1 626 ? 110.684 83.257 148.388 1.00 104.15 626 ASP B C 1
ATOM 7979 O O . ASP B 1 626 ? 111.765 82.989 147.853 1.00 104.15 626 ASP B O 1
ATOM 7984 N N . GLY B 1 627 ? 110.613 83.788 149.604 1.00 97.80 627 GLY B N 1
ATOM 7985 C CA . GLY B 1 627 ? 111.837 84.032 150.345 1.00 97.80 627 GLY B CA 1
ATOM 7986 C C . GLY B 1 627 ? 112.653 85.149 149.724 1.00 97.80 627 GLY B C 1
ATOM 7987 O O . GLY B 1 627 ? 112.118 86.148 149.235 1.00 97.80 627 GLY B O 1
ATOM 7988 N N . TYR B 1 628 ? 113.971 84.971 149.727 1.00 92.61 628 TYR B N 1
ATOM 7989 C CA . TYR B 1 628 ? 114.883 86.012 149.272 1.00 92.61 628 TYR B CA 1
ATOM 7990 C C . TYR B 1 628 ? 114.770 86.301 147.787 1.00 92.61 628 TYR B C 1
ATOM 7991 O O . TYR B 1 628 ? 115.537 87.127 147.284 1.00 92.61 628 TYR B O 1
ATOM 8000 N N . SER B 1 629 ? 113.856 85.651 147.072 1.00 94.65 629 SER B N 1
ATOM 8001 C CA . SER B 1 629 ? 113.716 85.846 145.637 1.00 94.65 629 SER B CA 1
ATOM 8002 C C . SER B 1 629 ? 112.384 86.478 145.262 1.00 94.65 629 SER B C 1
ATOM 8003 O O . SER B 1 629 ? 112.066 86.569 144.073 1.00 94.65 629 SER B O 1
ATOM 8006 N N . THR B 1 630 ? 111.602 86.918 146.241 1.00 92.69 630 THR B N 1
ATOM 8007 C CA . THR B 1 630 ? 110.355 87.599 145.946 1.00 92.69 630 THR B CA 1
ATOM 8008 C C . THR B 1 630 ? 110.640 88.943 145.287 1.00 92.69 630 THR B C 1
ATOM 8009 O O . THR B 1 630 ? 111.790 89.330 145.073 1.00 92.69 630 THR B O 1
ATOM 8013 N N . GLU B 1 631 ? 109.574 89.660 144.951 1.00 89.52 631 GLU B N 1
ATOM 8014 C CA . GLU B 1 631 ? 109.693 90.930 144.254 1.00 89.52 631 GLU B CA 1
ATOM 8015 C C . GLU B 1 631 ? 108.988 92.032 145.028 1.00 89.52 631 GLU B C 1
ATOM 8016 O O . GLU B 1 631 ? 107.951 91.801 145.655 1.00 89.52 631 GLU B O 1
ATOM 8022 N N . THR B 1 632 ? 109.566 93.230 144.978 1.00 82.77 632 THR B N 1
ATOM 8023 C CA . THR B 1 632 ? 109.011 94.431 145.598 1.00 82.77 632 THR B CA 1
ATOM 8024 C C . THR B 1 632 ? 109.024 95.518 144.530 1.00 82.77 632 THR B C 1
ATOM 8025 O O . THR B 1 632 ? 109.958 96.316 144.453 1.00 82.77 632 THR B O 1
ATOM 8029 N N . GLY B 1 633 ? 107.971 95.563 143.721 1.00 83.01 633 GLY B N 1
ATOM 8030 C CA . GLY B 1 633 ? 108.015 96.348 142.505 1.00 83.01 633 GLY B CA 1
ATOM 8031 C C . GLY B 1 633 ? 107.706 97.818 142.717 1.00 83.01 633 GLY B C 1
ATOM 8032 O O . GLY B 1 633 ? 106.974 98.207 143.623 1.00 83.01 633 GLY B O 1
ATOM 8033 N N . GLU B 1 634 ? 108.290 98.646 141.850 1.00 83.70 634 GLU B N 1
ATOM 8034 C CA . GLU B 1 634 ? 107.902 100.045 141.689 1.00 83.70 634 GLU B CA 1
ATOM 8035 C C . GLU B 1 634 ? 107.976 100.798 143.021 1.00 83.70 634 GLU B C 1
ATOM 8036 O O . GLU B 1 634 ? 106.976 101.241 143.584 1.00 83.70 634 GLU B O 1
ATOM 8042 N N . LYS B 1 635 ? 109.208 100.920 143.516 1.00 80.30 635 LYS B N 1
ATOM 8043 C CA . LYS B 1 635 ? 109.496 101.645 144.749 1.00 80.30 635 LYS B CA 1
ATOM 8044 C C . LYS B 1 635 ? 109.098 100.855 145.987 1.00 80.30 635 LYS B C 1
ATOM 8045 O O . LYS B 1 635 ? 108.648 101.430 146.978 1.00 80.30 635 LYS B O 1
ATOM 8051 N N . GLY B 1 636 ? 109.264 99.537 145.944 1.00 78.52 636 GLY B N 1
ATOM 8052 C CA . GLY B 1 636 ? 108.912 98.716 147.085 1.00 78.52 636 GLY B CA 1
ATOM 8053 C C . GLY B 1 636 ? 107.497 98.918 147.569 1.00 78.52 636 GLY B C 1
ATOM 8054 O O . GLY B 1 636 ? 107.225 98.747 148.760 1.00 78.52 636 GLY B O 1
ATOM 8055 N N . ALA B 1 637 ? 106.583 99.284 146.676 1.00 79.80 637 ALA B N 1
ATOM 8056 C CA . ALA B 1 637 ? 105.191 99.472 147.053 1.00 79.80 637 ALA B CA 1
ATOM 8057 C C . ALA B 1 637 ? 104.472 98.161 147.321 1.00 79.80 637 ALA B C 1
ATOM 8058 O O . ALA B 1 637 ? 103.309 98.187 147.730 1.00 79.80 637 ALA B O 1
ATOM 8060 N N . GLN B 1 638 ? 105.125 97.023 147.098 1.00 78.91 638 GLN B N 1
ATOM 8061 C CA . GLN B 1 638 ? 104.563 95.725 147.435 1.00 78.91 638 GLN B CA 1
ATOM 8062 C C . GLN B 1 638 ? 105.153 95.166 148.720 1.00 78.91 638 GLN B C 1
ATOM 8063 O O . GLN B 1 638 ? 105.158 93.947 148.919 1.00 78.91 638 GLN B O 1
ATOM 8069 N N . LEU B 1 639 ? 105.662 96.034 149.586 1.00 76.16 639 LEU B N 1
ATOM 8070 C CA . LEU B 1 639 ? 106.083 95.675 150.927 1.00 76.16 639 LEU B CA 1
ATOM 8071 C C . LEU B 1 639 ? 105.490 96.682 151.898 1.00 76.16 639 LEU B C 1
ATOM 8072 O O . LEU B 1 639 ? 105.229 97.833 151.546 1.00 76.16 639 LEU B O 1
ATOM 8077 N N . SER B 1 640 ? 105.277 96.241 153.131 1.00 78.96 640 SER B N 1
ATOM 8078 C CA . SER B 1 640 ? 104.724 97.137 154.128 1.00 78.96 640 SER B CA 1
ATOM 8079 C C . SER B 1 640 ? 105.642 98.337 154.321 1.00 78.96 640 SER B C 1
ATOM 8080 O O . SER B 1 640 ? 106.780 98.366 153.851 1.00 78.96 640 SER B O 1
ATOM 8083 N N . GLY B 1 641 ? 105.133 99.346 155.023 1.00 80.33 641 GLY B N 1
ATOM 8084 C CA . GLY B 1 641 ? 105.957 100.500 155.323 1.00 80.33 641 GLY B CA 1
ATOM 8085 C C . GLY B 1 641 ? 107.069 100.188 156.299 1.00 80.33 641 GLY B C 1
ATOM 8086 O O . GLY B 1 641 ? 108.086 100.885 156.330 1.00 80.33 641 GLY B O 1
ATOM 8087 N N . GLY B 1 642 ? 106.897 99.141 157.108 1.00 83.16 642 GLY B N 1
ATOM 8088 C CA . GLY B 1 642 ? 107.932 98.762 158.050 1.00 83.16 642 GLY B CA 1
ATOM 8089 C C . GLY B 1 642 ? 108.909 97.749 157.500 1.00 83.16 642 GLY B C 1
ATOM 8090 O O . GLY B 1 642 ? 110.049 97.674 157.964 1.00 83.16 642 GLY B O 1
ATOM 8091 N N . GLN B 1 643 ? 108.485 96.951 156.519 1.00 80.95 643 GLN B N 1
ATOM 8092 C CA . GLN B 1 643 ? 109.411 96.025 155.879 1.00 80.95 643 GLN B CA 1
ATOM 8093 C C . GLN B 1 643 ? 110.289 96.732 154.860 1.00 80.95 643 GLN B C 1
ATOM 8094 O O . GLN B 1 643 ? 111.387 96.256 154.555 1.00 80.95 643 GLN B O 1
ATOM 8100 N N . LYS B 1 644 ? 109.827 97.855 154.316 1.00 75.97 644 LYS B N 1
ATOM 8101 C CA . LYS B 1 644 ? 110.607 98.562 153.312 1.00 75.97 644 LYS B CA 1
ATOM 8102 C C . LYS B 1 644 ? 111.796 99.291 153.913 1.00 75.97 644 LYS B C 1
ATOM 8103 O O . LYS B 1 644 ? 112.693 99.700 153.171 1.00 75.97 644 LYS B O 1
ATOM 8109 N N . GLN B 1 645 ? 111.824 99.470 155.232 1.00 81.96 645 GLN B N 1
ATOM 8110 C CA . GLN B 1 645 ? 112.984 100.083 155.866 1.00 81.96 645 GLN B CA 1
ATOM 8111 C C . GLN B 1 645 ? 114.027 99.040 156.230 1.00 81.96 645 GLN B C 1
ATOM 8112 O O . GLN B 1 645 ? 115.201 99.181 155.873 1.00 81.96 645 GLN B O 1
ATOM 8118 N N . ARG B 1 646 ? 113.618 97.982 156.925 1.00 82.76 646 ARG B N 1
ATOM 8119 C CA . ARG B 1 646 ? 114.536 96.912 157.282 1.00 82.76 646 ARG B CA 1
ATOM 8120 C C . ARG B 1 646 ? 115.159 96.240 156.067 1.00 82.76 646 ARG B C 1
ATOM 8121 O O . ARG B 1 646 ? 116.067 95.422 156.235 1.00 82.76 646 ARG B O 1
ATOM 8129 N N . VAL B 1 647 ? 114.698 96.555 154.857 1.00 74.71 647 VAL B N 1
ATOM 8130 C CA . VAL B 1 647 ? 115.353 96.097 153.638 1.00 74.71 647 VAL B CA 1
ATOM 8131 C C . VAL B 1 647 ? 116.178 97.247 153.082 1.00 74.71 647 VAL B C 1
ATOM 8132 O O . VAL B 1 647 ? 117.058 97.048 152.240 1.00 74.71 647 VAL B O 1
ATOM 8136 N N . ALA B 1 648 ? 115.895 98.464 153.550 1.00 76.20 648 ALA B N 1
ATOM 8137 C CA . ALA B 1 648 ? 116.760 99.591 153.229 1.00 76.20 648 ALA B CA 1
ATOM 8138 C C . ALA B 1 648 ? 117.899 99.709 154.229 1.00 76.20 648 ALA B C 1
ATOM 8139 O O . ALA B 1 648 ? 118.966 100.231 153.893 1.00 76.20 648 ALA B O 1
ATOM 8141 N N . MET B 1 649 ? 117.688 99.240 155.459 1.00 81.77 649 MET B N 1
ATOM 8142 C CA . MET B 1 649 ? 118.783 99.145 156.416 1.00 81.77 649 MET B CA 1
ATOM 8143 C C . MET B 1 649 ? 119.815 98.130 155.951 1.00 81.77 649 MET B C 1
ATOM 8144 O O . MET B 1 649 ? 121.004 98.445 155.839 1.00 81.77 649 MET B O 1
ATOM 8149 N N . ALA B 1 650 ? 119.376 96.903 155.669 1.00 78.36 650 ALA B N 1
ATOM 8150 C CA . ALA B 1 650 ? 120.291 95.869 155.208 1.00 78.36 650 ALA B CA 1
ATOM 8151 C C . ALA B 1 650 ? 121.046 96.278 153.953 1.00 78.36 650 ALA B C 1
ATOM 8152 O O . ALA B 1 650 ? 122.162 95.800 153.737 1.00 78.36 650 ALA B O 1
ATOM 8154 N N . ARG B 1 651 ? 120.471 97.148 153.124 1.00 72.81 651 ARG B N 1
ATOM 8155 C CA . ARG B 1 651 ? 121.159 97.574 151.913 1.00 72.81 651 ARG B CA 1
ATOM 8156 C C . ARG B 1 651 ? 122.350 98.469 152.210 1.00 72.81 651 ARG B C 1
ATOM 8157 O O . ARG B 1 651 ? 123.240 98.594 151.363 1.00 72.81 651 ARG B O 1
ATOM 8165 N N . ALA B 1 652 ? 122.386 99.097 153.381 1.00 77.49 652 ALA B N 1
ATOM 8166 C CA . ALA B 1 652 ? 123.492 99.957 153.765 1.00 77.49 652 ALA B CA 1
ATOM 8167 C C . ALA B 1 652 ? 124.490 99.269 154.680 1.00 77.49 652 ALA B C 1
ATOM 8168 O O . ALA B 1 652 ? 125.551 99.838 154.947 1.00 77.49 652 ALA B O 1
ATOM 8170 N N . LEU B 1 653 ? 124.176 98.072 155.171 1.00 78.15 653 LEU B N 1
ATOM 8171 C CA . LEU B 1 653 ? 125.072 97.344 156.055 1.00 78.15 653 LEU B CA 1
ATOM 8172 C C . LEU B 1 653 ? 125.875 96.267 155.346 1.00 78.15 653 LEU B C 1
ATOM 8173 O O . LEU B 1 653 ? 126.939 95.887 155.842 1.00 78.15 653 LEU B O 1
ATOM 8178 N N . VAL B 1 654 ? 125.399 95.767 154.204 1.00 79.16 654 VAL B N 1
ATOM 8179 C CA . VAL B 1 654 ? 126.128 94.719 153.504 1.00 79.16 654 VAL B CA 1
ATOM 8180 C C . VAL B 1 654 ? 127.462 95.223 152.979 1.00 79.16 654 VAL B C 1
ATOM 8181 O O . VAL B 1 654 ? 128.332 94.417 152.638 1.00 79.16 654 VAL B O 1
ATOM 8185 N N . ARG B 1 655 ? 127.648 96.539 152.901 1.00 79.98 655 ARG B N 1
ATOM 8186 C CA . ARG B 1 655 ? 128.927 97.105 152.496 1.00 79.98 655 ARG B CA 1
ATOM 8187 C C . ARG B 1 655 ? 129.925 97.188 153.639 1.00 79.98 655 ARG B C 1
ATOM 8188 O O . ARG B 1 655 ? 131.119 97.369 153.382 1.00 79.98 655 ARG B O 1
ATOM 8196 N N . ASN B 1 656 ? 129.471 97.065 154.882 1.00 89.47 656 ASN B N 1
ATOM 8197 C CA . ASN B 1 656 ? 130.325 97.219 156.053 1.00 89.47 656 ASN B CA 1
ATOM 8198 C C . ASN B 1 656 ? 131.024 98.580 156.019 1.00 89.47 656 ASN B C 1
ATOM 8199 O O . ASN B 1 656 ? 132.257 98.651 155.969 1.00 89.47 656 ASN B O 1
ATOM 8204 N N . PRO B 1 657 ? 130.269 99.672 156.044 1.00 85.95 657 PRO B N 1
ATOM 8205 C CA . PRO B 1 657 ? 130.858 100.990 155.844 1.00 85.95 657 PRO B CA 1
ATOM 8206 C C . PRO B 1 657 ? 131.386 101.561 157.145 1.00 85.95 657 PRO B C 1
ATOM 8207 O O . PRO B 1 657 ? 130.749 101.419 158.199 1.00 85.95 657 PRO B O 1
ATOM 8211 N N . PRO B 1 658 ? 132.548 102.216 157.117 1.00 87.70 658 PRO B N 1
ATOM 8212 C CA . PRO B 1 658 ? 133.008 102.918 158.324 1.00 87.70 658 PRO B CA 1
ATOM 8213 C C . PRO B 1 658 ? 132.028 103.965 158.818 1.00 87.70 658 PRO B C 1
ATOM 8214 O O . PRO B 1 658 ? 131.597 103.901 159.975 1.00 87.70 658 PRO B O 1
ATOM 8218 N N . VAL B 1 659 ? 131.661 104.928 157.979 1.00 80.99 659 VAL B N 1
ATOM 8219 C CA . VAL B 1 659 ? 130.710 105.973 158.338 1.00 80.99 659 VAL B CA 1
ATOM 8220 C C . VAL B 1 659 ? 129.329 105.518 157.898 1.00 80.99 659 VAL B C 1
ATOM 8221 O O . VAL B 1 659 ? 129.134 105.145 156.736 1.00 80.99 659 VAL B O 1
ATOM 8225 N N . LEU B 1 660 ? 128.374 105.548 158.820 1.00 80.48 660 LEU B N 1
ATOM 8226 C CA . LEU B 1 660 ? 127.004 105.134 158.555 1.00 80.48 660 LEU B CA 1
ATOM 8227 C C . LEU B 1 660 ? 126.069 106.280 158.903 1.00 80.48 660 LEU B C 1
ATOM 8228 O O . LEU B 1 660 ? 126.229 106.916 159.947 1.00 80.48 660 LEU B O 1
ATOM 8233 N N . ILE B 1 661 ? 125.100 106.544 158.032 1.00 79.95 661 ILE B N 1
ATOM 8234 C CA . ILE B 1 661 ? 124.186 107.670 158.183 1.00 79.95 661 ILE B CA 1
ATOM 8235 C C . ILE B 1 661 ? 122.768 107.126 158.182 1.00 79.95 661 ILE B C 1
ATOM 8236 O O . ILE B 1 661 ? 122.268 106.684 157.141 1.00 79.95 661 ILE B O 1
ATOM 8241 N N . LEU B 1 662 ? 122.115 107.162 159.338 1.00 82.79 662 LEU B N 1
ATOM 8242 C CA . LEU B 1 662 ? 120.737 106.710 159.480 1.00 82.79 662 LEU B CA 1
ATOM 8243 C C . LEU B 1 662 ? 119.835 107.932 159.556 1.00 82.79 662 LEU B C 1
ATOM 8244 O O . LEU B 1 662 ? 119.653 108.508 160.631 1.00 82.79 662 LEU B O 1
ATOM 8249 N N . ASP B 1 663 ? 119.267 108.322 158.424 1.00 93.25 663 ASP B N 1
ATOM 8250 C CA . ASP B 1 663 ? 118.337 109.441 158.398 1.00 93.25 663 ASP B CA 1
ATOM 8251 C C . ASP B 1 663 ? 117.087 109.054 159.184 1.00 93.25 663 ASP B C 1
ATOM 8252 O O . ASP B 1 663 ? 116.973 107.951 159.724 1.00 93.25 663 ASP B O 1
ATOM 8257 N N . GLU B 1 664 ? 116.118 109.968 159.247 1.00 101.04 664 GLU B N 1
ATOM 8258 C CA . GLU B 1 664 ? 114.952 109.769 160.099 1.00 101.04 664 GLU B CA 1
ATOM 8259 C C . GLU B 1 664 ? 114.247 108.448 159.841 1.00 101.04 664 GLU B C 1
ATOM 8260 O O . GLU B 1 664 ? 113.404 108.050 160.652 1.00 101.04 664 GLU B O 1
ATOM 8266 N N . ALA B 1 665 ? 114.560 107.765 158.746 1.00 99.94 665 ALA B N 1
ATOM 8267 C CA . ALA B 1 665 ? 114.007 106.448 158.473 1.00 99.94 665 ALA B CA 1
ATOM 8268 C C . ALA B 1 665 ? 114.673 105.353 159.293 1.00 99.94 665 ALA B C 1
ATOM 8269 O O . ALA B 1 665 ? 114.470 104.168 159.008 1.00 99.94 665 ALA B O 1
ATOM 8271 N N . THR B 1 666 ? 115.474 105.722 160.292 1.00 105.51 666 THR B N 1
ATOM 8272 C CA . THR B 1 666 ? 116.065 104.724 161.174 1.00 105.51 666 THR B CA 1
ATOM 8273 C C . THR B 1 666 ? 114.997 103.788 161.727 1.00 105.51 666 THR B C 1
ATOM 8274 O O . THR B 1 666 ? 115.008 102.581 161.462 1.00 105.51 666 THR B O 1
ATOM 8278 N N . SER B 1 667 ? 114.057 104.333 162.494 1.00 110.19 667 SER B N 1
ATOM 8279 C CA . SER B 1 667 ? 112.978 103.560 163.091 1.00 110.19 667 SER B CA 1
ATOM 8280 C C . SER B 1 667 ? 111.671 104.330 163.004 1.00 110.19 667 SER B C 1
ATOM 8281 O O . SER B 1 667 ? 110.802 104.216 163.874 1.00 110.19 667 SER B O 1
ATOM 8284 N N . ALA B 1 668 ? 111.517 105.134 161.953 1.00 105.21 668 ALA B N 1
ATOM 8285 C CA . ALA B 1 668 ? 110.336 105.982 161.845 1.00 105.21 668 ALA B CA 1
ATOM 8286 C C . ALA B 1 668 ? 109.057 105.158 161.829 1.00 105.21 668 ALA B C 1
ATOM 8287 O O . ALA B 1 668 ? 108.024 105.594 162.348 1.00 105.21 668 ALA B O 1
ATOM 8289 N N . LEU B 1 669 ? 109.100 103.966 161.233 1.00 103.60 669 LEU B N 1
ATOM 8290 C CA . LEU B 1 669 ? 107.899 103.157 161.064 1.00 103.60 669 LEU B CA 1
ATOM 8291 C C . LEU B 1 669 ? 108.085 101.727 161.560 1.00 103.60 669 LEU B C 1
ATOM 8292 O O . LEU B 1 669 ? 107.652 100.787 160.888 1.00 103.60 669 LEU B O 1
ATOM 8297 N N . ASP B 1 670 ? 108.718 101.539 162.714 1.00 110.03 670 ASP B N 1
ATOM 8298 C CA . ASP B 1 670 ? 108.908 100.215 163.280 1.00 110.03 670 ASP B CA 1
ATOM 8299 C C . ASP B 1 670 ? 107.928 99.973 164.429 1.00 110.03 670 ASP B C 1
ATOM 8300 O O . ASP B 1 670 ? 107.160 100.851 164.824 1.00 110.03 670 ASP B O 1
ATOM 8305 N N . ALA B 1 671 ? 107.974 98.759 164.978 1.00 117.06 671 ALA B N 1
ATOM 8306 C CA . ALA B 1 671 ? 106.977 98.288 165.939 1.00 117.06 671 ALA B CA 1
ATOM 8307 C C . ALA B 1 671 ? 107.271 98.682 167.377 1.00 117.06 671 ALA B C 1
ATOM 8308 O O . ALA B 1 671 ? 106.604 98.178 168.282 1.00 117.06 671 ALA B O 1
ATOM 8310 N N . GLU B 1 672 ? 108.257 99.543 167.614 1.00 127.16 672 GLU B N 1
ATOM 8311 C CA . GLU B 1 672 ? 108.580 99.997 168.965 1.00 127.16 672 GLU B CA 1
ATOM 8312 C C . GLU B 1 672 ? 109.251 98.899 169.777 1.00 127.16 672 GLU B C 1
ATOM 8313 O O . GLU B 1 672 ? 109.689 99.133 170.907 1.00 127.16 672 GLU B O 1
ATOM 8319 N N . SER B 1 673 ? 109.346 97.700 169.207 1.00 127.21 673 SER B N 1
ATOM 8320 C CA . SER B 1 673 ? 110.170 96.640 169.762 1.00 127.21 673 SER B CA 1
ATOM 8321 C C . SER B 1 673 ? 111.248 96.180 168.803 1.00 127.21 673 SER B C 1
ATOM 8322 O O . SER B 1 673 ? 112.209 95.539 169.237 1.00 127.21 673 SER B O 1
ATOM 8325 N N . GLU B 1 674 ? 111.109 96.496 167.517 1.00 122.37 674 GLU B N 1
ATOM 8326 C CA . GLU B 1 674 ? 112.111 96.139 166.526 1.00 122.37 674 GLU B CA 1
ATOM 8327 C C . GLU B 1 674 ? 113.264 97.127 166.493 1.00 122.37 674 GLU B C 1
ATOM 8328 O O . GLU B 1 674 ? 114.409 96.723 166.270 1.00 122.37 674 GLU B O 1
ATOM 8334 N N . TYR B 1 675 ? 112.995 98.415 166.710 1.00 128.39 675 TYR B N 1
ATOM 8335 C CA . TYR B 1 675 ? 114.068 99.396 166.623 1.00 128.39 675 TYR B CA 1
ATOM 8336 C C . TYR B 1 675 ? 115.133 99.144 167.678 1.00 128.39 675 TYR B C 1
ATOM 8337 O O . TYR B 1 675 ? 116.274 99.590 167.524 1.00 128.39 675 TYR B O 1
ATOM 8346 N N . LEU B 1 676 ? 114.789 98.428 168.750 1.00 126.94 676 LEU B N 1
ATOM 8347 C CA . LEU B 1 676 ? 115.783 98.119 169.771 1.00 126.94 676 LEU B CA 1
ATOM 8348 C C . LEU B 1 676 ? 116.663 96.947 169.358 1.00 126.94 676 LEU B C 1
ATOM 8349 O O . LEU B 1 676 ? 117.880 96.978 169.571 1.00 126.94 676 LEU B O 1
ATOM 8354 N N . ILE B 1 677 ? 116.073 95.908 168.764 1.00 122.19 677 ILE B N 1
ATOM 8355 C CA . ILE B 1 677 ? 116.862 94.762 168.332 1.00 122.19 677 ILE B CA 1
ATOM 8356 C C . ILE B 1 677 ? 117.823 95.135 167.214 1.00 122.19 677 ILE B C 1
ATOM 8357 O O . ILE B 1 677 ? 118.685 94.331 166.845 1.00 122.19 677 ILE B O 1
ATOM 8362 N N . GLN B 1 678 ? 117.695 96.339 166.654 1.00 121.69 678 GLN B N 1
ATOM 8363 C CA . GLN B 1 678 ? 118.684 96.818 165.696 1.00 121.69 678 GLN B CA 1
ATOM 8364 C C . GLN B 1 678 ? 119.805 97.574 166.394 1.00 121.69 678 GLN B C 1
ATOM 8365 O O . GLN B 1 678 ? 120.986 97.281 166.176 1.00 121.69 678 GLN B O 1
ATOM 8371 N N . GLN B 1 679 ? 119.449 98.551 167.231 1.00 125.26 679 GLN B N 1
ATOM 8372 C CA . GLN B 1 679 ? 120.457 99.327 167.943 1.00 125.26 679 GLN B CA 1
ATOM 8373 C C . GLN B 1 679 ? 121.493 98.423 168.597 1.00 125.26 679 GLN B C 1
ATOM 8374 O O . GLN B 1 679 ? 122.691 98.728 168.585 1.00 125.26 679 GLN B O 1
ATOM 8380 N N . ALA B 1 680 ? 121.053 97.299 169.162 1.00 126.68 680 ALA B N 1
ATOM 8381 C CA . ALA B 1 680 ? 121.976 96.415 169.861 1.00 126.68 680 ALA B CA 1
ATOM 8382 C C . ALA B 1 680 ? 123.093 95.917 168.952 1.00 126.68 680 ALA B C 1
ATOM 8383 O O . ALA B 1 680 ? 124.141 95.486 169.444 1.00 126.68 680 ALA B O 1
ATOM 8385 N N . ILE B 1 681 ? 122.900 95.964 167.635 1.00 126.19 681 ILE B N 1
ATOM 8386 C CA . ILE B 1 681 ? 123.833 95.334 166.711 1.00 126.19 681 ILE B CA 1
ATOM 8387 C C . ILE B 1 681 ? 124.387 96.286 165.656 1.00 126.19 681 ILE B C 1
ATOM 8388 O O . ILE B 1 681 ? 125.388 95.943 165.008 1.00 126.19 681 ILE B O 1
ATOM 8393 N N . HIS B 1 682 ? 123.788 97.461 165.460 1.00 126.48 682 HIS B N 1
ATOM 8394 C CA . HIS B 1 682 ? 124.181 98.300 164.331 1.00 126.48 682 HIS B CA 1
ATOM 8395 C C . HIS B 1 682 ? 125.619 98.788 164.472 1.00 126.48 682 HIS B C 1
ATOM 8396 O O . HIS B 1 682 ? 126.440 98.595 163.569 1.00 126.48 682 HIS B O 1
ATOM 8403 N N . GLY B 1 683 ? 125.948 99.415 165.599 1.00 129.58 683 GLY B N 1
ATOM 8404 C CA . GLY B 1 683 ? 127.264 99.999 165.773 1.00 129.58 683 GLY B CA 1
ATOM 8405 C C . GLY B 1 683 ? 127.923 99.655 167.092 1.00 129.58 683 GLY B C 1
ATOM 8406 O O . GLY B 1 683 ? 129.093 99.982 167.313 1.00 129.58 683 GLY B O 1
ATOM 8407 N N . ASN B 1 684 ? 127.179 98.994 167.979 1.00 130.69 684 ASN B N 1
ATOM 8408 C CA . ASN B 1 684 ? 127.734 98.604 169.269 1.00 130.69 684 ASN B CA 1
ATOM 8409 C C . ASN B 1 684 ? 128.692 97.429 169.144 1.00 130.69 684 ASN B C 1
ATOM 8410 O O . ASN B 1 684 ? 129.644 97.327 169.925 1.00 130.69 684 ASN B O 1
ATOM 8415 N N . LEU B 1 685 ? 128.461 96.539 168.178 1.00 130.56 685 LEU B N 1
ATOM 8416 C CA . LEU B 1 685 ? 129.310 95.363 168.029 1.00 130.56 685 LEU B CA 1
ATOM 8417 C C . LEU B 1 685 ? 130.584 95.691 167.257 1.00 130.56 685 LEU B C 1
ATOM 8418 O O . LEU B 1 685 ? 131.693 95.460 167.750 1.00 130.56 685 LEU B O 1
ATOM 8423 N N . GLN B 1 686 ? 130.447 96.226 166.048 1.00 123.67 686 GLN B N 1
ATOM 8424 C CA . GLN B 1 686 ? 131.584 96.601 165.227 1.00 123.67 686 GLN B CA 1
ATOM 8425 C C . GLN B 1 686 ? 131.960 98.057 165.492 1.00 123.67 686 GLN B C 1
ATOM 8426 O O . GLN B 1 686 ? 131.463 98.693 166.426 1.00 123.67 686 GLN B O 1
ATOM 8432 N N . ARG B 1 687 ? 132.849 98.597 164.663 1.00 119.63 687 ARG B N 1
ATOM 8433 C CA . ARG B 1 687 ? 133.332 99.966 164.798 1.00 119.63 687 ARG B CA 1
ATOM 8434 C C . ARG B 1 687 ? 132.831 100.784 163.614 1.00 119.63 687 ARG B C 1
ATOM 8435 O O . ARG B 1 687 ? 133.407 100.726 162.523 1.00 119.63 687 ARG B O 1
ATOM 8443 N N . HIS B 1 688 ? 131.761 101.541 163.833 1.00 105.71 688 HIS B N 1
ATOM 8444 C CA . HIS B 1 688 ? 131.225 102.463 162.846 1.00 105.71 688 HIS B CA 1
ATOM 8445 C C . HIS B 1 688 ? 131.353 103.881 163.380 1.00 105.71 688 HIS B C 1
ATOM 8446 O O . HIS B 1 688 ? 131.894 104.116 164.462 1.00 105.71 688 HIS B O 1
ATOM 8453 N N . THR B 1 689 ? 130.851 104.833 162.602 1.00 93.93 689 THR B N 1
ATOM 8454 C CA . THR B 1 689 ? 130.630 106.200 163.060 1.00 93.93 689 THR B CA 1
ATOM 8455 C C . THR B 1 689 ? 129.202 106.556 162.676 1.00 93.93 689 THR B C 1
ATOM 8456 O O . THR B 1 689 ? 128.961 107.196 161.654 1.00 93.93 689 THR B O 1
ATOM 8460 N N . VAL B 1 690 ? 128.254 106.161 163.517 1.00 88.33 690 VAL B N 1
ATOM 8461 C CA . VAL B 1 690 ? 126.850 106.340 163.185 1.00 88.33 690 VAL B CA 1
ATOM 8462 C C . VAL B 1 690 ? 126.480 107.816 163.275 1.00 88.33 690 VAL B C 1
ATOM 8463 O O . VAL B 1 690 ? 127.200 108.635 163.846 1.00 88.33 690 VAL B O 1
ATOM 8467 N N . LEU B 1 691 ? 125.342 108.161 162.677 1.00 85.75 691 LEU B N 1
ATOM 8468 C CA . LEU B 1 691 ? 124.780 109.507 162.768 1.00 85.75 691 LEU B CA 1
ATOM 8469 C C . LEU B 1 691 ? 123.264 109.356 162.714 1.00 85.75 691 LEU B C 1
ATOM 8470 O O . LEU B 1 691 ? 122.683 109.294 161.630 1.00 85.75 691 LEU B O 1
ATOM 8475 N N . ILE B 1 692 ? 122.631 109.304 163.880 1.00 88.47 692 ILE B N 1
ATOM 8476 C CA . ILE B 1 692 ? 121.205 109.016 163.979 1.00 88.47 692 ILE B CA 1
ATOM 8477 C C . ILE B 1 692 ? 120.437 110.331 163.965 1.00 88.47 692 ILE B C 1
ATOM 8478 O O . ILE B 1 692 ? 120.553 111.137 164.889 1.00 88.47 692 ILE B O 1
ATOM 8483 N N . ILE B 1 693 ? 119.650 110.545 162.918 1.00 89.80 693 ILE B N 1
ATOM 8484 C CA . ILE B 1 693 ? 118.670 111.622 162.871 1.00 89.80 693 ILE B CA 1
ATOM 8485 C C . ILE B 1 693 ? 117.318 111.024 163.220 1.00 89.80 693 ILE B C 1
ATOM 8486 O O . ILE B 1 693 ? 116.935 109.986 162.670 1.00 89.80 693 ILE B O 1
ATOM 8491 N N . ALA B 1 694 ? 116.593 111.659 164.135 1.00 99.96 694 ALA B N 1
ATOM 8492 C CA . ALA B 1 694 ? 115.323 111.091 164.563 1.00 99.96 694 ALA B CA 1
ATOM 8493 C C . ALA B 1 694 ? 114.563 112.101 165.407 1.00 99.96 694 ALA B C 1
ATOM 8494 O O . ALA B 1 694 ? 115.078 113.161 165.766 1.00 99.96 694 ALA B O 1
ATOM 8496 N N . HIS B 1 695 ? 113.316 111.744 165.717 1.00 109.26 695 HIS B N 1
ATOM 8497 C CA . HIS B 1 695 ? 112.450 112.540 166.571 1.00 109.26 695 HIS B CA 1
ATOM 8498 C C . HIS B 1 695 ? 112.062 111.843 167.864 1.00 109.26 695 HIS B C 1
ATOM 8499 O O . HIS B 1 695 ? 111.724 112.531 168.833 1.00 109.26 695 HIS B O 1
ATOM 8506 N N . ARG B 1 696 ? 112.094 110.515 167.910 1.00 119.77 696 ARG B N 1
ATOM 8507 C CA . ARG B 1 696 ? 111.807 109.800 169.142 1.00 119.77 696 ARG B CA 1
ATOM 8508 C C . ARG B 1 696 ? 112.879 110.079 170.188 1.00 119.77 696 ARG B C 1
ATOM 8509 O O . ARG B 1 696 ? 114.042 110.335 169.868 1.00 119.77 696 ARG B O 1
ATOM 8517 N N . LEU B 1 697 ? 112.471 110.029 171.455 1.00 127.70 697 LEU B N 1
ATOM 8518 C CA . LEU B 1 697 ? 113.424 110.162 172.549 1.00 127.70 697 LEU B CA 1
ATOM 8519 C C . LEU B 1 697 ? 114.141 108.850 172.832 1.00 127.70 697 LEU B C 1
ATOM 8520 O O . LEU B 1 697 ? 115.225 108.854 173.426 1.00 127.70 697 LEU B O 1
ATOM 8525 N N . SER B 1 698 ? 113.557 107.725 172.416 1.00 128.56 698 SER B N 1
ATOM 8526 C CA . SER B 1 698 ? 114.176 106.428 172.665 1.00 128.56 698 SER B CA 1
ATOM 8527 C C . SER B 1 698 ? 115.507 106.303 171.934 1.00 128.56 698 SER B C 1
ATOM 8528 O O . SER B 1 698 ? 116.549 106.056 172.552 1.00 128.56 698 SER B O 1
ATOM 8531 N N . THR B 1 699 ? 115.490 106.474 170.611 1.00 123.78 699 THR B N 1
ATOM 8532 C CA . THR B 1 699 ? 116.682 106.218 169.809 1.00 123.78 699 THR B CA 1
ATOM 8533 C C . THR B 1 699 ? 117.842 107.112 170.229 1.00 123.78 699 THR B C 1
ATOM 8534 O O . THR B 1 699 ? 118.977 106.644 170.376 1.00 123.78 699 THR B O 1
ATOM 8538 N N . VAL B 1 700 ? 117.579 108.401 170.424 1.00 125.89 700 VAL B N 1
ATOM 8539 C CA . VAL B 1 700 ? 118.638 109.367 170.696 1.00 125.89 700 VAL B CA 1
ATOM 8540 C C . VAL B 1 700 ? 118.946 109.412 172.186 1.00 125.89 700 VAL B C 1
ATOM 8541 O O . VAL B 1 700 ? 119.697 110.279 172.648 1.00 125.89 700 VAL B O 1
ATOM 8545 N N . GLU B 1 701 ? 118.373 108.482 172.950 1.00 131.98 701 GLU B N 1
ATOM 8546 C CA . GLU B 1 701 ? 118.578 108.492 174.395 1.00 131.98 701 GLU B CA 1
ATOM 8547 C C . GLU B 1 701 ? 120.024 108.169 174.752 1.00 131.98 701 GLU B C 1
ATOM 8548 O O . GLU B 1 701 ? 120.694 108.950 175.437 1.00 131.98 701 GLU B O 1
ATOM 8554 N N . ARG B 1 702 ? 120.525 107.023 174.295 1.00 130.40 702 ARG B N 1
ATOM 8555 C CA . ARG B 1 702 ? 121.853 106.551 174.660 1.00 130.40 702 ARG B CA 1
ATOM 8556 C C . ARG B 1 702 ? 122.947 107.049 173.724 1.00 130.40 702 ARG B C 1
ATOM 8557 O O . ARG B 1 702 ? 124.072 106.543 173.784 1.00 130.40 702 ARG B O 1
ATOM 8565 N N . ALA B 1 703 ? 122.652 108.019 172.866 1.00 117.73 703 ALA B N 1
ATOM 8566 C CA . ALA B 1 703 ? 123.659 108.527 171.949 1.00 117.73 703 ALA B CA 1
ATOM 8567 C C . ALA B 1 703 ? 124.827 109.136 172.715 1.00 117.73 703 ALA B C 1
ATOM 8568 O O . ALA B 1 703 ? 124.649 109.815 173.729 1.00 117.73 703 ALA B O 1
ATOM 8570 N N . HIS B 1 704 ? 126.038 108.886 172.216 1.00 113.52 704 HIS B N 1
ATOM 8571 C CA . HIS B 1 704 ? 127.225 109.438 172.854 1.00 113.52 704 HIS B CA 1
ATOM 8572 C C . HIS B 1 704 ? 127.256 110.958 172.797 1.00 113.52 704 HIS B C 1
ATOM 8573 O O . HIS B 1 704 ? 128.000 111.580 173.561 1.00 113.52 704 HIS B O 1
ATOM 8580 N N . LEU B 1 705 ? 126.463 111.568 171.923 1.00 106.30 705 LEU B N 1
ATOM 8581 C CA . LEU B 1 705 ? 126.433 113.015 171.794 1.00 106.30 705 LEU B CA 1
ATOM 8582 C C . LEU B 1 705 ? 125.106 113.413 171.171 1.00 106.30 705 LEU B C 1
ATOM 8583 O O . LEU B 1 705 ? 124.346 112.561 170.706 1.00 106.30 705 LEU B O 1
ATOM 8588 N N . ILE B 1 706 ? 124.826 114.710 171.179 1.00 106.25 706 ILE B N 1
ATOM 8589 C CA . ILE B 1 706 ? 123.622 115.258 170.573 1.00 106.25 706 ILE B CA 1
ATOM 8590 C C . ILE B 1 706 ? 123.932 116.663 170.088 1.00 106.25 706 ILE B C 1
ATOM 8591 O O . ILE B 1 706 ? 124.690 117.396 170.730 1.00 106.25 706 ILE B O 1
ATOM 8596 N N . VAL B 1 707 ? 123.357 117.035 168.950 1.00 97.46 707 VAL B N 1
ATOM 8597 C CA . VAL B 1 707 ? 123.566 118.351 168.351 1.00 97.46 707 VAL B CA 1
ATOM 8598 C C . VAL B 1 707 ? 122.187 118.890 167.987 1.00 97.46 707 VAL B C 1
ATOM 8599 O O . VAL B 1 707 ? 121.653 118.600 166.913 1.00 97.46 707 VAL B O 1
ATOM 8603 N N . VAL B 1 708 ? 121.603 119.685 168.875 1.00 102.62 708 VAL B N 1
ATOM 8604 C CA . VAL B 1 708 ? 120.303 120.293 168.614 1.00 102.62 708 VAL B CA 1
ATOM 8605 C C . VAL B 1 708 ? 120.516 121.536 167.764 1.00 102.62 708 VAL B C 1
ATOM 8606 O O . VAL B 1 708 ? 121.268 122.438 168.146 1.00 102.62 708 VAL B O 1
ATOM 8610 N N . LEU B 1 709 ? 119.856 121.590 166.612 1.00 96.64 709 LEU B N 1
ATOM 8611 C CA . LEU B 1 709 ? 119.946 122.738 165.725 1.00 96.64 709 LEU B CA 1
ATOM 8612 C C . LEU B 1 709 ? 118.549 123.210 165.364 1.00 96.64 709 LEU B C 1
ATOM 8613 O O . LEU B 1 709 ? 117.644 122.399 165.155 1.00 96.64 709 LEU B O 1
ATOM 8618 N N . ASP B 1 710 ? 118.378 124.527 165.298 1.00 107.72 710 ASP B N 1
ATOM 8619 C CA . ASP B 1 710 ? 117.087 125.141 165.027 1.00 107.72 710 ASP B CA 1
ATOM 8620 C C . ASP B 1 710 ? 117.262 126.216 163.967 1.00 107.72 710 ASP B C 1
ATOM 8621 O O . ASP B 1 710 ? 118.166 127.050 164.067 1.00 107.72 710 ASP B O 1
ATOM 8626 N N . LYS B 1 711 ? 116.394 126.194 162.956 1.00 105.14 711 LYS B N 1
ATOM 8627 C CA . LYS B 1 711 ? 116.400 127.197 161.893 1.00 105.14 711 LYS B CA 1
ATOM 8628 C C . LYS B 1 711 ? 117.770 127.318 161.232 1.00 105.14 711 LYS B C 1
ATOM 8629 O O . LYS B 1 711 ? 118.116 128.359 160.673 1.00 105.14 711 LYS B O 1
ATOM 8635 N N . GLY B 1 712 ? 118.560 126.251 161.287 1.00 103.15 712 GLY B N 1
ATOM 8636 C CA . GLY B 1 712 ? 119.861 126.265 160.655 1.00 103.15 712 GLY B CA 1
ATOM 8637 C C . GLY B 1 712 ? 120.967 126.869 161.482 1.00 103.15 712 GLY B C 1
ATOM 8638 O O . GLY B 1 712 ? 121.828 127.561 160.932 1.00 103.15 712 GLY B O 1
ATOM 8639 N N . ARG B 1 713 ? 120.974 126.637 162.791 1.00 106.71 713 ARG B N 1
ATOM 8640 C CA . ARG B 1 713 ? 122.023 127.142 163.667 1.00 106.71 713 ARG B CA 1
ATOM 8641 C C . ARG B 1 713 ? 122.180 126.183 164.832 1.00 106.71 713 ARG B C 1
ATOM 8642 O O . ARG B 1 713 ? 121.261 126.040 165.643 1.00 106.71 713 ARG B O 1
ATOM 8650 N N . VAL B 1 714 ? 123.338 125.527 164.919 1.00 105.56 714 VAL B N 1
ATOM 8651 C CA . VAL B 1 714 ? 123.576 124.604 166.019 1.00 105.56 714 VAL B CA 1
ATOM 8652 C C . VAL B 1 714 ? 123.435 125.348 167.337 1.00 105.56 714 VAL B C 1
ATOM 8653 O O . VAL B 1 714 ? 123.962 126.453 167.511 1.00 105.56 714 VAL B O 1
ATOM 8657 N N . VAL B 1 715 ? 122.715 124.742 168.278 1.00 109.40 715 VAL B N 1
ATOM 8658 C CA . VAL B 1 715 ? 122.385 125.409 169.531 1.00 109.40 715 VAL B CA 1
ATOM 8659 C C . VAL B 1 715 ? 123.092 124.733 170.699 1.00 109.40 715 VAL B C 1
ATOM 8660 O O . VAL B 1 715 ? 123.870 125.369 171.417 1.00 109.40 715 VAL B O 1
ATOM 8664 N N . GLN B 1 716 ? 122.827 123.445 170.898 1.00 116.27 716 GLN B N 1
ATOM 8665 C CA . GLN B 1 716 ? 123.340 122.714 172.045 1.00 116.27 716 GLN B CA 1
ATOM 8666 C C . GLN B 1 716 ? 124.077 121.467 171.587 1.00 116.27 716 GLN B C 1
ATOM 8667 O O . GLN B 1 716 ? 123.667 120.811 170.627 1.00 116.27 716 GLN B O 1
ATOM 8673 N N . GLN B 1 717 ? 125.163 121.139 172.286 1.00 111.69 717 GLN B N 1
ATOM 8674 C CA . GLN B 1 717 ? 125.943 119.929 172.013 1.00 111.69 717 GLN B CA 1
ATOM 8675 C C . GLN B 1 717 ? 126.229 119.256 173.353 1.00 111.69 717 GLN B C 1
ATOM 8676 O O . GLN B 1 717 ? 127.247 119.532 173.993 1.00 111.69 717 GLN B O 1
ATOM 8682 N N . GLY B 1 718 ? 125.335 118.366 173.768 1.00 118.22 718 GLY B N 1
ATOM 8683 C CA . GLY B 1 718 ? 125.507 117.687 175.037 1.00 118.22 718 GLY B CA 1
ATOM 8684 C C . GLY B 1 718 ? 124.730 116.395 175.081 1.00 118.22 718 GLY B C 1
ATOM 8685 O O . GLY B 1 718 ? 123.743 116.213 174.362 1.00 118.22 718 GLY B O 1
ATOM 8686 N N . THR B 1 719 ? 125.180 115.498 175.956 1.00 124.88 719 THR B N 1
ATOM 8687 C CA . THR B 1 719 ? 124.564 114.186 176.100 1.00 124.88 719 THR B CA 1
ATOM 8688 C C . THR B 1 719 ? 123.141 114.349 176.622 1.00 124.88 719 THR B C 1
ATOM 8689 O O . THR B 1 719 ? 122.709 115.469 176.905 1.00 124.88 719 THR B O 1
ATOM 8693 N N . HIS B 1 720 ? 122.398 113.248 176.743 1.00 133.09 720 HIS B N 1
ATOM 8694 C CA . HIS B 1 720 ? 120.989 113.343 177.109 1.00 133.09 720 HIS B CA 1
ATOM 8695 C C . HIS B 1 720 ? 120.812 114.023 178.460 1.00 133.09 720 HIS B C 1
ATOM 8696 O O . HIS B 1 720 ? 120.226 115.106 178.554 1.00 133.09 720 HIS B O 1
ATOM 8703 N N . GLN B 1 721 ? 121.322 113.401 179.526 1.00 133.75 721 GLN B N 1
ATOM 8704 C CA . GLN B 1 721 ? 121.167 113.991 180.851 1.00 133.75 721 GLN B CA 1
ATOM 8705 C C . GLN B 1 721 ? 121.938 115.298 180.977 1.00 133.75 721 GLN B C 1
ATOM 8706 O O . GLN B 1 721 ? 121.409 116.277 181.513 1.00 133.75 721 GLN B O 1
ATOM 8712 N N . GLN B 1 722 ? 123.179 115.338 180.486 1.00 129.97 722 GLN B N 1
ATOM 8713 C CA . GLN B 1 722 ? 123.952 116.574 180.513 1.00 129.97 722 GLN B CA 1
ATOM 8714 C C . GLN B 1 722 ? 123.259 117.700 179.759 1.00 129.97 722 GLN B C 1
ATOM 8715 O O . GLN B 1 722 ? 123.624 118.867 179.934 1.00 129.97 722 GLN B O 1
ATOM 8721 N N . LEU B 1 723 ? 122.267 117.379 178.927 1.00 133.26 723 LEU B N 1
ATOM 8722 C CA . LEU B 1 723 ? 121.495 118.381 178.210 1.00 133.26 723 LEU B CA 1
ATOM 8723 C C . LEU B 1 723 ? 120.068 118.519 178.712 1.00 133.26 723 LEU B C 1
ATOM 8724 O O . LEU B 1 723 ? 119.460 119.572 178.507 1.00 133.26 723 LEU B O 1
ATOM 8729 N N . LEU B 1 724 ? 119.520 117.486 179.354 1.00 140.47 724 LEU B N 1
ATOM 8730 C CA . LEU B 1 724 ? 118.193 117.600 179.940 1.00 140.47 724 LEU B CA 1
ATOM 8731 C C . LEU B 1 724 ? 118.204 118.419 181.221 1.00 140.47 724 LEU B C 1
ATOM 8732 O O . LEU B 1 724 ? 117.143 118.869 181.665 1.00 140.47 724 LEU B O 1
ATOM 8737 N N . ALA B 1 725 ? 119.377 118.623 181.822 1.00 140.81 725 ALA B N 1
ATOM 8738 C CA . ALA B 1 725 ? 119.467 119.468 183.007 1.00 140.81 725 ALA B CA 1
ATOM 8739 C C . ALA B 1 725 ? 119.120 120.912 182.670 1.00 140.81 725 ALA B C 1
ATOM 8740 O O . ALA B 1 725 ? 118.189 121.491 183.240 1.00 140.81 725 ALA B O 1
ATOM 8742 N N . GLN B 1 726 ? 119.858 121.509 181.738 1.00 142.18 726 GLN B N 1
ATOM 8743 C CA . GLN B 1 726 ? 119.617 122.881 181.319 1.00 142.18 726 GLN B CA 1
ATOM 8744 C C . GLN B 1 726 ? 118.554 122.927 180.231 1.00 142.18 726 GLN B C 1
ATOM 8745 O O . GLN B 1 726 ? 118.490 122.046 179.369 1.00 142.18 726 GLN B O 1
ATOM 8751 N N . GLY B 1 727 ? 117.720 123.963 180.274 1.00 139.81 727 GLY B N 1
ATOM 8752 C CA . GLY B 1 727 ? 116.678 124.133 179.282 1.00 139.81 727 GLY B CA 1
ATOM 8753 C C . GLY B 1 727 ? 117.167 124.858 178.047 1.00 139.81 727 GLY B C 1
ATOM 8754 O O . GLY B 1 727 ? 117.310 126.084 178.052 1.00 139.81 727 GLY B O 1
ATOM 8755 N N . GLY B 1 728 ? 117.427 124.108 176.981 1.00 132.46 728 GLY B N 1
ATOM 8756 C CA . GLY B 1 728 ? 117.984 124.679 175.771 1.00 132.46 728 GLY B CA 1
ATOM 8757 C C . GLY B 1 728 ? 117.222 124.301 174.520 1.00 132.46 728 GLY B C 1
ATOM 8758 O O . GLY B 1 728 ? 117.820 124.075 173.465 1.00 132.46 728 GLY B O 1
ATOM 8759 N N . LEU B 1 729 ? 115.899 124.220 174.628 1.00 133.03 729 LEU B N 1
ATOM 8760 C CA . LEU B 1 729 ? 114.973 123.795 173.589 1.00 133.03 729 LEU B CA 1
ATOM 8761 C C . LEU B 1 729 ? 114.991 122.281 173.414 1.00 133.03 729 LEU B C 1
ATOM 8762 O O . LEU B 1 729 ? 114.171 121.755 172.663 1.00 133.03 729 LEU B O 1
ATOM 8767 N N . TYR B 1 730 ? 115.877 121.556 174.096 1.00 133.52 730 TYR B N 1
ATOM 8768 C CA . TYR B 1 730 ? 115.827 120.101 174.048 1.00 133.52 730 TYR B CA 1
ATOM 8769 C C . TYR B 1 730 ? 114.841 119.560 175.073 1.00 133.52 730 TYR B C 1
ATOM 8770 O O . TYR B 1 730 ? 113.910 118.827 174.725 1.00 133.52 730 TYR B O 1
ATOM 8779 N N . ALA B 1 731 ? 115.024 119.924 176.344 1.00 136.83 731 ALA B N 1
ATOM 8780 C CA . ALA B 1 731 ? 114.115 119.467 177.387 1.00 136.83 731 ALA B CA 1
ATOM 8781 C C . ALA B 1 731 ? 112.664 119.813 177.084 1.00 136.83 731 ALA B C 1
ATOM 8782 O O . ALA B 1 731 ? 111.760 119.189 177.650 1.00 136.83 731 ALA B O 1
ATOM 8784 N N . LYS B 1 732 ? 112.418 120.788 176.209 1.00 136.14 732 LYS B N 1
ATOM 8785 C CA . LYS B 1 732 ? 111.048 121.130 175.847 1.00 136.14 732 LYS B CA 1
ATOM 8786 C C . LYS B 1 732 ? 110.496 120.213 174.765 1.00 136.14 732 LYS B C 1
ATOM 8787 O O . LYS B 1 732 ? 109.281 119.996 174.704 1.00 136.14 732 LYS B O 1
ATOM 8793 N N . LEU B 1 733 ? 111.361 119.674 173.904 1.00 131.67 733 LEU B N 1
ATOM 8794 C CA . LEU B 1 733 ? 110.895 118.772 172.856 1.00 131.67 733 LEU B CA 1
ATOM 8795 C C . LEU B 1 733 ? 110.436 117.444 173.441 1.00 131.67 733 LEU B C 1
ATOM 8796 O O . LEU B 1 733 ? 109.293 117.024 173.233 1.00 131.67 733 LEU B O 1
ATOM 8801 N N . VAL B 1 734 ? 111.318 116.768 174.185 1.00 137.58 734 VAL B N 1
ATOM 8802 C CA . VAL B 1 734 ? 111.002 115.455 174.743 1.00 137.58 734 VAL B CA 1
ATOM 8803 C C . VAL B 1 734 ? 109.970 115.510 175.854 1.00 137.58 734 VAL B C 1
ATOM 8804 O O . VAL B 1 734 ? 109.575 114.455 176.367 1.00 137.58 734 VAL B O 1
ATOM 8808 N N . GLN B 1 735 ? 109.521 116.703 176.249 1.00 141.18 735 GLN B N 1
ATOM 8809 C CA . GLN B 1 735 ? 108.580 116.811 177.359 1.00 141.18 735 GLN B CA 1
ATOM 8810 C C . GLN B 1 735 ? 107.352 115.940 177.132 1.00 141.18 735 GLN B C 1
ATOM 8811 O O . GLN B 1 735 ? 107.072 115.025 177.915 1.00 141.18 735 GLN B O 1
ATOM 8817 N N . ARG B 1 736 ? 106.608 116.204 176.058 1.00 133.71 736 ARG B N 1
ATOM 8818 C CA . ARG B 1 736 ? 105.363 115.487 175.815 1.00 133.71 736 ARG B CA 1
ATOM 8819 C C . ARG B 1 736 ? 105.566 113.994 175.597 1.00 133.71 736 ARG B C 1
ATOM 8820 O O . ARG B 1 736 ? 104.584 113.246 175.628 1.00 133.71 736 ARG B O 1
ATOM 8828 N N . GLN B 1 737 ? 106.801 113.542 175.379 1.00 133.36 737 GLN B N 1
ATOM 8829 C CA . GLN B 1 737 ? 107.068 112.129 175.148 1.00 133.36 737 GLN B CA 1
ATOM 8830 C C . GLN B 1 737 ? 107.423 111.366 176.415 1.00 133.36 737 GLN B C 1
ATOM 8831 O O . GLN B 1 737 ? 107.244 110.144 176.450 1.00 133.36 737 GLN B O 1
ATOM 8837 N N . MET B 1 738 ? 107.921 112.044 177.444 1.00 139.69 738 MET B N 1
ATOM 8838 C CA . MET B 1 738 ? 108.256 111.395 178.709 1.00 139.69 738 MET B CA 1
ATOM 8839 C C . MET B 1 738 ? 106.987 111.285 179.543 1.00 139.69 738 MET B C 1
ATOM 8840 O O . MET B 1 738 ? 106.575 112.243 180.200 1.00 139.69 738 MET B O 1
ATOM 8845 N N . LEU B 1 739 ? 106.363 110.112 179.517 1.00 139.84 739 LEU B N 1
ATOM 8846 C CA . LEU B 1 739 ? 105.130 109.885 180.260 1.00 139.84 739 LEU B CA 1
ATOM 8847 C C . LEU B 1 739 ? 105.179 108.556 181.006 1.00 139.84 739 LEU B C 1
ATOM 8848 O O . LEU B 1 739 ? 105.903 107.642 180.615 1.00 139.84 739 LEU B O 1
#

Solvent-accessible surface area: 46714 Å² total; per-residue (Å²): 46,95,39,150,68,5,65,57,43,18,138,80,0,88,64,60,41,93,32,0,36,111,54,13,92,54,12,32,96,13,120,51,107,24,59,114,74,5,12,135,1,2,76,29,6,44,145,80,118,38,154,95,61,0,62,82,15,13,75,47,1,33,108,38,16,89,26,32,22,79,1,35,0,39,41,11,2,30,22,46,36,14,52,3,75,6,15,24,62,2,6,28,45,0,1,97,25,2,3,58,1,7,5,10,4,26,42,88,41,77,6,2,28,1,11,3,16,4,8,15,1,0,32,54,0,0,52,24,8,18,96,14,38,37,50,77,34,90,6,51,40,89,39,80,35,23,28,88,109,9,84,91,75,8,177,72,0,1,96,39,12,78,143,6,74,80,80,0,56,117,25,0,56,98,61,0,123,75,38,54,139,4,6,83,84,15,12,42,9,22,2,120,4,7,12,10,0,9,23,2,6,34,8,6,77,14,0,16,6,10,13,18,8,88,70,6,2,77,39,1,38,136,55,1,97,83,1,37,127,28,26,124,106,21,3,61,14,90,48,45,16,24,90,28,0,20,112,19,15,22,85,15,10,37,47,1,0,114,103,0,0,121,30,18,108,88,75,33,112,42,67,2,0,74,84,0,3,83,36,3,38,131,10,20,36,7,12,58,55,10,17,0,35,13,55,25,8,10,23,28,0,0,0,2,0,44,72,0,8,91,11,23,74,71,149,39,86,46,108,99,118,28,99,72,58,52,153,159,28,103,0,102,0,19,3,71,82,0,25,1,17,62,107,52,36,83,148,49,89,34,0,45,91,0,52,16,37,1,40,52,23,78,29,2,1,2,10,2,35,9,47,17,5,17,36,11,3,4,25,3,0,1,45,3,13,79,50,124,31,35,109,5,13,0,41,53,107,57,13,47,37,13,55,32,97,19,5,8,130,7,1,3,14,1,38,36,42,6,33,2,3,12,65,24,1,42,71,1,0,15,14,30,45,110,132,30,75,112,119,73,2,25,96,4,0,100,34,0,40,0,57,52,28,0,100,125,26,79,79,9,18,74,10,105,1,11,53,54,0,59,40,18,40,11,3,26,24,4,12,0,1,4,0,10,1,4,5,32,83,0,45,0,0,0,7,7,6,2,14,8,7,6,0,4,3,45,21,0,19,88,5,21,48,57,13,9,79,120,82,164,12,1,2,3,9,4,1,21,11,4,18,4,2,65,155,5,86,44,0,0,0,0,40,158,0,129,37,81,20,96,6,39,23,125,116,1,58,93,106,74,14,51,2,28,127,14,7,109,117,16,72,85,50,90,44,149,65,3,68,53,40,20,139,75,0,85,73,60,39,93,37,0,34,111,62,11,92,54,16,29,92,10,70,79,107,20,54,112,70,7,13,140,0,2,75,19,4,54,137,88,102,40,150,51,84,0,57,87,22,13,75,51,4,30,109,38,18,88,31,25,24,76,1,37,0,40,37,10,1,25,24,39,31,16,55,1,77,7,12,22,60,1,7,27,44,0,0,98,24,1,3,53,2,8,5,10,6,24,44,88,32,80,6,2,28,1,8,5,19,1,5,12,0,0,32,52,0,0,53,22,9,13,90,16,37,40,41,83,36,87,6,62,40,79,41,84,32,21,33,84,106,6,84,99,49,6,170,71,0,0,99,38,7,77,142,4,74,85,80,0,57,120,27,0,54,103,48,0,129,68,32,60,135,7,7,84,84,17,9,39,8,19,2,114,2,8,14,12,1,9,25,0,8,33,9,5,73,11,0,22,5,9,12,17,10,88,70,5,2,77,40,3,40,136,54,0,93,81,4,37,126,30,25,144,102,24,6,59,13,80,48,49,15,20,92,27,0,16,119,19,20,25,88,15,7,34,51,2,1,94,96,0,6,135,30,13,114,102,67,28,107,50,77,1,0,62,80,0,1,77,39,1,53,106,7,16,40,10,10,50,57,9,19,0,36,14,55,25,8,8,26,34,0,1,1,2,0,49,69,0,6,85,10,25,77,74,151,39,88,45,110,87,112,29,103,80,52,50,149,156,28,106,0,104,0,18,3,75,83,0,25,1,25,63,105,52,35,85,147,51,94,36,0,44,92,0,52,14,36,1,40,55,31,78,28,2,0,3,9,2,34,10,45,17,4,13,36,7,2,3,28,3,0,1,46,4,15,72,49,103,34,41,114,4,13,0,41,49,104,57,13,42,36,11,53,34,101,22,4,7,131,8,1,4,18,2,39,32,46,5,32,2,6,14,65,25,0,41,70,1,0,16,15,29,43,110,132,29,84,115,114,82,1,26,96,5,0,101,37,0,33,0,61,51,24,0,100,122,29,78,82,7,18,74,10,106,0,11,55,54,0,58,42,17,41,9,3,25,26,4,16,0,2,5,0,10,0,7,5,30,92,0,41,0,0,0,8,6,10,0,14,4,20,8,1,6,2,31,31,5,34,80,12,28,57,58,15,15,92,121,60,190,10,2,2,4,9,1,4,24,15,2,13,12,2,61,169,5,91,37,0,0,0,0,42,159,0,128,38,81,20,95,4,41,29,124,110,1,53,93,106,75,14,49,3,28,129,18,8,117,146,18,76,81

Organism: Mus musculus (NCBI:txid10090)

Nearest PDB structures (foldseek):
  7v5c-assembly1_B  TM=1.000E+00  e=2.029E-81  Mus musculus
  8t46-assembly1_B  TM=7.568E-01  e=2.746E-41  Homo sapiens
  6qv0-assembly1_A  TM=9.352E-01  e=1.242E-34  Thermotoga maritima MSB8
  4q4a-assembly1_A  TM=7.382E-01  e=5.301E-32  Thermotoga maritima MSB8
  4q4j-assembly1_A  TM=7.337E-01  e=1.055E-31  Thermotoga maritima MSB8

Radius of gyration: 37.71 Å; Cα contacts (8 Å, |Δi|>4): 1839; chains: 2; bounding box: 71×56×122 Å

InterPro domains:
  IPR003439 ABC transporter-like, ATP-binding domain [PF00005] (518-667)
  IPR003439 ABC transporter-like, ATP-binding domain [PS50893] (500-736)
  IPR003593 AAA+ ATPase domain [SM00382] (527-713)
  IPR011527 ABC transporter type 1, transmembrane domain [PF00664] (186-450)
  IPR011527 ABC transporter type 1, transmembrane domain [PS50929] (185-467)
  IPR017871 ABC transporter-like, conserved site [PS00211] (639-653)
  IPR027417 P-loop containing nucleoside triphosphate hydrolase [G3DSA:3.40.50.300] (490-742)
  IPR027417 P-loop containing nucleoside triphosphate hydrolase [SSF52540] (490-738)
  IPR030254 ATP-binding cassette subfamily B member 9, six-transmembrane helical domain [cd18784] (187-475)
  IPR036640 ABC transporter type 1, transmembrane domain superfamily [G3DSA:1.20.1560.10] (161-483)
  IPR036640 ABC transporter type 1, transmembrane domain superfamily [SSF90123] (172-483)
  IPR039421 Type 1 protein exporter [PTHR43394] (161-738)

B-factor: mean 102.58, std 25.36, range [64.94, 174.95]

Sequence (1144 aa):
ATLQKLLSYTKPDVAFLVAASFFLIVAALGETFLPYYTGRAIDSIVIQKSMDQFTTAVVVVCLLAIGSSLAAGIRGGIFTLVFARLNIRLRNCLFRSLVSQETSFFDENRTGDLISRLTSDTTMVSDLVSQNINIFLRNTVKVTGVVVFMFSLSWQLSLVTFMGFPIIMMVSNIYGKYYKRLSKEVQSALARASTTAEETISAMKTVRSFANEEEEAEVFLRKLQQVYKLNRKEAAAYMSYVWGSGLTLLVVQVSILYYGGHLVISGQMSSGNLIAFIIYEFVLGDCMESVGSVYSGLMQGVGAAEKVFEFIDRQPTMVHDGSLAPDHLEGRVDFENVTFTYRTRPHTQVLQNVSFSLSPGKVTALVGPSGSGKSSCVNILENFYPLQGGRVLLDGKPIGAYDHKYLHRVISLVSQEPVLFARSITDNISYGLPTVPFEMVVEAAQKANAHGFIMELQDGYSTETGEKGAQLSGGQKQRVAMARALVRNPPVLILDEATSALDAESEYLIQQAIHGNLQRHTVLIIAHRLSTVERAHLIVVLDKGRVVQQGTHQQLLAQGGLYAKLVQRQMLATLQKLLSYTKPDVAFLVAASFFLIVAALGETFLPYYTGRAIDSIVIQKSMDQFTTAVVVVCLLAIGSSLAAGIRGGIFTLVFARLNIRLRNCLFRSLVSQETSFFDENRTGDLISRLTSDTTMVSDLVSQNINIFLRNTVKVTGVVVFMFSLSWQLSLVTFMGFPIIMMVSNIYGKYYKRLSKEVQSALARASTTAEETISAMKTVRSFANEEEEAEVFLRKLQQVYKLNRKEAAAYMSYVWGSGLTLLVVQVSILYYGGHLVISGQMSSGNLIAFIIYEFVLGDCMESVGSVYSGLMQGVGAAEKVFEFIDRQPTMVHDGSLAPDHLEGRVDFENVTFTYRTRPHTQVLQNVSFSLSPGKVTALVGPSGSGKSSCVNILENFYPLQGGRVLLDGKPIGAYDHKYLHRVISLVSQEPVLFARSITDNISYGLPTVPFEMVVEAAQKANAHGFIMELQDGYSTETGEKGAQLSGGQKQRVAMARALVRNPPVLILDEATSALDAESEYLIQQAIHGNLQRHTVLIIAHRLSTVERAHLIVVLDKGRVVQQGTHQQLLAQGGLYAKLVQRQML

Foldseek 3Di:
DDLVVLCVLLPVCPVLLVLLLVLLLLLVVLVVCLVVLVVVLVVQCVVDPNPPRSCVSVVVNVVSVVSNVVSVVSNVVSLVVSLVVSLVVLLVLLVVLLPPAFPLVPVVDDPLLSVLLSPVLSNLLSVLLSVLSVLLSNLVSVLVVLLVVLCVQDVPLSVLLVVLLVVLQVLLVVLLVVLLVQLQVLSVLVSVLRSLVVVCVLPVVVCPVDPCNVVSVVVSVVSVVVSVVSVVVNVVVVVVSCVSLVVSLVVSVVVSVVVLVVCCVPPHPPVSSVVSVVSSVVVSVRSCRSNVVSSNSSSSSCRSCVVSVVSSPDDRPDDQDAADDDDDFQWKKWWQQFWAARPVGRPATQAGGDTDIFHWQFAEEEEEDVRHDDCVVVCPLLPSDDTDDTFMDRRRHGPSHHDNLRSPLQEFEQDPQHFFAWFFLCCGLAPSHDCDDPVLLVVLLVLLPQQVPQCVPPVRRGDTQHSRNPVDDSLNRLSSSRSSRPSSVHQEYEYQDRLPRDDPVPSSVSNVPRVRPPDTHRYYHYDQDCVNQQPGPWYFYDYSNYTFDIGHDVRDCVDDGVPVVSCVVVPD/DDLVVLCVLCPVCPVLVVVLLVLLLLLVVLVPCLVVLVVVLVVVCVVPHPPPCNVVSVVVNVCSVVSNVVSVPVNVVRLVVSLVVSLVSLLVLQVVLLPPAFPLVCVVDDPLLVVLCNPPLSNLLSVLVSVLSVQLSNLVNLCVVLLVVLCVLHVPLSVLLVVLLVVLQVLLVVLLVVLLVLLQVLSVLVSVLRSLVVVCVLPVVPCPVDPCNVVSVVVSVVSVVVSVVSVVVVVVSVVVSVVVLVVSLVVSLVVSVVVLVVCCVPNHPPVSSVVSVVSSVVCSVRSCSSNNVSSNSSSSSCRSCVVSVVSSPDDHPDDFDAAPDDDDFQWKKWWQQFWDARPVGRPATQAGGDTDIFHWFFAEEEEEDVRHPDCVVVCPLLPSDDTPDTFMDGRRHGPSHHDNLRSPLQEFEQDQQHFFAWFFLCCGLQPPHDCDDSVLLVVLLVLLPQQVPQCVPPVRRGDTQHSRSPVDDSANSRSSSNSSRPSSVHQEYEYAQSLCVPPDVVSSVSNVVRPRPPDTHRYYHYHQDCVVLQPGPWYFYDYSNYTFDIGHNVRDCVDDGVPVVSCVVVPD